Protein AF-0000000076209984 (afdb_homodimer)

Organism: Mytilus galloprovincialis (NCBI:txid29158)

Secondary structure (DSSP, 8-state):
------------------------------------------------TTTSS----S--S-S----HHHHHHHHHHHHHHHHHIIIIIS---HHHHHHHHHHHHHHHHHHHHHHHHHHHHHHHHHT---HHHHHHHHHHHHHPPPTTTT-SSHHHHHHHHHHHS---PPEEEEEEEEEEEEEETTEEEEEEEEEEEEE--HHHHHHHHTTSHHHHHHHTSPP-PPPTTEE-SGGGSHHHHT-TTTTT-TTPEEEEEEEEEE--S-TTSTTTTTT-EEEEEEEETTS-HHHHTSGGG-EEEEEEEHHHHHHH-THHHHHHHHHHHHHHHH-EEEEETTEEEEE-EEEEEEE--HHHHHHHHTB-S-GGG-SS--SSB---HHHHHH--SGGGSPBP-HHHHHHHHHHHHH--SHHHHHHHHHHHTB-S--GGGGSTT--TTTSSPPPHIIIIIIIIHHHHHHHHHHHHHHTTSS-HHHHHHHHHHS---HHHHTTPPPPPPGGGGTSS----S--HHHHHHHHHHHHIIIIIIS---TT-HHHHHHHHHHHHHHHHT-SSEEHHHHHHHHHHHHHHHHHHHHH-TTSPPPHHHHHHHHHHHHHHHHSSGGGG-SHHHHHHHHHHHHHHTT----TTHHHHHHHHHHHHHHHTTTSSS-GGGTTSEEE-SEEE---HHHHHHHHHHHT--GGG----EEES-EEETTEEE-/------------------------------------------------TTTS-----S--S-S----HHHHHHHHHHHHHHHHHIIIIIS---HHHHHHHHHHHHHHHHHHHHHHHHHHHHHHHHHT---HHHHHHHHHHHHHPPPTTTT-SSHHHHHHHHHHHS---PPEEEEEEEEEEEEEETTEEEEEEEEEEEEE--HHHHHHHHTTSHHHHHHHTSPP-PPPTTEE-SGGGSHHHHT-TTTTT-TTPEEEEEEEEEE--S-TTSTTTTTT-EEEEEEEETTS-HHHHTSGGG-EEEEEEEHHHHHHH-THHHHHHHHHHHHHHHH-EEEEETTEEEEE-EEEEEEE--HHHHHHHHTB-S-GGG-SS--SSB---HHHHHH--SGGGSPBP-HHHHHHHHHHHHH--SHHHHHHHHHHHTB-S--GGGGSTT--TTTSSPPPHIIIIIIIIHHHHHHHHHHHHHHTTSS-HHHHHHHHHH----HHHHTTPPPPPPGGGGTSS----S--HHHHHHHHHHHHIIIIIIS---TT-HHHHHHHHHHHHHHHHT-SSEEHHHHHHHHHHHHHHHHHHHHH-TTSPPPHHHHHHHHHHHHHHHHSSGGGG-SHHHHHHHHHHHHHHTT----TTHHHHHHHHHHHHHHHTTTSSS-GGGTTSEEE-SEEE---HHHHHHHHHHHT--GGG----EEES-EEETTEEE-

Solvent-accessible surface area (backbone atoms only — not comparable to full-atom values): 79547 Å² total; per-residue (Å²): 132,88,83,74,85,72,79,72,74,76,82,76,81,72,81,71,76,75,80,68,75,78,75,72,68,71,78,67,82,73,71,80,64,68,77,66,82,66,75,76,63,61,69,76,69,72,74,51,80,56,68,81,47,67,72,76,69,77,75,87,69,82,83,83,70,84,48,68,65,59,48,50,52,52,46,42,51,49,51,49,52,50,51,47,43,39,38,52,71,64,60,43,50,71,70,53,50,42,49,48,48,53,50,50,38,49,52,45,50,53,49,49,52,47,52,49,51,54,46,55,53,50,36,47,72,73,67,60,57,50,72,67,57,51,51,52,54,52,49,51,67,72,65,54,77,54,70,43,65,81,41,64,46,70,64,42,39,51,53,48,44,58,73,72,40,87,58,57,71,64,39,78,44,77,77,47,81,35,83,38,78,39,72,54,90,86,38,74,39,80,37,81,37,77,38,59,33,34,34,34,56,61,66,58,48,50,39,54,60,34,50,41,62,72,52,37,50,47,39,58,36,84,82,84,73,55,62,92,63,39,18,56,38,49,72,50,4,49,56,40,66,66,29,80,69,52,43,90,32,69,64,39,44,39,29,34,37,34,45,49,76,44,73,62,56,57,76,86,44,72,58,38,79,71,67,26,29,31,40,29,35,36,35,56,60,51,35,53,70,82,49,44,65,35,59,82,45,51,39,76,33,32,34,32,44,39,70,57,32,69,74,71,39,64,48,61,58,41,49,57,52,37,54,53,44,48,45,25,54,75,44,36,81,36,66,40,79,90,37,79,41,76,38,32,31,40,55,64,36,40,36,26,48,72,49,46,43,20,53,57,58,15,28,46,59,67,47,86,71,26,43,13,58,48,79,54,29,61,44,34,71,70,49,54,66,74,54,61,52,69,88,80,41,56,66,61,49,70,66,56,50,52,50,53,38,50,52,51,69,64,42,87,45,72,66,55,30,51,51,48,26,26,53,64,19,38,72,48,77,32,48,51,63,72,32,66,91,35,49,68,66,75,30,44,46,70,24,54,51,56,30,37,41,68,32,39,49,35,48,51,49,50,57,46,49,49,51,41,40,72,71,60,68,47,52,68,67,57,50,32,50,44,60,71,64,52,84,60,52,81,76,43,52,79,30,53,49,60,67,65,61,83,62,40,82,75,40,89,56,63,59,62,56,63,50,51,62,14,37,55,45,40,48,72,43,43,53,53,47,41,39,69,69,57,62,40,58,69,80,38,65,64,54,38,51,50,43,50,50,37,50,51,51,52,59,57,65,29,66,62,43,39,59,66,56,52,56,50,47,52,54,50,52,28,52,48,56,53,47,48,47,68,76,36,68,89,57,77,71,49,69,44,57,58,44,55,65,51,42,55,55,36,30,54,35,35,6,27,49,80,77,51,36,47,66,55,63,55,54,48,46,51,59,57,42,59,70,42,54,90,56,87,73,69,85,57,45,52,62,54,49,50,50,48,52,34,51,34,60,41,55,40,64,69,36,89,56,44,63,76,60,63,50,45,68,42,73,44,77,64,42,80,49,91,42,72,65,57,46,46,50,51,16,62,70,71,66,44,63,55,84,72,58,85,78,50,68,48,55,70,32,36,28,50,68,73,42,75,46,109,134,84,87,71,88,70,74,74,72,76,80,73,82,73,78,71,76,74,85,71,75,77,73,73,68,70,71,66,81,71,68,80,65,70,78,66,79,66,74,75,63,61,69,75,71,73,76,53,81,56,67,81,49,67,72,77,69,76,75,88,69,82,82,83,69,85,48,71,64,59,49,51,53,51,44,41,50,49,50,48,53,50,51,46,43,40,39,53,72,64,61,44,51,70,69,51,50,41,49,49,48,52,50,49,38,48,50,43,50,52,50,49,50,48,51,51,51,53,48,55,53,51,36,48,72,72,68,62,58,48,73,68,57,50,51,53,54,52,49,51,65,72,66,54,77,53,71,43,65,81,41,65,45,72,64,42,41,51,52,49,44,56,72,70,40,82,58,57,69,66,40,79,44,76,77,48,82,36,83,37,77,38,71,52,94,85,39,73,40,81,37,80,37,77,38,59,33,34,33,34,54,62,68,59,48,49,38,55,60,32,50,40,62,71,53,37,52,47,41,56,36,83,84,84,73,54,61,92,61,40,18,56,38,49,73,50,3,50,55,40,66,66,28,82,70,52,44,90,33,69,64,40,43,40,30,35,37,34,45,48,77,43,74,61,54,56,73,86,43,69,59,38,79,71,66,27,30,30,41,31,34,37,34,55,62,50,36,53,70,82,48,44,66,36,58,81,46,51,39,77,35,33,34,32,45,40,70,56,34,70,73,68,38,66,48,62,59,42,48,58,50,37,55,53,42,51,44,25,54,75,44,34,82,36,64,41,78,89,36,79,42,75,37,33,32,42,53,65,35,39,36,25,48,72,50,46,44,21,52,57,57,15,29,46,59,67,46,86,70,27,42,12,59,47,80,55,29,63,44,36,70,70,47,54,67,76,52,62,52,71,88,80,42,55,66,61,48,70,66,58,50,52,50,52,38,50,52,52,70,64,42,87,43,73,67,54,32,51,51,48,26,26,55,63,19,39,72,46,76,32,49,50,63,74,31,66,91,34,50,69,67,75,30,43,47,70,23,53,53,54,30,37,42,67,31,38,49,35,48,50,48,52,57,46,49,50,51,42,40,72,70,60,66,48,51,69,67,56,50,34,50,44,59,72,64,52,83,61,52,81,75,41,52,78,30,52,50,60,66,62,60,82,63,40,80,75,42,90,55,63,58,62,57,62,51,50,62,15,38,55,45,39,48,71,44,43,54,53,47,41,38,69,71,57,62,42,58,68,80,38,66,63,53,38,50,50,42,50,50,36,50,51,52,53,60,55,65,29,67,60,44,38,58,65,54,52,55,49,47,53,53,50,52,28,52,47,56,51,47,47,46,70,75,36,66,88,56,76,71,49,70,44,57,57,45,56,66,50,42,55,54,35,32,53,33,35,6,27,46,80,77,52,36,49,66,56,63,56,56,49,45,50,58,57,41,59,69,41,53,88,57,87,72,68,84,57,45,52,61,56,49,49,52,49,51,34,51,35,60,42,55,39,65,69,36,88,55,44,60,77,60,64,50,45,69,42,74,45,77,63,42,78,48,90,45,72,66,57,47,47,50,51,16,63,70,71,68,44,63,55,84,73,58,84,76,50,68,48,58,68,32,38,27,50,67,75,40,75,45,110

Sequence (1420 aa):
MEERDVTNQPRSSQNEFDNQSPCIVTADHLTDTEPEHTCTCPTQEMMSEDELYRHEEDSNNDPTLYSESAYREAIQRLVVTYTMNLKEIYRTRETTTQFIAEQTDLIVQQHLHFVQQKLLHTLRLRHGMTEEGQNIIKEIFNTTDLPFDGLTTSYGRNRYIRNTFNIVEPEIVHVGLEHILKRRHGQEILEVMNASFSYIPMIESIQQFLQNDDIANLVFGRPNFAPNGLLNDFVDGSVFQTHPLLLGNNEALHLSIYFDDLEICNPLGKNAGIHKIGVFYYSILNLPISYRSRLPAIRVLAIIKRKTMSKFGINNVLRRINKDLELLAEGVNMSIKGENKIIKGAAIAFVGDTLASHEFCGFKIGVGFAFQKCRECECTNTDMQTKFHQRFFQQRNLDRYDEQCRELAIATTKGLFRRLSMAYGINSRSCCRDWPYFNLLEMTPEDIMHVVFEGVALYEVKATLKVLVAEDFFSLSQLNNLISSFPYGYKDRECQPSCIPDNVFNSDDTSLRQSASSVIVFLKHLPLMLIEKLNCDRENEYVTFLSQFCEIVKLLMASVISVETVAMLKIMIESHLKKFKDLFPEKTIIPKQHYLVHLLNAIIRYGPLTQVWSMRYEGKHQFIKQRMSGNPNFKNVVKSLSERCVMYEASLNIGEQHSLFSNDLILGKFKAVVNNECKNKIAAFFGTNVDGIKSIYAVNWIIYNGQKFVMEERDVTNQPRSSQNEFDNQSPCIVTADHLTDTEPEHTCTCPTQEMMSEDELYRHEEDSNNDPTLYSESAYREAIQRLVVTYTMNLKEIYRTRETTTQFIAEQTDLIVQQHLHFVQQKLLHTLRLRHGMTEEGQNIIKEIFNTTDLPFDGLTTSYGRNRYIRNTFNIVEPEIVHVGLEHILKRRHGQEILEVMNASFSYIPMIESIQQFLQNDDIANLVFGRPNFAPNGLLNDFVDGSVFQTHPLLLGNNEALHLSIYFDDLEICNPLGKNAGIHKIGVFYYSILNLPISYRSRLPAIRVLAIIKRKTMSKFGINNVLRRINKDLELLAEGVNMSIKGENKIIKGAAIAFVGDTLASHEFCGFKIGVGFAFQKCRECECTNTDMQTKFHQRFFQQRNLDRYDEQCRELAIATTKGLFRRLSMAYGINSRSCCRDWPYFNLLEMTPEDIMHVVFEGVALYEVKATLKVLVAEDFFSLSQLNNLISSFPYGYKDRECQPSCIPDNVFNSDDTSLRQSASSVIVFLKHLPLMLIEKLNCDRENEYVTFLSQFCEIVKLLMASVISVETVAMLKIMIESHLKKFKDLFPEKTIIPKQHYLVHLLNAIIRYGPLTQVWSMRYEGKHQFIKQRMSGNPNFKNVVKSLSERCVMYEASLNIGEQHSLFSNDLILGKFKAVVNNECKNKIAAFFGTNVDGIKSIYAVNWIIYNGQKFV

Radius of gyration: 37.34 Å; Cα contacts (8 Å, |Δi|>4): 1990; chains: 2; bounding box: 105×145×77 Å

Structure (mmCIF, N/CA/C/O backbone):
data_AF-0000000076209984-model_v1
#
loop_
_entity.id
_entity.type
_entity.pdbx_description
1 polymer 'Uncharacterized protein'
#
loop_
_atom_site.group_PDB
_atom_site.id
_atom_site.type_symbol
_atom_site.label_atom_id
_atom_site.label_alt_id
_atom_site.label_comp_id
_atom_site.label_asym_id
_atom_site.label_entity_id
_atom_site.label_seq_id
_atom_site.pdbx_PDB_ins_code
_atom_site.Cartn_x
_atom_site.Cartn_y
_atom_site.Cartn_z
_atom_site.occupancy
_atom_site.B_iso_or_equiv
_atom_site.auth_seq_id
_atom_site.auth_comp_id
_atom_site.auth_asym_id
_atom_site.auth_atom_id
_atom_site.pdbx_PDB_model_num
ATOM 1 N N . MET A 1 1 ? -17.953 -79.188 30.969 1 18.78 1 MET A N 1
ATOM 2 C CA . MET A 1 1 ? -17.156 -79 32.156 1 18.78 1 MET A CA 1
ATOM 3 C C . MET A 1 1 ? -15.867 -78.25 31.859 1 18.78 1 MET A C 1
ATOM 5 O O . MET A 1 1 ? -15.43 -77.375 32.656 1 18.78 1 MET A O 1
ATOM 9 N N . GLU A 1 2 ? -15.125 -78.812 31.047 1 18.08 2 GLU A N 1
ATOM 10 C CA . GLU A 1 2 ? -13.672 -78.75 31.188 1 18.08 2 GLU A CA 1
ATOM 11 C C . GLU A 1 2 ? -13.195 -77.312 30.953 1 18.08 2 GLU A C 1
ATOM 13 O O . GLU A 1 2 ? -13.695 -76.625 30.047 1 18.08 2 GLU A O 1
ATOM 18 N N . GLU A 1 3 ? -12.328 -76.875 31.766 1 16.05 3 GLU A N 1
ATOM 19 C CA . GLU A 1 3 ? -11.68 -75.75 32.406 1 16.05 3 GLU A CA 1
ATOM 20 C C . GLU A 1 3 ? -10.883 -74.938 31.391 1 16.05 3 GLU A C 1
ATOM 22 O O . GLU A 1 3 ? -10.617 -75.375 30.297 1 16.05 3 GLU A O 1
ATOM 27 N N . ARG A 1 4 ? -10 -74.125 31.953 1 16.78 4 ARG A N 1
ATOM 28 C CA . ARG A 1 4 ? -9.508 -72.75 32.25 1 16.78 4 ARG A CA 1
ATOM 29 C C . ARG A 1 4 ? -8.297 -72.438 31.391 1 16.78 4 ARG A C 1
ATOM 31 O O . ARG A 1 4 ? -7.883 -71.312 31.312 1 16.78 4 ARG A O 1
ATOM 38 N N . ASP A 1 5 ? -7.516 -73.5 31.031 1 16.72 5 ASP A N 1
ATOM 39 C CA . ASP A 1 5 ? -6.09 -73.25 31.188 1 16.72 5 ASP A CA 1
ATOM 40 C C . ASP A 1 5 ? -5.609 -72.125 30.25 1 16.72 5 ASP A C 1
ATOM 42 O O . ASP A 1 5 ? -5.852 -72.188 29.047 1 16.72 5 ASP A O 1
ATOM 46 N N . VAL A 1 6 ? -5.305 -71 30.875 1 20.27 6 VAL A N 1
ATOM 47 C CA . VAL A 1 6 ? -4.902 -69.562 30.828 1 20.27 6 VAL A CA 1
ATOM 48 C C . VAL A 1 6 ? -3.566 -69.438 30.109 1 20.27 6 VAL A C 1
ATOM 50 O O . VAL A 1 6 ? -2.52 -69.812 30.641 1 20.27 6 VAL A O 1
ATOM 53 N N . THR A 1 7 ? -3.445 -70.125 29.031 1 18.66 7 THR A N 1
ATOM 54 C CA . THR A 1 7 ? -2.176 -70.25 28.312 1 18.66 7 THR A CA 1
ATOM 55 C C . THR A 1 7 ? -1.506 -68.875 28.234 1 18.66 7 THR A C 1
ATOM 57 O O . THR A 1 7 ? -2.115 -67.875 27.781 1 18.66 7 THR A O 1
ATOM 60 N N . ASN A 1 8 ? -0.587 -68.625 29.234 1 18.83 8 ASN A N 1
ATOM 61 C CA . ASN A 1 8 ? 0.309 -67.562 29.719 1 18.83 8 ASN A CA 1
ATOM 62 C C . ASN A 1 8 ? 1.139 -67 28.578 1 18.83 8 ASN A C 1
ATOM 64 O O . ASN A 1 8 ? 2.221 -67.5 28.266 1 18.83 8 ASN A O 1
ATOM 68 N N . GLN A 1 9 ? 0.587 -66.938 27.391 1 19.41 9 GLN A N 1
ATOM 69 C CA . GLN A 1 9 ? 1.549 -66.562 26.359 1 19.41 9 GLN A CA 1
ATOM 70 C C . GLN A 1 9 ? 2.295 -65.312 26.75 1 19.41 9 GLN A C 1
ATOM 72 O O . GLN A 1 9 ? 1.675 -64.312 27.109 1 19.41 9 GLN A O 1
ATOM 77 N N . PRO A 1 10 ? 3.523 -65.438 27.25 1 19.44 10 PRO A N 1
ATOM 78 C CA . PRO A 1 10 ? 4.395 -64.438 27.859 1 19.44 10 PRO A CA 1
ATOM 79 C C . PRO A 1 10 ? 4.414 -63.125 27.094 1 19.44 10 PRO A C 1
ATOM 81 O O . PRO A 1 10 ? 4.117 -63.125 25.891 1 19.44 10 PRO A O 1
ATOM 84 N N . ARG A 1 11 ? 4.414 -62 27.875 1 20.98 11 ARG A N 1
ATOM 85 C CA . ARG A 1 11 ? 4.48 -60.531 27.953 1 20.98 11 ARG A CA 1
ATOM 86 C C . ARG A 1 11 ? 5.691 -60 27.188 1 20.98 11 ARG A C 1
ATOM 88 O O . ARG A 1 11 ? 6.836 -60.25 27.578 1 20.98 11 ARG A O 1
ATOM 95 N N . SER A 1 12 ? 5.754 -60.312 25.875 1 17.86 12 SER A N 1
ATOM 96 C CA . SER A 1 12 ? 6.793 -59.812 24.984 1 17.86 12 SER A CA 1
ATOM 97 C C . SER A 1 12 ? 7.223 -58.406 25.406 1 17.86 12 SER A C 1
ATOM 99 O O . SER A 1 12 ? 6.395 -57.594 25.844 1 17.86 12 SER A O 1
ATOM 101 N N . SER A 1 13 ? 8.516 -58.219 25.688 1 19.45 13 SER A N 1
ATOM 102 C CA . SER A 1 13 ? 9.469 -57.281 26.266 1 19.45 13 SER A CA 1
ATOM 103 C C . SER A 1 13 ? 9.383 -55.906 25.594 1 19.45 13 SER A C 1
ATOM 105 O O . SER A 1 13 ? 9.867 -55.719 24.469 1 19.45 13 SER A O 1
ATOM 107 N N . GLN A 1 14 ? 8.164 -55.312 25.375 1 18.09 14 GLN A N 1
ATOM 108 C CA . GLN A 1 14 ? 8.039 -54.031 24.688 1 18.09 14 GLN A CA 1
ATOM 109 C C . GLN A 1 14 ? 9.008 -53 25.266 1 18.09 14 GLN A C 1
ATOM 111 O O . GLN A 1 14 ? 9.086 -52.844 26.484 1 18.09 14 GLN A O 1
ATOM 116 N N . ASN A 1 15 ? 10.141 -52.75 24.5 1 18.7 15 ASN A N 1
ATOM 117 C CA . ASN A 1 15 ? 11.266 -51.844 24.703 1 18.7 15 ASN A CA 1
ATOM 118 C C . ASN A 1 15 ? 10.812 -50.531 25.328 1 18.7 15 ASN A C 1
ATOM 120 O O . ASN A 1 15 ? 9.984 -49.812 24.766 1 18.7 15 ASN A O 1
ATOM 124 N N . GLU A 1 16 ? 10.719 -50.438 26.672 1 20.47 16 GLU A N 1
ATOM 125 C CA . GLU A 1 16 ? 10.492 -49.344 27.578 1 20.47 16 GLU A CA 1
ATOM 126 C C . GLU A 1 16 ? 11.398 -48.156 27.25 1 20.47 16 GLU A C 1
ATOM 128 O O . GLU A 1 16 ? 12.609 -48.188 27.484 1 20.47 16 GLU A O 1
ATOM 133 N N . PHE A 1 17 ? 11.289 -47.594 25.953 1 21 17 PHE A N 1
ATOM 134 C CA . PHE A 1 17 ? 12.078 -46.406 25.703 1 21 17 PHE A CA 1
ATOM 135 C C . PHE A 1 17 ? 12.039 -45.469 26.906 1 21 17 PHE A C 1
ATOM 137 O O . PHE A 1 17 ? 10.961 -45.125 27.406 1 21 17 PHE A O 1
ATOM 144 N N . ASP A 1 18 ? 12.953 -45.594 27.75 1 19.31 18 ASP A N 1
ATOM 145 C CA . ASP A 1 18 ? 13.305 -44.844 28.953 1 19.31 18 ASP A CA 1
ATOM 146 C C . ASP A 1 18 ? 13 -43.375 28.812 1 19.31 18 ASP A C 1
ATOM 148 O O . ASP A 1 18 ? 13.391 -42.75 27.812 1 19.31 18 ASP A O 1
ATOM 152 N N . ASN A 1 19 ? 12.031 -42.875 29.484 1 21.58 19 ASN A N 1
ATOM 153 C CA . ASN A 1 19 ? 11.344 -41.625 29.734 1 21.58 19 ASN A CA 1
ATOM 154 C C . ASN A 1 19 ? 12.305 -40.531 30.188 1 21.58 19 ASN A C 1
ATOM 156 O O . ASN A 1 19 ? 12.102 -39.906 31.234 1 21.58 19 ASN A O 1
ATOM 160 N N . GLN A 1 20 ? 13.68 -40.844 30.016 1 19.64 20 GLN A N 1
ATOM 161 C CA . GLN A 1 20 ? 14.602 -40.094 30.859 1 19.64 20 GLN A CA 1
ATOM 162 C C . GLN A 1 20 ? 14.219 -38.625 30.906 1 19.64 20 GLN A C 1
ATOM 164 O O . GLN A 1 20 ? 13.367 -38.156 30.141 1 19.64 20 GLN A O 1
ATOM 169 N N . SER A 1 21 ? 15.367 -37.812 31.219 1 20.94 21 SER A N 1
ATOM 170 C CA . SER A 1 21 ? 15.586 -36.562 31.953 1 20.94 21 SER A CA 1
ATOM 171 C C . SER A 1 21 ? 14.93 -35.375 31.234 1 20.94 21 SER A C 1
ATOM 173 O O . SER A 1 21 ? 14.969 -35.312 30 1 20.94 21 SER A O 1
ATOM 175 N N . PRO A 1 22 ? 14.109 -34.75 32 1 21.94 22 PRO A N 1
ATOM 176 C CA . PRO A 1 22 ? 13.266 -33.656 31.547 1 21.94 22 PRO A CA 1
ATOM 177 C C . PRO A 1 22 ? 14.055 -32.531 30.875 1 21.94 22 PRO A C 1
ATOM 179 O O . PRO A 1 22 ? 14.984 -31.969 31.469 1 21.94 22 PRO A O 1
ATOM 182 N N . CYS A 1 23 ? 14.57 -32.875 29.656 1 20.66 23 CYS A N 1
ATOM 183 C CA . CYS A 1 23 ? 15.289 -31.781 29 1 20.66 23 CYS A CA 1
ATOM 184 C C . CYS A 1 23 ? 14.594 -30.438 29.234 1 20.66 23 CYS A C 1
ATOM 186 O O . CYS A 1 23 ? 13.453 -30.25 28.812 1 20.66 23 CYS A O 1
ATOM 188 N N . ILE A 1 24 ? 14.844 -29.906 30.422 1 21.73 24 ILE A N 1
ATOM 189 C CA . ILE A 1 24 ? 14.414 -28.578 30.859 1 21.73 24 ILE A CA 1
ATOM 190 C C . ILE A 1 24 ? 14.648 -27.562 29.734 1 21.73 24 ILE A C 1
ATOM 192 O O . ILE A 1 24 ? 15.797 -27.281 29.375 1 21.73 24 ILE A O 1
ATOM 196 N N . VAL A 1 25 ? 13.992 -27.781 28.719 1 21.44 25 VAL A N 1
ATOM 197 C CA . VAL A 1 25 ? 14.062 -26.781 27.656 1 21.44 25 VAL A CA 1
ATOM 198 C C . VAL A 1 25 ? 13.797 -25.391 28.219 1 21.44 25 VAL A C 1
ATOM 200 O O . VAL A 1 25 ? 12.711 -25.125 28.734 1 21.44 25 VAL A O 1
ATOM 203 N N . THR A 1 26 ? 14.742 -24.922 28.969 1 20.34 26 THR A N 1
ATOM 204 C CA . THR A 1 26 ? 14.719 -23.547 29.438 1 20.34 26 THR A CA 1
ATOM 205 C C . THR A 1 26 ? 14.188 -22.609 28.359 1 20.34 26 THR A C 1
ATOM 207 O O . THR A 1 26 ? 14.609 -22.688 27.203 1 20.34 26 THR A O 1
ATOM 210 N N . ALA A 1 27 ? 12.961 -22.266 28.531 1 21.95 27 ALA A N 1
ATOM 211 C CA . ALA A 1 27 ? 12.141 -21.328 27.75 1 21.95 27 ALA A CA 1
ATOM 212 C C . ALA A 1 27 ? 12.898 -20.047 27.469 1 21.95 27 ALA A C 1
ATOM 214 O O . ALA A 1 27 ? 13.133 -19.234 28.375 1 21.95 27 ALA A O 1
ATOM 215 N N . ASP A 1 28 ? 14.016 -20.156 26.797 1 22.17 28 ASP A N 1
ATOM 216 C CA . ASP A 1 28 ? 14.703 -18.922 26.422 1 22.17 28 ASP A CA 1
ATOM 217 C C . ASP A 1 28 ? 13.703 -17.891 25.922 1 22.17 28 ASP A C 1
ATOM 219 O O . ASP A 1 28 ? 12.672 -18.234 25.344 1 22.17 28 ASP A O 1
ATOM 223 N N . HIS A 1 29 ? 13.695 -16.719 26.484 1 23.44 29 HIS A N 1
ATOM 224 C CA . HIS A 1 29 ? 13.008 -15.461 26.234 1 23.44 29 HIS A CA 1
ATOM 225 C C . HIS A 1 29 ? 12.953 -15.156 24.734 1 23.44 29 HIS A C 1
ATOM 227 O O . HIS A 1 29 ? 13.992 -14.961 24.109 1 23.44 29 HIS A O 1
ATOM 233 N N . LEU A 1 30 ? 12.133 -15.883 24.078 1 24.77 30 LEU A N 1
ATOM 234 C CA . LEU A 1 30 ? 11.836 -15.648 22.672 1 24.77 30 LEU A CA 1
ATOM 235 C C . LEU A 1 30 ? 11.656 -14.164 22.391 1 24.77 30 LEU A C 1
ATOM 237 O O . LEU A 1 30 ? 10.68 -13.562 22.828 1 24.77 30 LEU A O 1
ATOM 241 N N . THR A 1 31 ? 12.711 -13.422 22.562 1 26.02 31 THR A N 1
ATOM 242 C CA . THR A 1 31 ? 12.695 -12.078 22 1 26.02 31 THR A CA 1
ATOM 243 C C . THR A 1 31 ? 12.031 -12.062 20.625 1 26.02 31 THR A C 1
ATOM 245 O O . THR A 1 31 ? 12.422 -12.828 19.75 1 26.02 31 THR A O 1
ATOM 248 N N . ASP A 1 32 ? 10.75 -11.969 20.547 1 26.31 32 ASP A N 1
ATOM 249 C CA . ASP A 1 32 ? 9.766 -11.758 19.5 1 26.31 32 ASP A CA 1
ATOM 250 C C . ASP A 1 32 ? 10.359 -10.953 18.344 1 26.31 32 ASP A C 1
ATOM 252 O O . ASP A 1 32 ? 9.969 -9.812 18.109 1 26.31 32 ASP A O 1
ATOM 256 N N . THR A 1 33 ? 11.656 -11.031 18.188 1 27.58 33 THR A N 1
ATOM 257 C CA . THR A 1 33 ? 12.188 -10.375 17 1 27.58 33 THR A CA 1
ATOM 258 C C . THR A 1 33 ? 11.609 -10.992 15.734 1 27.58 33 THR A C 1
ATOM 260 O O . THR A 1 33 ? 11.742 -12.195 15.508 1 27.58 33 THR A O 1
ATOM 263 N N . GLU A 1 34 ? 10.422 -10.656 15.383 1 28.05 34 GLU A N 1
ATOM 264 C CA . GLU A 1 34 ? 9.859 -11.023 14.086 1 28.05 34 GLU A CA 1
ATOM 265 C C . GLU A 1 34 ? 10.961 -11.242 13.047 1 28.05 34 GLU A C 1
ATOM 267 O O . GLU A 1 34 ? 11.898 -10.445 12.953 1 28.05 34 GLU A O 1
ATOM 272 N N . PRO A 1 35 ? 11.094 -12.477 12.656 1 29.28 35 PRO A N 1
ATOM 273 C CA . PRO A 1 35 ? 12.148 -12.727 11.672 1 29.28 35 PRO A CA 1
ATOM 274 C C . PRO A 1 35 ? 12.109 -11.742 10.5 1 29.28 35 PRO A C 1
ATOM 276 O O . PRO A 1 35 ? 11.047 -11.539 9.898 1 29.28 35 PRO A O 1
ATOM 279 N N . GLU A 1 36 ? 12.75 -10.633 10.586 1 29.92 36 GLU A N 1
ATOM 280 C CA . GLU A 1 36 ? 13.078 -9.82 9.414 1 29.92 36 GLU A CA 1
ATOM 281 C C . GLU A 1 36 ? 13.352 -10.703 8.195 1 29.92 36 GLU A C 1
ATOM 283 O O . GLU A 1 36 ? 14.18 -11.609 8.258 1 29.92 36 GLU A O 1
ATOM 288 N N . HIS A 1 37 ? 12.414 -11.141 7.539 1 30.52 37 HIS A N 1
ATOM 289 C CA . HIS A 1 37 ? 12.758 -11.734 6.254 1 30.52 37 HIS A CA 1
ATOM 290 C C . HIS A 1 37 ? 14.023 -11.117 5.676 1 30.52 37 HIS A C 1
ATOM 292 O O . HIS A 1 37 ? 14.008 -9.969 5.223 1 30.52 37 HIS A O 1
ATOM 298 N N . THR A 1 38 ? 15.133 -11.391 6.32 1 30.73 38 THR A N 1
ATOM 299 C CA . THR A 1 38 ? 16.453 -11.016 5.832 1 30.73 38 THR A CA 1
ATOM 300 C C . THR A 1 38 ? 16.641 -11.461 4.383 1 30.73 38 THR A C 1
ATOM 302 O O . THR A 1 38 ? 16.594 -12.656 4.086 1 30.73 38 THR A O 1
ATOM 305 N N . CYS A 1 39 ? 16.109 -10.812 3.518 1 31.95 39 CYS A N 1
ATOM 306 C CA . CYS A 1 39 ? 16.672 -11.023 2.188 1 31.95 39 CYS A CA 1
ATOM 307 C C . CYS A 1 39 ? 18.188 -11.164 2.25 1 31.95 39 CYS A C 1
ATOM 309 O O . CYS A 1 39 ? 18.891 -10.234 2.654 1 31.95 39 CYS A O 1
ATOM 311 N N . THR A 1 40 ? 18.688 -12.32 2.59 1 34.59 40 THR A N 1
ATOM 312 C CA . THR A 1 40 ? 20.125 -12.547 2.498 1 34.59 40 THR A CA 1
ATOM 313 C C . THR A 1 40 ? 20.641 -12.148 1.122 1 34.59 40 THR A C 1
ATOM 315 O O . THR A 1 40 ? 20.266 -12.75 0.111 1 34.59 40 THR A O 1
ATOM 318 N N . CYS A 1 41 ? 20.938 -10.984 1.016 1 37.12 41 CYS A N 1
ATOM 319 C CA . CYS A 1 41 ? 21.656 -10.57 -0.18 1 37.12 41 CYS A CA 1
ATOM 320 C C . CYS A 1 41 ? 22.922 -11.414 -0.382 1 37.12 41 CYS A C 1
ATOM 322 O O . CYS A 1 41 ? 23.609 -11.742 0.581 1 37.12 41 CYS A O 1
ATOM 324 N N . PRO A 1 42 ? 23.094 -12.016 -1.529 1 35.81 42 PRO A N 1
ATOM 325 C CA . PRO A 1 42 ? 24.375 -12.68 -1.801 1 35.81 42 PRO A CA 1
ATOM 326 C C . PRO A 1 42 ? 25.578 -11.836 -1.402 1 35.81 42 PRO A C 1
ATOM 328 O O . PRO A 1 42 ? 25.641 -10.641 -1.715 1 35.81 42 PRO A O 1
ATOM 331 N N . THR A 1 43 ? 26.141 -12.148 -0.27 1 37.72 43 THR A N 1
ATOM 332 C CA . THR A 1 43 ? 27.391 -11.5 0.115 1 37.72 43 THR A CA 1
ATOM 333 C C . THR A 1 43 ? 28.391 -11.547 -1.028 1 37.72 43 THR A C 1
ATOM 335 O O . THR A 1 43 ? 28.641 -12.609 -1.601 1 37.72 43 THR A O 1
ATOM 338 N N . GLN A 1 44 ? 28.547 -10.586 -1.69 1 38.06 44 GLN A N 1
ATOM 339 C CA . GLN A 1 44 ? 29.672 -10.539 -2.633 1 38.06 44 GLN A CA 1
ATOM 340 C C . GLN A 1 44 ? 31 -10.711 -1.916 1 38.06 44 GLN A C 1
ATOM 342 O O . GLN A 1 44 ? 31.297 -10 -0.952 1 38.06 44 GLN A O 1
ATOM 347 N N . GLU A 1 45 ? 31.469 -11.93 -1.81 1 35.84 45 GLU A N 1
ATOM 348 C CA . GLU A 1 45 ? 32.844 -12.055 -1.327 1 35.84 45 GLU A CA 1
ATOM 349 C C . GLU A 1 45 ? 33.781 -11.148 -2.111 1 35.84 45 GLU A C 1
ATOM 351 O O . GLU A 1 45 ? 33.531 -10.836 -3.277 1 35.84 45 GLU A O 1
ATOM 356 N N . MET A 1 46 ? 34.688 -10.562 -1.399 1 37.72 46 MET A N 1
ATOM 357 C CA . MET A 1 46 ? 35.844 -9.875 -1.937 1 37.72 46 MET A CA 1
ATOM 358 C C . MET A 1 46 ? 36.469 -10.664 -3.082 1 37.72 46 MET A C 1
ATOM 360 O O . MET A 1 46 ? 36.562 -11.891 -3.014 1 37.72 46 MET A O 1
ATOM 364 N N . MET A 1 47 ? 36.5 -10.266 -4.234 1 36.31 47 MET A N 1
ATOM 365 C CA . MET A 1 47 ? 37.312 -10.938 -5.23 1 36.31 47 MET A CA 1
ATOM 366 C C . MET A 1 47 ? 38.625 -11.43 -4.613 1 36.31 47 MET A C 1
ATOM 368 O O . MET A 1 47 ? 39.312 -10.688 -3.9 1 36.31 47 MET A O 1
ATOM 372 N N . SER A 1 48 ? 38.781 -12.664 -4.41 1 33.78 48 SER A N 1
ATOM 373 C CA . SER A 1 48 ? 40.031 -13.172 -3.908 1 33.78 48 SER A CA 1
ATOM 374 C C . SER A 1 48 ? 41.219 -12.477 -4.578 1 33.78 48 SER A C 1
ATOM 376 O O . SER A 1 48 ? 41.094 -11.93 -5.672 1 33.78 48 SER A O 1
ATOM 378 N N . GLU A 1 49 ? 42.312 -12.242 -3.859 1 33 49 GLU A N 1
ATOM 379 C CA . GLU A 1 49 ? 43.594 -11.773 -4.387 1 33 49 GLU A CA 1
ATOM 380 C C . GLU A 1 49 ? 43.906 -12.383 -5.758 1 33 49 GLU A C 1
ATOM 382 O O . GLU A 1 49 ? 44.438 -11.719 -6.637 1 33 49 GLU A O 1
ATOM 387 N N . ASP A 1 50 ? 43.531 -13.672 -5.906 1 34.53 50 ASP A N 1
ATOM 388 C CA . ASP A 1 50 ? 43.938 -14.469 -7.055 1 34.53 50 ASP A CA 1
ATOM 389 C C . ASP A 1 50 ? 43.094 -14.117 -8.289 1 34.53 50 ASP A C 1
ATOM 391 O O . ASP A 1 50 ? 43.594 -14.258 -9.422 1 34.53 50 ASP A O 1
ATOM 395 N N . GLU A 1 51 ? 41.906 -13.844 -8.18 1 35.62 51 GLU A N 1
ATOM 396 C CA . GLU A 1 51 ? 41.094 -13.664 -9.383 1 35.62 51 GLU A CA 1
ATOM 397 C C . GLU A 1 51 ? 41.406 -12.328 -10.062 1 35.62 51 GLU A C 1
ATOM 399 O O . GLU A 1 51 ? 41.125 -12.141 -11.242 1 35.62 51 GLU A O 1
ATOM 404 N N . LEU A 1 52 ? 41.656 -11.359 -9.336 1 34.94 52 LEU A N 1
ATOM 405 C CA . LEU A 1 52 ? 42.219 -10.164 -9.969 1 34.94 52 LEU A CA 1
ATOM 406 C C . LEU A 1 52 ? 43.5 -10.484 -10.703 1 34.94 52 LEU A C 1
ATOM 408 O O . LEU A 1 52 ? 43.969 -9.695 -11.523 1 34.94 52 LEU A O 1
ATOM 412 N N . TYR A 1 53 ? 44.25 -11.562 -10.141 1 32.5 53 TYR A N 1
ATOM 413 C CA . TYR A 1 53 ? 45.5 -11.977 -10.781 1 32.5 53 TYR A CA 1
ATOM 414 C C . TYR A 1 53 ? 45.219 -13.023 -11.859 1 32.5 53 TYR A C 1
ATOM 416 O O . TYR A 1 53 ? 45.125 -14.219 -11.555 1 32.5 53 TYR A O 1
ATOM 424 N N . ARG A 1 54 ? 44.219 -13.172 -12.594 1 32.09 54 ARG A N 1
ATOM 425 C CA . ARG A 1 54 ? 44.344 -14.164 -13.648 1 32.09 54 ARG A CA 1
ATOM 426 C C . ARG A 1 54 ? 45.719 -14.117 -14.281 1 32.09 54 ARG A C 1
ATOM 428 O O . ARG A 1 54 ? 46.188 -13.062 -14.719 1 32.09 54 ARG A O 1
ATOM 435 N N . HIS A 1 55 ? 46.5 -15.219 -14.055 1 29.3 55 HIS A N 1
ATOM 436 C CA . HIS A 1 55 ? 47.812 -15.633 -14.57 1 29.3 55 HIS A CA 1
ATOM 437 C C . HIS A 1 55 ? 47.812 -15.594 -16.094 1 29.3 55 HIS A C 1
ATOM 439 O O . HIS A 1 55 ? 47.125 -16.375 -16.75 1 29.3 55 HIS A O 1
ATOM 445 N N . GLU A 1 56 ? 47.719 -14.539 -16.906 1 30.84 56 GLU A N 1
ATOM 446 C CA . GLU A 1 56 ? 48.406 -14.852 -18.156 1 30.84 56 GLU A CA 1
ATOM 447 C C . GLU A 1 56 ? 49.688 -15.648 -17.922 1 30.84 56 GLU A C 1
ATOM 449 O O . GLU A 1 56 ? 50.625 -15.164 -17.266 1 30.84 56 GLU A O 1
ATOM 454 N N . GLU A 1 57 ? 49.594 -16.906 -17.656 1 31.3 57 GLU A N 1
ATOM 455 C CA . GLU A 1 57 ? 50.75 -17.828 -17.641 1 31.3 57 GLU A CA 1
ATOM 456 C C . GLU A 1 57 ? 51.844 -17.391 -18.594 1 31.3 57 GLU A C 1
ATOM 458 O O . GLU A 1 57 ? 53 -17.719 -18.406 1 31.3 57 GLU A O 1
ATOM 463 N N . ASP A 1 58 ? 51.625 -17.344 -20 1 30.67 58 ASP A N 1
ATOM 464 C CA . ASP A 1 58 ? 52.844 -17.594 -20.781 1 30.67 58 ASP A CA 1
ATOM 465 C C . ASP A 1 58 ? 53.938 -16.547 -20.453 1 30.67 58 ASP A C 1
ATOM 467 O O . ASP A 1 58 ? 55.094 -16.766 -20.766 1 30.67 58 ASP A O 1
ATOM 471 N N . SER A 1 59 ? 53.844 -15.211 -20.844 1 30.14 59 SER A N 1
ATOM 472 C CA . SER A 1 59 ? 55.125 -14.547 -21.031 1 30.14 59 SER A CA 1
ATOM 473 C C . SER A 1 59 ? 55.875 -14.383 -19.719 1 30.14 59 SER A C 1
ATOM 475 O O . SER A 1 59 ? 55.25 -14.273 -18.656 1 30.14 59 SER A O 1
ATOM 477 N N . ASN A 1 60 ? 57.219 -14.742 -19.484 1 32.28 60 ASN A N 1
ATOM 478 C CA . ASN A 1 60 ? 58.281 -14.688 -18.469 1 32.28 60 ASN A CA 1
ATOM 479 C C . ASN A 1 60 ? 58.125 -13.461 -17.578 1 32.28 60 ASN A C 1
ATOM 481 O O . ASN A 1 60 ? 58.969 -13.234 -16.688 1 32.28 60 ASN A O 1
ATOM 485 N N . ASN A 1 61 ? 58 -12.211 -18.234 1 31.59 61 ASN A N 1
ATOM 486 C CA . ASN A 1 61 ? 58.375 -11 -17.516 1 31.59 61 ASN A CA 1
ATOM 487 C C . ASN A 1 61 ? 57.594 -10.828 -16.219 1 31.59 61 ASN A C 1
ATOM 489 O O . ASN A 1 61 ? 56.562 -11.477 -16.031 1 31.59 61 ASN A O 1
ATOM 493 N N . ASP A 1 62 ? 57.531 -9.508 -15.648 1 35.12 62 ASP A N 1
ATOM 494 C CA . ASP A 1 62 ? 57.344 -8.93 -14.328 1 35.12 62 ASP A CA 1
ATOM 495 C C . ASP A 1 62 ? 55.938 -9.234 -13.805 1 35.12 62 ASP A C 1
ATOM 497 O O . ASP A 1 62 ? 54.938 -9.078 -14.523 1 35.12 62 ASP A O 1
ATOM 501 N N . PRO A 1 63 ? 55.75 -10.055 -12.828 1 38.72 63 PRO A N 1
ATOM 502 C CA . PRO A 1 63 ? 54.594 -10.57 -12.133 1 38.72 63 PRO A CA 1
ATOM 503 C C . PRO A 1 63 ? 53.406 -9.602 -12.164 1 38.72 63 PRO A C 1
ATOM 505 O O . PRO A 1 63 ? 52.281 -10 -12.492 1 38.72 63 PRO A O 1
ATOM 508 N N . THR A 1 64 ? 53.312 -8.719 -11.125 1 43.03 64 THR A N 1
ATOM 509 C CA . THR A 1 64 ? 52.219 -7.988 -10.5 1 43.03 64 THR A CA 1
ATOM 510 C C . THR A 1 64 ? 51.688 -6.898 -11.43 1 43.03 64 THR A C 1
ATOM 512 O O . THR A 1 64 ? 52.094 -5.734 -11.312 1 43.03 64 THR A O 1
ATOM 515 N N . LEU A 1 65 ? 51.594 -6.973 -12.656 1 41.47 65 LEU A N 1
ATOM 516 C CA . LEU A 1 65 ? 51.25 -5.828 -13.492 1 41.47 65 LEU A CA 1
ATOM 517 C C . LEU A 1 65 ? 49.875 -5.285 -13.148 1 41.47 65 LEU A C 1
ATOM 519 O O . LEU A 1 65 ? 48.875 -6.016 -13.211 1 41.47 65 LEU A O 1
ATOM 523 N N . TYR A 1 66 ? 49.812 -4.215 -12.25 1 51.62 66 TYR A N 1
ATOM 524 C CA . TYR A 1 66 ? 48.719 -3.297 -12.031 1 51.62 66 TYR A CA 1
ATOM 525 C C . TYR A 1 66 ? 48.031 -2.926 -13.352 1 51.62 66 TYR A C 1
ATOM 527 O O . TYR A 1 66 ? 48.688 -2.404 -14.258 1 51.62 66 TYR A O 1
ATOM 535 N N . SER A 1 67 ? 46.969 -3.738 -13.797 1 67.19 67 SER A N 1
ATOM 536 C CA . SER A 1 67 ? 46.219 -3.252 -14.945 1 67.19 67 SER A CA 1
ATOM 537 C C . SER A 1 67 ? 45.062 -2.363 -14.508 1 67.19 67 SER A C 1
ATOM 539 O O . SER A 1 67 ? 44.156 -2.816 -13.805 1 67.19 67 SER A O 1
ATOM 541 N N . GLU A 1 68 ? 45.25 -1.139 -14.656 1 75.56 68 GLU A N 1
ATOM 542 C CA . GLU A 1 68 ? 44.219 -0.13 -14.352 1 75.56 68 GLU A CA 1
ATOM 543 C C . GLU A 1 68 ? 42.875 -0.493 -14.984 1 75.56 68 GLU A C 1
ATOM 545 O O . GLU A 1 68 ? 41.844 -0.269 -14.383 1 75.56 68 GLU A O 1
ATOM 550 N N . SER A 1 69 ? 43.062 -1.195 -16.125 1 78.62 69 SER A N 1
ATOM 551 C CA . SER A 1 69 ? 41.844 -1.55 -16.828 1 78.62 69 SER A CA 1
ATOM 552 C C . SER A 1 69 ? 41.094 -2.688 -16.125 1 78.62 69 SER A C 1
ATOM 554 O O . SER A 1 69 ? 39.875 -2.672 -16.031 1 78.62 69 SER A O 1
ATOM 556 N N . ALA A 1 70 ? 41.906 -3.553 -15.609 1 79.56 70 ALA A N 1
ATOM 557 C CA . ALA A 1 70 ? 41.312 -4.688 -14.914 1 79.56 70 ALA A CA 1
ATOM 558 C C . ALA A 1 70 ? 40.625 -4.246 -13.625 1 79.56 70 ALA A C 1
ATOM 560 O O . ALA A 1 70 ? 39.562 -4.75 -13.273 1 79.56 70 ALA A O 1
ATOM 561 N N . TYR A 1 71 ? 41.219 -3.346 -13.031 1 79.88 71 TYR A N 1
ATOM 562 C CA . TYR A 1 71 ? 40.625 -2.818 -11.805 1 79.88 71 TYR A CA 1
ATOM 563 C C . TYR A 1 71 ? 39.344 -2.055 -12.094 1 79.88 71 TYR A C 1
ATOM 565 O O . TYR A 1 71 ? 38.344 -2.215 -11.383 1 79.88 71 TYR A O 1
ATOM 573 N N . ARG A 1 72 ? 39.438 -1.271 -13.062 1 81.56 72 ARG A N 1
ATOM 574 C CA . ARG A 1 72 ? 38.25 -0.487 -13.422 1 81.56 72 ARG A CA 1
ATOM 575 C C . ARG A 1 72 ? 37.062 -1.391 -13.711 1 81.56 72 ARG A C 1
ATOM 577 O O . ARG A 1 72 ? 35.938 -1.101 -13.297 1 81.56 72 ARG A O 1
ATOM 584 N N . GLU A 1 73 ? 37.375 -2.418 -14.312 1 83.81 73 GLU A N 1
ATOM 585 C CA . GLU A 1 73 ? 36.281 -3.359 -14.648 1 83.81 73 GLU A CA 1
ATOM 586 C C . GLU A 1 73 ? 35.75 -4.039 -13.391 1 83.81 73 GLU A C 1
ATOM 588 O O . GLU A 1 73 ? 34.562 -4.262 -13.273 1 83.81 73 GLU A O 1
ATOM 593 N N . ALA A 1 74 ? 36.625 -4.273 -12.5 1 84 74 ALA A N 1
ATOM 594 C CA . ALA A 1 74 ? 36.25 -4.957 -11.266 1 84 74 ALA A CA 1
ATOM 595 C C . ALA A 1 74 ? 35.375 -4.051 -10.391 1 84 74 ALA A C 1
ATOM 597 O O . ALA A 1 74 ? 34.375 -4.492 -9.828 1 84 74 ALA A O 1
ATOM 598 N N . ILE A 1 75 ? 35.75 -2.873 -10.312 1 87.06 75 ILE A N 1
ATOM 599 C CA . ILE A 1 75 ? 35 -1.936 -9.469 1 87.06 75 ILE A CA 1
ATOM 600 C C . ILE A 1 75 ? 33.656 -1.609 -10.109 1 87.06 75 ILE A C 1
ATOM 602 O O . ILE A 1 75 ? 32.656 -1.464 -9.414 1 87.06 75 ILE A O 1
ATOM 606 N N . GLN A 1 76 ? 33.719 -1.468 -11.383 1 87.06 76 GLN A N 1
ATOM 607 C CA . GLN A 1 76 ? 32.469 -1.187 -12.086 1 87.06 76 GLN A CA 1
ATOM 608 C C . GLN A 1 76 ? 31.484 -2.334 -11.922 1 87.06 76 GLN A C 1
ATOM 610 O O . GLN A 1 76 ? 30.297 -2.104 -11.719 1 87.06 76 GLN A O 1
ATOM 615 N N . ARG A 1 77 ? 32 -3.492 -11.977 1 86.19 77 ARG A N 1
ATOM 616 C CA . ARG A 1 77 ? 31.141 -4.656 -11.781 1 86.19 77 ARG A CA 1
ATOM 617 C C . ARG A 1 77 ? 30.578 -4.688 -10.359 1 86.19 77 ARG A C 1
ATOM 619 O O . ARG A 1 77 ? 29.422 -5.031 -10.164 1 86.19 77 ARG A O 1
ATOM 626 N N . LEU A 1 78 ? 31.375 -4.328 -9.492 1 87.94 78 LEU A N 1
ATOM 627 C CA . LEU A 1 78 ? 30.969 -4.316 -8.094 1 87.94 78 LEU A CA 1
ATOM 628 C C . LEU A 1 78 ? 29.875 -3.281 -7.855 1 87.94 78 LEU A C 1
ATOM 630 O O . LEU A 1 78 ? 28.859 -3.574 -7.211 1 87.94 78 LEU A O 1
ATOM 634 N N . VAL A 1 79 ? 30.062 -2.127 -8.383 1 91.06 79 VAL A N 1
ATOM 635 C CA . VAL A 1 79 ? 29.141 -1.025 -8.133 1 91.06 79 VAL A CA 1
ATOM 636 C C . VAL A 1 79 ? 27.828 -1.286 -8.859 1 91.06 79 VAL A C 1
ATOM 638 O O . VAL A 1 79 ? 26.75 -0.957 -8.352 1 91.06 79 VAL A O 1
ATOM 641 N N . VAL A 1 80 ? 27.906 -1.878 -9.945 1 88.56 80 VAL A N 1
ATOM 642 C CA . VAL A 1 80 ? 26.688 -2.162 -10.703 1 88.56 80 VAL A CA 1
ATOM 643 C C . VAL A 1 80 ? 25.906 -3.289 -10.023 1 88.56 80 VAL A C 1
ATOM 645 O O . VAL A 1 80 ? 24.672 -3.244 -9.953 1 88.56 80 VAL A O 1
ATOM 648 N N . THR A 1 81 ? 26.625 -4.293 -9.562 1 86.81 81 THR A N 1
ATOM 649 C CA . THR A 1 81 ? 25.969 -5.355 -8.805 1 86.81 81 THR A CA 1
ATOM 650 C C . THR A 1 81 ? 25.312 -4.805 -7.547 1 86.81 81 THR A C 1
ATOM 652 O O . THR A 1 81 ? 24.203 -5.219 -7.184 1 86.81 81 THR A O 1
ATOM 655 N N . TYR A 1 82 ? 26.031 -3.869 -7.004 1 89 82 TYR A N 1
ATOM 656 C CA . TYR A 1 82 ? 25.516 -3.176 -5.828 1 89 82 TYR A CA 1
ATOM 657 C C . TYR A 1 82 ? 24.219 -2.453 -6.145 1 89 82 TYR A C 1
ATOM 659 O O . TYR A 1 82 ? 23.219 -2.617 -5.434 1 89 82 TYR A O 1
ATOM 667 N N . THR A 1 83 ? 24.141 -1.792 -7.215 1 89.56 83 THR A N 1
ATOM 668 C CA . THR A 1 83 ? 22.969 -1.008 -7.605 1 89.56 83 THR A CA 1
ATOM 669 C C . THR A 1 83 ? 21.828 -1.919 -8.047 1 89.56 83 THR A C 1
ATOM 671 O O . THR A 1 83 ? 20.656 -1.63 -7.789 1 89.56 83 THR A O 1
ATOM 674 N N . MET A 1 84 ? 22.141 -2.951 -8.648 1 87.62 84 MET A N 1
ATOM 675 C CA . MET A 1 84 ? 21.125 -3.902 -9.086 1 87.62 84 MET A CA 1
ATOM 676 C C . MET A 1 84 ? 20.438 -4.562 -7.891 1 87.62 84 MET A C 1
ATOM 678 O O . MET A 1 84 ? 19.219 -4.707 -7.871 1 87.62 84 MET A O 1
ATOM 682 N N . ASN A 1 85 ? 21.219 -4.922 -6.961 1 86.75 85 ASN A N 1
ATOM 683 C CA . ASN A 1 85 ? 20.672 -5.523 -5.754 1 86.75 85 ASN A CA 1
ATOM 684 C C . ASN A 1 85 ? 19.766 -4.543 -5 1 86.75 85 ASN A C 1
ATOM 686 O O . ASN A 1 85 ? 18.703 -4.918 -4.504 1 86.75 85 ASN A O 1
ATOM 690 N N . LEU A 1 86 ? 20.234 -3.338 -4.988 1 89.31 86 LEU A N 1
ATOM 691 C CA . LEU A 1 86 ? 19.453 -2.309 -4.309 1 89.31 86 LEU A CA 1
ATOM 692 C C . LEU A 1 86 ? 18.094 -2.127 -4.969 1 89.31 86 LEU A C 1
ATOM 694 O O . LEU A 1 86 ? 17.062 -2.068 -4.285 1 89.31 86 LEU A O 1
ATOM 698 N N . LYS A 1 87 ? 18.062 -2.1 -6.223 1 86.44 87 LYS A N 1
ATOM 699 C CA . LYS A 1 87 ? 16.844 -1.801 -6.961 1 86.44 87 LYS A CA 1
ATOM 700 C C . LYS A 1 87 ? 15.914 -3.016 -7.016 1 86.44 87 LYS A C 1
ATOM 702 O O . LYS A 1 87 ? 14.703 -2.891 -6.832 1 86.44 87 LYS A O 1
ATOM 707 N N . GLU A 1 88 ? 16.531 -4.125 -7.215 1 84.31 88 GLU A N 1
ATOM 708 C CA . GLU A 1 88 ? 15.695 -5.27 -7.566 1 84.31 88 GLU A CA 1
ATOM 709 C C . GLU A 1 88 ? 15.43 -6.156 -6.355 1 84.31 88 GLU A C 1
ATOM 711 O O . GLU A 1 88 ? 14.375 -6.793 -6.262 1 84.31 88 GLU A O 1
ATOM 716 N N . ILE A 1 89 ? 16.359 -6.246 -5.52 1 81.56 89 ILE A N 1
ATOM 717 C CA . ILE A 1 89 ? 16.188 -7.117 -4.363 1 81.56 89 ILE A CA 1
ATOM 718 C C . ILE A 1 89 ? 15.609 -6.316 -3.195 1 81.56 89 ILE A C 1
ATOM 720 O O . ILE A 1 89 ? 14.602 -6.707 -2.604 1 81.56 89 ILE A O 1
ATOM 724 N N . TYR A 1 90 ? 16.25 -5.203 -2.975 1 84.5 90 TYR A N 1
ATOM 725 C CA . TYR A 1 90 ? 15.805 -4.398 -1.84 1 84.5 90 TYR A CA 1
ATOM 726 C C . TYR A 1 90 ? 14.734 -3.398 -2.258 1 84.5 90 TYR A C 1
ATOM 728 O O . TYR A 1 90 ? 14.258 -2.611 -1.438 1 84.5 90 TYR A O 1
ATOM 736 N N . ARG A 1 91 ? 14.453 -3.328 -3.49 1 81.44 91 ARG A N 1
ATOM 737 C CA . ARG A 1 91 ? 13.305 -2.611 -4.031 1 81.44 91 ARG A CA 1
ATOM 738 C C . ARG A 1 91 ? 13.43 -1.11 -3.791 1 81.44 91 ARG A C 1
ATOM 740 O O . ARG A 1 91 ? 12.477 -0.462 -3.357 1 81.44 91 ARG A O 1
ATOM 747 N N . THR A 1 92 ? 14.555 -0.601 -4.004 1 86.81 92 THR A N 1
ATOM 748 C CA . THR A 1 92 ? 14.75 0.837 -3.855 1 86.81 92 THR A CA 1
ATOM 749 C C . THR A 1 92 ? 14.398 1.569 -5.145 1 86.81 92 THR A C 1
ATOM 751 O O . THR A 1 92 ? 14.523 1.008 -6.238 1 86.81 92 THR A O 1
ATOM 754 N N . ARG A 1 93 ? 13.992 2.771 -5.109 1 83.12 93 ARG A N 1
ATOM 755 C CA . ARG A 1 93 ? 13.656 3.611 -6.254 1 83.12 93 ARG A CA 1
ATOM 756 C C . ARG A 1 93 ? 14.906 4.117 -6.953 1 83.12 93 ARG A C 1
ATOM 758 O O . ARG A 1 93 ? 16 4.082 -6.383 1 83.12 93 ARG A O 1
ATOM 765 N N . GLU A 1 94 ? 14.633 4.582 -8.148 1 82.31 94 GLU A N 1
ATOM 766 C CA . GLU A 1 94 ? 15.758 5.086 -8.938 1 82.31 94 GLU A CA 1
ATOM 767 C C . GLU A 1 94 ? 16.359 6.336 -8.297 1 82.31 94 GLU A C 1
ATOM 769 O O . GLU A 1 94 ? 17.578 6.508 -8.297 1 82.31 94 GLU A O 1
ATOM 774 N N . THR A 1 95 ? 15.516 7.133 -7.773 1 82.44 95 THR A N 1
ATOM 775 C CA . THR A 1 95 ? 16 8.352 -7.141 1 82.44 95 THR A CA 1
ATOM 776 C C . THR A 1 95 ? 16.844 8.023 -5.914 1 82.44 95 THR A C 1
ATOM 778 O O . THR A 1 95 ? 17.859 8.688 -5.652 1 82.44 95 THR A O 1
ATOM 781 N N . THR A 1 96 ? 16.453 7.039 -5.152 1 87 96 THR A N 1
ATOM 782 C CA . THR A 1 96 ? 17.219 6.602 -3.99 1 87 96 THR A CA 1
ATOM 783 C C . THR A 1 96 ? 18.562 6.008 -4.414 1 87 96 THR A C 1
ATOM 785 O O . THR A 1 96 ? 19.594 6.266 -3.789 1 87 96 THR A O 1
ATOM 788 N N . THR A 1 97 ? 18.484 5.289 -5.461 1 89 97 THR A N 1
ATOM 789 C CA . THR A 1 97 ? 19.719 4.684 -5.953 1 89 97 THR A CA 1
ATOM 790 C C . THR A 1 97 ? 20.703 5.758 -6.422 1 89 97 THR A C 1
ATOM 792 O O . THR A 1 97 ? 21.906 5.625 -6.227 1 89 97 THR A O 1
ATOM 795 N N . GLN A 1 98 ? 20.188 6.738 -7.09 1 87 98 GLN A N 1
ATOM 796 C CA . GLN A 1 98 ? 21.031 7.848 -7.516 1 87 98 GLN A CA 1
ATOM 797 C C . GLN A 1 98 ? 21.641 8.57 -6.316 1 87 98 GLN A C 1
ATOM 799 O O . GLN A 1 98 ? 22.828 8.898 -6.32 1 87 98 GLN A O 1
ATOM 804 N N . PHE A 1 99 ? 20.922 8.75 -5.312 1 88.31 99 PHE A N 1
ATOM 805 C CA . PHE A 1 99 ? 21.406 9.359 -4.082 1 88.31 99 PHE A CA 1
ATOM 806 C C . PHE A 1 99 ? 22.5 8.516 -3.453 1 88.31 99 PHE A C 1
ATOM 808 O O . PHE A 1 99 ? 23.531 9.039 -3.01 1 88.31 99 PHE A O 1
ATOM 815 N N . ILE A 1 100 ? 22.25 7.215 -3.451 1 92 100 ILE A N 1
ATOM 816 C CA . ILE A 1 100 ? 23.219 6.289 -2.867 1 92 100 ILE A CA 1
ATOM 817 C C . ILE A 1 100 ? 24.516 6.332 -3.662 1 92 100 ILE A C 1
ATOM 819 O O . ILE A 1 100 ? 25.609 6.348 -3.082 1 92 100 ILE A O 1
ATOM 823 N N . ALA A 1 101 ? 24.391 6.363 -4.957 1 90.75 101 ALA A N 1
ATOM 824 C CA . ALA A 1 101 ? 25.594 6.43 -5.801 1 90.75 101 ALA A CA 1
ATOM 825 C C . ALA A 1 101 ? 26.375 7.707 -5.535 1 90.75 101 ALA A C 1
ATOM 827 O O . ALA A 1 101 ? 27.594 7.668 -5.359 1 90.75 101 ALA A O 1
ATOM 828 N N . GLU A 1 102 ? 25.703 8.773 -5.453 1 89.56 102 GLU A N 1
ATOM 829 C CA . GLU A 1 102 ? 26.344 10.062 -5.23 1 89.56 102 GLU A CA 1
ATOM 830 C C . GLU A 1 102 ? 26.984 10.133 -3.842 1 89.56 102 GLU A C 1
ATOM 832 O O . GLU A 1 102 ? 28.094 10.617 -3.689 1 89.56 102 GLU A O 1
ATOM 837 N N . GLN A 1 103 ? 26.266 9.633 -2.895 1 91 103 GLN A N 1
ATOM 838 C CA . GLN A 1 103 ? 26.766 9.688 -1.526 1 91 103 GLN A CA 1
ATOM 839 C C . GLN A 1 103 ? 27.938 8.719 -1.335 1 91 103 GLN A C 1
ATOM 841 O O . GLN A 1 103 ? 28.859 9 -0.571 1 91 103 GLN A O 1
ATOM 846 N N . THR A 1 104 ? 27.859 7.598 -1.939 1 92.38 104 THR A N 1
ATOM 847 C CA . THR A 1 104 ? 28.969 6.66 -1.866 1 92.38 104 THR A CA 1
ATOM 848 C C . THR A 1 104 ? 30.234 7.273 -2.461 1 92.38 104 THR A C 1
ATOM 850 O O . THR A 1 104 ? 31.312 7.156 -1.885 1 92.38 104 THR A O 1
ATOM 853 N N . ASP A 1 105 ? 30.125 7.934 -3.611 1 92.19 105 ASP A N 1
ATOM 854 C CA . ASP A 1 105 ? 31.266 8.609 -4.227 1 92.19 105 ASP A CA 1
ATOM 855 C C . ASP A 1 105 ? 31.812 9.703 -3.314 1 92.19 105 ASP A C 1
ATOM 857 O O . ASP A 1 105 ? 33.031 9.875 -3.209 1 92.19 105 ASP A O 1
ATOM 861 N N . LEU A 1 106 ? 30.938 10.375 -2.674 1 91.06 106 LEU A N 1
ATOM 862 C CA . LEU A 1 106 ? 31.344 11.43 -1.755 1 91.06 106 LEU A CA 1
ATOM 863 C C . LEU A 1 106 ? 32.125 10.852 -0.572 1 91.06 106 LEU A C 1
ATOM 865 O O . LEU A 1 106 ? 33.125 11.406 -0.148 1 91.06 106 LEU A O 1
ATOM 869 N N . ILE A 1 107 ? 31.641 9.781 -0.032 1 92.38 107 ILE A N 1
ATOM 870 C CA . ILE A 1 107 ? 32.281 9.133 1.099 1 92.38 107 ILE A CA 1
ATOM 871 C C . ILE A 1 107 ? 33.688 8.625 0.678 1 92.38 107 ILE A C 1
ATOM 873 O O . ILE A 1 107 ? 34.656 8.789 1.413 1 92.38 107 ILE A O 1
ATOM 877 N N . VAL A 1 108 ? 33.719 8.07 -0.493 1 92.19 108 VAL A N 1
ATOM 878 C CA . VAL A 1 108 ? 35 7.57 -1.001 1 92.19 108 VAL A CA 1
ATOM 879 C C . VAL A 1 108 ? 35.969 8.734 -1.201 1 92.19 108 VAL A C 1
ATOM 881 O O . VAL A 1 108 ? 37.156 8.641 -0.831 1 92.19 108 VAL A O 1
ATOM 884 N N . GLN A 1 109 ? 35.469 9.766 -1.748 1 90.31 109 GLN A N 1
ATOM 885 C CA . GLN A 1 109 ? 36.281 10.938 -1.989 1 90.31 109 GLN A CA 1
ATOM 886 C C . GLN A 1 109 ? 36.844 11.508 -0.682 1 90.31 109 GLN A C 1
ATOM 888 O O . GLN A 1 109 ? 38.031 11.82 -0.58 1 90.31 109 GLN A O 1
ATOM 893 N N . GLN A 1 110 ? 36.031 11.617 0.276 1 88.12 110 GLN A N 1
ATOM 894 C CA . GLN A 1 110 ? 36.438 12.148 1.572 1 88.12 110 GLN A CA 1
ATOM 895 C C . GLN A 1 110 ? 37.406 11.203 2.264 1 88.12 110 GLN A C 1
ATOM 897 O O . GLN A 1 110 ? 38.375 11.648 2.906 1 88.12 110 GLN A O 1
ATOM 902 N N . HIS A 1 111 ? 37.125 10.023 2.131 1 88.94 111 HIS A N 1
ATOM 903 C CA . HIS A 1 111 ? 38 9.031 2.75 1 88.94 111 HIS A CA 1
ATOM 904 C C . HIS A 1 111 ? 39.344 9.016 2.084 1 88.94 111 HIS A C 1
ATOM 906 O O . HIS A 1 111 ? 40.375 8.883 2.762 1 88.94 111 HIS A O 1
ATOM 912 N N . LEU A 1 112 ? 39.375 9.133 0.779 1 89.31 112 LEU A N 1
ATOM 913 C CA . LEU A 1 112 ? 40.625 9.203 0.046 1 89.31 112 LEU A CA 1
ATOM 914 C C . LEU A 1 112 ? 41.438 10.445 0.435 1 89.31 112 LEU A C 1
ATOM 916 O O . LEU A 1 112 ? 42.656 10.398 0.556 1 89.31 112 LEU A O 1
ATOM 920 N N . HIS A 1 113 ? 40.719 11.438 0.526 1 88 113 HIS A N 1
ATOM 921 C CA . HIS A 1 113 ? 41.375 12.672 0.945 1 88 113 HIS A CA 1
ATOM 922 C C . HIS A 1 113 ? 42 12.516 2.32 1 88 113 HIS A C 1
ATOM 924 O O . HIS A 1 113 ? 43.094 13.023 2.555 1 88 113 HIS A O 1
ATOM 930 N N . PHE A 1 114 ? 41.375 11.875 3.119 1 86.75 114 PHE A N 1
ATOM 931 C CA . PHE A 1 114 ? 41.906 11.625 4.457 1 86.75 114 PHE A CA 1
ATOM 932 C C . PHE A 1 114 ? 43.156 10.75 4.398 1 86.75 114 PHE A C 1
ATOM 934 O O . PHE A 1 114 ? 44.156 11.039 5.062 1 86.75 114 PHE A O 1
ATOM 941 N N . VAL A 1 115 ? 43.062 9.727 3.666 1 88.69 115 VAL A N 1
ATOM 942 C CA . VAL A 1 115 ? 44.188 8.812 3.549 1 88.69 115 VAL A CA 1
ATOM 943 C C . VAL A 1 115 ? 45.406 9.531 2.928 1 88.69 115 VAL A C 1
ATOM 945 O O . VAL A 1 115 ? 46.531 9.305 3.318 1 88.69 115 VAL A O 1
ATOM 948 N N . GLN A 1 116 ? 45.094 10.359 1.986 1 89.38 116 GLN A N 1
ATOM 949 C CA . GLN A 1 116 ? 46.125 11.148 1.354 1 89.38 116 GLN A CA 1
ATOM 950 C C . GLN A 1 116 ? 46.844 12.023 2.375 1 89.38 116 GLN A C 1
ATOM 952 O O . GLN A 1 116 ? 48.094 12.055 2.408 1 89.38 116 GLN A O 1
ATOM 957 N N . GLN A 1 117 ? 46.094 12.703 3.188 1 86.75 117 GLN A N 1
ATOM 958 C CA . GLN A 1 117 ? 46.656 13.586 4.199 1 86.75 117 GLN A CA 1
ATOM 959 C C . GLN A 1 117 ? 47.469 12.797 5.238 1 86.75 117 GLN A C 1
ATOM 961 O O . GLN A 1 117 ? 48.531 13.219 5.66 1 86.75 117 GLN A O 1
ATOM 966 N N . LYS A 1 118 ? 46.906 11.742 5.637 1 85.94 118 LYS A N 1
ATOM 967 C CA . LYS A 1 118 ? 47.594 10.883 6.602 1 85.94 118 LYS A CA 1
ATOM 968 C C . LYS A 1 118 ? 48.906 10.359 6.039 1 85.94 118 LYS A C 1
ATOM 970 O O . LYS A 1 118 ? 49.938 10.312 6.746 1 85.94 118 LYS A O 1
ATOM 975 N N . LEU A 1 119 ? 48.875 10.016 4.801 1 88.38 119 LEU A N 1
ATOM 976 C CA . LEU A 1 119 ? 50.062 9.5 4.129 1 88.38 119 LEU A CA 1
ATOM 977 C C . LEU A 1 119 ? 51.125 10.57 4.016 1 88.38 119 LEU A C 1
ATOM 979 O O . LEU A 1 119 ? 52.312 10.32 4.324 1 88.38 119 LEU A O 1
ATOM 983 N N . LEU A 1 120 ? 50.781 11.703 3.541 1 87.56 120 LEU A N 1
ATOM 984 C CA . LEU A 1 120 ? 51.719 12.797 3.365 1 87.56 120 LEU A CA 1
ATOM 985 C C . LEU A 1 120 ? 52.344 13.211 4.699 1 87.56 120 LEU A C 1
ATOM 987 O O . LEU A 1 120 ? 53.531 13.453 4.785 1 87.56 120 LEU A O 1
ATOM 991 N N . HIS A 1 121 ? 51.5 13.234 5.691 1 84.94 121 HIS A N 1
ATOM 992 C CA . HIS A 1 121 ? 51.969 13.609 7.02 1 84.94 121 HIS A CA 1
ATOM 993 C C . HIS A 1 121 ? 52.938 12.578 7.574 1 84.94 121 HIS A C 1
ATOM 995 O O . HIS A 1 121 ? 54 12.938 8.094 1 84.94 121 HIS A O 1
ATOM 1001 N N . THR A 1 122 ? 52.625 11.305 7.484 1 85.81 122 THR A N 1
ATOM 1002 C CA . THR A 1 122 ? 53.438 10.234 8.047 1 85.81 122 THR A CA 1
ATOM 1003 C C . THR A 1 122 ? 54.75 10.094 7.277 1 85.81 122 THR A C 1
ATOM 1005 O O . THR A 1 122 ? 55.812 9.859 7.871 1 85.81 122 THR A O 1
ATOM 1008 N N . LEU A 1 123 ? 54.781 10.25 5.996 1 84.75 123 LEU A N 1
ATOM 1009 C CA . LEU A 1 123 ? 55.969 10.102 5.18 1 84.75 123 LEU A CA 1
ATOM 1010 C C . LEU A 1 123 ? 56.906 11.289 5.363 1 84.75 123 LEU A C 1
ATOM 1012 O O . LEU A 1 123 ? 58.125 11.141 5.297 1 84.75 123 LEU A O 1
ATOM 1016 N N . ARG A 1 124 ? 56.344 12.398 5.5 1 82.12 124 ARG A N 1
ATOM 1017 C CA . ARG A 1 124 ? 57.156 13.57 5.777 1 82.12 124 ARG A CA 1
ATOM 1018 C C . ARG A 1 124 ? 57.875 13.43 7.109 1 82.12 124 ARG A C 1
ATOM 1020 O O . ARG A 1 124 ? 59.062 13.773 7.215 1 82.12 124 ARG A O 1
ATOM 1027 N N . LEU A 1 125 ? 57.219 12.914 8.055 1 81.44 125 LEU A N 1
ATOM 1028 C CA . LEU A 1 125 ? 57.781 12.797 9.406 1 81.44 125 LEU A CA 1
ATOM 1029 C C . LEU A 1 125 ? 58.75 11.648 9.484 1 81.44 125 LEU A C 1
ATOM 1031 O O . LEU A 1 125 ? 59.812 11.773 10.109 1 81.44 125 LEU A O 1
ATOM 1035 N N . ARG A 1 126 ? 58.406 10.547 8.859 1 77.44 126 ARG A N 1
ATOM 1036 C CA . ARG A 1 126 ? 59.188 9.336 9.109 1 77.44 126 ARG A CA 1
ATOM 1037 C C . ARG A 1 126 ? 60.219 9.109 8.008 1 77.44 126 ARG A C 1
ATOM 1039 O O . ARG A 1 126 ? 61.25 8.492 8.242 1 77.44 126 ARG A O 1
ATOM 1046 N N . HIS A 1 127 ? 60.062 9.406 6.785 1 72 127 HIS A N 1
ATOM 1047 C CA . HIS A 1 127 ? 60.906 8.977 5.688 1 72 127 HIS A CA 1
ATOM 1048 C C . HIS A 1 127 ? 61.562 10.164 4.996 1 72 127 HIS A C 1
ATOM 1050 O O . HIS A 1 127 ? 62.438 10 4.156 1 72 127 HIS A O 1
ATOM 1056 N N . GLY A 1 128 ? 61.25 11.391 5.469 1 71.88 128 GLY A N 1
ATOM 1057 C CA . GLY A 1 128 ? 61.875 12.555 4.828 1 71.88 128 GLY A CA 1
ATOM 1058 C C . GLY A 1 128 ? 61.531 12.641 3.346 1 71.88 128 GLY A C 1
ATOM 1059 O O . GLY A 1 128 ? 62.438 12.906 2.531 1 71.88 128 GLY A O 1
ATOM 1060 N N . MET A 1 129 ? 60.375 12.398 2.934 1 74.62 129 MET A N 1
ATOM 1061 C CA . MET A 1 129 ? 59.969 12.352 1.536 1 74.62 129 MET A CA 1
ATOM 1062 C C . MET A 1 129 ? 60.25 13.68 0.839 1 74.62 129 MET A C 1
ATOM 1064 O O . MET A 1 129 ? 60.031 14.742 1.423 1 74.62 129 MET A O 1
ATOM 1068 N N . THR A 1 130 ? 60.844 13.547 -0.345 1 76.75 130 THR A N 1
ATOM 1069 C CA . THR A 1 130 ? 61.156 14.703 -1.167 1 76.75 130 THR A CA 1
ATOM 1070 C C . THR A 1 130 ? 59.875 15.367 -1.69 1 76.75 130 THR A C 1
ATOM 1072 O O . THR A 1 130 ? 58.812 14.773 -1.627 1 76.75 130 THR A O 1
ATOM 1075 N N . GLU A 1 131 ? 60 16.562 -2.039 1 81.56 131 GLU A N 1
ATOM 1076 C CA . GLU A 1 131 ? 58.875 17.297 -2.627 1 81.56 131 GLU A CA 1
ATOM 1077 C C . GLU A 1 131 ? 58.344 16.609 -3.871 1 81.56 131 GLU A C 1
ATOM 1079 O O . GLU A 1 131 ? 57.156 16.641 -4.141 1 81.56 131 GLU A O 1
ATOM 1084 N N . GLU A 1 132 ? 59.25 15.938 -4.551 1 81.88 132 GLU A N 1
ATOM 1085 C CA . GLU A 1 132 ? 58.844 15.203 -5.742 1 81.88 132 GLU A CA 1
ATOM 1086 C C . GLU A 1 132 ? 57.969 14.016 -5.379 1 81.88 132 GLU A C 1
ATOM 1088 O O . GLU A 1 132 ? 56.969 13.742 -6.066 1 81.88 132 GLU A O 1
ATOM 1093 N N . GLY A 1 133 ? 58.375 13.344 -4.316 1 81.31 133 GLY A N 1
ATOM 1094 C CA . GLY A 1 133 ? 57.562 12.219 -3.857 1 81.31 133 GLY A CA 1
ATOM 1095 C C . GLY A 1 133 ? 56.188 12.625 -3.404 1 81.31 133 GLY A C 1
ATOM 1096 O O . GLY A 1 133 ? 55.219 11.914 -3.664 1 81.31 133 GLY A O 1
ATOM 1097 N N . GLN A 1 134 ? 56.062 13.781 -2.848 1 85.62 134 GLN A N 1
ATOM 1098 C CA . GLN A 1 134 ? 54.781 14.297 -2.389 1 85.62 134 GLN A CA 1
ATOM 1099 C C . GLN A 1 134 ? 53.875 14.656 -3.564 1 85.62 134 GLN A C 1
ATOM 1101 O O . GLN A 1 134 ? 52.688 14.414 -3.525 1 85.62 134 GLN A O 1
ATOM 1106 N N . ASN A 1 135 ? 54.438 15.172 -4.582 1 87.5 135 ASN A N 1
ATOM 1107 C CA . ASN A 1 135 ? 53.688 15.555 -5.758 1 87.5 135 ASN A CA 1
ATOM 1108 C C . ASN A 1 135 ? 53.156 14.336 -6.5 1 87.5 135 ASN A C 1
ATOM 1110 O O . ASN A 1 135 ? 52.062 14.375 -7.066 1 87.5 135 ASN A O 1
ATOM 1114 N N . ILE A 1 136 ? 53.875 13.258 -6.453 1 85.62 136 ILE A N 1
ATOM 1115 C CA . ILE A 1 136 ? 53.438 12.031 -7.098 1 85.62 136 ILE A CA 1
ATOM 1116 C C . ILE A 1 136 ? 52.25 11.461 -6.355 1 85.62 136 ILE A C 1
ATOM 1118 O O . ILE A 1 136 ? 51.281 11 -6.98 1 85.62 136 ILE A O 1
ATOM 1122 N N . ILE A 1 137 ? 52.25 11.508 -5.039 1 87.31 137 ILE A N 1
ATOM 1123 C CA . ILE A 1 137 ? 51.156 11 -4.223 1 87.31 137 ILE A CA 1
ATOM 1124 C C . ILE A 1 137 ? 49.906 11.828 -4.477 1 87.31 137 ILE A C 1
ATOM 1126 O O . ILE A 1 137 ? 48.812 11.273 -4.695 1 87.31 137 ILE A O 1
ATOM 1130 N N . LYS A 1 138 ? 50.062 13.102 -4.512 1 89 138 LYS A N 1
ATOM 1131 C CA . LYS A 1 138 ? 48.906 13.984 -4.75 1 89 138 LYS A CA 1
ATOM 1132 C C . LYS A 1 138 ? 48.312 13.758 -6.137 1 89 138 LYS A C 1
ATOM 1134 O O . LYS A 1 138 ? 47.094 13.781 -6.305 1 89 138 LYS A O 1
ATOM 1139 N N . GLU A 1 139 ? 49.094 13.523 -7.059 1 88.38 139 GLU A N 1
ATOM 1140 C CA . GLU A 1 139 ? 48.656 13.289 -8.422 1 88.38 139 GLU A CA 1
ATOM 1141 C C . GLU A 1 139 ? 47.844 11.992 -8.523 1 88.38 139 GLU A C 1
ATOM 1143 O O . GLU A 1 139 ? 46.812 11.945 -9.203 1 88.38 139 GLU A O 1
ATOM 1148 N N . ILE A 1 140 ? 48.281 11.016 -7.855 1 86.5 140 ILE A N 1
ATOM 1149 C CA . ILE A 1 140 ? 47.594 9.727 -7.914 1 86.5 140 ILE A CA 1
ATOM 1150 C C . ILE A 1 140 ? 46.219 9.836 -7.281 1 86.5 140 ILE A C 1
ATOM 1152 O O . ILE A 1 140 ? 45.219 9.352 -7.844 1 86.5 140 ILE A O 1
ATOM 1156 N N . PHE A 1 141 ? 46.156 10.484 -6.16 1 89.81 141 PHE A N 1
ATOM 1157 C CA . PHE A 1 141 ? 44.906 10.609 -5.457 1 89.81 141 PHE A CA 1
ATOM 1158 C C . PHE A 1 141 ? 43.938 11.516 -6.219 1 89.81 141 PHE A C 1
ATOM 1160 O O . PHE A 1 141 ? 42.719 11.289 -6.207 1 89.81 141 PHE A O 1
ATOM 1167 N N . ASN A 1 142 ? 44.438 12.461 -6.914 1 85.44 142 ASN A N 1
ATOM 1168 C CA . ASN A 1 142 ? 43.625 13.406 -7.652 1 85.44 142 ASN A CA 1
ATOM 1169 C C . ASN A 1 142 ? 43.125 12.805 -8.969 1 85.44 142 ASN A C 1
ATOM 1171 O O . ASN A 1 142 ? 42.094 13.234 -9.516 1 85.44 142 ASN A O 1
ATOM 1175 N N . THR A 1 143 ? 43.781 11.812 -9.492 1 81.81 143 THR A N 1
ATOM 1176 C CA . THR A 1 143 ? 43.438 11.266 -10.805 1 81.81 143 THR A CA 1
ATOM 1177 C C . THR A 1 143 ? 42.688 9.953 -10.672 1 81.81 143 THR A C 1
ATOM 1179 O O . THR A 1 143 ? 42.25 9.367 -11.664 1 81.81 143 THR A O 1
ATOM 1182 N N . THR A 1 144 ? 42.531 9.508 -9.461 1 84.62 144 THR A N 1
ATOM 1183 C CA . THR A 1 144 ? 41.844 8.25 -9.273 1 84.62 144 THR A CA 1
ATOM 1184 C C . THR A 1 144 ? 40.344 8.43 -9.469 1 84.62 144 THR A C 1
ATOM 1186 O O . THR A 1 144 ? 39.719 9.344 -8.891 1 84.62 144 THR A O 1
ATOM 1189 N N . ASP A 1 145 ? 39.812 7.605 -10.336 1 85.94 145 ASP A N 1
ATOM 1190 C CA . ASP A 1 145 ? 38.406 7.641 -10.617 1 85.94 145 ASP A CA 1
ATOM 1191 C C . ASP A 1 145 ? 37.594 7.191 -9.406 1 85.94 145 ASP A C 1
ATOM 1193 O O . ASP A 1 145 ? 38.062 6.367 -8.617 1 85.94 145 ASP A O 1
ATOM 1197 N N . LEU A 1 146 ? 36.5 7.773 -9.281 1 90.62 146 LEU A N 1
ATOM 1198 C CA . LEU A 1 146 ? 35.562 7.344 -8.234 1 90.62 146 LEU A CA 1
ATOM 1199 C C . LEU A 1 146 ? 34.781 6.105 -8.68 1 90.62 146 LEU A C 1
ATOM 1201 O O . LEU A 1 146 ? 34.719 5.805 -9.867 1 90.62 146 LEU A O 1
ATOM 1205 N N . PRO A 1 147 ? 34.281 5.363 -7.75 1 90.25 147 PRO A N 1
ATOM 1206 C CA . PRO A 1 147 ? 33.656 4.086 -8.07 1 90.25 147 PRO A CA 1
ATOM 1207 C C . PRO A 1 147 ? 32.5 4.23 -9.07 1 90.25 147 PRO A C 1
ATOM 1209 O O . PRO A 1 147 ? 32.344 3.393 -9.961 1 90.25 147 PRO A O 1
ATOM 1212 N N . PHE A 1 148 ? 31.703 5.312 -8.984 1 91.25 148 PHE A N 1
ATOM 1213 C CA . PHE A 1 148 ? 30.516 5.43 -9.828 1 91.25 148 PHE A CA 1
ATOM 1214 C C . PHE A 1 148 ? 30.797 6.344 -11.016 1 91.25 148 PHE A C 1
ATOM 1216 O O . PHE A 1 148 ? 29.859 6.793 -11.68 1 91.25 148 PHE A O 1
ATOM 1223 N N . ASP A 1 149 ? 32.062 6.598 -11.219 1 88 149 ASP A N 1
ATOM 1224 C CA . ASP A 1 149 ? 32.375 7.426 -12.375 1 88 149 ASP A CA 1
ATOM 1225 C C . ASP A 1 149 ? 31.922 6.766 -13.672 1 88 149 ASP A C 1
ATOM 1227 O O . ASP A 1 149 ? 32.281 5.621 -13.953 1 88 149 ASP A O 1
ATOM 1231 N N . GLY A 1 150 ? 31.172 7.41 -14.461 1 83.19 150 GLY A N 1
ATOM 1232 C CA . GLY A 1 150 ? 30.609 6.887 -15.695 1 83.19 150 GLY A CA 1
ATOM 1233 C C . GLY A 1 150 ? 29.312 6.117 -15.492 1 83.19 150 GLY A C 1
ATOM 1234 O O . GLY A 1 150 ? 28.672 5.715 -16.453 1 83.19 150 GLY A O 1
ATOM 1235 N N . LEU A 1 151 ? 29.016 5.871 -14.227 1 87.25 151 LEU A N 1
ATOM 1236 C CA . LEU A 1 151 ? 27.844 5.066 -13.898 1 87.25 151 LEU A CA 1
ATOM 1237 C C . LEU A 1 151 ? 26.891 5.828 -12.984 1 87.25 151 LEU A C 1
ATOM 1239 O O . LEU A 1 151 ? 26.109 5.223 -12.242 1 87.25 151 LEU A O 1
ATOM 1243 N N . THR A 1 152 ? 27.016 7.082 -13.031 1 78.81 152 THR A N 1
ATOM 1244 C CA . THR A 1 152 ? 26.203 7.875 -12.117 1 78.81 152 THR A CA 1
ATOM 1245 C C . THR A 1 152 ? 24.766 7.961 -12.602 1 78.81 152 THR A C 1
ATOM 1247 O O . THR A 1 152 ? 23.828 7.941 -11.805 1 78.81 152 THR A O 1
ATOM 1250 N N . THR A 1 153 ? 24.641 7.902 -13.922 1 80.19 153 THR A N 1
ATOM 1251 C CA . THR A 1 153 ? 23.297 8.031 -14.477 1 80.19 153 THR A CA 1
ATOM 1252 C C . THR A 1 153 ? 22.656 6.66 -14.648 1 80.19 153 THR A C 1
ATOM 1254 O O . THR A 1 153 ? 23.344 5.648 -14.758 1 80.19 153 THR A O 1
ATOM 1257 N N . SER A 1 154 ? 21.328 6.691 -14.609 1 81.06 154 SER A N 1
ATOM 1258 C CA . SER A 1 154 ? 20.578 5.457 -14.805 1 81.06 154 SER A CA 1
ATOM 1259 C C . SER A 1 154 ? 20.859 4.848 -16.172 1 81.06 154 SER A C 1
ATOM 1261 O O . SER A 1 154 ? 20.953 3.625 -16.312 1 81.06 154 SER A O 1
ATOM 1263 N N . TYR A 1 155 ? 21.031 5.711 -17.062 1 80.5 155 TYR A N 1
ATOM 1264 C CA . TYR A 1 155 ? 21.312 5.258 -18.422 1 80.5 155 TYR A CA 1
ATOM 1265 C C . TYR A 1 155 ? 22.641 4.535 -18.5 1 80.5 155 TYR A C 1
ATOM 1267 O O . TYR A 1 155 ? 22.75 3.465 -19.109 1 80.5 155 TYR A O 1
ATOM 1275 N N . GLY A 1 156 ? 23.672 5.145 -17.922 1 83.38 156 GLY A N 1
ATOM 1276 C CA . GLY A 1 156 ? 24.984 4.52 -17.891 1 83.38 156 GLY A CA 1
ATOM 1277 C C . GLY A 1 156 ? 24.984 3.174 -17.203 1 83.38 156 GLY A C 1
ATOM 1278 O O . GLY A 1 156 ? 25.609 2.219 -17.672 1 83.38 156 GLY A O 1
ATOM 1279 N N . ARG A 1 157 ? 24.281 3.051 -16.203 1 84.94 157 ARG A N 1
ATOM 1280 C CA . ARG A 1 157 ? 24.203 1.807 -15.445 1 84.94 157 ARG A CA 1
ATOM 1281 C C . ARG A 1 157 ? 23.469 0.732 -16.219 1 84.94 157 ARG A C 1
ATOM 1283 O O . ARG A 1 157 ? 23.906 -0.413 -16.297 1 84.94 157 ARG A O 1
ATOM 1290 N N . ASN A 1 158 ? 22.391 1.137 -16.797 1 84 158 ASN A N 1
ATOM 1291 C CA . ASN A 1 158 ? 21.578 0.185 -17.547 1 84 158 ASN A CA 1
ATOM 1292 C C . ASN A 1 158 ? 22.344 -0.345 -18.766 1 84 158 ASN A C 1
ATOM 1294 O O . ASN A 1 158 ? 22.219 -1.522 -19.109 1 84 158 ASN A O 1
ATOM 1298 N N . ARG A 1 159 ? 23.062 0.554 -19.359 1 84.25 159 ARG A N 1
ATOM 1299 C CA . ARG A 1 159 ? 23.875 0.139 -20.5 1 84.25 159 ARG A CA 1
ATOM 1300 C C . ARG A 1 159 ? 24.922 -0.883 -20.078 1 84.25 159 ARG A C 1
ATOM 1302 O O . ARG A 1 159 ? 25.125 -1.886 -20.766 1 84.25 159 ARG A O 1
ATOM 1309 N N . TYR A 1 160 ? 25.531 -0.64 -18.984 1 86.62 160 TYR A N 1
ATOM 1310 C CA . TYR A 1 160 ? 26.531 -1.571 -18.484 1 86.62 160 TYR A CA 1
ATOM 1311 C C . TYR A 1 160 ? 25.906 -2.91 -18.125 1 86.62 160 TYR A C 1
ATOM 1313 O O . TYR A 1 160 ? 26.469 -3.969 -18.406 1 86.62 160 TYR A O 1
ATOM 1321 N N . ILE A 1 161 ? 24.781 -2.893 -17.531 1 85.56 161 ILE A N 1
ATOM 1322 C CA . ILE A 1 161 ? 24.078 -4.098 -17.094 1 85.56 161 ILE A CA 1
ATOM 1323 C C . ILE A 1 161 ? 23.703 -4.941 -18.312 1 85.56 161 ILE A C 1
ATOM 1325 O O . ILE A 1 161 ? 23.906 -6.156 -18.312 1 85.56 161 ILE A O 1
ATOM 1329 N N . ARG A 1 162 ? 23.234 -4.309 -19.266 1 83.56 162 ARG A N 1
ATOM 1330 C CA . ARG A 1 162 ? 22.797 -5.008 -20.469 1 83.56 162 ARG A CA 1
ATOM 1331 C C . ARG A 1 162 ? 23.969 -5.641 -21.203 1 83.56 162 ARG A C 1
ATOM 1333 O O . ARG A 1 162 ? 23.844 -6.719 -21.781 1 83.56 162 ARG A O 1
ATOM 1340 N N . ASN A 1 163 ? 25.047 -4.98 -21.047 1 82.69 163 ASN A N 1
ATOM 1341 C CA . ASN A 1 163 ? 26.234 -5.469 -21.75 1 82.69 163 ASN A CA 1
ATOM 1342 C C . ASN A 1 163 ? 26.953 -6.559 -20.953 1 82.69 163 ASN A C 1
ATOM 1344 O O . ASN A 1 163 ? 27.656 -7.395 -21.531 1 82.69 163 ASN A O 1
ATOM 1348 N N . THR A 1 164 ? 26.766 -6.496 -19.703 1 82.12 164 THR A N 1
ATOM 1349 C CA . THR A 1 164 ? 27.578 -7.367 -18.844 1 82.12 164 THR A CA 1
ATOM 1350 C C . THR A 1 164 ? 26.766 -8.57 -18.375 1 82.12 164 THR A C 1
ATOM 1352 O O . THR A 1 164 ? 27.297 -9.664 -18.219 1 82.12 164 THR A O 1
ATOM 1355 N N . PHE A 1 165 ? 25.516 -8.258 -18.219 1 81.56 165 PHE A N 1
ATOM 1356 C CA . PHE A 1 165 ? 24.688 -9.32 -17.656 1 81.56 165 PHE A CA 1
ATOM 1357 C C . PHE A 1 165 ? 23.703 -9.852 -18.688 1 81.56 165 PHE A C 1
ATOM 1359 O O . PHE A 1 165 ? 23.312 -9.133 -19.609 1 81.56 165 PHE A O 1
ATOM 1366 N N . ASN A 1 166 ? 23.609 -11.094 -18.953 1 80.31 166 ASN A N 1
ATOM 1367 C CA . ASN A 1 166 ? 22.719 -11.734 -19.922 1 80.31 166 ASN A CA 1
ATOM 1368 C C . ASN A 1 166 ? 21.25 -11.43 -19.625 1 80.31 166 ASN A C 1
ATOM 1370 O O . ASN A 1 166 ? 20.5 -12.305 -19.172 1 80.31 166 ASN A O 1
ATOM 1374 N N . ILE A 1 167 ? 20.828 -10.133 -19.922 1 89.62 167 ILE A N 1
ATOM 1375 C CA . ILE A 1 167 ? 19.438 -9.742 -19.688 1 89.62 167 ILE A CA 1
ATOM 1376 C C . ILE A 1 167 ? 18.578 -10.133 -20.891 1 89.62 167 ILE A C 1
ATOM 1378 O O . ILE A 1 167 ? 19 -9.992 -22.031 1 89.62 167 ILE A O 1
ATOM 1382 N N . VAL A 1 168 ? 17.484 -10.742 -20.562 1 94.06 168 VAL A N 1
ATOM 1383 C CA . VAL A 1 168 ? 16.516 -11.055 -21.609 1 94.06 168 VAL A CA 1
ATOM 1384 C C . VAL A 1 168 ? 15.594 -9.859 -21.844 1 94.06 168 VAL A C 1
ATOM 1386 O O . VAL A 1 168 ? 14.742 -9.547 -21 1 94.06 168 VAL A O 1
ATOM 1389 N N . GLU A 1 169 ? 15.695 -9.211 -22.953 1 93.38 169 GLU A N 1
ATOM 1390 C CA . GLU A 1 169 ? 14.922 -8 -23.234 1 93.38 169 GLU A CA 1
ATOM 1391 C C . GLU A 1 169 ? 13.461 -8.336 -23.547 1 93.38 169 GLU A C 1
ATOM 1393 O O . GLU A 1 169 ? 13.188 -9.25 -24.328 1 93.38 169 GLU A O 1
ATOM 1398 N N . PRO A 1 170 ? 12.594 -7.656 -22.859 1 95.62 170 PRO A N 1
ATOM 1399 C CA . PRO A 1 170 ? 11.188 -7.852 -23.203 1 95.62 170 PRO A CA 1
ATOM 1400 C C . PRO A 1 170 ? 10.836 -7.355 -24.609 1 95.62 170 PRO A C 1
ATOM 1402 O O . PRO A 1 170 ? 11.406 -6.363 -25.062 1 95.62 170 PRO A O 1
ATOM 1405 N N . GLU A 1 171 ? 9.977 -8.055 -25.234 1 96.19 171 GLU A N 1
ATOM 1406 C CA . GLU A 1 171 ? 9.461 -7.684 -26.547 1 96.19 171 GLU A CA 1
ATOM 1407 C C . GLU A 1 171 ? 8.086 -7.031 -26.438 1 96.19 171 GLU A C 1
ATOM 1409 O O . GLU A 1 171 ? 7.227 -7.504 -25.703 1 96.19 171 GLU A O 1
ATOM 1414 N N . ILE A 1 172 ? 7.961 -5.902 -27.094 1 95.12 172 ILE A N 1
ATOM 1415 C CA . ILE A 1 172 ? 6.648 -5.27 -27.172 1 95.12 172 ILE A CA 1
ATOM 1416 C C . ILE A 1 172 ? 5.883 -5.805 -28.375 1 95.12 172 ILE A C 1
ATOM 1418 O O . ILE A 1 172 ? 6.32 -5.641 -29.516 1 95.12 172 ILE A O 1
ATOM 1422 N N . VAL A 1 173 ? 4.852 -6.445 -28.109 1 96.5 173 VAL A N 1
ATOM 1423 C CA . VAL A 1 173 ? 4.043 -7.043 -29.156 1 96.5 173 VAL A CA 1
ATOM 1424 C C . VAL A 1 173 ? 2.797 -6.191 -29.406 1 96.5 173 VAL A C 1
ATOM 1426 O O . VAL A 1 173 ? 2.035 -5.918 -28.469 1 96.5 173 VAL A O 1
ATOM 1429 N N . HIS A 1 174 ? 2.6 -5.863 -30.609 1 94.19 174 HIS A N 1
ATOM 1430 C CA . HIS A 1 174 ? 1.471 -5.016 -30.984 1 94.19 174 HIS A CA 1
ATOM 1431 C C . HIS A 1 174 ? 0.23 -5.852 -31.281 1 94.19 174 HIS A C 1
ATOM 1433 O O . HIS A 1 174 ? 0.317 -6.879 -31.953 1 94.19 174 HIS A O 1
ATOM 1439 N N . VAL A 1 175 ? -0.887 -5.508 -30.703 1 91.56 175 VAL A N 1
ATOM 1440 C CA . VAL A 1 175 ? -2.109 -6.289 -30.859 1 91.56 175 VAL A CA 1
ATOM 1441 C C . VAL A 1 175 ? -3.111 -5.523 -31.719 1 91.56 175 VAL A C 1
ATOM 1443 O O . VAL A 1 175 ? -4.023 -6.121 -32.281 1 91.56 175 VAL A O 1
ATOM 1446 N N . GLY A 1 176 ? -3.107 -4.199 -31.641 1 88.75 176 GLY A N 1
ATOM 1447 C CA . GLY A 1 176 ? -4.051 -3.416 -32.438 1 88.75 176 GLY A CA 1
ATOM 1448 C C . GLY A 1 176 ? -3.904 -1.921 -32.219 1 88.75 176 GLY A C 1
ATOM 1449 O O . GLY A 1 176 ? -2.891 -1.461 -31.688 1 88.75 176 GLY A O 1
ATOM 1450 N N . LEU A 1 177 ? -4.906 -1.208 -32.781 1 87.25 177 LEU A N 1
ATOM 1451 C CA . LEU A 1 177 ? -4.887 0.249 -32.719 1 87.25 177 LEU A CA 1
ATOM 1452 C C . LEU A 1 177 ? -5.965 0.755 -31.75 1 87.25 177 LEU A C 1
ATOM 1454 O O . LEU A 1 177 ? -7.047 0.174 -31.672 1 87.25 177 LEU A O 1
ATOM 1458 N N . GLU A 1 178 ? -5.492 1.629 -30.875 1 81.5 178 GLU A N 1
ATOM 1459 C CA . GLU A 1 178 ? -6.449 2.264 -29.969 1 81.5 178 GLU A CA 1
ATOM 1460 C C . GLU A 1 178 ? -6.473 3.777 -30.172 1 81.5 178 GLU A C 1
ATOM 1462 O O . GLU A 1 178 ? -5.434 4.391 -30.422 1 81.5 178 GLU A O 1
ATOM 1467 N N . HIS A 1 179 ? -7.695 4.242 -30.141 1 76.56 179 HIS A N 1
ATOM 1468 C CA . HIS A 1 179 ? -7.859 5.688 -30.234 1 76.56 179 HIS A CA 1
ATOM 1469 C C . HIS A 1 179 ? -7.805 6.344 -28.859 1 76.56 179 HIS A C 1
ATOM 1471 O O . HIS A 1 179 ? -8.555 5.965 -27.953 1 76.56 179 HIS A O 1
ATOM 1477 N N . ILE A 1 180 ? -6.742 7.098 -28.688 1 70.81 180 ILE A N 1
ATOM 1478 C CA . ILE A 1 180 ? -6.629 7.797 -27.406 1 70.81 180 ILE A CA 1
ATOM 1479 C C . ILE A 1 180 ? -6.699 9.305 -27.641 1 70.81 180 ILE A C 1
ATOM 1481 O O . ILE A 1 180 ? -6.148 9.812 -28.609 1 70.81 180 ILE A O 1
ATOM 1485 N N . LEU A 1 181 ? -7.457 9.906 -26.781 1 63.25 181 LEU A N 1
ATOM 1486 C CA . LEU A 1 181 ? -7.543 11.367 -26.828 1 63.25 181 LEU A CA 1
ATOM 1487 C C . LEU A 1 181 ? -6.387 12 -26.062 1 63.25 181 LEU A C 1
ATOM 1489 O O . LEU A 1 181 ? -6.215 11.758 -24.875 1 63.25 181 LEU A O 1
ATOM 1493 N N . LYS A 1 182 ? -5.398 12.375 -26.75 1 63.94 182 LYS A N 1
ATOM 1494 C CA . LYS A 1 182 ? -4.266 13.047 -26.125 1 63.94 182 LYS A CA 1
ATOM 1495 C C . LYS A 1 182 ? -4.367 14.562 -26.297 1 63.94 182 LYS A C 1
ATOM 1497 O O . LYS A 1 182 ? -4.848 15.039 -27.328 1 63.94 182 LYS A O 1
ATOM 1502 N N . ARG A 1 183 ? -4.012 15.18 -25.25 1 53.97 183 ARG A N 1
ATOM 1503 C CA . ARG A 1 183 ? -4.016 16.641 -25.312 1 53.97 183 ARG A CA 1
ATOM 1504 C C . ARG A 1 183 ? -2.676 17.172 -25.812 1 53.97 183 ARG A C 1
ATOM 1506 O O . ARG A 1 183 ? -1.631 16.891 -25.219 1 53.97 183 ARG A O 1
ATOM 1513 N N . ARG A 1 184 ? -2.646 17.422 -26.953 1 56.12 184 ARG A N 1
ATOM 1514 C CA . ARG A 1 184 ? -1.483 18.094 -27.531 1 56.12 184 ARG A CA 1
ATOM 1515 C C . ARG A 1 184 ? -1.769 19.578 -27.75 1 56.12 184 ARG A C 1
ATOM 1517 O O . ARG A 1 184 ? -2.752 19.938 -28.406 1 56.12 184 ARG A O 1
ATOM 1524 N N . HIS A 1 185 ? -0.895 20.438 -27.156 1 52.84 185 HIS A N 1
ATOM 1525 C CA . HIS A 1 185 ? -0.982 21.875 -27.297 1 52.84 185 HIS A CA 1
ATOM 1526 C C . HIS A 1 185 ? -2.391 22.375 -26.984 1 52.84 185 HIS A C 1
ATOM 1528 O O . HIS A 1 185 ? -2.945 23.188 -27.734 1 52.84 185 HIS A O 1
ATOM 1534 N N . GLY A 1 186 ? -3.094 21.844 -25.844 1 54.72 186 GLY A N 1
ATOM 1535 C CA . GLY A 1 186 ? -4.387 22.328 -25.391 1 54.72 186 GLY A CA 1
ATOM 1536 C C . GLY A 1 186 ? -5.551 21.75 -26.172 1 54.72 186 GLY A C 1
ATOM 1537 O O . GLY A 1 186 ? -6.711 21.953 -25.797 1 54.72 186 GLY A O 1
ATOM 1538 N N . GLN A 1 187 ? -5.242 21.156 -27.312 1 59.44 187 GLN A N 1
ATOM 1539 C CA . GLN A 1 187 ? -6.324 20.594 -28.109 1 59.44 187 GLN A CA 1
ATOM 1540 C C . GLN A 1 187 ? -6.355 19.078 -28 1 59.44 187 GLN A C 1
ATOM 1542 O O . GLN A 1 187 ? -5.309 18.438 -27.875 1 59.44 187 GLN A O 1
ATOM 1547 N N . GLU A 1 188 ? -7.457 18.531 -27.625 1 58.44 188 GLU A N 1
ATOM 1548 C CA . GLU A 1 188 ? -7.609 17.078 -27.594 1 58.44 188 GLU A CA 1
ATOM 1549 C C . GLU A 1 188 ? -7.508 16.484 -29 1 58.44 188 GLU A C 1
ATOM 1551 O O . GLU A 1 188 ? -8.289 16.844 -29.875 1 58.44 188 GLU A O 1
ATOM 1556 N N . ILE A 1 189 ? -6.473 16.031 -29.359 1 67.38 189 ILE A N 1
ATOM 1557 C CA . ILE A 1 189 ? -6.312 15.352 -30.641 1 67.38 189 ILE A CA 1
ATOM 1558 C C . ILE A 1 189 ? -6.438 13.844 -30.438 1 67.38 189 ILE A C 1
ATOM 1560 O O . ILE A 1 189 ? -5.918 13.289 -29.469 1 67.38 189 ILE A O 1
ATOM 1564 N N . LEU A 1 190 ? -7.375 13.297 -31.219 1 73.44 190 LEU A N 1
ATOM 1565 C CA . LEU A 1 190 ? -7.473 11.844 -31.266 1 73.44 190 LEU A CA 1
ATOM 1566 C C . LEU A 1 190 ? -6.227 11.234 -31.891 1 73.44 190 LEU A C 1
ATOM 1568 O O . LEU A 1 190 ? -5.906 11.516 -33.031 1 73.44 190 LEU A O 1
ATOM 1572 N N . GLU A 1 191 ? -5.41 10.719 -31 1 75.75 191 GLU A N 1
ATOM 1573 C CA . GLU A 1 191 ? -4.215 10.047 -31.5 1 75.75 191 GLU A CA 1
ATOM 1574 C C . GLU A 1 191 ? -4.387 8.531 -31.5 1 75.75 191 GLU A C 1
ATOM 1576 O O . GLU A 1 191 ? -5.043 7.98 -30.609 1 75.75 191 GLU A O 1
ATOM 1581 N N . VAL A 1 192 ? -4.031 7.98 -32.625 1 81.25 192 VAL A N 1
ATOM 1582 C CA . VAL A 1 192 ? -4.043 6.527 -32.75 1 81.25 192 VAL A CA 1
ATOM 1583 C C . VAL A 1 192 ? -2.775 5.949 -32.125 1 81.25 192 VAL A C 1
ATOM 1585 O O . VAL A 1 192 ? -1.663 6.348 -32.469 1 81.25 192 VAL A O 1
ATOM 1588 N N . MET A 1 193 ? -3.021 5.258 -31.094 1 81.19 193 MET A N 1
ATOM 1589 C CA . MET A 1 193 ? -1.879 4.617 -30.453 1 81.19 193 MET A CA 1
ATOM 1590 C C . MET A 1 193 ? -1.958 3.1 -30.594 1 81.19 193 MET A C 1
ATOM 1592 O O . MET A 1 193 ? -3.045 2.541 -30.75 1 81.19 193 MET A O 1
ATOM 1596 N N . ASN A 1 194 ? -0.781 2.529 -30.609 1 85.19 194 ASN A N 1
ATOM 1597 C CA . ASN A 1 194 ? -0.703 1.073 -30.656 1 85.19 194 ASN A CA 1
ATOM 1598 C C . ASN A 1 194 ? -0.959 0.455 -29.281 1 85.19 194 ASN A C 1
ATOM 1600 O O . ASN A 1 194 ? -0.366 0.875 -28.297 1 85.19 194 ASN A O 1
ATOM 1604 N N . ALA A 1 195 ? -2.004 -0.4 -29.297 1 90.31 195 ALA A N 1
ATOM 1605 C CA . ALA A 1 195 ? -2.172 -1.233 -28.109 1 90.31 195 ALA A CA 1
ATOM 1606 C C . ALA A 1 195 ? -1.163 -2.379 -28.094 1 90.31 195 ALA A C 1
ATOM 1608 O O . ALA A 1 195 ? -0.963 -3.049 -29.109 1 90.31 195 ALA A O 1
ATOM 1609 N N . SER A 1 196 ? -0.438 -2.455 -27.078 1 93.75 196 SER A N 1
ATOM 1610 C CA . SER A 1 196 ? 0.628 -3.451 -27.047 1 93.75 196 SER A CA 1
ATOM 1611 C C . SER A 1 196 ? 0.712 -4.121 -25.672 1 93.75 196 SER A C 1
ATOM 1613 O O . SER A 1 196 ? 0.083 -3.666 -24.719 1 93.75 196 SER A O 1
ATOM 1615 N N . PHE A 1 197 ? 1.248 -5.289 -25.656 1 96.44 197 PHE A N 1
ATOM 1616 C CA . PHE A 1 197 ? 1.626 -5.945 -24.406 1 96.44 197 PHE A CA 1
ATOM 1617 C C . PHE A 1 197 ? 3.1 -6.332 -24.422 1 96.44 197 PHE A C 1
ATOM 1619 O O . PHE A 1 197 ? 3.754 -6.258 -25.469 1 96.44 197 PHE A O 1
ATOM 1626 N N . SER A 1 198 ? 3.666 -6.582 -23.234 1 97.56 198 SER A N 1
ATOM 1627 C CA . SER A 1 198 ? 5.07 -6.965 -23.125 1 97.56 198 SER A CA 1
ATOM 1628 C C . SER A 1 198 ? 5.223 -8.477 -22.984 1 97.56 198 SER A C 1
ATOM 1630 O O . SER A 1 198 ? 4.516 -9.102 -22.188 1 97.56 198 SER A O 1
ATOM 1632 N N . TYR A 1 199 ? 6.051 -9.055 -23.812 1 98.25 199 TYR A N 1
ATOM 1633 C CA . TYR A 1 199 ? 6.348 -10.484 -23.797 1 98.25 199 TYR A CA 1
ATOM 1634 C C . TYR A 1 199 ? 7.828 -10.727 -23.531 1 98.25 199 TYR A C 1
ATOM 1636 O O . TYR A 1 199 ? 8.695 -10.102 -24.141 1 98.25 199 TYR A O 1
ATOM 1644 N N . ILE A 1 200 ? 8.117 -11.531 -22.547 1 97.88 200 ILE A N 1
ATOM 1645 C CA . ILE A 1 200 ? 9.484 -11.969 -22.297 1 97.88 200 ILE A CA 1
ATOM 1646 C C . ILE A 1 200 ? 9.742 -13.297 -23 1 97.88 200 ILE A C 1
ATOM 1648 O O . ILE A 1 200 ? 9.18 -14.328 -22.625 1 97.88 200 ILE A O 1
ATOM 1652 N N . PRO A 1 201 ? 10.617 -13.234 -24.016 1 97.38 201 PRO A N 1
ATOM 1653 C CA . PRO A 1 201 ? 10.844 -14.469 -24.781 1 97.38 201 PRO A CA 1
ATOM 1654 C C . PRO A 1 201 ? 11.148 -15.672 -23.875 1 97.38 201 PRO A C 1
ATOM 1656 O O . PRO A 1 201 ? 12.148 -15.664 -23.156 1 97.38 201 PRO A O 1
ATOM 1659 N N . MET A 1 202 ? 10.312 -16.656 -23.969 1 97.44 202 MET A N 1
ATOM 1660 C CA . MET A 1 202 ? 10.344 -17.812 -23.062 1 97.44 202 MET A CA 1
ATOM 1661 C C . MET A 1 202 ? 11.641 -18.594 -23.219 1 97.44 202 MET A C 1
ATOM 1663 O O . MET A 1 202 ? 12.266 -18.969 -22.234 1 97.44 202 MET A O 1
ATOM 1667 N N . ILE A 1 203 ? 12.109 -18.828 -24.391 1 96.5 203 ILE A N 1
ATOM 1668 C CA . ILE A 1 203 ? 13.273 -19.656 -24.703 1 96.5 203 ILE A CA 1
ATOM 1669 C C . ILE A 1 203 ? 14.531 -19 -24.141 1 96.5 203 ILE A C 1
ATOM 1671 O O . ILE A 1 203 ? 15.344 -19.656 -23.469 1 96.5 203 ILE A O 1
ATOM 1675 N N . GLU A 1 204 ? 14.656 -17.672 -24.375 1 94.56 204 GLU A N 1
ATOM 1676 C CA . GLU A 1 204 ? 15.805 -16.938 -23.844 1 94.56 204 GLU A CA 1
ATOM 1677 C C . GLU A 1 204 ? 15.789 -16.906 -22.312 1 94.56 204 GLU A C 1
ATOM 1679 O O . GLU A 1 204 ? 16.844 -17 -21.672 1 94.56 204 GLU A O 1
ATOM 1684 N N . SER A 1 205 ? 14.602 -16.766 -21.812 1 95.62 205 SER A N 1
ATOM 1685 C CA . SER A 1 205 ? 14.438 -16.75 -20.359 1 95.62 205 SER A CA 1
ATOM 1686 C C . SER A 1 205 ? 14.844 -18.078 -19.734 1 95.62 205 SER A C 1
ATOM 1688 O O . SER A 1 205 ? 15.516 -18.109 -18.703 1 95.62 205 SER A O 1
ATOM 1690 N N . ILE A 1 206 ? 14.469 -19.188 -20.344 1 96.06 206 ILE A N 1
ATOM 1691 C CA . ILE A 1 206 ? 14.82 -20.516 -19.875 1 96.06 206 ILE A CA 1
ATOM 1692 C C . ILE A 1 206 ? 16.328 -20.703 -19.969 1 96.06 206 ILE A C 1
ATOM 1694 O O . ILE A 1 206 ? 16.953 -21.219 -19.031 1 96.06 206 ILE A O 1
ATOM 1698 N N . GLN A 1 207 ? 16.891 -20.312 -21.062 1 93.5 207 GLN A N 1
ATOM 1699 C CA . GLN A 1 207 ? 18.328 -20.422 -21.234 1 93.5 207 GLN A CA 1
ATOM 1700 C C . GLN A 1 207 ? 19.078 -19.656 -20.141 1 93.5 207 GLN A C 1
ATOM 1702 O O . GLN A 1 207 ? 20.062 -20.156 -19.594 1 93.5 207 GLN A O 1
ATOM 1707 N N . GLN A 1 208 ? 18.625 -18.484 -19.875 1 91.69 208 GLN A N 1
ATOM 1708 C CA . GLN A 1 208 ? 19.234 -17.672 -18.812 1 91.69 208 GLN A CA 1
ATOM 1709 C C . GLN A 1 208 ? 19.156 -18.391 -17.469 1 91.69 208 GLN A C 1
ATOM 1711 O O . GLN A 1 208 ? 20.109 -18.375 -16.688 1 91.69 208 GLN A O 1
ATOM 1716 N N . PHE A 1 209 ? 18.016 -19 -17.188 1 92.44 209 PHE A N 1
ATOM 1717 C CA . PHE A 1 209 ? 17.781 -19.703 -15.93 1 92.44 209 PHE A CA 1
ATOM 1718 C C . PHE A 1 209 ? 18.703 -20.906 -15.805 1 92.44 209 PHE A C 1
ATOM 1720 O O . PHE A 1 209 ? 19.203 -21.203 -14.719 1 92.44 209 PHE A O 1
ATOM 1727 N N . LEU A 1 210 ? 19.016 -21.531 -16.906 1 91.69 210 LEU A N 1
ATOM 1728 C CA . LEU A 1 210 ? 19.766 -22.781 -16.922 1 91.69 210 LEU A CA 1
ATOM 1729 C C . LEU A 1 210 ? 21.266 -22.5 -17.047 1 91.69 210 LEU A C 1
ATOM 1731 O O . LEU A 1 210 ? 22.078 -23.422 -17.125 1 91.69 210 LEU A O 1
ATOM 1735 N N . GLN A 1 211 ? 21.625 -21.25 -17 1 86.94 211 GLN A N 1
ATOM 1736 C CA . GLN A 1 211 ? 23.031 -20.906 -17.031 1 86.94 211 GLN A CA 1
ATOM 1737 C C . GLN A 1 211 ? 23.734 -21.297 -15.734 1 86.9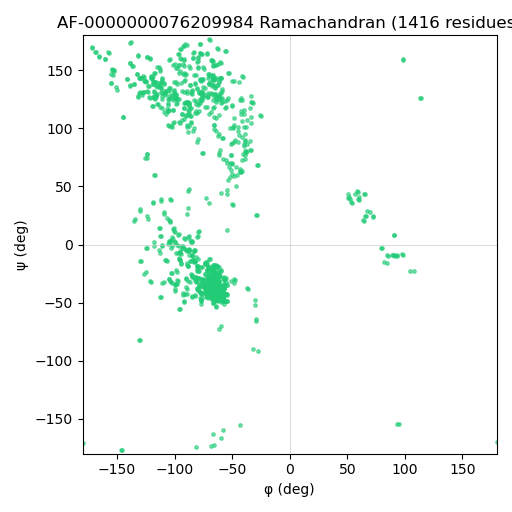4 211 GLN A C 1
ATOM 1739 O O . GLN A 1 211 ? 24.938 -21.531 -15.719 1 86.94 211 GLN A O 1
ATOM 1744 N N . ASN A 1 212 ? 22.969 -21.359 -14.719 1 87.62 212 ASN A N 1
ATOM 1745 C CA . ASN A 1 212 ? 23.5 -21.828 -13.445 1 87.62 212 ASN A CA 1
ATOM 1746 C C . ASN A 1 212 ? 23.641 -23.359 -13.43 1 87.62 212 ASN A C 1
ATOM 1748 O O . ASN A 1 212 ? 22.656 -24.078 -13.594 1 87.62 212 ASN A O 1
ATOM 1752 N N . ASP A 1 213 ? 24.766 -23.766 -13.07 1 88 213 ASP A N 1
ATOM 1753 C CA . ASP A 1 213 ? 25.078 -25.188 -13.156 1 88 213 ASP A CA 1
ATOM 1754 C C . ASP A 1 213 ? 24.234 -26 -12.172 1 88 213 ASP A C 1
ATOM 1756 O O . ASP A 1 213 ? 23.797 -27.109 -12.484 1 88 213 ASP A O 1
ATOM 1760 N N . ASP A 1 214 ? 24.078 -25.484 -11.023 1 89.5 214 ASP A N 1
ATOM 1761 C CA . ASP A 1 214 ? 23.312 -26.203 -10.008 1 89.5 214 ASP A CA 1
ATOM 1762 C C . ASP A 1 214 ? 21.859 -26.375 -10.422 1 89.5 214 ASP A C 1
ATOM 1764 O O . ASP A 1 214 ? 21.25 -27.422 -10.188 1 89.5 214 ASP A O 1
ATOM 1768 N N . ILE A 1 215 ? 21.344 -25.422 -11.062 1 92.88 215 ILE A N 1
ATOM 1769 C CA . ILE A 1 215 ? 19.953 -25.469 -11.516 1 92.88 215 ILE A CA 1
ATOM 1770 C C . ILE A 1 215 ? 19.828 -26.438 -12.68 1 92.88 215 ILE A C 1
ATOM 1772 O O . ILE A 1 215 ? 18.906 -27.25 -12.727 1 92.88 215 ILE A O 1
ATOM 1776 N N . ALA A 1 216 ? 20.766 -26.375 -13.578 1 92.69 216 ALA A N 1
ATOM 1777 C CA . ALA A 1 216 ? 20.766 -27.266 -14.727 1 92.69 216 ALA A CA 1
ATOM 1778 C C . ALA A 1 216 ? 20.828 -28.734 -14.289 1 92.69 216 ALA A C 1
ATOM 1780 O O . ALA A 1 216 ? 20.125 -29.594 -14.836 1 92.69 216 ALA A O 1
ATOM 1781 N N . ASN A 1 217 ? 21.578 -28.953 -13.273 1 91.75 217 ASN A N 1
ATOM 1782 C CA . ASN A 1 217 ? 21.719 -30.312 -12.766 1 91.75 217 ASN A CA 1
ATOM 1783 C C . ASN A 1 217 ? 20.406 -30.812 -12.156 1 91.75 217 ASN A C 1
ATOM 1785 O O . ASN A 1 217 ? 20.062 -31.984 -12.289 1 91.75 217 ASN A O 1
ATOM 1789 N N . LEU A 1 218 ? 19.75 -29.984 -11.547 1 92.19 218 LEU A N 1
ATOM 1790 C CA . LEU A 1 218 ? 18.469 -30.344 -10.938 1 92.19 218 LEU A CA 1
ATOM 1791 C C . LEU A 1 218 ? 17.406 -30.594 -12.008 1 92.19 218 LEU A C 1
ATOM 1793 O O . LEU A 1 218 ? 16.641 -31.547 -11.906 1 92.19 218 LEU A O 1
ATOM 1797 N N . VAL A 1 219 ? 17.375 -29.781 -13.008 1 93.88 219 VAL A N 1
ATOM 1798 C CA . VAL A 1 219 ? 16.359 -29.828 -14.047 1 93.88 219 VAL A CA 1
ATOM 1799 C C . VAL A 1 219 ? 16.562 -31.078 -14.906 1 93.88 219 VAL A C 1
ATOM 1801 O O . VAL A 1 219 ? 15.586 -31.75 -15.258 1 93.88 219 VAL A O 1
ATOM 1804 N N . PHE A 1 220 ? 17.75 -31.406 -15.164 1 91.06 220 PHE A N 1
ATOM 1805 C CA . PHE A 1 220 ? 18.016 -32.5 -16.078 1 91.06 220 PHE A CA 1
ATOM 1806 C C . PHE A 1 220 ? 18.328 -33.781 -15.305 1 91.06 220 PHE A C 1
ATOM 1808 O O . PHE A 1 220 ? 18.719 -34.812 -15.898 1 91.06 220 PHE A O 1
ATOM 1815 N N . GLY A 1 221 ? 18.078 -33.688 -14.039 1 85.5 221 GLY A N 1
ATOM 1816 C CA . GLY A 1 221 ? 18.234 -34.875 -13.242 1 85.5 221 GLY A CA 1
ATOM 1817 C C . GLY A 1 221 ? 17.141 -35.906 -13.508 1 85.5 221 GLY A C 1
ATOM 1818 O O . GLY A 1 221 ? 16.109 -35.594 -14.094 1 85.5 221 GLY A O 1
ATOM 1819 N N . ARG A 1 222 ? 17.344 -37.125 -13.094 1 81.69 222 ARG A N 1
ATOM 1820 C CA . ARG A 1 222 ? 16.375 -38.188 -13.305 1 81.69 222 ARG A CA 1
ATOM 1821 C C . ARG A 1 222 ? 15.133 -38 -12.438 1 81.69 222 ARG A C 1
ATOM 1823 O O . ARG A 1 222 ? 15.25 -37.688 -11.242 1 81.69 222 ARG A O 1
ATOM 1830 N N . PRO A 1 223 ? 13.992 -38.031 -13.148 1 81.5 223 PRO A N 1
ATOM 1831 C CA . PRO A 1 223 ? 12.766 -37.906 -12.367 1 81.5 223 PRO A CA 1
ATOM 1832 C C . PRO A 1 223 ? 12.594 -39.031 -11.352 1 81.5 223 PRO A C 1
ATOM 1834 O O . PRO A 1 223 ? 13.023 -40.156 -11.594 1 81.5 223 PRO A O 1
ATOM 1837 N N . ASN A 1 224 ? 12.055 -38.688 -10.211 1 80.5 224 ASN A N 1
ATOM 1838 C CA . ASN A 1 224 ? 11.773 -39.656 -9.156 1 80.5 224 ASN A CA 1
ATOM 1839 C C . ASN A 1 224 ? 10.328 -40.125 -9.211 1 80.5 224 ASN A C 1
ATOM 1841 O O . ASN A 1 224 ? 9.414 -39.406 -8.812 1 80.5 224 ASN A O 1
ATOM 1845 N N . PHE A 1 225 ? 10.148 -41.375 -9.688 1 85.19 225 PHE A N 1
ATOM 1846 C CA . PHE A 1 225 ? 8.805 -41.938 -9.797 1 85.19 225 PHE A CA 1
ATOM 1847 C C . PHE A 1 225 ? 8.391 -42.594 -8.492 1 85.19 225 PHE A C 1
ATOM 1849 O O . PHE A 1 225 ? 9.211 -43.25 -7.832 1 85.19 225 PHE A O 1
ATOM 1856 N N . ALA A 1 226 ? 7.184 -42.344 -8.133 1 87 226 ALA A N 1
ATOM 1857 C CA . ALA A 1 226 ? 6.645 -43 -6.941 1 87 226 ALA A CA 1
ATOM 1858 C C . ALA A 1 226 ? 6.328 -44.469 -7.219 1 87 226 ALA A C 1
ATOM 1860 O O . ALA A 1 226 ? 6.117 -44.875 -8.375 1 87 226 ALA A O 1
ATOM 1861 N N . PRO A 1 227 ? 6.441 -45.281 -6.078 1 84.88 227 PRO A N 1
ATOM 1862 C CA . PRO A 1 227 ? 6.051 -46.656 -6.273 1 84.88 227 PRO A CA 1
ATOM 1863 C C . PRO A 1 227 ? 4.637 -46.812 -6.828 1 84.88 227 PRO A C 1
ATOM 1865 O O . PRO A 1 227 ? 3.84 -45.875 -6.754 1 84.88 227 PRO A O 1
ATOM 1868 N N . ASN A 1 228 ? 4.34 -47.969 -7.262 1 80.62 228 ASN A N 1
ATOM 1869 C CA . ASN A 1 228 ? 3.086 -48.219 -7.961 1 80.62 228 ASN A CA 1
ATOM 1870 C C . ASN A 1 228 ? 1.881 -47.938 -7.066 1 80.62 228 ASN A C 1
ATOM 1872 O O . ASN A 1 228 ? 1.826 -48.406 -5.926 1 80.62 228 ASN A O 1
ATOM 1876 N N . GLY A 1 229 ? 0.952 -47.031 -7.609 1 87.31 229 GLY A N 1
ATOM 1877 C CA . GLY A 1 229 ? -0.311 -46.75 -6.949 1 87.31 229 GLY A CA 1
ATOM 1878 C C . GLY A 1 229 ? -0.276 -45.469 -6.125 1 87.31 229 GLY A C 1
ATOM 1879 O O . GLY A 1 229 ? -1.311 -45.031 -5.641 1 87.31 229 GLY A O 1
ATOM 1880 N N . LEU A 1 230 ? 0.904 -44.969 -6.012 1 94.06 230 LEU A N 1
ATOM 1881 C CA . LEU A 1 230 ? 1.029 -43.75 -5.238 1 94.06 230 LEU A CA 1
ATOM 1882 C C . LEU A 1 230 ? 1.336 -42.562 -6.148 1 94.06 230 LEU A C 1
ATOM 1884 O O . LEU A 1 230 ? 2.041 -42.719 -7.148 1 94.06 230 LEU A O 1
ATOM 1888 N N . LEU A 1 231 ? 0.744 -41.5 -5.91 1 95 231 LEU A N 1
ATOM 1889 C CA . LEU A 1 231 ? 0.973 -40.25 -6.617 1 95 231 LEU A CA 1
ATOM 1890 C C . LEU A 1 231 ? 1.642 -39.219 -5.707 1 95 231 LEU A C 1
ATOM 1892 O O . LEU A 1 231 ? 1.06 -38.812 -4.703 1 95 231 LEU A O 1
ATOM 1896 N N . ASN A 1 232 ? 2.834 -38.812 -6.086 1 93.44 232 ASN A N 1
ATOM 1897 C CA . ASN A 1 232 ? 3.609 -37.906 -5.258 1 93.44 232 ASN A CA 1
ATOM 1898 C C . ASN A 1 232 ? 3.939 -36.625 -6.008 1 93.44 232 ASN A C 1
ATOM 1900 O O . ASN A 1 232 ? 4.199 -35.594 -5.387 1 93.44 232 ASN A O 1
ATOM 1904 N N . ASP A 1 233 ? 4.094 -36.719 -7.27 1 92.69 233 ASP A N 1
ATOM 1905 C CA . ASP A 1 233 ? 4.48 -35.594 -8.094 1 92.69 233 ASP A CA 1
ATOM 1906 C C . ASP A 1 233 ? 3.826 -35.656 -9.469 1 92.69 233 ASP A C 1
ATOM 1908 O O . ASP A 1 233 ? 3.078 -36.594 -9.766 1 92.69 233 ASP A O 1
ATOM 1912 N N . PHE A 1 234 ? 4.164 -34.719 -10.312 1 90.38 234 PHE A N 1
ATOM 1913 C CA . PHE A 1 234 ? 3.549 -34.594 -11.633 1 90.38 234 PHE A CA 1
ATOM 1914 C C . PHE A 1 234 ? 3.904 -35.812 -12.492 1 90.38 234 PHE A C 1
ATOM 1916 O O . PHE A 1 234 ? 3.109 -36.219 -13.336 1 90.38 234 PHE A O 1
ATOM 1923 N N . VAL A 1 235 ? 5.062 -36.312 -12.266 1 91.12 235 VAL A N 1
ATOM 1924 C CA . VAL A 1 235 ? 5.559 -37.406 -13.117 1 91.12 235 VAL A CA 1
ATOM 1925 C C . VAL A 1 235 ? 4.73 -38.656 -12.883 1 91.12 235 VAL A C 1
ATOM 1927 O O . VAL A 1 235 ? 4.703 -39.562 -13.727 1 91.12 235 VAL A O 1
ATOM 1930 N N . ASP A 1 236 ? 4.078 -38.688 -11.781 1 93.44 236 ASP A N 1
ATOM 1931 C CA . ASP A 1 236 ? 3.268 -39.844 -11.43 1 93.44 236 ASP A CA 1
ATOM 1932 C C . ASP A 1 236 ? 1.871 -39.75 -12.039 1 93.44 236 ASP A C 1
ATOM 1934 O O . ASP A 1 236 ? 1.109 -40.719 -12.023 1 93.44 236 ASP A O 1
ATOM 1938 N N . GLY A 1 237 ? 1.549 -38.625 -12.57 1 93.38 237 GLY A N 1
ATOM 1939 C CA . GLY A 1 237 ? 0.217 -38.406 -13.117 1 93.38 237 GLY A CA 1
ATOM 1940 C C . GLY A 1 237 ? 0.056 -38.906 -14.531 1 93.38 237 GLY A C 1
ATOM 1941 O O . GLY A 1 237 ? 1.046 -39.156 -15.227 1 93.38 237 GLY A O 1
ATOM 1942 N N . SER A 1 238 ? -1.133 -39 -14.922 1 94.19 238 SER A N 1
ATOM 1943 C CA . SER A 1 238 ? -1.436 -39.562 -16.234 1 94.19 238 SER A CA 1
ATOM 1944 C C . SER A 1 238 ? -1.016 -38.625 -17.359 1 94.19 238 SER A C 1
ATOM 1946 O O . SER A 1 238 ? -0.665 -39.094 -18.453 1 94.19 238 SER A O 1
ATOM 1948 N N . VAL A 1 239 ? -1.006 -37.375 -17.125 1 95.12 239 VAL A N 1
ATOM 1949 C CA . VAL A 1 239 ? -0.643 -36.406 -18.156 1 95.12 239 VAL A CA 1
ATOM 1950 C C . VAL A 1 239 ? 0.811 -36.625 -18.578 1 95.12 239 VAL A C 1
ATOM 1952 O O . VAL A 1 239 ? 1.131 -36.625 -19.766 1 95.12 239 VAL A O 1
ATOM 1955 N N . PHE A 1 240 ? 1.617 -36.812 -17.562 1 93.19 240 PHE A N 1
ATOM 1956 C CA . PHE A 1 240 ? 3.025 -37.062 -17.859 1 93.19 240 PHE A CA 1
ATOM 1957 C C . PHE A 1 240 ? 3.23 -38.438 -18.453 1 93.19 240 PHE A C 1
ATOM 1959 O O . PHE A 1 240 ? 3.943 -38.594 -19.453 1 93.19 240 PHE A O 1
ATOM 1966 N N . GLN A 1 241 ? 2.574 -39.406 -17.984 1 91.06 241 GLN A N 1
ATOM 1967 C CA . GLN A 1 241 ? 2.795 -40.812 -18.344 1 91.06 241 GLN A CA 1
ATOM 1968 C C . GLN A 1 241 ? 2.301 -41.094 -19.75 1 91.06 241 GLN A C 1
ATOM 1970 O O . GLN A 1 241 ? 2.746 -42.062 -20.375 1 91.06 241 GLN A O 1
ATOM 1975 N N . THR A 1 242 ? 1.44 -40.281 -20.188 1 92.38 242 THR A N 1
ATOM 1976 C CA . THR A 1 242 ? 0.888 -40.562 -21.516 1 92.38 242 THR A CA 1
ATOM 1977 C C . THR A 1 242 ? 1.357 -39.5 -22.516 1 92.38 242 THR A C 1
ATOM 1979 O O . THR A 1 242 ? 0.958 -39.531 -23.672 1 92.38 242 THR A O 1
ATOM 1982 N N . HIS A 1 243 ? 2.184 -38.688 -22.141 1 93.31 243 HIS A N 1
ATOM 1983 C CA . HIS A 1 243 ? 2.574 -37.562 -23.016 1 93.31 243 HIS A CA 1
ATOM 1984 C C . HIS A 1 243 ? 3.529 -38.031 -24.109 1 93.31 243 HIS A C 1
ATOM 1986 O O . HIS A 1 243 ? 4.555 -38.656 -23.812 1 93.31 243 HIS A O 1
ATOM 1992 N N . PRO A 1 244 ? 3.301 -37.719 -25.234 1 90.69 244 PRO A N 1
ATOM 1993 C CA . PRO A 1 244 ? 4.102 -38.25 -26.328 1 90.69 244 PRO A CA 1
ATOM 1994 C C . PRO A 1 244 ? 5.535 -37.719 -26.328 1 90.69 244 PRO A C 1
ATOM 1996 O O . PRO A 1 244 ? 6.461 -38.469 -26.688 1 90.69 244 PRO A O 1
ATOM 1999 N N . LEU A 1 245 ? 5.727 -36.562 -25.922 1 90.94 245 LEU A N 1
ATOM 2000 C CA . LEU A 1 245 ? 7.047 -35.938 -25.969 1 90.94 245 LEU A CA 1
ATOM 2001 C C . LEU A 1 245 ? 7.832 -36.219 -24.703 1 90.94 245 LEU A C 1
ATOM 2003 O O . LEU A 1 245 ? 9.047 -36.406 -24.734 1 90.94 245 LEU A O 1
ATOM 2007 N N . LEU A 1 246 ? 7.188 -36.219 -23.625 1 87.06 246 LEU A N 1
ATOM 2008 C CA . LEU A 1 246 ? 7.871 -36.219 -22.328 1 87.06 246 LEU A CA 1
ATOM 2009 C C . LEU A 1 246 ? 8.203 -37.625 -21.891 1 87.06 246 LEU A C 1
ATOM 2011 O O . LEU A 1 246 ? 9.25 -37.875 -21.281 1 87.06 246 LEU A O 1
ATOM 2015 N N . LEU A 1 247 ? 7.246 -38.438 -22.359 1 79.25 247 LEU A N 1
ATOM 2016 C CA . LEU A 1 247 ? 7.5 -39.812 -21.969 1 79.25 247 LEU A CA 1
ATOM 2017 C C . LEU A 1 247 ? 8.727 -40.375 -22.688 1 79.25 247 LEU A C 1
ATOM 2019 O O . LEU A 1 247 ? 8.797 -40.312 -23.922 1 79.25 247 LEU A O 1
ATOM 2023 N N . GLY A 1 248 ? 9.758 -40.688 -22.109 1 76.5 248 GLY A N 1
ATOM 2024 C CA . GLY A 1 248 ? 10.945 -41.281 -22.703 1 76.5 248 GLY A CA 1
ATOM 2025 C C . GLY A 1 248 ? 12.094 -40.312 -22.859 1 76.5 248 GLY A C 1
ATOM 2026 O O . GLY A 1 248 ? 13.219 -40.688 -23.172 1 76.5 248 GLY A O 1
ATOM 2027 N N . ASN A 1 249 ? 11.75 -39 -22.891 1 85.94 249 ASN A N 1
ATOM 2028 C CA . ASN A 1 249 ? 12.781 -38 -22.969 1 85.94 249 ASN A CA 1
ATOM 2029 C C . ASN A 1 249 ? 13.023 -37.344 -21.609 1 85.94 249 ASN A C 1
ATOM 2031 O O . ASN A 1 249 ? 12.367 -36.344 -21.266 1 85.94 249 ASN A O 1
ATOM 2035 N N . ASN A 1 250 ? 14 -37.75 -21.016 1 81 250 ASN A N 1
ATOM 2036 C CA . ASN A 1 250 ? 14.273 -37.312 -19.656 1 81 250 ASN A CA 1
ATOM 2037 C C . ASN A 1 250 ? 14.781 -35.875 -19.641 1 81 250 ASN A C 1
ATOM 2039 O O . ASN A 1 250 ? 14.742 -35.219 -18.594 1 81 250 ASN A O 1
ATOM 2043 N N . GLU A 1 251 ? 15.188 -35.375 -20.75 1 87.19 251 GLU A N 1
ATOM 2044 C CA . GLU A 1 251 ? 15.766 -34.031 -20.766 1 87.19 251 GLU A CA 1
ATOM 2045 C C . GLU A 1 251 ? 14.75 -33 -21.281 1 87.19 251 GLU A C 1
ATOM 2047 O O . GLU A 1 251 ? 15.062 -31.828 -21.391 1 87.19 251 GLU A O 1
ATOM 2052 N N . ALA A 1 252 ? 13.547 -33.5 -21.516 1 94.06 252 ALA A N 1
ATOM 2053 C CA . ALA A 1 252 ? 12.516 -32.594 -22 1 94.06 252 ALA A CA 1
ATOM 2054 C C . ALA A 1 252 ? 11.969 -31.734 -20.875 1 94.06 252 ALA A C 1
ATOM 2056 O O . ALA A 1 252 ? 11.781 -32.219 -19.75 1 94.06 252 ALA A O 1
ATOM 2057 N N . LEU A 1 253 ? 11.711 -30.469 -21.172 1 95.56 253 LEU A N 1
ATOM 2058 C CA . LEU A 1 253 ? 11.211 -29.531 -20.188 1 95.56 253 LEU A CA 1
ATOM 2059 C C . LEU A 1 253 ? 9.695 -29.609 -20.062 1 95.56 253 LEU A C 1
ATOM 2061 O O . LEU A 1 253 ? 8.992 -29.656 -21.078 1 95.56 253 LEU A O 1
ATOM 2065 N N . HIS A 1 254 ? 9.219 -29.734 -18.859 1 94.94 254 HIS A N 1
ATOM 2066 C CA . HIS A 1 254 ? 7.805 -29.641 -18.531 1 94.94 254 HIS A CA 1
ATOM 2067 C C . HIS A 1 254 ? 7.449 -28.25 -18.016 1 94.94 254 HIS A C 1
ATOM 2069 O O . HIS A 1 254 ? 7.957 -27.828 -16.969 1 94.94 254 HIS A O 1
ATOM 2075 N N . LEU A 1 255 ? 6.512 -27.594 -18.688 1 97.12 255 LEU A N 1
ATOM 2076 C CA . LEU A 1 255 ? 6.211 -26.219 -18.312 1 97.12 255 LEU A CA 1
ATOM 2077 C C . LEU A 1 255 ? 4.773 -26.094 -17.812 1 97.12 255 LEU A C 1
ATOM 2079 O O . LEU A 1 255 ? 3.869 -26.734 -18.344 1 97.12 255 LEU A O 1
ATOM 2083 N N . SER A 1 256 ? 4.605 -25.328 -16.812 1 97.56 256 SER A N 1
ATOM 2084 C CA . SER A 1 256 ? 3.295 -24.891 -16.344 1 97.56 256 SER A CA 1
ATOM 2085 C C . SER A 1 256 ? 3.105 -23.391 -16.578 1 97.56 256 SER A C 1
ATOM 2087 O O . SER A 1 256 ? 4.031 -22.609 -16.375 1 97.56 256 SER A O 1
ATOM 2089 N N . ILE A 1 257 ? 1.974 -23 -17.078 1 98.06 257 ILE A N 1
ATOM 2090 C CA . ILE A 1 257 ? 1.665 -21.609 -17.344 1 98.06 257 ILE A CA 1
ATOM 2091 C C . ILE A 1 257 ? 0.568 -21.125 -16.391 1 98.06 257 ILE A C 1
ATOM 2093 O O . ILE A 1 257 ? -0.337 -21.891 -16.047 1 98.06 257 ILE A O 1
ATOM 2097 N N . TYR A 1 258 ? 0.699 -19.938 -15.914 1 97.69 258 TYR A N 1
ATOM 2098 C CA . TYR A 1 258 ? -0.262 -19.328 -15 1 97.69 258 TYR A CA 1
ATOM 2099 C C . TYR A 1 258 ? -0.667 -17.938 -15.484 1 97.69 258 TYR A C 1
ATOM 2101 O O . TYR A 1 258 ? 0.148 -17.219 -16.062 1 97.69 258 TYR A O 1
ATOM 2109 N N . PHE A 1 259 ? -1.949 -17.625 -15.273 1 97.06 259 PHE A N 1
ATOM 2110 C CA . PHE A 1 259 ? -2.459 -16.312 -15.625 1 97.06 259 PHE A CA 1
ATOM 2111 C C . PHE A 1 259 ? -3.404 -15.781 -14.547 1 97.06 259 PHE A C 1
ATOM 2113 O O . PHE A 1 259 ? -4.207 -16.547 -14 1 97.06 259 PHE A O 1
ATOM 2120 N N . ASP A 1 260 ? -3.203 -14.477 -14.242 1 94.88 260 ASP A N 1
ATOM 2121 C CA . ASP A 1 260 ? -4.141 -13.805 -13.344 1 94.88 260 ASP A CA 1
ATOM 2122 C C . ASP A 1 260 ? -4.055 -12.289 -13.5 1 94.88 260 ASP A C 1
ATOM 2124 O O . ASP A 1 260 ? -3.072 -11.766 -14.031 1 94.88 260 ASP A O 1
ATOM 2128 N N . ASP A 1 261 ? -5.145 -11.648 -13.062 1 93 261 ASP A N 1
ATOM 2129 C CA . ASP A 1 261 ? -5.191 -10.188 -13.062 1 93 261 ASP A CA 1
ATOM 2130 C C . ASP A 1 261 ? -4.672 -9.625 -11.742 1 93 261 ASP A C 1
ATOM 2132 O O . ASP A 1 261 ? -4.82 -10.258 -10.695 1 93 261 ASP A O 1
ATOM 2136 N N . LEU A 1 262 ? -4.062 -8.523 -11.82 1 89.75 262 LEU A N 1
ATOM 2137 C CA . LEU A 1 262 ? -3.512 -7.867 -10.641 1 89.75 262 LEU A CA 1
ATOM 2138 C C . LEU A 1 262 ? -3.93 -6.398 -10.594 1 89.75 262 LEU A C 1
ATOM 2140 O O . LEU A 1 262 ? -3.836 -5.691 -11.594 1 89.75 262 LEU A O 1
ATOM 2144 N N . GLU A 1 263 ? -4.426 -5.988 -9.453 1 86.69 263 GLU A N 1
ATOM 2145 C CA . GLU A 1 263 ? -4.734 -4.582 -9.219 1 86.69 263 GLU A CA 1
ATOM 2146 C C . GLU A 1 263 ? -3.543 -3.852 -8.602 1 86.69 263 GLU A C 1
ATOM 2148 O O . GLU A 1 263 ? -3.082 -4.215 -7.52 1 86.69 263 GLU A O 1
ATOM 2153 N N . ILE A 1 264 ? -3.084 -2.857 -9.234 1 79.81 264 ILE A N 1
ATOM 2154 C CA . ILE A 1 264 ? -1.875 -2.184 -8.766 1 79.81 264 ILE A CA 1
ATOM 2155 C C . ILE A 1 264 ? -2.252 -0.953 -7.949 1 79.81 264 ILE A C 1
ATOM 2157 O O . ILE A 1 264 ? -1.456 -0.469 -7.141 1 79.81 264 ILE A O 1
ATOM 2161 N N . CYS A 1 265 ? -3.447 -0.362 -8.125 1 73.38 265 CYS A N 1
ATOM 2162 C CA . CYS A 1 265 ? -3.883 0.796 -7.352 1 73.38 265 CYS A CA 1
ATOM 2163 C C . CYS A 1 265 ? -4.711 0.368 -6.145 1 73.38 265 CYS A C 1
ATOM 2165 O O . CYS A 1 265 ? -5.039 -0.811 -6 1 73.38 265 CYS A O 1
ATOM 2167 N N . ASN A 1 266 ? -4.938 1.399 -5.219 1 66.75 266 ASN A N 1
ATOM 2168 C CA . ASN A 1 266 ? -5.805 1.152 -4.07 1 66.75 266 ASN A CA 1
ATOM 2169 C C . ASN A 1 266 ? -7.207 0.738 -4.508 1 66.75 266 ASN A C 1
ATOM 2171 O O . ASN A 1 266 ? -7.883 1.478 -5.227 1 66.75 266 ASN A O 1
ATOM 2175 N N . PRO A 1 267 ? -7.5 -0.355 -4.035 1 65.69 267 PRO A N 1
ATOM 2176 C CA . PRO A 1 267 ? -8.781 -0.891 -4.504 1 65.69 267 PRO A CA 1
ATOM 2177 C C . PRO A 1 267 ? -9.969 -0.051 -4.051 1 65.69 267 PRO A C 1
ATOM 2179 O O . PRO A 1 267 ? -11.055 -0.149 -4.629 1 65.69 267 PRO A O 1
ATOM 2182 N N . LEU A 1 268 ? -9.75 0.779 -3.043 1 64.62 268 LEU A N 1
ATOM 2183 C CA . LEU A 1 268 ? -10.844 1.601 -2.537 1 64.62 268 LEU A CA 1
ATOM 2184 C C . LEU A 1 268 ? -10.758 3.02 -3.088 1 64.62 268 LEU A C 1
ATOM 2186 O O . LEU A 1 268 ? -11.648 3.838 -2.85 1 64.62 268 LEU A O 1
ATOM 2190 N N . GLY A 1 269 ? -9.766 3.189 -3.912 1 64.81 269 GLY A N 1
ATOM 2191 C CA . GLY A 1 269 ? -9.531 4.543 -4.391 1 64.81 269 GLY A CA 1
ATOM 2192 C C . GLY A 1 269 ? -10.305 4.867 -5.656 1 64.81 269 GLY A C 1
ATOM 2193 O O . GLY A 1 269 ? -10.984 4.004 -6.211 1 64.81 269 GLY A O 1
ATOM 2194 N N . LYS A 1 270 ? -10.25 6.152 -6.02 1 69.5 270 LYS A N 1
ATOM 2195 C CA . LYS A 1 270 ? -10.992 6.66 -7.172 1 69.5 270 LYS A CA 1
ATOM 2196 C C . LYS A 1 270 ? -10.531 5.984 -8.461 1 69.5 270 LYS A C 1
ATOM 2198 O O . LYS A 1 270 ? -11.297 5.895 -9.422 1 69.5 270 LYS A O 1
ATOM 2203 N N . ASN A 1 271 ? -9.266 5.43 -8.445 1 70.75 271 ASN A N 1
ATOM 2204 C CA . ASN A 1 271 ? -8.711 4.844 -9.656 1 70.75 271 ASN A CA 1
ATOM 2205 C C . ASN A 1 271 ? -8.742 3.318 -9.609 1 70.75 271 ASN A C 1
ATOM 2207 O O . ASN A 1 271 ? -8.008 2.654 -10.344 1 70.75 271 ASN A O 1
ATOM 2211 N N . ALA A 1 272 ? -9.594 2.814 -8.719 1 72.31 272 ALA A N 1
ATOM 2212 C CA . ALA A 1 272 ? -9.695 1.362 -8.602 1 72.31 272 ALA A CA 1
ATOM 2213 C C . ALA A 1 272 ? -10.164 0.737 -9.914 1 72.31 272 ALA A C 1
ATOM 2215 O O . ALA A 1 272 ? -11.141 1.188 -10.508 1 72.31 272 ALA A O 1
ATOM 2216 N N . GLY A 1 273 ? -9.445 -0.257 -10.438 1 75 273 GLY A N 1
ATOM 2217 C CA . GLY A 1 273 ? -9.852 -1.035 -11.594 1 75 273 GLY A CA 1
ATOM 2218 C C . GLY A 1 273 ? -9.336 -0.463 -12.906 1 75 273 GLY A C 1
ATOM 2219 O O . GLY A 1 273 ? -9.383 -1.131 -13.938 1 75 273 GLY A O 1
ATOM 2220 N N . ILE A 1 274 ? -8.773 0.765 -12.859 1 75.12 274 ILE A N 1
ATOM 2221 C CA . ILE A 1 274 ? -8.406 1.46 -14.086 1 75.12 274 ILE A CA 1
ATOM 2222 C C . ILE A 1 274 ? -7.07 0.926 -14.602 1 75.12 274 ILE A C 1
ATOM 2224 O O . ILE A 1 274 ? -6.895 0.733 -15.805 1 75.12 274 ILE A O 1
ATOM 2228 N N . HIS A 1 275 ? -6.199 0.629 -13.758 1 82.06 275 HIS A N 1
ATOM 2229 C CA . HIS A 1 275 ? -4.863 0.212 -14.156 1 82.06 275 HIS A CA 1
ATOM 2230 C C . HIS A 1 275 ? -4.617 -1.256 -13.828 1 82.06 275 HIS A C 1
ATOM 2232 O O . HIS A 1 275 ? -3.5 -1.642 -13.484 1 82.06 275 HIS A O 1
ATOM 2238 N N . LYS A 1 276 ? -5.645 -2.051 -13.992 1 89.5 276 LYS A N 1
ATOM 2239 C CA . LYS A 1 276 ? -5.492 -3.486 -13.789 1 89.5 276 LYS A CA 1
ATOM 2240 C C . LYS A 1 276 ? -4.625 -4.113 -14.875 1 89.5 276 LYS A C 1
ATOM 2242 O O . LYS A 1 276 ? -4.73 -3.75 -16.047 1 89.5 276 LYS A O 1
ATOM 2247 N N . ILE A 1 277 ? -3.766 -5.039 -14.469 1 93.06 277 ILE A N 1
ATOM 2248 C CA . ILE A 1 277 ? -2.875 -5.684 -15.43 1 93.06 277 ILE A CA 1
ATOM 2249 C C . ILE A 1 277 ? -3.02 -7.199 -15.328 1 93.06 277 ILE A C 1
ATOM 2251 O O . ILE A 1 277 ? -3.312 -7.734 -14.258 1 93.06 277 ILE A O 1
ATOM 2255 N N . GLY A 1 278 ? -2.982 -7.824 -16.484 1 95.5 278 GLY A N 1
ATOM 2256 C CA . GLY A 1 278 ? -2.867 -9.273 -16.547 1 95.5 278 GLY A CA 1
ATOM 2257 C C . GLY A 1 278 ? -1.433 -9.75 -16.672 1 95.5 278 GLY A C 1
ATOM 2258 O O . GLY A 1 278 ? -0.65 -9.203 -17.438 1 95.5 278 GLY A O 1
ATOM 2259 N N . VAL A 1 279 ? -1.055 -10.742 -15.828 1 96.88 279 VAL A N 1
ATOM 2260 C CA . VAL A 1 279 ? 0.318 -11.234 -15.828 1 96.88 279 VAL A CA 1
ATOM 2261 C C . VAL A 1 279 ? 0.323 -12.742 -16.094 1 96.88 279 VAL A C 1
ATOM 2263 O O . VAL A 1 279 ? -0.449 -13.484 -15.484 1 96.88 279 VAL A O 1
ATOM 2266 N N . PHE A 1 280 ? 1.156 -13.125 -17 1 98.12 280 PHE A N 1
ATOM 2267 C CA . PHE A 1 280 ? 1.406 -14.531 -17.297 1 98.12 280 PHE A CA 1
ATOM 2268 C C . PHE A 1 280 ? 2.74 -14.977 -16.703 1 98.12 280 PHE A C 1
ATOM 2270 O O . PHE A 1 280 ? 3.732 -14.25 -16.781 1 98.12 280 PHE A O 1
ATOM 2277 N N . TYR A 1 281 ? 2.729 -16.125 -16.078 1 97.81 281 TYR A N 1
ATOM 2278 C CA . TYR A 1 281 ? 3.934 -16.734 -15.523 1 97.81 281 TYR A CA 1
ATOM 2279 C C . TYR A 1 281 ? 4.164 -18.109 -16.125 1 97.81 281 TYR A C 1
ATOM 2281 O O . TYR A 1 281 ? 3.258 -18.703 -16.719 1 97.81 281 TYR A O 1
ATOM 2289 N N . TYR A 1 282 ? 5.375 -18.578 -16.031 1 97.81 282 TYR A N 1
ATOM 2290 C CA . TYR A 1 282 ? 5.645 -19.984 -16.281 1 97.81 282 TYR A CA 1
ATOM 2291 C C . TYR A 1 282 ? 6.605 -20.547 -15.25 1 97.81 282 TYR A C 1
ATOM 2293 O O . TYR A 1 282 ? 7.336 -19.797 -14.594 1 97.81 282 TYR A O 1
ATOM 2301 N N . SER A 1 283 ? 6.535 -21.828 -15.016 1 97 283 SER A N 1
ATOM 2302 C CA . SER A 1 283 ? 7.426 -22.578 -14.141 1 97 283 SER A CA 1
ATOM 2303 C C . SER A 1 283 ? 7.918 -23.859 -14.812 1 97 283 SER A C 1
ATOM 2305 O O . SER A 1 283 ? 7.215 -24.438 -15.641 1 97 283 SER A O 1
ATOM 2307 N N . ILE A 1 284 ? 9.109 -24.172 -14.453 1 96.81 284 ILE A N 1
ATOM 2308 C CA . ILE A 1 284 ? 9.688 -25.422 -14.93 1 96.81 284 ILE A CA 1
ATOM 2309 C C . ILE A 1 284 ? 9.406 -26.547 -13.93 1 96.81 284 ILE A C 1
ATOM 2311 O O . ILE A 1 284 ? 9.953 -26.547 -12.82 1 96.81 284 ILE A O 1
ATOM 2315 N N . LEU A 1 285 ? 8.672 -27.547 -14.352 1 95.25 285 LEU A N 1
ATOM 2316 C CA . LEU A 1 285 ? 8.18 -28.578 -13.445 1 95.25 285 LEU A CA 1
ATOM 2317 C C . LEU A 1 285 ? 9.219 -29.656 -13.242 1 95.25 285 LEU A C 1
ATOM 2319 O O . LEU A 1 285 ? 9.086 -30.5 -12.344 1 95.25 285 LEU A O 1
ATOM 2323 N N . ASN A 1 286 ? 10.312 -29.625 -14.023 1 94.06 286 ASN A N 1
ATOM 2324 C CA . ASN A 1 286 ? 11.422 -30.562 -13.844 1 94.06 286 ASN A CA 1
ATOM 2325 C C . ASN A 1 286 ? 12.109 -30.359 -12.492 1 94.06 286 ASN A C 1
ATOM 2327 O O . ASN A 1 286 ? 12.75 -31.281 -11.977 1 94.06 286 ASN A O 1
ATOM 2331 N N . LEU A 1 287 ? 11.969 -29.203 -11.977 1 93.94 287 LEU A N 1
ATOM 2332 C CA . LEU A 1 287 ? 12.57 -28.891 -10.68 1 93.94 287 LEU A CA 1
ATOM 2333 C C . LEU A 1 287 ? 11.906 -29.688 -9.57 1 93.94 287 LEU A C 1
ATOM 2335 O O . LEU A 1 287 ? 10.688 -29.891 -9.594 1 93.94 287 LEU A O 1
ATOM 2339 N N . PRO A 1 288 ? 12.711 -30.062 -8.633 1 90.69 288 PRO A N 1
ATOM 2340 C CA . PRO A 1 288 ? 12.102 -30.719 -7.473 1 90.69 288 PRO A CA 1
ATOM 2341 C C . PRO A 1 288 ? 11.102 -29.828 -6.746 1 90.69 288 PRO A C 1
ATOM 2343 O O . PRO A 1 288 ? 11.203 -28.594 -6.816 1 90.69 288 PRO A O 1
ATOM 2346 N N . ILE A 1 289 ? 10.234 -30.422 -6.059 1 87.12 289 ILE A N 1
ATOM 2347 C CA . ILE A 1 289 ? 9.109 -29.734 -5.426 1 87.12 289 ILE A CA 1
ATOM 2348 C C . ILE A 1 289 ? 9.641 -28.672 -4.461 1 87.12 289 ILE A C 1
ATOM 2350 O O . ILE A 1 289 ? 9.062 -27.594 -4.348 1 87.12 289 ILE A O 1
ATOM 2354 N N . SER A 1 290 ? 10.75 -28.953 -3.779 1 86.25 290 SER A N 1
ATOM 2355 C CA . SER A 1 290 ? 11.305 -28.047 -2.777 1 86.25 290 SER A CA 1
ATOM 2356 C C . SER A 1 290 ? 11.781 -26.734 -3.41 1 86.25 290 SER A C 1
ATOM 2358 O O . SER A 1 290 ? 11.797 -25.703 -2.758 1 86.25 290 SER A O 1
ATOM 2360 N N . TYR A 1 291 ? 12.133 -26.781 -4.676 1 91.25 291 TYR A N 1
ATOM 2361 C CA . TYR A 1 291 ? 12.672 -25.609 -5.336 1 91.25 291 TYR A CA 1
ATOM 2362 C C . TYR A 1 291 ? 11.641 -24.969 -6.254 1 91.25 291 TYR A C 1
ATOM 2364 O O . TYR A 1 291 ? 11.586 -23.75 -6.391 1 91.25 291 TYR A O 1
ATOM 2372 N N . ARG A 1 292 ? 10.797 -25.812 -6.781 1 91.44 292 ARG A N 1
ATOM 2373 C CA . ARG A 1 292 ? 9.805 -25.328 -7.742 1 91.44 292 ARG A CA 1
ATOM 2374 C C . ARG A 1 292 ? 8.82 -24.375 -7.078 1 91.44 292 ARG A C 1
ATOM 2376 O O . ARG A 1 292 ? 8.281 -23.484 -7.727 1 91.44 292 ARG A O 1
ATOM 2383 N N . SER A 1 293 ? 8.602 -24.578 -5.844 1 89.12 293 SER A N 1
ATOM 2384 C CA . SER A 1 293 ? 7.609 -23.781 -5.117 1 89.12 293 SER A CA 1
ATOM 2385 C C . SER A 1 293 ? 8.188 -22.453 -4.66 1 89.12 293 SER A C 1
ATOM 2387 O O . SER A 1 293 ? 7.453 -21.578 -4.184 1 89.12 293 SER A O 1
ATOM 2389 N N . ARG A 1 294 ? 9.438 -22.266 -4.852 1 91.19 294 ARG A N 1
ATOM 2390 C CA . ARG A 1 294 ? 10.062 -21.016 -4.457 1 91.19 294 ARG A CA 1
ATOM 2391 C C . ARG A 1 294 ? 9.797 -19.906 -5.48 1 91.19 294 ARG A C 1
ATOM 2393 O O . ARG A 1 294 ? 9.719 -20.188 -6.68 1 91.19 294 ARG A O 1
ATOM 2400 N N . LEU A 1 295 ? 9.781 -18.766 -5.082 1 90.75 295 LEU A N 1
ATOM 2401 C CA . LEU A 1 295 ? 9.359 -17.641 -5.91 1 90.75 295 LEU A CA 1
ATOM 2402 C C . LEU A 1 295 ? 10.352 -17.391 -7.047 1 90.75 295 LEU A C 1
ATOM 2404 O O . LEU A 1 295 ? 9.945 -17.078 -8.164 1 90.75 295 LEU A O 1
ATOM 2408 N N . PRO A 1 296 ? 11.672 -17.547 -6.77 1 92 296 PRO A N 1
ATOM 2409 C CA . PRO A 1 296 ? 12.617 -17.297 -7.863 1 92 296 PRO A CA 1
ATOM 2410 C C . PRO A 1 296 ? 12.438 -18.281 -9.023 1 92 296 PRO A C 1
ATOM 2412 O O . PRO A 1 296 ? 12.93 -18.047 -10.125 1 92 296 PRO A O 1
ATOM 2415 N N . ALA A 1 297 ? 11.781 -19.391 -8.758 1 94.69 297 ALA A N 1
ATOM 2416 C CA . ALA A 1 297 ? 11.57 -20.406 -9.797 1 94.69 297 ALA A CA 1
ATOM 2417 C C . ALA A 1 297 ? 10.422 -20 -10.711 1 94.69 297 ALA A C 1
ATOM 2419 O O . ALA A 1 297 ? 10.289 -20.531 -11.82 1 94.69 297 ALA A O 1
ATOM 2420 N N . ILE A 1 298 ? 9.57 -19.125 -10.281 1 96.19 298 ILE A N 1
ATOM 2421 C CA . ILE A 1 298 ? 8.43 -18.641 -11.062 1 96.19 298 ILE A CA 1
ATOM 2422 C C . ILE A 1 298 ? 8.844 -17.438 -11.891 1 96.19 298 ILE A C 1
ATOM 2424 O O . ILE A 1 298 ? 9.266 -16.406 -11.344 1 96.19 298 ILE A O 1
ATOM 2428 N N . ARG A 1 299 ? 8.695 -17.516 -13.133 1 96 299 ARG A N 1
ATOM 2429 C CA . ARG A 1 299 ? 9.195 -16.469 -14.016 1 96 299 ARG A CA 1
ATOM 2430 C C . ARG A 1 299 ? 8.055 -15.789 -14.766 1 96 299 ARG A C 1
ATOM 2432 O O . ARG A 1 299 ? 7.07 -16.438 -15.133 1 96 299 ARG A O 1
ATOM 2439 N N . VAL A 1 300 ? 8.234 -14.547 -15.031 1 96.56 300 VAL A N 1
ATOM 2440 C CA . VAL A 1 300 ? 7.215 -13.773 -15.734 1 96.56 300 VAL A CA 1
ATOM 2441 C C . VAL A 1 300 ? 7.328 -14.008 -17.234 1 96.56 300 VAL A C 1
ATOM 2443 O O . VAL A 1 300 ? 8.438 -14.07 -17.781 1 96.56 300 VAL A O 1
ATOM 2446 N N . LEU A 1 301 ? 6.207 -14.148 -17.875 1 98.06 301 LEU A N 1
ATOM 2447 C CA . LEU A 1 301 ? 6.172 -14.469 -19.297 1 98.06 301 LEU A CA 1
ATOM 2448 C C . LEU A 1 301 ? 5.617 -13.297 -20.094 1 98.06 301 LEU A C 1
ATOM 2450 O O . LEU A 1 301 ? 6.137 -12.969 -21.172 1 98.06 301 LEU A O 1
ATOM 2454 N N . ALA A 1 302 ? 4.535 -12.734 -19.594 1 98.19 302 ALA A N 1
ATOM 2455 C CA . ALA A 1 302 ? 3.902 -11.633 -20.312 1 98.19 302 ALA A CA 1
ATOM 2456 C C . ALA A 1 302 ? 3.145 -10.711 -19.359 1 98.19 302 ALA A C 1
ATOM 2458 O O . ALA A 1 302 ? 2.668 -11.156 -18.312 1 98.19 302 ALA A O 1
ATOM 2459 N N . ILE A 1 303 ? 3.082 -9.477 -19.719 1 96.81 303 ILE A N 1
ATOM 2460 C CA . ILE A 1 303 ? 2.318 -8.477 -18.969 1 96.81 303 ILE A CA 1
ATOM 2461 C C . ILE A 1 303 ? 1.453 -7.676 -19.953 1 96.81 303 ILE A C 1
ATOM 2463 O O . ILE A 1 303 ? 1.946 -7.172 -20.953 1 96.81 303 ILE A O 1
ATOM 2467 N N . ILE A 1 304 ? 0.148 -7.598 -19.656 1 96.31 304 ILE A N 1
ATOM 2468 C CA . ILE A 1 304 ? -0.786 -6.895 -20.531 1 96.31 304 ILE A CA 1
ATOM 2469 C C . ILE A 1 304 ? -1.809 -6.137 -19.688 1 96.31 304 ILE A C 1
ATOM 2471 O O . ILE A 1 304 ? -2.209 -6.602 -18.609 1 96.31 304 ILE A O 1
ATOM 2475 N N . LYS A 1 305 ? -2.168 -4.988 -20.125 1 92.81 305 LYS A N 1
ATOM 2476 C CA . LYS A 1 305 ? -3.264 -4.293 -19.469 1 92.81 305 LYS A CA 1
ATOM 2477 C C . LYS A 1 305 ? -4.586 -5.031 -19.656 1 92.81 305 LYS A C 1
ATOM 2479 O O . LYS A 1 305 ? -4.875 -5.52 -20.75 1 92.81 305 LYS A O 1
ATOM 2484 N N . ARG A 1 306 ? -5.316 -5.102 -18.609 1 93.06 306 ARG A N 1
ATOM 2485 C CA . ARG A 1 306 ? -6.598 -5.797 -18.703 1 93.06 306 ARG A CA 1
ATOM 2486 C C . ARG A 1 306 ? -7.504 -5.148 -19.75 1 93.06 306 ARG A C 1
ATOM 2488 O O . ARG A 1 306 ? -8.195 -5.844 -20.484 1 93.06 306 ARG A O 1
ATOM 2495 N N . LYS A 1 307 ? -7.539 -3.818 -19.766 1 88.12 307 LYS A N 1
ATOM 2496 C CA . LYS A 1 307 ? -8.344 -3.092 -20.75 1 88.12 307 LYS A CA 1
ATOM 2497 C C . LYS A 1 307 ? -7.984 -3.506 -22.172 1 88.12 307 LYS A C 1
ATOM 2499 O O . LYS A 1 307 ? -8.867 -3.719 -23 1 88.12 307 LYS A O 1
ATOM 2504 N N . THR A 1 308 ? -6.754 -3.637 -22.422 1 91.56 308 THR A N 1
ATOM 2505 C CA . THR A 1 308 ? -6.27 -4.043 -23.734 1 91.56 308 THR A CA 1
ATOM 2506 C C . THR A 1 308 ? -6.664 -5.484 -24.031 1 91.56 308 THR A C 1
ATOM 2508 O O . THR A 1 308 ? -7.078 -5.801 -25.141 1 91.56 308 THR A O 1
ATOM 2511 N N . MET A 1 309 ? -6.582 -6.293 -23.109 1 93.62 309 MET A N 1
ATOM 2512 C CA . MET A 1 309 ? -6.906 -7.703 -23.297 1 93.62 309 MET A CA 1
ATOM 2513 C C . MET A 1 309 ? -8.398 -7.891 -23.547 1 93.62 309 MET A C 1
ATOM 2515 O O . MET A 1 309 ? -8.805 -8.742 -24.328 1 93.62 309 MET A O 1
ATOM 2519 N N . SER A 1 310 ? -9.133 -7.113 -22.812 1 90.5 310 SER A N 1
ATOM 2520 C CA . SER A 1 310 ? -10.578 -7.203 -22.984 1 90.5 310 SER A CA 1
ATOM 2521 C C . SER A 1 310 ? -11.008 -6.738 -24.375 1 90.5 310 SER A C 1
ATOM 2523 O O . SER A 1 310 ? -11.945 -7.285 -24.953 1 90.5 310 SER A O 1
ATOM 2525 N N . LYS A 1 311 ? -10.359 -5.793 -24.875 1 89.94 311 LYS A N 1
ATOM 2526 C CA . LYS A 1 311 ? -10.703 -5.219 -26.172 1 89.94 311 LYS A CA 1
ATOM 2527 C C . LYS A 1 311 ? -10.227 -6.117 -27.312 1 89.94 311 LYS A C 1
ATOM 2529 O O . LYS A 1 311 ? -10.945 -6.32 -28.297 1 89.94 311 LYS A O 1
ATOM 2534 N N . PHE A 1 312 ? -9.039 -6.648 -27.203 1 92.75 312 PHE A N 1
ATOM 2535 C CA . PHE A 1 312 ? -8.43 -7.348 -28.328 1 92.75 312 PHE A CA 1
ATOM 2536 C C . PHE A 1 312 ? -8.414 -8.852 -28.094 1 92.75 312 PHE A C 1
ATOM 2538 O O . PHE A 1 312 ? -8.125 -9.633 -29 1 92.75 312 PHE A O 1
ATOM 2545 N N . GLY A 1 313 ? -8.672 -9.273 -26.844 1 92.25 313 GLY A N 1
ATOM 2546 C CA . GLY A 1 313 ? -8.789 -10.688 -26.562 1 92.25 313 GLY A CA 1
ATOM 2547 C C . GLY A 1 313 ? -7.512 -11.289 -26 1 92.25 313 GLY A C 1
ATOM 2548 O O . GLY A 1 313 ? -6.41 -10.844 -26.328 1 92.25 313 GLY A O 1
ATOM 2549 N N . ILE A 1 314 ? -7.594 -12.383 -25.344 1 95.31 314 ILE A N 1
ATOM 2550 C CA . ILE A 1 314 ? -6.492 -13.086 -24.703 1 95.31 314 ILE A CA 1
ATOM 2551 C C . ILE A 1 314 ? -5.715 -13.883 -25.75 1 95.31 314 ILE A C 1
ATOM 2553 O O . ILE A 1 314 ? -4.543 -14.219 -25.547 1 95.31 314 ILE A O 1
ATOM 2557 N N . ASN A 1 315 ? -6.32 -14.227 -26.875 1 96 315 ASN A N 1
ATOM 2558 C CA . ASN A 1 315 ? -5.73 -15.07 -27.922 1 96 315 ASN A CA 1
ATOM 2559 C C . ASN A 1 315 ? -4.48 -14.43 -28.516 1 96 315 ASN A C 1
ATOM 2561 O O . ASN A 1 315 ? -3.588 -15.133 -28.984 1 96 315 ASN A O 1
ATOM 2565 N N . ASN A 1 316 ? -4.387 -13.117 -28.469 1 95.69 316 ASN A N 1
ATOM 2566 C CA . ASN A 1 316 ? -3.182 -12.453 -28.953 1 95.69 316 ASN A CA 1
ATOM 2567 C C . ASN A 1 316 ? -1.955 -12.836 -28.125 1 95.69 316 ASN A C 1
ATOM 2569 O O . ASN A 1 316 ? -0.875 -13.062 -28.688 1 95.69 316 ASN A O 1
ATOM 2573 N N . VAL A 1 317 ? -2.127 -12.914 -26.891 1 97 317 VAL A N 1
ATOM 2574 C CA . VAL A 1 317 ? -1.033 -13.297 -26 1 97 317 VAL A CA 1
ATOM 2575 C C . VAL A 1 317 ? -0.712 -14.781 -26.188 1 97 317 VAL A C 1
ATOM 2577 O O . VAL A 1 317 ? 0.457 -15.156 -26.297 1 97 317 VAL A O 1
ATOM 2580 N N . LEU A 1 318 ? -1.758 -15.578 -26.297 1 98 318 LEU A N 1
ATOM 2581 C CA . LEU A 1 318 ? -1.589 -17.031 -26.438 1 98 318 LEU A CA 1
ATOM 2582 C C . LEU A 1 318 ? -0.911 -17.375 -27.75 1 98 318 LEU A C 1
ATOM 2584 O O . LEU A 1 318 ? -0.134 -18.328 -27.812 1 98 318 LEU A O 1
ATOM 2588 N N . ARG A 1 319 ? -1.201 -16.625 -28.766 1 97.19 319 ARG A N 1
ATOM 2589 C CA . ARG A 1 319 ? -0.57 -16.859 -30.062 1 97.19 319 ARG A CA 1
ATOM 2590 C C . ARG A 1 319 ? 0.935 -16.625 -29.984 1 97.19 319 ARG A C 1
ATOM 2592 O O . ARG A 1 319 ? 1.714 -17.359 -30.578 1 97.19 319 ARG A O 1
ATOM 2599 N N . ARG A 1 320 ? 1.255 -15.594 -29.266 1 97.56 320 ARG A N 1
ATOM 2600 C CA . ARG A 1 320 ? 2.684 -15.328 -29.141 1 97.56 320 ARG A CA 1
ATOM 2601 C C . ARG A 1 320 ? 3.371 -16.406 -28.328 1 97.56 320 ARG A C 1
ATOM 2603 O O . ARG A 1 320 ? 4.504 -16.797 -28.609 1 97.56 320 ARG A O 1
ATOM 2610 N N . ILE A 1 321 ? 2.791 -16.906 -27.281 1 98.12 321 ILE A N 1
ATOM 2611 C CA . ILE A 1 321 ? 3.324 -18 -26.469 1 98.12 321 ILE A CA 1
ATOM 2612 C C . ILE A 1 321 ? 3.457 -19.266 -27.328 1 98.12 321 ILE A C 1
ATOM 2614 O O . ILE A 1 321 ? 4.453 -19.984 -27.234 1 98.12 321 ILE A O 1
ATOM 2618 N N . ASN A 1 322 ? 2.48 -19.469 -28.156 1 98.12 322 ASN A N 1
ATOM 2619 C CA . ASN A 1 322 ? 2.463 -20.641 -29.031 1 98.12 322 ASN A CA 1
ATOM 2620 C C . ASN A 1 322 ? 3.703 -20.703 -29.922 1 98.12 322 ASN A C 1
ATOM 2622 O O . ASN A 1 322 ? 4.246 -21.781 -30.172 1 98.12 322 ASN A O 1
ATOM 2626 N N . LYS A 1 323 ? 4.125 -19.578 -30.391 1 97.69 323 LYS A N 1
ATOM 2627 C CA . LYS A 1 323 ? 5.309 -19.531 -31.234 1 97.69 323 LYS A CA 1
ATOM 2628 C C . LYS A 1 323 ? 6.527 -20.109 -30.516 1 97.69 323 LYS A C 1
ATOM 2630 O O . LYS A 1 323 ? 7.27 -20.906 -31.094 1 97.69 323 LYS A O 1
ATOM 2635 N N . ASP A 1 324 ? 6.719 -19.75 -29.312 1 98 324 ASP A N 1
ATOM 2636 C CA . ASP A 1 324 ? 7.84 -20.281 -28.531 1 98 324 ASP A CA 1
ATOM 2637 C C . ASP A 1 324 ? 7.652 -21.75 -28.219 1 98 324 ASP A C 1
ATOM 2639 O O . ASP A 1 324 ? 8.617 -22.531 -28.219 1 98 324 ASP A O 1
ATOM 2643 N N . LEU A 1 325 ? 6.434 -22.156 -27.953 1 98.19 325 LEU A N 1
ATOM 2644 C CA . LEU A 1 325 ? 6.164 -23.547 -27.609 1 98.19 325 LEU A CA 1
ATOM 2645 C C . LEU A 1 325 ? 6.395 -24.453 -28.812 1 98.19 325 LEU A C 1
ATOM 2647 O O . LEU A 1 325 ? 6.863 -25.578 -28.672 1 98.19 325 LEU A O 1
ATOM 2651 N N . GLU A 1 326 ? 6.043 -23.984 -30 1 98 326 GLU A N 1
ATOM 2652 C CA . GLU A 1 326 ? 6.293 -24.734 -31.219 1 98 326 GLU A CA 1
ATOM 2653 C C . GLU A 1 326 ? 7.789 -24.953 -31.438 1 98 326 GLU A C 1
ATOM 2655 O O . GLU A 1 326 ? 8.219 -26.078 -31.75 1 98 326 GLU A O 1
ATOM 2660 N N . LEU A 1 327 ? 8.516 -23.922 -31.219 1 97.69 327 LEU A N 1
ATOM 2661 C CA . LEU A 1 327 ? 9.969 -24.016 -31.344 1 97.69 327 LEU A CA 1
ATOM 2662 C C . LEU A 1 327 ? 10.531 -24.984 -30.312 1 97.69 327 LEU A C 1
ATOM 2664 O O . LEU A 1 327 ? 11.398 -25.812 -30.641 1 97.69 327 LEU A O 1
ATOM 2668 N N . LEU A 1 328 ? 10.07 -24.875 -29.172 1 97.06 328 LEU A N 1
ATOM 2669 C CA . LEU A 1 328 ? 10.547 -25.719 -28.094 1 97.06 328 LEU A CA 1
ATOM 2670 C C . LEU A 1 328 ? 10.195 -27.188 -28.344 1 97.06 328 LEU A C 1
ATOM 2672 O O . LEU A 1 328 ? 10.977 -28.078 -28.031 1 97.06 328 LEU A O 1
ATOM 2676 N N . ALA A 1 329 ? 8.992 -27.453 -28.875 1 96.44 329 ALA A N 1
ATOM 2677 C CA . ALA A 1 329 ? 8.547 -28.812 -29.172 1 96.44 329 ALA A CA 1
ATOM 2678 C C . ALA A 1 329 ? 9.445 -29.453 -30.219 1 96.44 329 ALA A C 1
ATOM 2680 O O . ALA A 1 329 ? 9.68 -30.656 -30.188 1 96.44 329 ALA A O 1
ATOM 2681 N N . GLU A 1 330 ? 9.883 -28.703 -31.156 1 95.38 330 GLU A N 1
ATOM 2682 C CA . GLU A 1 330 ? 10.766 -29.188 -32.219 1 95.38 330 GLU A CA 1
ATOM 2683 C C . GLU A 1 330 ? 12.195 -29.375 -31.703 1 95.38 330 GLU A C 1
ATOM 2685 O O . GLU A 1 330 ? 12.922 -30.234 -32.156 1 95.38 330 GLU A O 1
ATOM 2690 N N . GLY A 1 331 ? 12.562 -28.641 -30.781 1 95.31 331 GLY A N 1
ATOM 2691 C CA . GLY A 1 331 ? 13.906 -28.656 -30.234 1 95.31 331 GLY A CA 1
ATOM 2692 C C . GLY A 1 331 ? 14.688 -27.391 -30.5 1 95.31 331 GLY A C 1
ATOM 2693 O O . GLY A 1 331 ? 14.812 -26.969 -31.656 1 95.31 331 GLY A O 1
ATOM 2694 N N . VAL A 1 332 ? 15.195 -26.812 -29.438 1 95.88 332 VAL A N 1
ATOM 2695 C CA . VAL A 1 332 ? 15.945 -25.578 -29.562 1 95.88 332 VAL A CA 1
ATOM 2696 C C . VAL A 1 332 ? 17.359 -25.766 -29.047 1 95.88 332 VAL A C 1
ATOM 2698 O O . VAL A 1 332 ? 17.578 -26.469 -28.047 1 95.88 332 VAL A O 1
ATOM 2701 N N . ASN A 1 333 ? 18.25 -25.141 -29.719 1 94 333 ASN A N 1
ATOM 2702 C CA . ASN A 1 333 ? 19.641 -25.156 -29.281 1 94 333 ASN A CA 1
ATOM 2703 C C . ASN A 1 333 ? 19.891 -24.156 -28.156 1 94 333 ASN A C 1
ATOM 2705 O O . ASN A 1 333 ? 19.625 -22.953 -28.328 1 94 333 ASN A O 1
ATOM 2709 N N . MET A 1 334 ? 20.312 -24.656 -27.047 1 91.81 334 MET A N 1
ATOM 2710 C CA . MET A 1 334 ? 20.625 -23.781 -25.906 1 91.81 334 MET A CA 1
ATOM 2711 C C . MET A 1 334 ? 22.047 -24.016 -25.422 1 91.81 334 MET A C 1
ATOM 2713 O O . MET A 1 334 ? 22.547 -25.156 -25.453 1 91.81 334 MET A O 1
ATOM 2717 N N . SER A 1 335 ? 22.656 -22.891 -25.094 1 88.06 335 SER A N 1
ATOM 2718 C CA . SER A 1 335 ? 23.984 -23 -24.484 1 88.06 335 SER A CA 1
ATOM 2719 C C . SER A 1 335 ? 23.875 -23.203 -22.969 1 88.06 335 SER A C 1
ATOM 2721 O O . SER A 1 335 ? 23.484 -22.281 -22.25 1 88.06 335 SER A O 1
ATOM 2723 N N . ILE A 1 336 ? 24.125 -24.406 -22.594 1 84.62 336 ILE A N 1
ATOM 2724 C CA . ILE A 1 336 ? 24.078 -24.75 -21.172 1 84.62 336 ILE A CA 1
ATOM 2725 C C . ILE A 1 336 ? 25.453 -25.219 -20.703 1 84.62 336 ILE A C 1
ATOM 2727 O O . ILE A 1 336 ? 26.031 -26.156 -21.266 1 84.62 336 ILE A O 1
ATOM 2731 N N . LYS A 1 337 ? 26.016 -24.656 -19.672 1 76.25 337 LYS A N 1
ATOM 2732 C CA . LYS A 1 337 ? 27.328 -25 -19.141 1 76.25 337 LYS A CA 1
ATOM 2733 C C . LYS A 1 337 ? 28.406 -24.938 -20.219 1 76.25 337 LYS A C 1
ATOM 2735 O O . LYS A 1 337 ? 29.234 -25.844 -20.344 1 76.25 337 LYS A O 1
ATOM 2740 N N . GLY A 1 338 ? 28.25 -24.031 -21.062 1 77 338 GLY A N 1
ATOM 2741 C CA . GLY A 1 338 ? 29.234 -23.875 -22.125 1 77 338 GLY A CA 1
ATOM 2742 C C . GLY A 1 338 ? 29.031 -24.859 -23.266 1 77 338 GLY A C 1
ATOM 2743 O O . GLY A 1 338 ? 29.734 -24.781 -24.281 1 77 338 GLY A O 1
ATOM 2744 N N . GLU A 1 339 ? 28.031 -25.766 -23.109 1 85.56 339 GLU A N 1
ATOM 2745 C CA . GLU A 1 339 ? 27.766 -26.75 -24.156 1 85.56 339 GLU A CA 1
ATOM 2746 C C . GLU A 1 339 ? 26.438 -26.484 -24.844 1 85.56 339 GLU A C 1
ATOM 2748 O O . GLU A 1 339 ? 25.469 -26.094 -24.203 1 85.56 339 GLU A O 1
ATOM 2753 N N . ASN A 1 340 ? 26.469 -26.719 -26.109 1 90.12 340 ASN A N 1
ATOM 2754 C CA . ASN A 1 340 ? 25.234 -26.578 -26.859 1 90.12 340 ASN A CA 1
ATOM 2755 C C . ASN A 1 340 ? 24.422 -27.875 -26.859 1 90.12 340 ASN A C 1
ATOM 2757 O O . ASN A 1 340 ? 24.938 -28.938 -27.203 1 90.12 340 ASN A O 1
ATOM 2761 N N . LYS A 1 341 ? 23.266 -27.75 -26.375 1 90.25 341 LYS A N 1
ATOM 2762 C CA . LYS A 1 341 ? 22.359 -28.891 -26.297 1 90.25 341 LYS A CA 1
ATOM 2763 C C . LYS A 1 341 ? 21 -28.562 -26.906 1 90.25 341 LYS A C 1
ATOM 2765 O O . LYS A 1 341 ? 20.531 -27.422 -26.812 1 90.25 341 LYS A O 1
ATOM 2770 N N . ILE A 1 342 ? 20.469 -29.578 -27.547 1 94 342 ILE A N 1
ATOM 2771 C CA . ILE A 1 342 ? 19.109 -29.422 -28.078 1 94 342 ILE A CA 1
ATOM 2772 C C . ILE A 1 342 ? 18.109 -29.812 -27 1 94 342 ILE A C 1
ATOM 2774 O O . ILE A 1 342 ? 18.094 -30.953 -26.516 1 94 342 ILE A O 1
ATOM 2778 N N . ILE A 1 343 ? 17.328 -28.906 -26.656 1 94.62 343 ILE A N 1
ATOM 2779 C CA . ILE A 1 343 ? 16.375 -29.125 -25.594 1 94.62 343 ILE A CA 1
ATOM 2780 C C . ILE A 1 343 ? 14.953 -29.031 -26.141 1 94.62 343 ILE A C 1
ATOM 2782 O O . ILE A 1 343 ? 14.617 -28.078 -26.859 1 94.62 343 ILE A O 1
ATOM 2786 N N . LYS A 1 344 ? 14.141 -30.031 -25.844 1 95.94 344 LYS A N 1
ATOM 2787 C CA . LYS A 1 344 ? 12.719 -30.031 -26.172 1 95.94 344 LYS A CA 1
ATOM 2788 C C . LYS A 1 344 ? 11.859 -29.75 -24.938 1 95.94 344 LYS A C 1
ATOM 2790 O O . LYS A 1 344 ? 12.352 -29.828 -23.812 1 95.94 344 LYS A O 1
ATOM 2795 N N . GLY A 1 345 ? 10.672 -29.328 -25.156 1 96 345 GLY A N 1
ATOM 2796 C CA . GLY A 1 345 ? 9.773 -29.062 -24.031 1 96 345 GLY A CA 1
ATOM 2797 C C . GLY A 1 345 ? 8.336 -28.828 -24.469 1 96 345 GLY A C 1
ATOM 2798 O O . GLY A 1 345 ? 8.055 -28.719 -25.672 1 96 345 GLY A O 1
ATOM 2799 N N . ALA A 1 346 ? 7.418 -28.875 -23.531 1 96.75 346 ALA A N 1
ATOM 2800 C CA . ALA A 1 346 ? 5.996 -28.672 -23.781 1 96.75 346 ALA A CA 1
ATOM 2801 C C . ALA A 1 346 ? 5.281 -28.156 -22.531 1 96.75 346 ALA A C 1
ATOM 2803 O O . ALA A 1 346 ? 5.73 -28.391 -21.406 1 96.75 346 ALA A O 1
ATOM 2804 N N . ALA A 1 347 ? 4.25 -27.406 -22.781 1 97.5 347 ALA A N 1
ATOM 2805 C CA . ALA A 1 347 ? 3.361 -27.016 -21.688 1 97.5 347 ALA A CA 1
ATOM 2806 C C . ALA A 1 347 ? 2.406 -28.141 -21.328 1 97.5 347 ALA A C 1
ATOM 2808 O O . ALA A 1 347 ? 1.759 -28.719 -22.203 1 97.5 347 ALA A O 1
ATOM 2809 N N . ILE A 1 348 ? 2.305 -28.438 -20.047 1 96.38 348 ILE A N 1
ATOM 2810 C CA . ILE A 1 348 ? 1.485 -29.594 -19.703 1 96.38 348 ILE A CA 1
ATOM 2811 C C . ILE A 1 348 ? 0.408 -29.172 -18.703 1 96.38 348 ILE A C 1
ATOM 2813 O O . ILE A 1 348 ? -0.413 -29.984 -18.281 1 96.38 348 ILE A O 1
ATOM 2817 N N . ALA A 1 349 ? 0.442 -27.891 -18.297 1 97.44 349 ALA A N 1
ATOM 2818 C CA . ALA A 1 349 ? -0.578 -27.453 -17.359 1 97.44 349 ALA A CA 1
ATOM 2819 C C . ALA A 1 349 ? -0.794 -25.938 -17.453 1 97.44 349 ALA A C 1
ATOM 2821 O O . ALA A 1 349 ? 0.157 -25.188 -17.656 1 97.44 349 ALA A O 1
ATOM 2822 N N . PHE A 1 350 ? -2.014 -25.594 -17.391 1 97.94 350 PHE A N 1
ATOM 2823 C CA . PHE A 1 350 ? -2.391 -24.203 -17.156 1 97.94 350 PHE A CA 1
ATOM 2824 C C . PHE A 1 350 ? -3.105 -24.062 -15.812 1 97.94 350 PHE A C 1
ATOM 2826 O O . PHE A 1 350 ? -4.164 -24.656 -15.602 1 97.94 350 PHE A O 1
ATOM 2833 N N . VAL A 1 351 ? -2.518 -23.266 -15 1 97.12 351 VAL A N 1
ATOM 2834 C CA . VAL A 1 351 ? -3.068 -23.062 -13.664 1 97.12 351 VAL A CA 1
ATOM 2835 C C . VAL A 1 351 ? -3.688 -21.672 -13.562 1 97.12 351 VAL A C 1
ATOM 2837 O O . VAL A 1 351 ? -3.131 -20.703 -14.086 1 97.12 351 VAL A O 1
ATOM 2840 N N . GLY A 1 352 ? -4.82 -21.562 -13.078 1 94.88 352 GLY A N 1
ATOM 2841 C CA . GLY A 1 352 ? -5.496 -20.297 -12.859 1 94.88 352 GLY A CA 1
ATOM 2842 C C . GLY A 1 352 ? -6.789 -20.422 -12.086 1 94.88 352 GLY A C 1
ATOM 2843 O O . GLY A 1 352 ? -7.254 -21.547 -11.828 1 94.88 352 GLY A O 1
ATOM 2844 N N . ASP A 1 353 ? -7.285 -19.344 -11.695 1 92.62 353 ASP A N 1
ATOM 2845 C CA . ASP A 1 353 ? -8.602 -19.391 -11.055 1 92.62 353 ASP A CA 1
ATOM 2846 C C . ASP A 1 353 ? -9.688 -19.75 -12.062 1 92.62 353 ASP A C 1
ATOM 2848 O O . ASP A 1 353 ? -9.398 -19.969 -13.242 1 92.62 353 ASP A O 1
ATOM 2852 N N . THR A 1 354 ? -10.82 -19.891 -11.625 1 91.69 354 THR A N 1
ATOM 2853 C CA . THR A 1 354 ? -11.898 -20.359 -12.484 1 91.69 354 THR A CA 1
ATOM 2854 C C . THR A 1 354 ? -12.133 -19.391 -13.641 1 91.69 354 THR A C 1
ATOM 2856 O O . THR A 1 354 ? -12.219 -19.812 -14.797 1 91.69 354 THR A O 1
ATOM 2859 N N . LEU A 1 355 ? -12.156 -18.156 -13.367 1 91.62 355 LEU A N 1
ATOM 2860 C CA . LEU A 1 355 ? -12.414 -17.156 -14.406 1 91.62 355 LEU A CA 1
ATOM 2861 C C . LEU A 1 355 ? -11.266 -17.109 -15.414 1 91.62 355 LEU A C 1
ATOM 2863 O O . LEU A 1 355 ? -11.5 -17.062 -16.625 1 91.62 355 LEU A O 1
ATOM 2867 N N . ALA A 1 356 ? -10.102 -17.125 -14.883 1 94.25 356 ALA A N 1
ATOM 2868 C CA . ALA A 1 356 ? -8.922 -17.078 -15.742 1 94.25 356 ALA A CA 1
ATOM 2869 C C . ALA A 1 356 ? -8.836 -18.328 -16.625 1 94.25 356 ALA A C 1
ATOM 2871 O O . ALA A 1 356 ? -8.508 -18.234 -17.812 1 94.25 356 ALA A O 1
ATOM 2872 N N . SER A 1 357 ? -9.117 -19.453 -16.062 1 95.25 357 SER A N 1
ATOM 2873 C CA . SER A 1 357 ? -9.078 -20.703 -16.812 1 95.25 357 SER A CA 1
ATOM 2874 C C . SER A 1 357 ? -10.141 -20.734 -17.906 1 95.25 357 SER A C 1
ATOM 2876 O O . SER A 1 357 ? -9.898 -21.234 -19 1 95.25 357 SER A O 1
ATOM 2878 N N . HIS A 1 358 ? -11.289 -20.203 -17.562 1 94.81 358 HIS A N 1
ATOM 2879 C CA . HIS A 1 358 ? -12.344 -20.109 -18.562 1 94.81 358 HIS A CA 1
ATOM 2880 C C . HIS A 1 358 ? -11.945 -19.203 -19.719 1 94.81 358 HIS A C 1
ATOM 2882 O O . HIS A 1 358 ? -12.133 -19.547 -20.875 1 94.81 358 HIS A O 1
ATOM 2888 N N . GLU A 1 359 ? -11.406 -18.109 -19.328 1 94.94 359 GLU A N 1
ATOM 2889 C CA . GLU A 1 359 ? -10.961 -17.172 -20.359 1 94.94 359 GLU A CA 1
ATOM 2890 C C . GLU A 1 359 ? -9.852 -17.781 -21.219 1 94.94 359 GLU A C 1
ATOM 2892 O O . GLU A 1 359 ? -9.852 -17.625 -22.438 1 94.94 359 GLU A O 1
ATOM 2897 N N . PHE A 1 360 ? -8.977 -18.484 -20.578 1 96.38 360 PHE A N 1
ATOM 2898 C CA . PHE A 1 360 ? -7.855 -19.141 -21.234 1 96.38 360 PHE A CA 1
ATOM 2899 C C . PHE A 1 360 ? -8.344 -20.172 -22.25 1 96.38 360 PHE A C 1
ATOM 2901 O O . PHE A 1 360 ? -7.809 -20.266 -23.359 1 96.38 360 PHE A O 1
ATOM 2908 N N . CYS A 1 361 ? -9.391 -20.859 -21.891 1 96.44 361 CYS A N 1
ATOM 2909 C CA . CYS A 1 361 ? -9.891 -21.953 -22.719 1 96.44 361 CYS A CA 1
ATOM 2910 C C . CYS A 1 361 ? -10.984 -21.469 -23.656 1 96.44 361 CYS A C 1
ATOM 2912 O O . CYS A 1 361 ? -11.484 -22.25 -24.484 1 96.44 361 CYS A O 1
ATOM 2914 N N . GLY A 1 362 ? -11.414 -20.25 -23.484 1 94.94 362 GLY A N 1
ATOM 2915 C CA . GLY A 1 362 ? -12.445 -19.688 -24.359 1 94.94 362 GLY A CA 1
ATOM 2916 C C . GLY A 1 362 ? -13.852 -19.922 -23.844 1 94.94 362 GLY A C 1
ATOM 2917 O O . GLY A 1 362 ? -14.828 -19.719 -24.578 1 94.94 362 GLY A O 1
ATOM 2918 N N . PHE A 1 363 ? -13.984 -20.406 -22.672 1 94.56 363 PHE A N 1
ATOM 2919 C CA . PHE A 1 363 ? -15.289 -20.609 -22.062 1 94.56 363 PHE A CA 1
ATOM 2920 C C . PHE A 1 363 ? -15.859 -19.297 -21.547 1 94.56 363 PHE A C 1
ATOM 2922 O O . PHE A 1 363 ? -15.164 -18.281 -21.516 1 94.56 363 PHE A O 1
ATOM 2929 N N . LYS A 1 364 ? -17.031 -19.328 -21.141 1 91 364 LYS A N 1
ATOM 2930 C CA . LYS A 1 364 ? -17.688 -18.125 -20.641 1 91 364 LYS A CA 1
ATOM 2931 C C . LYS A 1 364 ? -17.188 -17.766 -19.25 1 91 364 LYS A C 1
ATOM 2933 O O . LYS A 1 364 ? -17.047 -18.625 -18.375 1 91 364 LYS A O 1
ATOM 2938 N N . ILE A 1 365 ? -16.906 -16.516 -19.016 1 83.25 365 ILE A N 1
ATOM 2939 C CA . ILE A 1 365 ? -16.344 -16.016 -17.766 1 83.25 365 ILE A CA 1
ATOM 2940 C C . ILE A 1 365 ? -17.469 -15.828 -16.75 1 83.25 365 ILE A C 1
ATOM 2942 O O . ILE A 1 365 ? -17.297 -16.141 -15.57 1 83.25 365 ILE A O 1
ATOM 2946 N N . GLY A 1 366 ? -18.641 -15.266 -17.094 1 73 366 GLY A N 1
ATOM 2947 C CA . GLY A 1 366 ? -19.781 -15.172 -16.203 1 73 366 GLY A CA 1
ATOM 2948 C C . GLY A 1 366 ? -20.594 -16.453 -16.125 1 73 366 GLY A C 1
ATOM 2949 O O . GLY A 1 366 ? -21.516 -16.641 -16.906 1 73 366 GLY A O 1
ATOM 2950 N N . VAL A 1 367 ? -20.219 -17.312 -15.227 1 65 367 VAL A N 1
ATOM 2951 C CA . VAL A 1 367 ? -20.734 -18.672 -15.164 1 65 367 VAL A CA 1
ATOM 2952 C C . VAL A 1 367 ? -22.219 -18.672 -14.828 1 65 367 VAL A C 1
ATOM 2954 O O . VAL A 1 367 ? -22.938 -19.609 -15.164 1 65 367 VAL A O 1
ATOM 2957 N N . GLY A 1 368 ? -22.609 -17.656 -14.289 1 65.56 368 GLY A N 1
ATOM 2958 C CA . GLY A 1 368 ? -24 -17.641 -13.828 1 65.56 368 GLY A CA 1
ATOM 2959 C C . GLY A 1 368 ? -25 -17.688 -14.953 1 65.56 368 GLY A C 1
ATOM 2960 O O . GLY A 1 368 ? -26.094 -18.234 -14.789 1 65.56 368 GLY A O 1
ATOM 2961 N N . PHE A 1 369 ? -24.609 -17.391 -16.109 1 70.31 369 PHE A N 1
ATOM 2962 C CA . PHE A 1 369 ? -25.594 -17.234 -17.172 1 70.31 369 PHE A CA 1
ATOM 2963 C C . PHE A 1 369 ? -25.469 -18.375 -18.188 1 70.31 369 PHE A C 1
ATOM 2965 O O . PHE A 1 369 ? -26.297 -18.484 -19.109 1 70.31 369 PHE A O 1
ATOM 2972 N N . ALA A 1 370 ? -24.531 -19.25 -17.984 1 82.12 370 ALA A N 1
ATOM 2973 C CA . ALA A 1 370 ? -24.328 -20.328 -18.953 1 82.12 370 ALA A CA 1
ATOM 2974 C C . ALA A 1 370 ? -25.141 -21.562 -18.578 1 82.12 370 ALA A C 1
ATOM 2976 O O . ALA A 1 370 ? -25.312 -21.875 -17.406 1 82.12 370 ALA A O 1
ATOM 2977 N N . PHE A 1 371 ? -25.656 -22.156 -19.609 1 86.5 371 PHE A N 1
ATOM 2978 C CA . PHE A 1 371 ? -26.391 -23.391 -19.406 1 86.5 371 PHE A CA 1
ATOM 2979 C C . PHE A 1 371 ? -25.453 -24.531 -19.031 1 86.5 371 PHE A C 1
ATOM 2981 O O . PHE A 1 371 ? -25.781 -25.328 -18.156 1 86.5 371 PHE A O 1
ATOM 2988 N N . GLN A 1 372 ? -24.359 -24.641 -19.719 1 87.25 372 GLN A N 1
ATOM 2989 C CA . GLN A 1 372 ? -23.266 -25.531 -19.359 1 87.25 372 GLN A CA 1
ATOM 2990 C C . GLN A 1 372 ? -22.094 -24.75 -18.766 1 87.25 372 GLN A C 1
ATOM 2992 O O . GLN A 1 372 ? -21.266 -24.219 -19.516 1 87.25 372 GLN A O 1
ATOM 2997 N N . LYS A 1 373 ? -21.938 -24.766 -17.516 1 87.19 373 LYS A N 1
ATOM 2998 C CA . LYS A 1 373 ? -21.047 -23.844 -16.812 1 87.19 373 LYS A CA 1
ATOM 2999 C C . LYS A 1 373 ? -19.672 -24.469 -16.594 1 87.19 373 LYS A C 1
ATOM 3001 O O . LYS A 1 373 ? -18.688 -23.766 -16.375 1 87.19 373 LYS A O 1
ATOM 3006 N N . CYS A 1 374 ? -19.594 -25.75 -16.734 1 92.19 374 CYS A N 1
ATOM 3007 C CA . CYS A 1 374 ? -18.375 -26.453 -16.375 1 92.19 374 CYS A CA 1
ATOM 3008 C C . CYS A 1 374 ? -17.469 -26.641 -17.594 1 92.19 374 CYS A C 1
ATOM 3010 O O . CYS A 1 374 ? -17.969 -26.922 -18.688 1 92.19 374 CYS A O 1
ATOM 3012 N N . ARG A 1 375 ? -16.25 -26.469 -17.453 1 91.94 375 ARG A N 1
ATOM 3013 C CA . ARG A 1 375 ? -15.312 -26.641 -18.562 1 91.94 375 ARG A CA 1
ATOM 3014 C C . ARG A 1 375 ? -14.938 -28.109 -18.75 1 91.94 375 ARG A C 1
ATOM 3016 O O . ARG A 1 375 ? -14.422 -28.484 -19.797 1 91.94 375 ARG A O 1
ATOM 3023 N N . GLU A 1 376 ? -15.219 -28.938 -17.766 1 93.12 376 GLU A N 1
ATOM 3024 C CA . GLU A 1 376 ? -14.828 -30.344 -17.844 1 93.12 376 GLU A CA 1
ATOM 3025 C C . GLU A 1 376 ? -15.992 -31.219 -18.312 1 93.12 376 GLU A C 1
ATOM 3027 O O . GLU A 1 376 ? -15.781 -32.281 -18.906 1 93.12 376 GLU A O 1
ATOM 3032 N N . CYS A 1 377 ? -17.188 -30.797 -17.984 1 94.12 377 CYS A N 1
ATOM 3033 C CA . CYS A 1 377 ? -18.344 -31.594 -18.359 1 94.12 377 CYS A CA 1
ATOM 3034 C C . CYS A 1 377 ? -19.484 -30.703 -18.859 1 94.12 377 CYS A C 1
ATOM 3036 O O . CYS A 1 377 ? -19.375 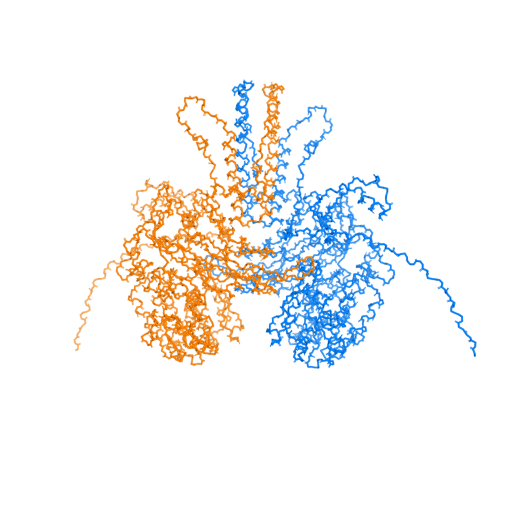-29.469 -18.812 1 94.12 377 CYS A O 1
ATOM 3038 N N . GLU A 1 378 ? -20.562 -31.312 -19.359 1 92.94 378 GLU A N 1
ATOM 3039 C CA . GLU A 1 378 ? -21.688 -30.562 -19.891 1 92.94 378 GLU A CA 1
ATOM 3040 C C . GLU A 1 378 ? -22.859 -30.562 -18.922 1 92.94 378 GLU A C 1
ATOM 3042 O O . GLU A 1 378 ? -24.016 -30.703 -19.328 1 92.94 378 GLU A O 1
ATOM 3047 N N . CYS A 1 379 ? -22.5 -30.453 -17.719 1 92.44 379 CYS A N 1
ATOM 3048 C CA . CYS A 1 379 ? -23.516 -30.453 -16.656 1 92.44 379 CYS A CA 1
ATOM 3049 C C . CYS A 1 379 ? -24.406 -29.219 -16.781 1 92.44 379 CYS A C 1
ATOM 3051 O O . CYS A 1 379 ? -23.922 -28.109 -16.984 1 92.44 379 CYS A O 1
ATOM 3053 N N . THR A 1 380 ? -25.734 -29.406 -16.656 1 90.69 380 THR A N 1
ATOM 3054 C CA . THR A 1 380 ? -26.703 -28.312 -16.656 1 90.69 380 THR A CA 1
ATOM 3055 C C . THR A 1 380 ? -26.969 -27.828 -15.234 1 90.69 380 THR A C 1
ATOM 3057 O O . THR A 1 380 ? -26.594 -28.484 -14.266 1 90.69 380 THR A O 1
ATOM 3060 N N . ASN A 1 381 ? -27.656 -26.75 -15.164 1 88.31 381 ASN A N 1
ATOM 3061 C CA . ASN A 1 381 ? -27.969 -26.172 -13.859 1 88.31 381 ASN A CA 1
ATOM 3062 C C . ASN A 1 381 ? -28.859 -27.109 -13.039 1 88.31 381 ASN A C 1
ATOM 3064 O O . ASN A 1 381 ? -28.688 -27.25 -11.828 1 88.31 381 ASN A O 1
ATOM 3068 N N . THR A 1 382 ? -29.75 -27.734 -13.703 1 89.62 382 THR A N 1
ATOM 3069 C CA . THR A 1 382 ? -30.688 -28.641 -13.031 1 89.62 382 THR A CA 1
ATOM 3070 C C . THR A 1 382 ? -29.969 -29.906 -12.555 1 89.62 382 THR A C 1
ATOM 3072 O O . THR A 1 382 ? -30.172 -30.359 -11.422 1 89.62 382 THR A O 1
ATOM 3075 N N . ASP A 1 383 ? -29.141 -30.391 -13.391 1 93 383 ASP A N 1
ATOM 3076 C CA . ASP A 1 383 ? -28.391 -31.609 -13.047 1 93 383 ASP A CA 1
ATOM 3077 C C . ASP A 1 383 ? -27.422 -31.344 -11.898 1 93 383 ASP A C 1
ATOM 3079 O O . ASP A 1 383 ? -27.188 -32.219 -11.062 1 93 383 ASP A O 1
ATOM 3083 N N . MET A 1 384 ? -26.906 -30.188 -11.859 1 92.75 384 MET A N 1
ATOM 3084 C CA . MET A 1 384 ? -25.938 -29.812 -10.844 1 92.75 384 MET A CA 1
ATOM 3085 C C . MET A 1 384 ? -26.562 -29.859 -9.453 1 92.75 384 MET A C 1
ATOM 3087 O O . MET A 1 384 ? -25.859 -30.125 -8.461 1 92.75 384 MET A O 1
ATOM 3091 N N . GLN A 1 385 ? -27.859 -29.672 -9.398 1 93.81 385 GLN A N 1
ATOM 3092 C CA . GLN A 1 385 ? -28.562 -29.609 -8.117 1 93.81 385 GLN A CA 1
ATOM 3093 C C . GLN A 1 385 ? -28.938 -31 -7.629 1 93.81 385 GLN A C 1
ATOM 3095 O O . GLN A 1 385 ? -29.203 -31.203 -6.441 1 93.81 385 GLN A O 1
ATOM 3100 N N . THR A 1 386 ? -28.844 -32.031 -8.562 1 93.94 386 THR A N 1
ATOM 3101 C CA . THR A 1 386 ? -29.438 -33.312 -8.188 1 93.94 386 THR A CA 1
ATOM 3102 C C . THR A 1 386 ? -28.406 -34.438 -8.336 1 93.94 386 THR A C 1
ATOM 3104 O O . THR A 1 386 ? -28.516 -35.469 -7.688 1 93.94 386 THR A O 1
ATOM 3107 N N . LYS A 1 387 ? -27.438 -34.219 -9.195 1 94.88 387 LYS A N 1
ATOM 3108 C CA . LYS A 1 387 ? -26.453 -35.281 -9.469 1 94.88 387 LYS A CA 1
ATOM 3109 C C . LYS A 1 387 ? -25.078 -34.875 -8.953 1 94.88 387 LYS A C 1
ATOM 3111 O O . LYS A 1 387 ? -24.609 -33.75 -9.203 1 94.88 387 LYS A O 1
ATOM 3116 N N . PHE A 1 388 ? -24.406 -35.875 -8.297 1 95.56 388 PHE A N 1
ATOM 3117 C CA . PHE A 1 388 ? -23.188 -35.469 -7.609 1 95.56 388 PHE A CA 1
ATOM 3118 C C . PHE A 1 388 ? -22.062 -36.469 -7.875 1 95.56 388 PHE A C 1
ATOM 3120 O O . PHE A 1 388 ? -21.125 -36.594 -7.09 1 95.56 388 PHE A O 1
ATOM 3127 N N . HIS A 1 389 ? -22.266 -37.188 -8.945 1 92.88 389 HIS A N 1
ATOM 3128 C CA . HIS A 1 389 ? -21.234 -38.125 -9.375 1 92.88 389 HIS A CA 1
ATOM 3129 C C . HIS A 1 389 ? -20.844 -37.906 -10.828 1 92.88 389 HIS A C 1
ATOM 3131 O O . HIS A 1 389 ? -21.703 -37.594 -11.664 1 92.88 389 HIS A O 1
ATOM 3137 N N . GLN A 1 390 ? -19.609 -38.094 -11.078 1 89.81 390 GLN A N 1
ATOM 3138 C CA . GLN A 1 390 ? -19.062 -37.781 -12.391 1 89.81 390 GLN A CA 1
ATOM 3139 C C . GLN A 1 390 ? -19.734 -38.625 -13.477 1 89.81 390 GLN A C 1
ATOM 3141 O O . GLN A 1 390 ? -19.875 -38.188 -14.617 1 89.81 390 GLN A O 1
ATOM 3146 N N . ARG A 1 391 ? -20.125 -39.812 -13.109 1 89.5 391 ARG A N 1
ATOM 3147 C CA . ARG A 1 391 ? -20.703 -40.781 -14.07 1 89.5 391 ARG A CA 1
ATOM 3148 C C . ARG A 1 391 ? -21.984 -40.219 -14.672 1 89.5 391 ARG A C 1
ATOM 3150 O O . ARG A 1 391 ? -22.406 -40.656 -15.75 1 89.5 391 ARG A O 1
ATOM 3157 N N . PHE A 1 392 ? -22.531 -39.281 -14.023 1 91.62 392 PHE A N 1
ATOM 3158 C CA . PHE A 1 392 ? -23.828 -38.781 -14.461 1 91.62 392 PHE A CA 1
ATOM 3159 C C . PHE A 1 392 ? -23.641 -37.656 -15.469 1 91.62 392 PHE A C 1
ATOM 3161 O O . PHE A 1 392 ? -24.609 -37.188 -16.062 1 91.62 392 PHE A O 1
ATOM 3168 N N . PHE A 1 393 ? -22.422 -37.281 -15.672 1 92.88 393 PHE A N 1
ATOM 3169 C CA . PHE A 1 393 ? -22.188 -36.125 -16.547 1 92.88 393 PHE A CA 1
ATOM 3170 C C . PHE A 1 393 ? -21.375 -36.562 -17.766 1 92.88 393 PHE A C 1
ATOM 3172 O O . PHE A 1 393 ? -20.438 -37.344 -17.672 1 92.88 393 PHE A O 1
ATOM 3179 N N . GLN A 1 394 ? -21.797 -36 -18.844 1 92.94 394 GLN A N 1
ATOM 3180 C CA . GLN A 1 394 ? -21.016 -36.219 -20.062 1 92.94 394 GLN A CA 1
ATOM 3181 C C . GLN A 1 394 ? -19.766 -35.344 -20.062 1 92.94 394 GLN A C 1
ATOM 3183 O O . GLN A 1 394 ? -19.844 -34.125 -19.953 1 92.94 394 GLN A O 1
ATOM 3188 N N . GLN A 1 395 ? -18.688 -36.031 -20.234 1 93.75 395 GLN A N 1
ATOM 3189 C CA . GLN A 1 395 ? -17.422 -35.281 -20.266 1 93.75 395 GLN A CA 1
ATOM 3190 C C . GLN A 1 395 ? -17.234 -34.562 -21.594 1 93.75 395 GLN A C 1
ATOM 3192 O O . GLN A 1 395 ? -17.609 -35.094 -22.641 1 93.75 395 GLN A O 1
ATOM 3197 N N . ARG A 1 396 ? -16.719 -33.438 -21.469 1 94.44 396 ARG A N 1
ATOM 3198 C CA . ARG A 1 396 ? -16.406 -32.719 -22.703 1 94.44 396 ARG A CA 1
ATOM 3199 C C . ARG A 1 396 ? -15.242 -33.375 -23.438 1 94.44 396 ARG A C 1
ATOM 3201 O O . ARG A 1 396 ? -14.352 -33.969 -22.812 1 94.44 396 ARG A O 1
ATOM 3208 N N . ASN A 1 397 ? -15.273 -33.312 -24.719 1 93.88 397 ASN A N 1
ATOM 3209 C CA . ASN A 1 397 ? -14.172 -33.812 -25.547 1 93.88 397 ASN A CA 1
ATOM 3210 C C . ASN A 1 397 ? -13.766 -32.781 -26.609 1 93.88 397 ASN A C 1
ATOM 3212 O O . ASN A 1 397 ? -14.531 -31.875 -26.906 1 93.88 397 ASN A O 1
ATOM 3216 N N . LEU A 1 398 ? -12.617 -33 -27.125 1 95.75 398 LEU A N 1
ATOM 3217 C CA . LEU A 1 398 ? -12.016 -32.031 -28.016 1 95.75 398 LEU A CA 1
ATOM 3218 C C . LEU A 1 398 ? -12.812 -31.906 -29.312 1 95.75 398 LEU A C 1
ATOM 3220 O O . LEU A 1 398 ? -12.961 -30.812 -29.859 1 95.75 398 LEU A O 1
ATOM 3224 N N . ASP A 1 399 ? -13.305 -33 -29.75 1 94.75 399 ASP A N 1
ATOM 3225 C CA . ASP A 1 399 ? -14.078 -32.969 -30.984 1 94.75 399 ASP A CA 1
ATOM 3226 C C . ASP A 1 399 ? -15.359 -32.156 -30.828 1 94.75 399 ASP A C 1
ATOM 3228 O O . ASP A 1 399 ? -15.695 -31.359 -31.688 1 94.75 399 ASP A O 1
ATOM 3232 N N . ARG A 1 400 ? -15.969 -32.406 -29.797 1 94.5 400 ARG A N 1
ATOM 3233 C CA . ARG A 1 400 ? -17.188 -31.688 -29.516 1 94.5 400 ARG A CA 1
ATOM 3234 C C . ARG A 1 400 ? -16.906 -30.203 -29.297 1 94.5 400 ARG A C 1
ATOM 3236 O O . ARG A 1 400 ? -17.672 -29.344 -29.75 1 94.5 400 ARG A O 1
ATOM 3243 N N . TYR A 1 401 ? -15.898 -29.984 -28.625 1 96.25 401 TYR A N 1
ATOM 3244 C CA . TYR A 1 401 ? -15.461 -28.609 -28.422 1 96.25 401 TYR A CA 1
ATOM 3245 C C . TYR A 1 401 ? -15.25 -27.906 -29.75 1 96.25 401 TYR A C 1
ATOM 3247 O O . TYR A 1 401 ? -15.742 -26.797 -29.953 1 96.25 401 TYR A O 1
ATOM 3255 N N . ASP A 1 402 ? -14.555 -28.516 -30.641 1 96.75 402 ASP A N 1
ATOM 3256 C CA . ASP A 1 402 ? -14.266 -27.938 -31.953 1 96.75 402 ASP A CA 1
ATOM 3257 C C . ASP A 1 402 ? -15.547 -27.734 -32.75 1 96.75 402 ASP A C 1
ATOM 3259 O O . ASP A 1 402 ? -15.703 -26.734 -33.438 1 96.75 402 ASP A O 1
ATOM 3263 N N . GLU A 1 403 ? -16.406 -28.672 -32.625 1 96 403 GLU A N 1
ATOM 3264 C CA . GLU A 1 403 ? -17.688 -28.578 -33.312 1 96 403 GLU A CA 1
ATOM 3265 C C . GLU A 1 403 ? -18.5 -27.391 -32.812 1 96 403 GLU A C 1
ATOM 3267 O O . GLU A 1 403 ? -19.062 -26.641 -33.594 1 96 403 GLU A O 1
ATOM 3272 N N . GLN A 1 404 ? -18.547 -27.312 -31.562 1 95.25 404 GLN A N 1
ATOM 3273 C CA . GLN A 1 404 ? -19.281 -26.219 -30.953 1 95.25 404 GLN A CA 1
ATOM 3274 C C . GLN A 1 404 ? -18.672 -24.859 -31.312 1 95.25 404 GLN A C 1
ATOM 3276 O O . GLN A 1 404 ? -19.406 -23.906 -31.578 1 95.25 404 GLN A O 1
ATOM 3281 N N . CYS A 1 405 ? -17.406 -24.812 -31.328 1 96.12 405 CYS A N 1
ATOM 3282 C CA . CYS A 1 405 ? -16.734 -23.578 -31.703 1 96.12 405 CYS A CA 1
ATOM 3283 C C . CYS A 1 405 ? -17.016 -23.219 -33.156 1 96.12 405 CYS A C 1
ATOM 3285 O O . CYS A 1 405 ? -17.172 -22.047 -33.5 1 96.12 405 CYS A O 1
ATOM 3287 N N . ARG A 1 406 ? -17.078 -24.203 -34 1 95.25 406 ARG A N 1
ATOM 3288 C CA . ARG A 1 406 ? -17.391 -23.984 -35.406 1 95.25 406 ARG A CA 1
ATOM 3289 C C . ARG A 1 406 ? -18.797 -23.438 -35.562 1 95.25 406 ARG A C 1
ATOM 3291 O O . ARG A 1 406 ? -19.047 -22.547 -36.375 1 95.25 406 ARG A O 1
ATOM 3298 N N . GLU A 1 407 ? -19.656 -24 -34.812 1 95.25 407 GLU A N 1
ATOM 3299 C CA . GLU A 1 407 ? -21.047 -23.531 -34.844 1 95.25 407 GLU A CA 1
ATOM 3300 C C . GLU A 1 407 ? -21.156 -22.078 -34.406 1 95.25 407 GLU A C 1
ATOM 3302 O O . GLU A 1 407 ? -21.922 -21.297 -34.969 1 95.25 407 GLU A O 1
ATOM 3307 N N . LEU A 1 408 ? -20.438 -21.766 -33.438 1 94.94 408 LEU A N 1
ATOM 3308 C CA . LEU A 1 408 ? -20.422 -20.391 -32.938 1 94.94 408 LEU A CA 1
ATOM 3309 C C . LEU A 1 408 ? -19.859 -19.438 -34 1 94.94 408 LEU A C 1
ATOM 3311 O O . LEU A 1 408 ? -20.344 -18.328 -34.156 1 94.94 408 LEU A O 1
ATOM 3315 N N . ALA A 1 409 ? -18.891 -19.891 -34.688 1 92.38 409 ALA A N 1
ATOM 3316 C CA . ALA A 1 409 ? -18.219 -19.062 -35.688 1 92.38 409 ALA A CA 1
ATOM 3317 C C . ALA A 1 409 ? -19.125 -18.797 -36.875 1 92.38 409 ALA A C 1
ATOM 3319 O O . ALA A 1 409 ? -19.031 -17.75 -37.5 1 92.38 409 ALA A O 1
ATOM 3320 N N . ILE A 1 410 ? -20.031 -19.672 -37.125 1 91.38 410 ILE A N 1
ATOM 3321 C CA . ILE A 1 410 ? -20.875 -19.562 -38.312 1 91.38 410 ILE A CA 1
ATOM 3322 C C . ILE A 1 410 ? -22.188 -18.859 -37.938 1 91.38 410 ILE A C 1
ATOM 3324 O O . ILE A 1 410 ? -22.984 -18.547 -38.844 1 91.38 410 ILE A O 1
ATOM 3328 N N . ALA A 1 411 ? -22.281 -18.656 -36.719 1 91.25 411 ALA A N 1
ATOM 3329 C CA . ALA A 1 411 ? -23.516 -17.984 -36.312 1 91.25 411 ALA A CA 1
ATOM 3330 C C . ALA A 1 411 ? -23.641 -16.625 -37 1 91.25 411 ALA A C 1
ATOM 3332 O O . ALA A 1 411 ? -22.719 -15.797 -36.938 1 91.25 411 ALA A O 1
ATOM 3333 N N . THR A 1 412 ? -24.719 -16.297 -37.688 1 87.19 412 THR A N 1
ATOM 3334 C CA . THR A 1 412 ? -24.906 -15.148 -38.562 1 87.19 412 THR A CA 1
ATOM 3335 C C . THR A 1 412 ? -25.453 -13.953 -37.812 1 87.19 412 THR A C 1
ATOM 3337 O O . THR A 1 412 ? -25.312 -12.805 -38.25 1 87.19 412 THR A O 1
ATOM 3340 N N . THR A 1 413 ? -26.219 -14.242 -36.75 1 90.94 413 THR A N 1
ATOM 3341 C CA . THR A 1 413 ? -26.828 -13.156 -36 1 90.94 413 THR A CA 1
ATOM 3342 C C . THR A 1 413 ? -26.281 -13.094 -34.594 1 90.94 413 THR A C 1
ATOM 3344 O O . THR A 1 413 ? -25.828 -14.109 -34.062 1 90.94 413 THR A O 1
ATOM 3347 N N . LYS A 1 414 ? -26.281 -11.938 -34 1 88.88 414 LYS A N 1
ATOM 3348 C CA . LYS A 1 414 ? -25.844 -11.734 -32.625 1 88.88 414 LYS A CA 1
ATOM 3349 C C . LYS A 1 414 ? -26.734 -12.508 -31.656 1 88.88 414 LYS A C 1
ATOM 3351 O O . LYS A 1 414 ? -26.25 -13.008 -30.641 1 88.88 414 LYS A O 1
ATOM 3356 N N . GLY A 1 415 ? -27.969 -12.516 -31.938 1 89.94 415 GLY A N 1
ATOM 3357 C CA . GLY A 1 415 ? -28.906 -13.258 -31.094 1 89.94 415 GLY A CA 1
ATOM 3358 C C . GLY A 1 415 ? -28.625 -14.75 -31.078 1 89.94 415 GLY A C 1
ATOM 3359 O O . GLY A 1 415 ? -28.625 -15.375 -30.016 1 89.94 415 GLY A O 1
ATOM 3360 N N . LEU A 1 416 ? -28.406 -15.242 -32.25 1 91.31 416 LEU A N 1
ATOM 3361 C CA . LEU A 1 416 ? -28.094 -16.672 -32.375 1 91.31 416 LEU A CA 1
ATOM 3362 C C . LEU A 1 416 ? -26.766 -16.969 -31.688 1 91.31 416 LEU A C 1
ATOM 3364 O O . LEU A 1 416 ? -26.641 -18 -31.016 1 91.31 416 LEU A O 1
ATOM 3368 N N . PHE A 1 417 ? -25.828 -16.188 -31.922 1 92.69 417 PHE A N 1
ATOM 3369 C CA . PHE A 1 417 ? -24.531 -16.344 -31.281 1 92.69 417 PHE A CA 1
ATOM 3370 C C . PHE A 1 417 ? -24.688 -16.375 -29.766 1 92.69 417 PHE A C 1
ATOM 3372 O O . PHE A 1 417 ? -24.125 -17.25 -29.094 1 92.69 417 PHE A O 1
ATOM 3379 N N . ARG A 1 418 ? -25.422 -15.43 -29.234 1 90.81 418 ARG A N 1
ATOM 3380 C CA . ARG A 1 418 ? -25.641 -15.344 -27.797 1 90.81 418 ARG A CA 1
ATOM 3381 C C . ARG A 1 418 ? -26.328 -16.594 -27.266 1 90.81 418 ARG A C 1
ATOM 3383 O O . ARG A 1 418 ? -25.984 -17.094 -26.188 1 90.81 418 ARG A O 1
ATOM 3390 N N . ARG A 1 419 ? -27.234 -17.062 -27.969 1 90.94 419 ARG A N 1
ATOM 3391 C CA . ARG A 1 419 ? -27.969 -18.25 -27.547 1 90.94 419 ARG A CA 1
ATOM 3392 C C . ARG A 1 419 ? -27.062 -19.469 -27.531 1 90.94 419 ARG A C 1
ATOM 3394 O O . ARG A 1 419 ? -27.109 -20.266 -26.578 1 90.94 419 ARG A O 1
ATOM 3401 N N . LEU A 1 420 ? -26.281 -19.641 -28.547 1 92.69 420 LEU A N 1
ATOM 3402 C CA . LEU A 1 420 ? -25.359 -20.766 -28.609 1 92.69 420 LEU A CA 1
ATOM 3403 C C . LEU A 1 420 ? -24.281 -20.656 -27.547 1 92.69 420 LEU A C 1
ATOM 3405 O O . LEU A 1 420 ? -23.906 -21.656 -26.938 1 92.69 420 LEU A O 1
ATOM 3409 N N . SER A 1 421 ? -23.75 -19.5 -27.438 1 92.25 421 SER A N 1
ATOM 3410 C CA . SER A 1 421 ? -22.734 -19.25 -26.422 1 92.25 421 SER A CA 1
ATOM 3411 C C . SER A 1 421 ? -23.266 -19.609 -25.031 1 92.25 421 SER A C 1
ATOM 3413 O O . SER A 1 421 ? -22.547 -20.203 -24.234 1 92.25 421 SER A O 1
ATOM 3415 N N . MET A 1 422 ? -24.453 -19.266 -24.734 1 91.38 422 MET A N 1
ATOM 3416 C CA . MET A 1 422 ? -25.062 -19.578 -23.438 1 91.38 422 MET A CA 1
ATOM 3417 C C . MET A 1 422 ? -25.344 -21.062 -23.312 1 91.38 422 MET A C 1
ATOM 3419 O O . MET A 1 422 ? -25.172 -21.641 -22.234 1 91.38 422 MET A O 1
ATOM 3423 N N . ALA A 1 423 ? -25.719 -21.609 -24.391 1 91.62 423 ALA A N 1
ATOM 3424 C CA . ALA A 1 423 ? -26.062 -23.031 -24.375 1 91.62 423 ALA A CA 1
ATOM 3425 C C . ALA A 1 423 ? -24.828 -23.906 -24.156 1 91.62 423 ALA A C 1
ATOM 3427 O O . ALA A 1 423 ? -24.859 -24.844 -23.359 1 91.62 423 ALA A O 1
ATOM 3428 N N . TYR A 1 424 ? -23.75 -23.547 -24.906 1 92.12 424 TYR A N 1
ATOM 3429 C CA . TYR A 1 424 ? -22.547 -24.375 -24.844 1 92.12 424 TYR A CA 1
ATOM 3430 C C . TYR A 1 424 ? -21.625 -23.922 -23.719 1 92.12 424 TYR A C 1
ATOM 3432 O O . TYR A 1 424 ? -20.75 -24.672 -23.297 1 92.12 424 TYR A O 1
ATOM 3440 N N . GLY A 1 425 ? -21.797 -22.719 -23.234 1 92.69 425 GLY A N 1
ATOM 3441 C CA . GLY A 1 425 ? -20.875 -22.141 -22.25 1 92.69 425 GLY A CA 1
ATOM 3442 C C . GLY A 1 425 ? -19.531 -21.766 -22.844 1 92.69 425 GLY A C 1
ATOM 3443 O O . GLY A 1 425 ? -18.5 -21.828 -22.156 1 92.69 425 GLY A O 1
ATOM 3444 N N . ILE A 1 426 ? -19.5 -21.531 -24.188 1 94.38 426 ILE A N 1
ATOM 3445 C CA . ILE A 1 426 ? -18.281 -21.188 -24.891 1 94.38 426 ILE A CA 1
ATOM 3446 C C . ILE A 1 426 ? -18.438 -19.844 -25.594 1 94.38 426 ILE A C 1
ATOM 3448 O O . ILE A 1 426 ? -19.5 -19.531 -26.141 1 94.38 426 ILE A O 1
ATOM 3452 N N . ASN A 1 427 ? -17.422 -19 -25.5 1 92.12 427 ASN A N 1
ATOM 3453 C CA . ASN A 1 427 ? -17.453 -17.703 -26.156 1 92.12 427 ASN A CA 1
ATOM 3454 C C . ASN A 1 427 ? -16.688 -17.703 -27.469 1 92.12 427 ASN A C 1
ATOM 3456 O O . ASN A 1 427 ? -17.078 -17.031 -28.422 1 92.12 427 ASN A O 1
ATOM 3460 N N . SER A 1 428 ? -15.57 -18.391 -27.516 1 92.12 428 SER A N 1
ATOM 3461 C CA . SER A 1 428 ? -14.742 -18.453 -28.719 1 92.12 428 SER A CA 1
ATOM 3462 C C . SER A 1 428 ? -13.711 -19.578 -28.625 1 92.12 428 SER A C 1
ATOM 3464 O O . SER A 1 428 ? -13.438 -20.094 -27.531 1 92.12 428 SER A O 1
ATOM 3466 N N . ARG A 1 429 ? -13.227 -19.922 -29.75 1 95.62 429 ARG A N 1
ATOM 3467 C CA . ARG A 1 429 ? -12.172 -20.922 -29.766 1 95.62 429 ARG A CA 1
ATOM 3468 C C . ARG A 1 429 ? -10.875 -20.375 -29.219 1 95.62 429 ARG A C 1
ATOM 3470 O O . ARG A 1 429 ? -10.414 -19.297 -29.625 1 95.62 429 ARG A O 1
ATOM 3477 N N . SER A 1 430 ? -10.289 -21.062 -28.297 1 96.94 430 SER A N 1
ATOM 3478 C CA . SER A 1 430 ? -9.039 -20.625 -27.688 1 96.94 430 SER A CA 1
ATOM 3479 C C . SER A 1 430 ? -7.84 -20.984 -28.547 1 96.94 430 SER A C 1
ATOM 3481 O O . SER A 1 430 ? -7.82 -22.062 -29.172 1 96.94 430 SER A O 1
ATOM 3483 N N . CYS A 1 431 ? -6.824 -20.156 -28.562 1 96.56 431 CYS A N 1
ATOM 3484 C CA . CYS A 1 431 ? -5.598 -20.406 -29.312 1 96.56 431 CYS A CA 1
ATOM 3485 C C . CYS A 1 431 ? -4.773 -21.516 -28.672 1 96.56 431 CYS A C 1
ATOM 3487 O O . CYS A 1 431 ? -3.902 -22.109 -29.312 1 96.56 431 CYS A O 1
ATOM 3489 N N . CYS A 1 432 ? -5.09 -21.844 -27.453 1 96.38 432 CYS A N 1
ATOM 3490 C CA . CYS A 1 432 ? -4.328 -22.875 -26.781 1 96.38 432 CYS A CA 1
ATOM 3491 C C . CYS A 1 432 ? -4.625 -24.25 -27.375 1 96.38 432 CYS A C 1
ATOM 3493 O O . CYS A 1 432 ? -3.861 -25.203 -27.188 1 96.38 432 CYS A O 1
ATOM 3495 N N . ARG A 1 433 ? -5.723 -24.281 -28.047 1 96.69 433 ARG A N 1
ATOM 3496 C CA . ARG A 1 433 ? -6.078 -25.5 -28.75 1 96.69 433 ARG A CA 1
ATOM 3497 C C . ARG A 1 433 ? -5.012 -25.875 -29.781 1 96.69 433 ARG A C 1
ATOM 3499 O O . ARG A 1 433 ? -4.836 -27.047 -30.109 1 96.69 433 ARG A O 1
ATOM 3506 N N . ASP A 1 434 ? -4.246 -24.922 -30.219 1 96.06 434 ASP A N 1
ATOM 3507 C CA . ASP A 1 434 ? -3.246 -25.125 -31.266 1 96.06 434 ASP A CA 1
ATOM 3508 C C . ASP A 1 434 ? -1.865 -25.375 -30.656 1 96.06 434 ASP A C 1
ATOM 3510 O O . ASP A 1 434 ? -0.881 -25.531 -31.375 1 96.06 434 ASP A O 1
ATOM 3514 N N . TRP A 1 435 ? -1.755 -25.359 -29.344 1 97.69 435 TRP A N 1
ATOM 3515 C CA . TRP A 1 435 ? -0.47 -25.625 -28.703 1 97.69 435 TRP A CA 1
ATOM 3516 C C . TRP A 1 435 ? -0.037 -27.078 -28.938 1 97.69 435 TRP A C 1
ATOM 3518 O O . TRP A 1 435 ? -0.862 -27.984 -28.906 1 97.69 435 TRP A O 1
ATOM 3528 N N . PRO A 1 436 ? 1.235 -27.25 -29.125 1 96.88 436 PRO A N 1
ATOM 3529 C CA . PRO A 1 436 ? 1.689 -28.625 -29.344 1 96.88 436 PRO A CA 1
ATOM 3530 C C . PRO A 1 436 ? 1.451 -29.531 -28.141 1 96.88 436 PRO A C 1
ATOM 3532 O O . PRO A 1 436 ? 1.837 -29.172 -27.016 1 96.88 436 PRO A O 1
ATOM 3535 N N . TYR A 1 437 ? 0.762 -30.656 -28.359 1 94.81 437 TYR A N 1
ATOM 3536 C CA . TYR A 1 437 ? 0.552 -31.719 -27.391 1 94.81 437 TYR A CA 1
ATOM 3537 C C . TYR A 1 437 ? -0.282 -31.234 -26.203 1 94.81 437 TYR A C 1
ATOM 3539 O O . TYR A 1 437 ? -0.177 -31.766 -25.094 1 94.81 437 TYR A O 1
ATOM 3547 N N . PHE A 1 438 ? -1.015 -30.141 -26.391 1 96.88 438 PHE A N 1
ATOM 3548 C CA . PHE A 1 438 ? -1.771 -29.578 -25.281 1 96.88 438 PHE A CA 1
ATOM 3549 C C . PHE A 1 438 ? -3.258 -29.875 -25.438 1 96.88 438 PHE A C 1
ATOM 3551 O O . PHE A 1 438 ? -3.869 -29.547 -26.453 1 96.88 438 PHE A O 1
ATOM 3558 N N . ASN A 1 439 ? -3.799 -30.531 -24.453 1 95.75 439 ASN A N 1
ATOM 3559 C CA . ASN A 1 439 ? -5.234 -30.766 -24.344 1 95.75 439 ASN A CA 1
ATOM 3560 C C . ASN A 1 439 ? -5.891 -29.812 -23.359 1 95.75 439 ASN A C 1
ATOM 3562 O O . ASN A 1 439 ? -5.844 -30.031 -22.141 1 95.75 439 ASN A O 1
ATOM 3566 N N . LEU A 1 440 ? -6.59 -28.828 -23.859 1 94.88 440 LEU A N 1
ATOM 3567 C CA . LEU A 1 440 ? -7.074 -27.734 -23.016 1 94.88 440 LEU A CA 1
ATOM 3568 C C . LEU A 1 440 ? -8.125 -28.234 -22.031 1 94.88 440 LEU A C 1
ATOM 3570 O O . LEU A 1 440 ? -8.367 -27.594 -21 1 94.88 440 LEU A O 1
ATOM 3574 N N . LEU A 1 441 ? -8.773 -29.344 -22.281 1 94.56 441 LEU A N 1
ATOM 3575 C CA . LEU A 1 441 ? -9.812 -29.859 -21.391 1 94.56 441 LEU A CA 1
ATOM 3576 C C . LEU A 1 441 ? -9.211 -30.672 -20.266 1 94.56 441 LEU A C 1
ATOM 3578 O O . LEU A 1 441 ? -9.75 -30.703 -19.156 1 94.56 441 LEU A O 1
ATOM 3582 N N . GLU A 1 442 ? -8.078 -31.234 -20.531 1 94 442 GLU A N 1
ATOM 3583 C CA . GLU A 1 442 ? -7.465 -32.125 -19.547 1 94 442 GLU A CA 1
ATOM 3584 C C . GLU A 1 442 ? -6.316 -31.453 -18.812 1 94 442 GLU A C 1
ATOM 3586 O O . GLU A 1 442 ? -5.973 -31.828 -17.688 1 94 442 GLU A O 1
ATOM 3591 N N . MET A 1 443 ? -5.766 -30.5 -19.438 1 96.81 443 MET A N 1
ATOM 3592 C CA . MET A 1 443 ? -4.531 -29.938 -18.891 1 96.81 443 MET A CA 1
ATOM 3593 C C . MET A 1 443 ? -4.785 -28.562 -18.266 1 96.81 443 MET A C 1
ATOM 3595 O O . MET A 1 443 ? -3.893 -27.719 -18.25 1 96.81 443 MET A O 1
ATOM 3599 N N . THR A 1 444 ? -6 -28.281 -17.891 1 96.88 444 THR A N 1
ATOM 3600 C CA . THR A 1 444 ? -6.398 -27.094 -17.125 1 96.88 444 THR A CA 1
ATOM 3601 C C . THR A 1 444 ? -7.133 -27.5 -15.852 1 96.88 444 THR A C 1
ATOM 3603 O O . THR A 1 444 ? -8.352 -27.359 -15.758 1 96.88 444 THR A O 1
ATOM 3606 N N . PRO A 1 445 ? -6.352 -27.906 -14.914 1 96.31 445 PRO A N 1
ATOM 3607 C CA . PRO A 1 445 ? -6.941 -28.438 -13.68 1 96.31 445 PRO A CA 1
ATOM 3608 C C . PRO A 1 445 ? -7.695 -27.375 -12.883 1 96.31 445 PRO A C 1
ATOM 3610 O O . PRO A 1 445 ? -7.395 -26.188 -13 1 96.31 445 PRO A O 1
ATOM 3613 N N . GLU A 1 446 ? -8.664 -27.859 -12.102 1 95.38 446 GLU A N 1
ATOM 3614 C CA . GLU A 1 446 ? -9.328 -26.984 -11.141 1 95.38 446 GLU A CA 1
ATOM 3615 C C . GLU A 1 446 ? -8.383 -26.609 -10 1 95.38 446 GLU A C 1
ATOM 3617 O O . GLU A 1 446 ? -7.609 -27.453 -9.531 1 95.38 446 GLU A O 1
ATOM 3622 N N . ASP A 1 447 ? -8.414 -25.422 -9.633 1 96.19 447 ASP A N 1
ATOM 3623 C CA . ASP A 1 447 ? -7.547 -24.906 -8.57 1 96.19 447 ASP A CA 1
ATOM 3624 C C . ASP A 1 447 ? -8.188 -25.109 -7.203 1 96.19 447 ASP A C 1
ATOM 3626 O O . ASP A 1 447 ? -9.219 -24.5 -6.898 1 96.19 447 ASP A O 1
ATOM 3630 N N . ILE A 1 448 ? -7.574 -25.844 -6.406 1 97.12 448 ILE A N 1
ATOM 3631 C CA . ILE A 1 448 ? -8.141 -26.188 -5.105 1 97.12 448 ILE A CA 1
ATOM 3632 C C . ILE A 1 448 ? -8.242 -24.922 -4.242 1 97.12 448 ILE A C 1
ATOM 3634 O O . ILE A 1 448 ? -9.164 -24.781 -3.434 1 97.12 448 ILE A O 1
ATOM 3638 N N . MET A 1 449 ? -7.336 -24.031 -4.379 1 96.19 449 MET A N 1
ATOM 3639 C CA . MET A 1 449 ? -7.355 -22.812 -3.576 1 96.19 449 MET A CA 1
ATOM 3640 C C . MET A 1 449 ? -8.656 -22.047 -3.789 1 96.19 449 MET A C 1
ATOM 3642 O O . MET A 1 449 ? -9.328 -21.688 -2.824 1 96.19 449 MET A O 1
ATOM 3646 N N . HIS A 1 450 ? -9.031 -21.844 -5.02 1 95.06 450 HIS A N 1
ATOM 3647 C CA . HIS A 1 450 ? -10.203 -21.047 -5.344 1 95.06 450 HIS A CA 1
ATOM 3648 C C . HIS A 1 450 ? -11.492 -21.844 -5.199 1 95.06 450 HIS A C 1
ATOM 3650 O O . HIS A 1 450 ? -12.531 -21.312 -4.82 1 95.06 450 HIS A O 1
ATOM 3656 N N . VAL A 1 451 ? -11.414 -23.094 -5.449 1 96.19 451 VAL A N 1
ATOM 3657 C CA . VAL A 1 451 ? -12.609 -23.938 -5.43 1 96.19 451 VAL A CA 1
ATOM 3658 C C . VAL A 1 451 ? -13.008 -24.25 -3.988 1 96.19 451 VAL A C 1
ATOM 3660 O O . VAL A 1 451 ? -14.156 -24.031 -3.594 1 96.19 451 VAL A O 1
ATOM 3663 N N . VAL A 1 452 ? -12.023 -24.641 -3.244 1 97.19 452 VAL A N 1
ATOM 3664 C CA . VAL A 1 452 ? -12.344 -25.109 -1.901 1 97.19 452 VAL A CA 1
ATOM 3665 C C . VAL A 1 452 ? -12.164 -23.969 -0.897 1 97.19 452 VAL A C 1
ATOM 3667 O O . VAL A 1 452 ? -13.133 -23.547 -0.262 1 97.19 452 VAL A O 1
ATOM 3670 N N . PHE A 1 453 ? -11.086 -23.391 -0.827 1 96.31 453 PHE A N 1
ATOM 3671 C CA . PHE A 1 453 ? -10.734 -22.531 0.298 1 96.31 453 PHE A CA 1
ATOM 3672 C C . PHE A 1 453 ? -11.352 -21.156 0.13 1 96.31 453 PHE A C 1
ATOM 3674 O O . PHE A 1 453 ? -11.648 -20.484 1.117 1 96.31 453 PHE A O 1
ATOM 3681 N N . GLU A 1 454 ? -11.578 -20.703 -1.043 1 93.25 454 GLU A N 1
ATOM 3682 C CA . GLU A 1 454 ? -12.227 -19.422 -1.257 1 93.25 454 GLU A CA 1
ATOM 3683 C C . GLU A 1 454 ? -13.672 -19.594 -1.707 1 93.25 454 GLU A C 1
ATOM 3685 O O . GLU A 1 454 ? -14.367 -18.609 -1.977 1 93.25 454 GLU A O 1
ATOM 3690 N N . GLY A 1 455 ? -14.094 -20.828 -1.763 1 94.12 455 GLY A N 1
ATOM 3691 C CA . GLY A 1 455 ? -15.438 -21.078 -2.268 1 94.12 455 GLY A CA 1
ATOM 3692 C C . GLY A 1 455 ? -16.25 -21.984 -1.368 1 94.12 455 GLY A C 1
ATOM 3693 O O . GLY A 1 455 ? -16.969 -21.5 -0.481 1 94.12 455 GLY A O 1
ATOM 3694 N N . VAL A 1 456 ? -16.047 -23.25 -1.506 1 96.56 456 VAL A N 1
ATOM 3695 C CA . VAL A 1 456 ? -16.891 -24.266 -0.872 1 96.56 456 VAL A CA 1
ATOM 3696 C C . VAL A 1 456 ? -16.75 -24.172 0.646 1 96.56 456 VAL A C 1
ATOM 3698 O O . VAL A 1 456 ? -17.75 -24.203 1.367 1 96.56 456 VAL A O 1
ATOM 3701 N N . ALA A 1 457 ? -15.531 -24.078 1.095 1 97.06 457 ALA A N 1
ATOM 3702 C CA . ALA A 1 457 ? -15.281 -24.062 2.535 1 97.06 457 ALA A CA 1
ATOM 3703 C C . ALA A 1 457 ? -15.984 -22.875 3.195 1 97.06 457 ALA A C 1
ATOM 3705 O O . ALA A 1 457 ? -16.672 -23.047 4.207 1 97.06 457 ALA A O 1
ATOM 3706 N N . LEU A 1 458 ? -15.891 -21.766 2.662 1 94.56 458 LEU A N 1
ATOM 3707 C CA . LEU A 1 458 ? -16.5 -20.578 3.23 1 94.56 458 LEU A CA 1
ATOM 3708 C C . LEU A 1 458 ? -18.016 -20.672 3.191 1 94.56 458 LEU A C 1
ATOM 3710 O O . LEU A 1 458 ? -18.703 -20.312 4.16 1 94.56 458 LEU A O 1
ATOM 3714 N N . TYR A 1 459 ? -18.531 -21.188 2.088 1 94.56 459 TYR A N 1
ATOM 3715 C CA . TYR A 1 459 ? -19.969 -21.312 1.872 1 94.56 459 TYR A CA 1
ATOM 3716 C C . TYR A 1 459 ? -20.594 -22.281 2.875 1 94.56 459 TYR A C 1
ATOM 3718 O O . TYR A 1 459 ? -21.578 -21.953 3.535 1 94.56 459 TYR A O 1
ATOM 3726 N N . GLU A 1 460 ? -19.969 -23.391 3.041 1 96.31 460 GLU A N 1
ATOM 3727 C CA . GLU A 1 460 ? -20.531 -24.453 3.873 1 96.31 460 GLU A CA 1
ATOM 3728 C C . GLU A 1 460 ? -20.297 -24.188 5.355 1 96.31 460 GLU A C 1
ATOM 3730 O O . GLU A 1 460 ? -21.156 -24.438 6.188 1 96.31 460 GLU A O 1
ATOM 3735 N N . VAL A 1 461 ? -19.156 -23.688 5.684 1 95.62 461 VAL A N 1
ATOM 3736 C CA . VAL A 1 461 ? -18.844 -23.391 7.078 1 95.62 461 VAL A CA 1
ATOM 3737 C C . VAL A 1 461 ? -19.781 -22.281 7.586 1 95.62 461 VAL A C 1
ATOM 3739 O O . VAL A 1 461 ? -20.312 -22.375 8.695 1 95.62 461 VAL A O 1
ATOM 3742 N N . LYS A 1 462 ? -19.922 -21.25 6.805 1 94.12 462 LYS A N 1
ATOM 3743 C CA . LYS A 1 462 ? -20.812 -20.156 7.184 1 94.12 462 LYS A CA 1
ATOM 3744 C C . LYS A 1 462 ? -22.234 -20.672 7.422 1 94.12 462 LYS A C 1
ATOM 3746 O O . LYS A 1 462 ? -22.859 -20.312 8.422 1 94.12 462 LYS A O 1
ATOM 3751 N N . ALA A 1 463 ? -22.734 -21.484 6.469 1 93.88 463 ALA A N 1
ATOM 3752 C CA . ALA A 1 463 ? -24.094 -22.031 6.578 1 93.88 463 ALA A CA 1
ATOM 3753 C C . ALA A 1 463 ? -24.25 -22.875 7.836 1 93.88 463 ALA A C 1
ATOM 3755 O O . ALA A 1 463 ? -25.25 -22.766 8.547 1 93.88 463 ALA A O 1
ATOM 3756 N N . THR A 1 464 ? -23.25 -23.672 8.102 1 95.62 464 THR A N 1
ATOM 3757 C CA . THR A 1 464 ? -23.312 -24.578 9.242 1 95.62 464 THR A CA 1
ATOM 3758 C C . THR A 1 464 ? -23.188 -23.812 10.555 1 95.62 464 THR A C 1
ATOM 3760 O O . THR A 1 464 ? -23.938 -24.062 11.492 1 95.62 464 THR A O 1
ATOM 3763 N N . LEU A 1 465 ? -22.281 -22.875 10.609 1 94.19 465 LEU A N 1
ATOM 3764 C CA . LEU A 1 465 ? -22.078 -22.094 11.828 1 94.19 465 LEU A CA 1
ATOM 3765 C C . LEU A 1 465 ? -23.312 -21.25 12.133 1 94.19 465 LEU A C 1
ATOM 3767 O O . LEU A 1 465 ? -23.656 -21.047 13.305 1 94.19 465 LEU A O 1
ATOM 3771 N N . LYS A 1 466 ? -23.906 -20.75 11.102 1 92.94 466 LYS A N 1
ATOM 3772 C CA . LYS A 1 466 ? -25.125 -19.953 11.289 1 92.94 466 LYS A CA 1
ATOM 3773 C C . LYS A 1 466 ? -26.203 -20.75 12.016 1 92.94 466 LYS A C 1
ATOM 3775 O O . LYS A 1 466 ? -26.844 -20.25 12.938 1 92.94 466 LYS A O 1
ATOM 3780 N N . VAL A 1 467 ? -26.375 -22.031 11.664 1 94.25 467 VAL A N 1
ATOM 3781 C CA . VAL A 1 467 ? -27.375 -22.891 12.273 1 94.25 467 VAL A CA 1
ATOM 3782 C C . VAL A 1 467 ? -26.984 -23.219 13.711 1 94.25 467 VAL A C 1
ATOM 3784 O O . VAL A 1 467 ? -27.828 -23.172 14.617 1 94.25 467 VAL A O 1
ATOM 3787 N N . LEU A 1 468 ? -25.75 -23.5 13.938 1 94.5 468 LEU A N 1
ATOM 3788 C CA . LEU A 1 468 ? -25.281 -23.875 15.258 1 94.5 468 LEU A CA 1
ATOM 3789 C C . LEU A 1 468 ? -25.391 -22.719 16.234 1 94.5 468 LEU A C 1
ATOM 3791 O O . LEU A 1 468 ? -25.719 -22.922 17.406 1 94.5 468 LEU A O 1
ATOM 3795 N N . VAL A 1 469 ? -25.109 -21.531 15.789 1 93.06 469 VAL A N 1
ATOM 3796 C CA . VAL A 1 469 ? -25.219 -20.344 16.625 1 93.06 469 VAL A CA 1
ATOM 3797 C C . VAL A 1 469 ? -26.688 -20.031 16.875 1 93.06 469 VAL A C 1
ATOM 3799 O O . VAL A 1 469 ? -27.078 -19.656 18 1 93.06 469 VAL A O 1
ATOM 3802 N N . ALA A 1 470 ? -27.516 -20.141 15.828 1 92 470 ALA A N 1
ATOM 3803 C CA . ALA A 1 470 ? -28.953 -19.875 15.953 1 92 470 ALA A CA 1
ATOM 3804 C C . ALA A 1 470 ? -29.609 -20.828 16.938 1 92 470 ALA A C 1
ATOM 3806 O O . ALA A 1 470 ? -30.531 -20.453 17.672 1 92 470 ALA A O 1
ATOM 3807 N N . GLU A 1 471 ? -29.156 -22.062 16.984 1 92.12 471 GLU A N 1
ATOM 3808 C CA . GLU A 1 471 ? -29.719 -23.078 17.859 1 92.12 471 GLU A CA 1
ATOM 3809 C C . GLU A 1 471 ? -29.078 -23.016 19.25 1 92.12 471 GLU A C 1
ATOM 3811 O O . GLU A 1 471 ? -29.297 -23.891 20.078 1 92.12 471 GLU A O 1
ATOM 3816 N N . ASP A 1 472 ? -28.156 -22.047 19.469 1 90.75 472 ASP A N 1
ATOM 3817 C CA . ASP A 1 472 ? -27.578 -21.688 20.75 1 90.75 472 ASP A CA 1
ATOM 3818 C C . ASP A 1 472 ? -26.656 -22.781 21.266 1 90.75 472 ASP A C 1
ATOM 3820 O O . ASP A 1 472 ? -26.641 -23.078 22.469 1 90.75 472 ASP A O 1
ATOM 3824 N N . PHE A 1 473 ? -26.094 -23.516 20.391 1 91.81 473 PHE A N 1
ATOM 3825 C CA . PHE A 1 473 ? -25.062 -24.453 20.812 1 91.81 473 PHE A CA 1
ATOM 3826 C C . PHE A 1 473 ? -23.875 -23.719 21.422 1 91.81 473 PHE A C 1
ATOM 3828 O O . PHE A 1 473 ? -23.25 -24.203 22.375 1 91.81 473 PHE A O 1
ATOM 3835 N N . PHE A 1 474 ? -23.516 -22.578 20.859 1 92.5 474 PHE A N 1
ATOM 3836 C CA . PHE A 1 474 ? -22.516 -21.641 21.328 1 92.5 474 PHE A CA 1
ATOM 3837 C C . PHE A 1 474 ? -22.766 -20.25 20.75 1 92.5 474 PHE A C 1
ATOM 3839 O O . PHE A 1 474 ? -23.562 -20.094 19.828 1 92.5 474 PHE A O 1
ATOM 3846 N N . SER A 1 475 ? -22.125 -19.312 21.328 1 92.62 475 SER A N 1
ATOM 3847 C CA . SER A 1 475 ? -22.219 -17.953 20.828 1 92.62 475 SER A CA 1
ATOM 3848 C C . SER A 1 475 ? -21.047 -17.625 19.906 1 92.62 475 SER A C 1
ATOM 3850 O O . SER A 1 475 ? -19.984 -18.266 20 1 92.62 475 SER A O 1
ATOM 3852 N N . LEU A 1 476 ? -21.234 -16.734 19.062 1 91.31 476 LEU A N 1
ATOM 3853 C CA . LEU A 1 476 ? -20.156 -16.297 18.172 1 91.31 476 LEU A CA 1
ATOM 3854 C C . LEU A 1 476 ? -18.984 -15.75 18.969 1 91.31 476 LEU A C 1
ATOM 3856 O O . LEU A 1 476 ? -17.828 -15.93 18.562 1 91.31 476 LEU A O 1
ATOM 3860 N N . SER A 1 477 ? -19.266 -15.109 20 1 90.12 477 SER A N 1
ATOM 3861 C CA . SER A 1 477 ? -18.219 -14.578 20.859 1 90.12 477 SER A CA 1
ATOM 3862 C C . SER A 1 477 ? -17.359 -15.703 21.438 1 90.12 477 SER A C 1
ATOM 3864 O O . SER A 1 477 ? -16.141 -15.562 21.562 1 90.12 477 SER A O 1
ATOM 3866 N N . GLN A 1 478 ? -18 -16.75 21.781 1 91.88 478 GLN A N 1
ATOM 3867 C CA . GLN A 1 478 ? -17.281 -17.891 22.312 1 91.88 478 GLN A CA 1
ATOM 3868 C C . GLN A 1 478 ? -16.359 -18.5 21.25 1 91.88 478 GLN A C 1
ATOM 3870 O O . GLN A 1 478 ? -15.219 -18.844 21.547 1 91.88 478 GLN A O 1
ATOM 3875 N N . LEU A 1 479 ? -16.938 -18.609 20.125 1 93.38 479 LEU A N 1
ATOM 3876 C CA . LEU A 1 479 ? -16.156 -19.156 19.031 1 93.38 479 LEU A CA 1
ATOM 3877 C C . LEU A 1 479 ? -14.969 -18.25 18.719 1 93.38 479 LEU A C 1
ATOM 3879 O O . LEU A 1 479 ? -13.852 -18.734 18.516 1 93.38 479 LEU A O 1
ATOM 3883 N N . ASN A 1 480 ? -15.234 -17 18.594 1 90.75 480 ASN A N 1
ATOM 3884 C CA . ASN A 1 480 ? -14.18 -16.031 18.281 1 90.75 480 ASN A CA 1
ATOM 3885 C C . ASN A 1 480 ? -13.102 -16.031 19.359 1 90.75 480 ASN A C 1
ATOM 3887 O O . ASN A 1 480 ? -11.914 -15.867 19.062 1 90.75 480 ASN A O 1
ATOM 3891 N N . ASN A 1 481 ? -13.492 -16.172 20.578 1 87.5 481 ASN A N 1
ATOM 3892 C CA . ASN A 1 481 ? -12.516 -16.297 21.656 1 87.5 481 ASN A CA 1
ATOM 3893 C C . ASN A 1 481 ? -11.641 -17.531 21.484 1 87.5 481 ASN A C 1
ATOM 3895 O O . ASN A 1 481 ? -10.438 -17.484 21.75 1 87.5 481 ASN A O 1
ATOM 3899 N N . LEU A 1 482 ? -12.258 -18.531 21.062 1 91.19 482 LEU A N 1
ATOM 3900 C CA . LEU A 1 482 ? -11.516 -19.766 20.828 1 91.19 482 LEU A CA 1
ATOM 3901 C C . LEU A 1 482 ? -10.57 -19.625 19.641 1 91.19 482 LEU A C 1
ATOM 3903 O O . LEU A 1 482 ? -9.43 -20.109 19.688 1 91.19 482 LEU A O 1
ATOM 3907 N N . ILE A 1 483 ? -11.031 -18.984 18.578 1 91.19 483 ILE A N 1
ATOM 3908 C CA . ILE A 1 483 ? -10.219 -18.781 17.391 1 91.19 483 ILE A CA 1
ATOM 3909 C C . ILE A 1 483 ? -8.977 -17.969 17.75 1 91.19 483 ILE A C 1
ATOM 3911 O O . ILE A 1 483 ? -7.875 -18.266 17.297 1 91.19 483 ILE A O 1
ATOM 3915 N N . SER A 1 484 ? -9.156 -17.062 18.547 1 85.44 484 SER A N 1
ATOM 3916 C CA . SER A 1 484 ? -8.07 -16.156 18.922 1 85.44 484 SER A CA 1
ATOM 3917 C C . SER A 1 484 ? -7.109 -16.812 19.906 1 85.44 484 SER A C 1
ATOM 3919 O O . SER A 1 484 ? -5.906 -16.547 19.875 1 85.44 484 SER A O 1
ATOM 3921 N N . SER A 1 485 ? -7.605 -17.703 20.812 1 84.5 485 SER A N 1
ATOM 3922 C CA . SER A 1 485 ? -6.797 -18.219 21.906 1 84.5 485 SER A CA 1
ATOM 3923 C C . SER A 1 485 ? -6.383 -19.656 21.641 1 84.5 485 SER A C 1
ATOM 3925 O O . SER A 1 485 ? -5.664 -20.266 22.453 1 84.5 485 SER A O 1
ATOM 3927 N N . PHE A 1 486 ? -6.738 -20.25 20.562 1 88.88 486 PHE A N 1
ATOM 3928 C CA . PHE A 1 486 ? -6.434 -21.641 20.281 1 88.88 486 PHE A CA 1
ATOM 3929 C C . PHE A 1 486 ? -4.93 -21.875 20.219 1 88.88 486 PHE A C 1
ATOM 3931 O O . PHE A 1 486 ? -4.188 -21.031 19.703 1 88.88 486 PHE A O 1
ATOM 3938 N N . PRO A 1 487 ? -4.418 -22.875 20.75 1 86.38 487 PRO A N 1
ATOM 3939 C CA . PRO A 1 487 ? -2.98 -23.156 20.719 1 86.38 487 PRO A CA 1
ATOM 3940 C C . PRO A 1 487 ? -2.514 -23.672 19.359 1 86.38 487 PRO A C 1
ATOM 3942 O O . PRO A 1 487 ? -2.186 -24.844 19.219 1 86.38 487 PRO A O 1
ATOM 3945 N N . TYR A 1 488 ? -2.361 -22.797 18.484 1 87.75 488 TYR A N 1
ATOM 3946 C CA . TYR A 1 488 ? -1.922 -23.156 17.141 1 87.75 488 TYR A CA 1
ATOM 3947 C C . TYR A 1 488 ? -0.461 -23.594 17.141 1 87.75 488 TYR A C 1
ATOM 3949 O O . TYR A 1 488 ? 0.351 -23.062 17.891 1 87.75 488 TYR A O 1
ATOM 3957 N N . GLY A 1 489 ? -0.14 -24.547 16.297 1 81.44 489 GLY A N 1
ATOM 3958 C CA . GLY A 1 489 ? 1.26 -24.875 16.078 1 81.44 489 GLY A CA 1
ATOM 3959 C C . GLY A 1 489 ? 2.051 -23.734 15.469 1 81.44 489 GLY A C 1
ATOM 3960 O O . GLY A 1 489 ? 1.474 -22.75 15 1 81.44 489 GLY A O 1
ATOM 3961 N N . TYR A 1 490 ? 3.322 -23.859 15.438 1 77.75 490 TYR A N 1
ATOM 3962 C CA . TYR A 1 490 ? 4.215 -22.797 14.969 1 77.75 490 TYR A CA 1
ATOM 3963 C C . TYR A 1 490 ? 3.893 -22.406 13.531 1 77.75 490 TYR A C 1
ATOM 3965 O O . TYR A 1 490 ? 3.801 -21.219 13.203 1 77.75 490 TYR A O 1
ATOM 3973 N N . LYS A 1 491 ? 3.674 -23.328 12.695 1 79.75 491 LYS A N 1
ATOM 3974 C CA . LYS A 1 491 ? 3.406 -23.062 11.289 1 79.75 491 LYS A CA 1
ATOM 3975 C C . LYS A 1 491 ? 2.008 -22.484 11.094 1 79.75 491 LYS A C 1
ATOM 3977 O O . LYS A 1 491 ? 1.81 -21.594 10.266 1 79.75 491 LYS A O 1
ATOM 3982 N N . ASP A 1 492 ? 1.122 -22.938 11.883 1 86.12 492 ASP A N 1
ATOM 3983 C CA . ASP A 1 492 ? -0.275 -22.531 11.742 1 86.12 492 ASP A CA 1
ATOM 3984 C C . ASP A 1 492 ? -0.498 -21.125 12.281 1 86.12 492 ASP A C 1
ATOM 3986 O O . ASP A 1 492 ? -1.449 -20.438 11.883 1 86.12 492 ASP A O 1
ATOM 3990 N N . ARG A 1 493 ? 0.373 -20.703 13.07 1 83.06 493 ARG A N 1
ATOM 3991 C CA . ARG A 1 493 ? 0.219 -19.391 13.695 1 83.06 493 ARG A CA 1
ATOM 3992 C C . ARG A 1 493 ? 0.373 -18.266 12.672 1 83.06 493 ARG A C 1
ATOM 3994 O O . ARG A 1 493 ? -0.251 -17.219 12.797 1 83.06 493 ARG A O 1
ATOM 4001 N N . GLU A 1 494 ? 1.146 -18.578 11.742 1 80 494 GLU A N 1
ATOM 4002 C CA . GLU A 1 494 ? 1.385 -17.562 10.719 1 80 494 GLU A CA 1
ATOM 4003 C C . GLU A 1 494 ? 0.119 -17.281 9.914 1 80 494 GLU A C 1
ATOM 4005 O O . GLU A 1 494 ? -0.071 -16.172 9.414 1 80 494 GLU A O 1
ATOM 4010 N N . CYS A 1 495 ? -0.671 -18.281 9.812 1 87.75 495 CYS A N 1
ATOM 4011 C CA . CYS A 1 495 ? -1.897 -18.156 9.039 1 87.75 495 CYS A CA 1
ATOM 4012 C C . CYS A 1 495 ? -3.125 -18.375 9.914 1 87.75 495 CYS A C 1
ATOM 4014 O O . CYS A 1 495 ? -4.109 -18.969 9.469 1 87.75 495 CYS A O 1
ATOM 4016 N N . GLN A 1 496 ? -2.988 -17.906 11.109 1 88.69 496 GLN A N 1
ATOM 4017 C CA . GLN A 1 496 ? -4.102 -18.094 12.039 1 88.69 496 GLN A CA 1
ATOM 4018 C C . GLN A 1 496 ? -5.359 -17.391 11.523 1 88.69 496 GLN A C 1
ATOM 4020 O O . GLN A 1 496 ? -5.289 -16.312 10.953 1 88.69 496 GLN A O 1
ATOM 4025 N N . PRO A 1 497 ? -6.488 -18.047 11.688 1 90.75 497 PRO A N 1
ATOM 4026 C CA . PRO A 1 497 ? -7.746 -17.438 11.25 1 90.75 497 PRO A CA 1
ATOM 4027 C C . PRO A 1 497 ? -8.086 -16.172 12.031 1 90.75 497 PRO A C 1
ATOM 4029 O O . PRO A 1 497 ? -7.645 -16 13.172 1 90.75 497 PRO A O 1
ATOM 4032 N N . SER A 1 498 ? -8.844 -15.305 11.422 1 87.31 498 SER A N 1
ATOM 4033 C CA . SER A 1 498 ? -9.32 -14.086 12.062 1 87.31 498 SER A CA 1
ATOM 4034 C C . SER A 1 498 ? -10.711 -14.281 12.664 1 87.31 498 SER A C 1
ATOM 4036 O O . SER A 1 498 ? -11.422 -15.211 12.297 1 87.31 498 SER A O 1
ATOM 4038 N N . CYS A 1 499 ? -10.992 -13.43 13.555 1 87.75 499 CYS A N 1
ATOM 4039 C CA . CYS A 1 499 ? -12.32 -13.477 14.156 1 87.75 499 CYS A CA 1
ATOM 4040 C C . CYS A 1 499 ? -13.398 -13.172 13.117 1 87.75 499 CYS A C 1
ATOM 4042 O O . CYS A 1 499 ? -13.195 -12.336 12.234 1 87.75 499 CYS A O 1
ATOM 4044 N N . ILE A 1 500 ? -14.453 -13.852 13.266 1 88.12 500 ILE A N 1
ATOM 4045 C CA . ILE A 1 500 ? -15.586 -13.664 12.359 1 88.12 500 ILE A CA 1
ATOM 4046 C C . ILE A 1 500 ? -16.422 -12.469 12.812 1 88.12 500 ILE A C 1
ATOM 4048 O O . ILE A 1 500 ? -16.875 -12.414 13.953 1 88.12 500 ILE A O 1
ATOM 4052 N N . PRO A 1 501 ? -16.578 -11.57 11.914 1 82.81 501 PRO A N 1
ATOM 4053 C CA . PRO A 1 501 ? -17.359 -10.391 12.305 1 82.81 501 PRO A CA 1
ATOM 4054 C C . PRO A 1 501 ? -18.828 -10.711 12.562 1 82.81 501 PRO A C 1
ATOM 4056 O O . PRO A 1 501 ? -19.375 -11.648 11.969 1 82.81 501 PRO A O 1
ATOM 4059 N N . ASP A 1 502 ? -19.516 -9.867 13.312 1 76.56 502 ASP A N 1
ATOM 4060 C CA . ASP A 1 502 ? -20.891 -10.094 13.766 1 76.56 502 ASP A CA 1
ATOM 4061 C C . ASP A 1 502 ? -21.875 -9.969 12.602 1 76.56 502 ASP A C 1
ATOM 4063 O O . ASP A 1 502 ? -22.875 -10.68 12.555 1 76.56 502 ASP A O 1
ATOM 4067 N N . ASN A 1 503 ? -21.422 -9.156 11.703 1 77.19 503 ASN A N 1
ATOM 4068 C CA . ASN A 1 503 ? -22.359 -8.844 10.625 1 77.19 503 ASN A CA 1
ATOM 4069 C C . ASN A 1 503 ? -22.312 -9.891 9.516 1 77.19 503 ASN A C 1
ATOM 4071 O O . ASN A 1 503 ? -23.109 -9.828 8.57 1 77.19 503 ASN A O 1
ATOM 4075 N N . VAL A 1 504 ? -21.547 -10.883 9.688 1 77.69 504 VAL A N 1
ATOM 4076 C CA . VAL A 1 504 ? -21.328 -11.828 8.602 1 77.69 504 VAL A CA 1
ATOM 4077 C C . VAL A 1 504 ? -22.547 -12.719 8.43 1 77.69 504 VAL A C 1
ATOM 4079 O O . VAL A 1 504 ? -22.891 -13.102 7.305 1 77.69 504 VAL A O 1
ATOM 4082 N N . PHE A 1 505 ? -23.266 -12.984 9.492 1 80.44 505 PHE A N 1
ATOM 4083 C CA . PHE A 1 505 ? -24.375 -13.922 9.422 1 80.44 505 PHE A CA 1
ATOM 4084 C C . PHE A 1 505 ? -25.641 -13.234 8.922 1 80.44 505 PHE A C 1
ATOM 4086 O O . PHE A 1 505 ? -26.594 -13.898 8.508 1 80.44 505 PHE A O 1
ATOM 4093 N N . ASN A 1 506 ? -25.5 -11.859 8.945 1 76.31 506 ASN A N 1
ATOM 4094 C CA . ASN A 1 506 ? -26.672 -11.102 8.492 1 76.31 506 ASN A CA 1
ATOM 4095 C C . ASN A 1 506 ? -26.562 -10.734 7.016 1 76.31 506 ASN A C 1
ATOM 4097 O O . ASN A 1 506 ? -27.547 -10.297 6.41 1 76.31 506 ASN A O 1
ATOM 4101 N N . SER A 1 507 ? -25.438 -10.883 6.531 1 69.94 507 SER A N 1
ATOM 4102 C CA . SER A 1 507 ? -25.25 -10.5 5.137 1 69.94 507 SER A CA 1
ATOM 4103 C C . SER A 1 507 ? -25.312 -11.711 4.215 1 69.94 507 SER A C 1
ATOM 4105 O O . SER A 1 507 ? -25.031 -12.836 4.641 1 69.94 507 SER A O 1
ATOM 4107 N N . ASP A 1 508 ? -25.734 -11.398 3.033 1 67.5 508 ASP A N 1
ATOM 4108 C CA . ASP A 1 508 ? -25.781 -12.445 2.014 1 67.5 508 ASP A CA 1
ATOM 4109 C C . ASP A 1 508 ? -24.406 -12.688 1.408 1 67.5 508 ASP A C 1
ATOM 4111 O O . ASP A 1 508 ? -24.234 -13.578 0.571 1 67.5 508 ASP A O 1
ATOM 4115 N N . ASP A 1 509 ? -23.578 -12.055 2.01 1 65.19 509 ASP A N 1
ATOM 4116 C CA . ASP A 1 509 ? -22.219 -12.234 1.483 1 65.19 509 ASP A CA 1
ATOM 4117 C C . ASP A 1 509 ? -21.609 -13.531 2.006 1 65.19 509 ASP A C 1
ATOM 4119 O O . ASP A 1 509 ? -21.844 -13.93 3.146 1 65.19 509 ASP A O 1
ATOM 4123 N N . THR A 1 510 ? -20.984 -14.305 1.11 1 66.38 510 THR A N 1
ATOM 4124 C CA . THR A 1 510 ? -20.406 -15.602 1.434 1 66.38 510 THR A CA 1
ATOM 4125 C C . THR A 1 510 ? -19.047 -15.43 2.115 1 66.38 510 THR A C 1
ATOM 4127 O O . THR A 1 510 ? -18.438 -16.422 2.545 1 66.38 510 THR A O 1
ATOM 4130 N N . SER A 1 511 ? -18.781 -14.234 2.471 1 74.38 511 SER A N 1
ATOM 4131 C CA . SER A 1 511 ? -17.406 -14.055 2.928 1 74.38 511 SER A CA 1
ATOM 4132 C C . SER A 1 511 ? -17.328 -14.102 4.449 1 74.38 511 SER A C 1
ATOM 4134 O O . SER A 1 511 ? -18.219 -13.609 5.145 1 74.38 511 SER A O 1
ATOM 4136 N N . LEU A 1 512 ? -16.438 -15.039 5.008 1 81.75 512 LEU A N 1
ATOM 4137 C CA . LEU A 1 512 ? -16.109 -15.055 6.426 1 81.75 512 LEU A CA 1
ATOM 4138 C C . LEU A 1 512 ? -14.93 -14.133 6.715 1 81.75 512 LEU A C 1
ATOM 4140 O O . LEU A 1 512 ? -14.422 -14.094 7.84 1 81.75 512 LEU A O 1
ATOM 4144 N N . ARG A 1 513 ? -14.508 -13.406 5.742 1 79.06 513 ARG A N 1
ATOM 4145 C CA . ARG A 1 513 ? -13.391 -12.477 5.836 1 79.06 513 ARG A CA 1
ATOM 4146 C C . ARG A 1 513 ? -12.109 -13.195 6.234 1 79.06 513 ARG A C 1
ATOM 4148 O O . ARG A 1 513 ? -11.422 -12.773 7.168 1 79.06 513 ARG A O 1
ATOM 4155 N N . GLN A 1 514 ? -11.852 -14.328 5.602 1 86.81 514 GLN A N 1
ATOM 4156 C CA . GLN A 1 514 ? -10.656 -15.141 5.797 1 86.81 514 GLN A CA 1
ATOM 4157 C C . GLN A 1 514 ? -9.859 -15.273 4.5 1 86.81 514 GLN A C 1
ATOM 4159 O O . GLN A 1 514 ? -10.445 -15.312 3.412 1 86.81 514 GLN A O 1
ATOM 4164 N N . SER A 1 515 ? -8.578 -15.273 4.656 1 87.12 515 SER A N 1
ATOM 4165 C CA . SER A 1 515 ? -7.75 -15.617 3.508 1 87.12 515 SER A CA 1
ATOM 4166 C C . SER A 1 515 ? -7.727 -17.125 3.273 1 87.12 515 SER A C 1
ATOM 4168 O O . SER A 1 515 ? -8.102 -17.906 4.152 1 87.12 515 SER A O 1
ATOM 4170 N N . ALA A 1 516 ? -7.281 -17.547 2.129 1 91.69 516 ALA A N 1
ATOM 4171 C CA . ALA A 1 516 ? -7.199 -18.969 1.803 1 91.69 516 ALA A CA 1
ATOM 4172 C C . ALA A 1 516 ? -6.297 -19.703 2.787 1 91.69 516 ALA A C 1
ATOM 4174 O O . ALA A 1 516 ? -6.637 -20.797 3.254 1 91.69 516 ALA A O 1
ATOM 4175 N N . SER A 1 517 ? -5.207 -19.094 3.143 1 91.81 517 SER A N 1
ATOM 4176 C CA . SER A 1 517 ? -4.27 -19.719 4.07 1 91.81 517 SER A CA 1
ATOM 4177 C C . SER A 1 517 ? -4.883 -19.859 5.465 1 91.81 517 SER A C 1
ATOM 4179 O O . SER A 1 517 ? -4.656 -20.844 6.152 1 91.81 517 SER A O 1
ATOM 4181 N N . SER A 1 518 ? -5.645 -18.906 5.863 1 92.94 518 SER A N 1
ATOM 4182 C CA . SER A 1 518 ? -6.305 -18.938 7.164 1 92.94 518 SER A CA 1
ATOM 4183 C C . SER A 1 518 ? -7.391 -20.016 7.199 1 92.94 518 SER A C 1
ATOM 4185 O O . SER A 1 518 ? -7.602 -20.656 8.227 1 92.94 518 SER A O 1
ATOM 4187 N N . VAL A 1 519 ? -8.016 -20.188 6.074 1 95.19 519 VAL A N 1
ATOM 4188 C CA . VAL A 1 519 ? -9.086 -21.172 5.992 1 95.19 519 VAL A CA 1
ATOM 4189 C C . VAL A 1 519 ? -8.5 -22.578 6.113 1 95.19 519 VAL A C 1
ATOM 4191 O O . VAL A 1 519 ? -9.109 -23.469 6.727 1 95.19 519 VAL A O 1
ATOM 4194 N N . ILE A 1 520 ? -7.367 -22.781 5.535 1 96 520 ILE A N 1
ATOM 4195 C CA . ILE A 1 520 ? -6.703 -24.078 5.629 1 96 520 ILE A CA 1
ATOM 4196 C C . ILE A 1 520 ? -6.461 -24.438 7.094 1 96 520 ILE A C 1
ATOM 4198 O O . ILE A 1 520 ? -6.777 -25.531 7.535 1 96 520 ILE A O 1
ATOM 4202 N N . VAL A 1 521 ? -5.988 -23.453 7.801 1 95.38 521 VAL A N 1
ATOM 4203 C CA . VAL A 1 521 ? -5.703 -23.672 9.219 1 95.38 521 VAL A CA 1
ATOM 4204 C C . VAL A 1 521 ? -7.012 -23.797 9.992 1 95.38 521 VAL A C 1
ATOM 4206 O O . VAL A 1 521 ? -7.121 -24.641 10.898 1 95.38 521 VAL A O 1
ATOM 4209 N N . PHE A 1 522 ? -7.996 -23.094 9.625 1 95.75 522 PHE A N 1
ATOM 4210 C CA . PHE A 1 522 ? -9.289 -23.125 10.305 1 95.75 522 PHE A CA 1
ATOM 4211 C C . PHE A 1 522 ? -9.938 -24.484 10.164 1 95.75 522 PHE A C 1
ATOM 4213 O O . PHE A 1 522 ? -10.398 -25.062 11.156 1 95.75 522 PHE A O 1
ATOM 4220 N N . LEU A 1 523 ? -9.867 -25.016 8.992 1 96.94 523 LEU A N 1
ATOM 4221 C CA . LEU A 1 523 ? -10.5 -26.312 8.727 1 96.94 523 LEU A CA 1
ATOM 4222 C C . LEU A 1 523 ? -9.75 -27.438 9.43 1 96.94 523 LEU A C 1
ATOM 4224 O O . LEU A 1 523 ? -10.352 -28.438 9.82 1 96.94 523 LEU A O 1
ATOM 4228 N N . LYS A 1 524 ? -8.508 -27.25 9.562 1 95.31 524 LYS A N 1
ATOM 4229 C CA . LYS A 1 524 ? -7.684 -28.25 10.234 1 95.31 524 LYS A CA 1
ATOM 4230 C C . LYS A 1 524 ? -8.078 -28.391 11.703 1 95.31 524 LYS A C 1
ATOM 4232 O O . LYS A 1 524 ? -8.055 -29.484 12.258 1 95.31 524 LYS A O 1
ATOM 4237 N N . HIS A 1 525 ? -8.516 -27.312 12.32 1 95.56 525 HIS A N 1
ATOM 4238 C CA . HIS A 1 525 ? -8.719 -27.312 13.758 1 95.56 525 HIS A CA 1
ATOM 4239 C C . HIS A 1 525 ? -10.195 -27.188 14.109 1 95.56 525 HIS A C 1
ATOM 4241 O O . HIS A 1 525 ? -10.586 -27.359 15.266 1 95.56 525 HIS A O 1
ATOM 4247 N N . LEU A 1 526 ? -11.016 -26.969 13.164 1 95.5 526 LEU A N 1
ATOM 4248 C CA . LEU A 1 526 ? -12.43 -26.672 13.383 1 95.5 526 LEU A CA 1
ATOM 4249 C C . LEU A 1 526 ? -13.125 -27.797 14.125 1 95.5 526 LEU A C 1
ATOM 4251 O O . LEU A 1 526 ? -13.859 -27.562 15.086 1 95.5 526 LEU A O 1
ATOM 4255 N N . PRO A 1 527 ? -12.906 -29.109 13.773 1 95.06 527 PRO A N 1
ATOM 4256 C CA . PRO A 1 527 ? -13.562 -30.188 14.516 1 95.06 527 PRO A CA 1
ATOM 4257 C C . PRO A 1 527 ? -13.148 -30.234 15.984 1 95.06 527 PRO A C 1
ATOM 4259 O O . PRO A 1 527 ? -13.984 -30.484 16.859 1 95.06 527 PRO A O 1
ATOM 4262 N N . LEU A 1 528 ? -11.906 -29.922 16.219 1 94.62 528 LEU A N 1
ATOM 4263 C CA . LEU A 1 528 ? -11.422 -29.906 17.594 1 94.62 528 LEU A CA 1
ATOM 4264 C C . LEU A 1 528 ? -12.047 -28.75 18.375 1 94.62 528 LEU A C 1
ATOM 4266 O O . LEU A 1 528 ? -12.367 -28.891 19.547 1 94.62 528 LEU A O 1
ATOM 4270 N N . MET A 1 529 ? -12.234 -27.641 17.734 1 94.62 529 MET A N 1
ATOM 4271 C CA . MET A 1 529 ? -12.844 -26.484 18.375 1 94.62 529 MET A CA 1
ATOM 4272 C C . MET A 1 529 ? -14.297 -26.75 18.734 1 94.62 529 MET A C 1
ATOM 4274 O O . MET A 1 529 ? -14.734 -26.469 19.844 1 94.62 529 MET A O 1
ATOM 4278 N N . LEU A 1 530 ? -14.961 -27.391 17.844 1 95.25 530 LEU A N 1
ATOM 4279 C CA . LEU A 1 530 ? -16.391 -27.594 18.031 1 95.25 530 LEU A CA 1
ATOM 4280 C C . LEU A 1 530 ? -16.656 -28.719 19.016 1 95.25 530 LEU A C 1
ATOM 4282 O O . LEU A 1 530 ? -17.453 -28.562 19.938 1 95.25 530 LEU A O 1
ATOM 4286 N N . ILE A 1 531 ? -15.977 -29.828 18.875 1 94.12 531 ILE A N 1
ATOM 4287 C CA . ILE A 1 531 ? -16.297 -31.031 19.625 1 94.12 531 ILE A CA 1
ATOM 4288 C C . ILE A 1 531 ? -15.625 -31 20.984 1 94.12 531 ILE A C 1
ATOM 4290 O O . ILE A 1 531 ? -16.281 -31.156 22.016 1 94.12 531 ILE A O 1
ATOM 4294 N N . GLU A 1 532 ? -14.445 -30.641 21.031 1 91.62 532 GLU A N 1
ATOM 4295 C CA . GLU A 1 532 ? -13.68 -30.734 22.266 1 91.62 532 GLU A CA 1
ATOM 4296 C C . GLU A 1 532 ? -13.812 -29.469 23.094 1 91.62 532 GLU A C 1
ATOM 4298 O O . GLU A 1 532 ? -13.961 -29.516 24.312 1 91.62 532 GLU A O 1
ATOM 4303 N N . LYS A 1 533 ? -13.742 -28.375 22.469 1 91.62 533 LYS A N 1
ATOM 4304 C CA . LYS A 1 533 ? -13.633 -27.125 23.234 1 91.62 533 LYS A CA 1
ATOM 4305 C C . LYS A 1 533 ? -15.016 -26.531 23.484 1 91.62 533 LYS A C 1
ATOM 4307 O O . LYS A 1 533 ? -15.289 -26.016 24.578 1 91.62 533 LYS A O 1
ATOM 4312 N N . LEU A 1 534 ? -15.859 -26.547 22.453 1 94.12 534 LEU A N 1
ATOM 4313 C CA . LEU A 1 534 ? -17.188 -25.953 22.609 1 94.12 534 LEU A CA 1
ATOM 4314 C C . LEU A 1 534 ? -18.203 -27 23.031 1 94.12 534 LEU A C 1
ATOM 4316 O O . LEU A 1 534 ? -19.375 -26.672 23.25 1 94.12 534 LEU A O 1
ATOM 4320 N N . ASN A 1 535 ? -17.797 -28.25 23.141 1 91.88 535 ASN A N 1
ATOM 4321 C CA . ASN A 1 535 ? -18.594 -29.375 23.656 1 91.88 535 ASN A CA 1
ATOM 4322 C C . ASN A 1 535 ? -19.844 -29.594 22.812 1 91.88 535 ASN A C 1
ATOM 4324 O O . ASN A 1 535 ? -20.922 -29.844 23.344 1 91.88 535 ASN A O 1
ATOM 4328 N N . CYS A 1 536 ? -19.609 -29.406 21.562 1 92.56 536 CYS A N 1
ATOM 4329 C CA . CYS A 1 536 ? -20.719 -29.75 20.672 1 92.56 536 CYS A CA 1
ATOM 4330 C C . CYS A 1 536 ? -20.844 -31.25 20.516 1 92.56 536 CYS A C 1
ATOM 4332 O O . CYS A 1 536 ? -19.844 -31.969 20.484 1 92.56 536 CYS A O 1
ATOM 4334 N N . ASP A 1 537 ? -22 -31.734 20.453 1 90.94 537 ASP A N 1
ATOM 4335 C CA . ASP A 1 537 ? -22.25 -33.188 20.297 1 90.94 537 ASP A CA 1
ATOM 4336 C C . ASP A 1 537 ? -21.719 -33.688 18.953 1 90.94 537 ASP A C 1
ATOM 4338 O O . ASP A 1 537 ? -22.078 -33.156 17.891 1 90.94 537 ASP A O 1
ATOM 4342 N N . ARG A 1 538 ? -20.969 -34.688 19.016 1 89.88 538 ARG A N 1
ATOM 4343 C CA . ARG A 1 538 ? -20.375 -35.281 17.828 1 89.88 538 ARG A CA 1
ATOM 4344 C C . ARG A 1 538 ? -21.438 -35.875 16.906 1 89.88 538 ARG A C 1
ATOM 4346 O O . ARG A 1 538 ? -21.234 -35.969 15.695 1 89.88 538 ARG A O 1
ATOM 4353 N N . GLU A 1 539 ? -22.516 -36.219 17.547 1 90.69 539 GLU A N 1
ATOM 4354 C CA . GLU A 1 539 ? -23.578 -36.875 16.781 1 90.69 539 GLU A CA 1
ATOM 4355 C C . GLU A 1 539 ? -24.531 -35.844 16.156 1 90.69 539 GLU A C 1
ATOM 4357 O O . GLU A 1 539 ? -25.406 -36.219 15.367 1 90.69 539 GLU A O 1
ATOM 4362 N N . ASN A 1 540 ? -24.281 -34.562 16.516 1 94.5 540 ASN A N 1
ATOM 4363 C CA . ASN A 1 540 ? -25.062 -33.531 15.836 1 94.5 540 ASN A CA 1
ATOM 4364 C C . ASN A 1 540 ? -24.828 -33.562 14.328 1 94.5 540 ASN A C 1
ATOM 4366 O O . ASN A 1 540 ? -23.688 -33.625 13.875 1 94.5 540 ASN A O 1
ATOM 4370 N N . GLU A 1 541 ? -25.828 -33.562 13.547 1 95.44 541 GLU A N 1
ATOM 4371 C CA . GLU A 1 541 ? -25.75 -33.719 12.102 1 95.44 541 GLU A CA 1
ATOM 4372 C C . GLU A 1 541 ? -24.906 -32.656 11.453 1 95.44 541 GLU A C 1
ATOM 4374 O O . GLU A 1 541 ? -24.172 -32.906 10.492 1 95.44 541 GLU A O 1
ATOM 4379 N N . TYR A 1 542 ? -25.016 -31.469 11.938 1 96.69 542 TYR A N 1
ATOM 4380 C CA . TYR A 1 542 ? -24.266 -30.359 11.367 1 96.69 542 TYR A CA 1
ATOM 4381 C C . TYR A 1 542 ? -22.781 -30.469 11.719 1 96.69 542 TYR A C 1
ATOM 4383 O O . TYR A 1 542 ? -21.922 -30.172 10.891 1 96.69 542 TYR A O 1
ATOM 4391 N N . VAL A 1 543 ? -22.469 -30.844 12.914 1 96.88 543 VAL A N 1
ATOM 4392 C CA . VAL A 1 543 ? -21.094 -31.031 13.352 1 96.88 543 VAL A CA 1
ATOM 4393 C C . VAL A 1 543 ? -20.453 -32.219 12.594 1 96.88 543 VAL A C 1
ATOM 4395 O O . VAL A 1 543 ? -19.312 -32.125 12.164 1 96.88 543 VAL A O 1
ATOM 4398 N N . THR A 1 544 ? -21.234 -33.25 12.398 1 96.62 544 THR A N 1
ATOM 4399 C CA . THR A 1 544 ? -20.766 -34.406 11.633 1 96.62 544 THR A CA 1
ATOM 4400 C C . THR A 1 544 ? -20.5 -34 10.18 1 96.62 544 THR A C 1
ATOM 4402 O O . THR A 1 544 ? -19.516 -34.438 9.586 1 96.62 544 THR A O 1
ATOM 4405 N N . PHE A 1 545 ? -21.391 -33.281 9.672 1 97.69 545 PHE A N 1
ATOM 4406 C CA . PHE A 1 545 ? -21.25 -32.812 8.305 1 97.69 545 PHE A CA 1
ATOM 4407 C C . PHE A 1 545 ? -19.953 -32.031 8.125 1 97.69 545 PHE A C 1
ATOM 4409 O O . PHE A 1 545 ? -19.188 -32.281 7.188 1 97.69 545 PHE A O 1
ATOM 4416 N N . LEU A 1 546 ? -19.719 -31.156 8.992 1 96.81 546 LEU A N 1
ATOM 4417 C CA . LEU A 1 546 ? -18.516 -30.312 8.914 1 96.81 546 LEU A CA 1
ATOM 4418 C C . LEU A 1 546 ? -17.266 -31.141 9.164 1 96.81 546 LEU A C 1
ATOM 4420 O O . LEU A 1 546 ? -16.234 -30.922 8.531 1 96.81 546 LEU A O 1
ATOM 4424 N N . SER A 1 547 ? -17.281 -31.984 10.078 1 96.75 547 SER A N 1
ATOM 4425 C CA . SER A 1 547 ? -16.141 -32.844 10.367 1 96.75 547 SER A CA 1
ATOM 4426 C C . SER A 1 547 ? -15.797 -33.719 9.164 1 96.75 547 SER A C 1
ATOM 4428 O O . SER A 1 547 ? -14.617 -33.938 8.867 1 96.75 547 SER A O 1
ATOM 4430 N N . GLN A 1 548 ? -16.797 -34.219 8.547 1 96.94 548 GLN A N 1
ATOM 4431 C CA . GLN A 1 548 ? -16.578 -35 7.336 1 96.94 548 GLN A CA 1
ATOM 4432 C C . GLN A 1 548 ? -15.945 -34.156 6.234 1 96.94 548 GLN A C 1
ATOM 4434 O O . GLN A 1 548 ? -15.07 -34.656 5.504 1 96.94 548 GLN A O 1
ATOM 4439 N N . PHE A 1 549 ? -16.453 -33.031 6.086 1 98.12 549 PHE A N 1
ATOM 4440 C CA . PHE A 1 549 ? -15.891 -32.125 5.102 1 98.12 549 PHE A CA 1
ATOM 4441 C C . PHE A 1 549 ? -14.414 -31.859 5.387 1 98.12 549 PHE A C 1
ATOM 4443 O O . PHE A 1 549 ? -13.586 -31.875 4.473 1 98.12 549 PHE A O 1
ATOM 4450 N N . CYS A 1 550 ? -14.062 -31.625 6.633 1 97.88 550 CYS A N 1
ATOM 4451 C CA . CYS A 1 550 ? -12.672 -31.406 7.031 1 97.88 550 CYS A CA 1
ATOM 4452 C C . CYS A 1 550 ? -11.812 -32.625 6.684 1 97.88 550 CYS A C 1
ATOM 4454 O O . CYS A 1 550 ? -10.656 -32.469 6.281 1 97.88 550 CYS A O 1
ATOM 4456 N N . GLU A 1 551 ? -12.359 -33.75 6.809 1 97.06 551 GLU A N 1
ATOM 4457 C CA . GLU A 1 551 ? -11.641 -34.969 6.449 1 97.06 551 GLU A CA 1
ATOM 4458 C C . GLU A 1 551 ? -11.398 -35.031 4.945 1 97.06 551 GLU A C 1
ATOM 4460 O O . GLU A 1 551 ? -10.312 -35.406 4.508 1 97.06 551 GLU A O 1
ATOM 4465 N N . ILE A 1 552 ? -12.375 -34.688 4.238 1 97.94 552 ILE A N 1
ATOM 4466 C CA . ILE A 1 552 ? -12.242 -34.656 2.785 1 97.94 552 ILE A CA 1
ATOM 4467 C C . ILE A 1 552 ? -11.125 -33.719 2.385 1 97.94 552 ILE A C 1
ATOM 4469 O O . ILE A 1 552 ? -10.266 -34.062 1.562 1 97.94 552 ILE A O 1
ATOM 4473 N N . VAL A 1 553 ? -11.141 -32.531 2.984 1 98 553 VAL A N 1
ATOM 4474 C CA . VAL A 1 553 ? -10.141 -31.516 2.662 1 98 553 VAL A CA 1
ATOM 4475 C C . VAL A 1 553 ? -8.75 -32 3.041 1 98 553 VAL A C 1
ATOM 4477 O O . VAL A 1 553 ? -7.781 -31.781 2.312 1 98 553 VAL A O 1
ATOM 4480 N N . LYS A 1 554 ? -8.641 -32.688 4.121 1 96.62 554 LYS A N 1
ATOM 4481 C CA . LYS A 1 554 ? -7.367 -33.25 4.555 1 96.62 554 LYS A CA 1
ATOM 4482 C C . LYS A 1 554 ? -6.816 -34.25 3.525 1 96.62 554 LYS A C 1
ATOM 4484 O O . LYS A 1 554 ? -5.621 -34.219 3.227 1 96.62 554 LYS A O 1
ATOM 4489 N N . LEU A 1 555 ? -7.648 -35 3.004 1 96.94 555 LEU A N 1
ATOM 4490 C CA . LEU A 1 555 ? -7.238 -35.969 2.004 1 96.94 555 LEU A CA 1
ATOM 4491 C C . LEU A 1 555 ? -6.887 -35.281 0.686 1 96.94 555 LEU A C 1
ATOM 4493 O O . LEU A 1 555 ? -5.934 -35.688 0.013 1 96.94 555 LEU A O 1
ATOM 4497 N N . LEU A 1 556 ? -7.625 -34.281 0.362 1 97.38 556 LEU A N 1
ATOM 4498 C CA . LEU A 1 556 ? -7.352 -33.531 -0.864 1 97.38 556 LEU A CA 1
ATOM 4499 C C . LEU A 1 556 ? -6 -32.844 -0.786 1 97.38 556 LEU A C 1
ATOM 4501 O O . LEU A 1 556 ? -5.34 -32.625 -1.809 1 97.38 556 LEU A O 1
ATOM 4505 N N . MET A 1 557 ? -5.582 -32.531 0.431 1 96.12 557 MET A N 1
ATOM 4506 C CA . MET A 1 557 ? -4.355 -31.766 0.629 1 96.12 557 MET A CA 1
ATOM 4507 C C . MET A 1 557 ? -3.178 -32.688 0.913 1 96.12 557 MET A C 1
ATOM 4509 O O . MET A 1 557 ? -2.072 -32.219 1.199 1 96.12 557 MET A O 1
ATOM 4513 N N . ALA A 1 558 ? -3.389 -33.938 0.759 1 95.06 558 ALA A N 1
ATOM 4514 C CA . ALA A 1 558 ? -2.334 -34.906 1.062 1 95.06 558 ALA A CA 1
ATOM 4515 C C . ALA A 1 558 ? -1.164 -34.75 0.093 1 95.06 558 ALA A C 1
ATOM 4517 O O . ALA A 1 558 ? -1.364 -34.531 -1.102 1 95.06 558 ALA A O 1
ATOM 4518 N N . SER A 1 559 ? 0.035 -34.906 0.627 1 92.06 559 SER A N 1
ATOM 4519 C CA . SER A 1 559 ? 1.236 -34.781 -0.192 1 92.06 559 SER A CA 1
ATOM 4520 C C . SER A 1 559 ? 1.475 -36.062 -1.019 1 92.06 559 SER A C 1
ATOM 4522 O O . SER A 1 559 ? 2.188 -36.031 -2.023 1 92.06 559 SER A O 1
ATOM 4524 N N . VAL A 1 560 ? 1.042 -37.125 -0.494 1 94.75 560 VAL A N 1
ATOM 4525 C CA . VAL A 1 560 ? 1.061 -38.406 -1.196 1 94.75 560 VAL A CA 1
ATOM 4526 C C . VAL A 1 560 ? -0.328 -39.062 -1.151 1 94.75 560 VAL A C 1
ATOM 4528 O O . VAL A 1 560 ? -0.946 -39.125 -0.087 1 94.75 560 VAL A O 1
ATOM 4531 N N . ILE A 1 561 ? -0.771 -39.438 -2.293 1 95.88 561 ILE A N 1
ATOM 4532 C CA . ILE A 1 561 ? -2.123 -39.969 -2.348 1 95.88 561 ILE A CA 1
ATOM 4533 C C . ILE A 1 561 ? -2.137 -41.219 -3.207 1 95.88 561 ILE A C 1
ATOM 4535 O O . ILE A 1 561 ? -1.48 -41.281 -4.25 1 95.88 561 ILE A O 1
ATOM 4539 N N . SER A 1 562 ? -2.854 -42.188 -2.74 1 95.75 562 SER A N 1
ATOM 4540 C CA . SER A 1 562 ? -2.979 -43.406 -3.506 1 95.75 562 SER A CA 1
ATOM 4541 C C . SER A 1 562 ? -4.195 -43.375 -4.422 1 95.75 562 SER A C 1
ATOM 4543 O O . SER A 1 562 ? -5.145 -42.625 -4.176 1 95.75 562 SER A O 1
ATOM 4545 N N . VAL A 1 563 ? -4.195 -44.188 -5.422 1 94.56 563 VAL A N 1
ATOM 4546 C CA . VAL A 1 563 ? -5.316 -44.281 -6.352 1 94.56 563 VAL A CA 1
ATOM 4547 C C . VAL A 1 563 ? -6.551 -44.812 -5.621 1 94.56 563 VAL A C 1
ATOM 4549 O O . VAL A 1 563 ? -7.676 -44.406 -5.926 1 94.56 563 VAL A O 1
ATOM 4552 N N . GLU A 1 564 ? -6.305 -45.594 -4.688 1 94.75 564 GLU A N 1
ATOM 4553 C CA . GLU A 1 564 ? -7.395 -46.125 -3.879 1 94.75 564 GLU A CA 1
ATOM 4554 C C . GLU A 1 564 ? -8.062 -45.031 -3.055 1 94.75 564 GLU A C 1
ATOM 4556 O O . GLU A 1 564 ? -9.289 -45 -2.93 1 94.75 564 GLU A O 1
ATOM 4561 N N . THR A 1 565 ? -7.227 -44.25 -2.551 1 96.25 565 THR A N 1
ATOM 4562 C CA . THR A 1 565 ? -7.758 -43.125 -1.768 1 96.25 565 THR A CA 1
ATOM 4563 C C . THR A 1 565 ? -8.609 -42.219 -2.641 1 96.25 565 THR A C 1
ATOM 4565 O O . THR A 1 565 ? -9.609 -41.656 -2.182 1 96.25 565 THR A O 1
ATOM 4568 N N . VAL A 1 566 ? -8.234 -42.062 -3.896 1 96.62 566 VAL A N 1
ATOM 4569 C CA . VAL A 1 566 ? -8.984 -41.219 -4.82 1 96.62 566 VAL A CA 1
ATOM 4570 C C . VAL A 1 566 ? -10.359 -41.812 -5.078 1 96.62 566 VAL A C 1
ATOM 4572 O O . VAL A 1 566 ? -11.359 -41.094 -5.137 1 96.62 566 VAL A O 1
ATOM 4575 N N . ALA A 1 567 ? -10.414 -43.062 -5.129 1 95.31 567 ALA A N 1
ATOM 4576 C CA . ALA A 1 567 ? -11.688 -43.75 -5.32 1 95.31 567 ALA A CA 1
ATOM 4577 C C . ALA A 1 567 ? -12.594 -43.562 -4.109 1 95.31 567 ALA A C 1
ATOM 4579 O O . ALA A 1 567 ? -13.805 -43.375 -4.258 1 95.31 567 ALA A O 1
ATOM 4580 N N . MET A 1 568 ? -12 -43.656 -3.041 1 96.69 568 MET A N 1
ATOM 4581 C CA . MET A 1 568 ? -12.75 -43.438 -1.806 1 96.69 568 MET A CA 1
ATOM 4582 C C . MET A 1 568 ? -13.281 -42 -1.73 1 96.69 568 MET A C 1
ATOM 4584 O O . MET A 1 568 ? -14.422 -41.781 -1.312 1 96.69 568 MET A O 1
ATOM 4588 N N . LEU A 1 569 ? -12.484 -41.125 -2.121 1 97.19 569 LEU A N 1
ATOM 4589 C CA . LEU A 1 569 ? -12.867 -39.719 -2.098 1 97.19 569 LEU A CA 1
ATOM 4590 C C . LEU A 1 569 ? -14.062 -39.438 -3.004 1 97.19 569 LEU A C 1
ATOM 4592 O O . LEU A 1 569 ? -14.898 -38.594 -2.711 1 97.19 569 LEU A O 1
ATOM 4596 N N . LYS A 1 570 ? -14.148 -40.188 -4.055 1 96.44 570 LYS A N 1
ATOM 4597 C CA . LYS A 1 570 ? -15.281 -40.062 -4.961 1 96.44 570 LYS A CA 1
ATOM 4598 C C . LYS A 1 570 ? -16.594 -40.312 -4.242 1 96.44 570 LYS A C 1
ATOM 4600 O O . LYS A 1 570 ? -17.562 -39.562 -4.383 1 96.44 570 LYS A O 1
ATOM 4605 N N . ILE A 1 571 ? -16.562 -41.281 -3.463 1 96.19 571 ILE A N 1
ATOM 4606 C CA . ILE A 1 571 ? -17.75 -41.688 -2.711 1 96.19 571 ILE A CA 1
ATOM 4607 C C . ILE A 1 571 ? -18.016 -40.688 -1.592 1 96.19 571 ILE A C 1
ATOM 4609 O O . ILE A 1 571 ? -19.156 -40.281 -1.359 1 96.19 571 ILE A O 1
ATOM 4613 N N . MET A 1 572 ? -17.031 -40.281 -1.001 1 97.5 572 MET A N 1
ATOM 4614 C CA . MET A 1 572 ? -17.172 -39.375 0.116 1 97.5 572 MET A CA 1
ATOM 4615 C C . MET A 1 572 ? -17.734 -38.031 -0.351 1 97.5 572 MET A C 1
ATOM 4617 O O . MET A 1 572 ? -18.609 -37.469 0.311 1 97.5 572 MET A O 1
ATOM 4621 N N . ILE A 1 573 ? -17.266 -37.5 -1.492 1 97.88 573 ILE A N 1
ATOM 4622 C CA . ILE A 1 573 ? -17.688 -36.219 -2.01 1 97.88 573 ILE A CA 1
ATOM 4623 C C . ILE A 1 573 ? -19.156 -36.312 -2.447 1 97.88 573 ILE A C 1
ATOM 4625 O O . ILE A 1 573 ? -19.938 -35.375 -2.18 1 97.88 573 ILE A O 1
ATOM 4629 N N . GLU A 1 574 ? -19.484 -37.375 -3.08 1 97.25 574 GLU A N 1
ATOM 4630 C CA . GLU A 1 574 ? -20.875 -37.594 -3.473 1 97.25 574 GLU A CA 1
ATOM 4631 C C . GLU A 1 574 ? -21.797 -37.562 -2.256 1 97.25 574 GLU A C 1
ATOM 4633 O O . GLU A 1 574 ? -22.812 -36.875 -2.248 1 97.25 574 GLU A O 1
ATOM 4638 N N . SER A 1 575 ? -21.406 -38.344 -1.289 1 97.25 575 SER A N 1
ATOM 4639 C CA . SER A 1 575 ? -22.188 -38.438 -0.06 1 97.25 575 SER A CA 1
ATOM 4640 C C . SER A 1 575 ? -22.266 -37.062 0.632 1 97.25 575 SER A C 1
ATOM 4642 O O . SER A 1 575 ? -23.297 -36.719 1.213 1 97.25 575 SER A O 1
ATOM 4644 N N . HIS A 1 576 ? -21.234 -36.406 0.606 1 97.94 576 HIS A N 1
ATOM 4645 C CA . HIS A 1 576 ? -21.156 -35.094 1.249 1 97.94 576 HIS A CA 1
ATOM 4646 C C . HIS A 1 576 ? -22.109 -34.094 0.592 1 97.94 576 HIS A C 1
ATOM 4648 O O . HIS A 1 576 ? -22.828 -33.375 1.282 1 97.94 576 HIS A O 1
ATOM 4654 N N . LEU A 1 577 ? -22.094 -34.031 -0.735 1 97.75 577 LEU A N 1
ATOM 4655 C CA . LEU A 1 577 ? -22.953 -33.094 -1.46 1 97.75 577 LEU A CA 1
ATOM 4656 C C . LEU A 1 577 ? -24.422 -33.469 -1.277 1 97.75 577 LEU A C 1
ATOM 4658 O O . LEU A 1 577 ? -25.266 -32.562 -1.181 1 97.75 577 LEU A O 1
ATOM 4662 N N . LYS A 1 578 ? -24.703 -34.719 -1.163 1 97.06 578 LYS A N 1
ATOM 4663 C CA . LYS A 1 578 ? -26.062 -35.156 -0.875 1 97.06 578 LYS A CA 1
ATOM 4664 C C . LYS A 1 578 ? -26.5 -34.688 0.512 1 97.06 578 LYS A C 1
ATOM 4666 O O . LYS A 1 578 ? -27.625 -34.188 0.681 1 97.06 578 LYS A O 1
ATOM 4671 N N . LYS A 1 579 ? -25.656 -34.875 1.391 1 97.56 579 LYS A N 1
ATOM 4672 C CA . LYS A 1 579 ? -25.953 -34.469 2.762 1 97.56 579 LYS A CA 1
ATOM 4673 C C . LYS A 1 579 ? -26.156 -32.969 2.861 1 97.56 579 LYS A C 1
ATOM 4675 O O . LYS A 1 579 ? -26.969 -32.5 3.652 1 97.56 579 LYS A O 1
ATOM 4680 N N . PHE A 1 580 ? -25.391 -32.219 2.152 1 98.06 580 PHE A N 1
ATOM 4681 C CA . PHE A 1 580 ? -25.547 -30.766 2.143 1 98.06 580 PHE A CA 1
ATOM 4682 C C . PHE A 1 580 ? -26.969 -30.391 1.707 1 98.06 580 PHE A C 1
ATOM 4684 O O . PHE A 1 580 ? -27.594 -29.531 2.328 1 98.06 580 PHE A O 1
ATOM 4691 N N . LYS A 1 581 ? -27.406 -30.984 0.639 1 96.31 581 LYS A N 1
ATOM 4692 C CA . LYS A 1 581 ? -28.734 -30.688 0.123 1 96.31 581 LYS A CA 1
ATOM 4693 C C . LYS A 1 581 ? -29.812 -31.078 1.128 1 96.31 581 LYS A C 1
ATOM 4695 O O . LYS A 1 581 ? -30.859 -30.422 1.217 1 96.31 581 LYS A O 1
ATOM 4700 N N . ASP A 1 582 ? -29.562 -32.125 1.86 1 96.38 582 ASP A N 1
ATOM 4701 C CA . ASP A 1 582 ? -30.516 -32.562 2.873 1 96.38 582 ASP A CA 1
ATOM 4702 C C . ASP A 1 582 ? -30.578 -31.594 4.047 1 96.38 582 ASP A C 1
ATOM 4704 O O . ASP A 1 582 ? -31.656 -31.281 4.543 1 96.38 582 ASP A O 1
ATOM 4708 N N . LEU A 1 583 ? -29.438 -31.125 4.457 1 96.94 583 LEU A N 1
ATOM 4709 C CA . LEU A 1 583 ? -29.328 -30.281 5.641 1 96.94 583 LEU A CA 1
ATOM 4710 C C . LEU A 1 583 ? -29.75 -28.844 5.328 1 96.94 583 LEU A C 1
ATOM 4712 O O . LEU A 1 583 ? -30.281 -28.141 6.191 1 96.94 583 LEU A O 1
ATOM 4716 N N . PHE A 1 584 ? -29.438 -28.469 4.102 1 96.44 584 PHE A N 1
ATOM 4717 C CA . PHE A 1 584 ? -29.75 -27.094 3.701 1 96.44 584 PHE A CA 1
ATOM 4718 C C . PHE A 1 584 ? -30.594 -27.078 2.432 1 96.44 584 PHE A C 1
ATOM 4720 O O . PHE A 1 584 ? -30.141 -26.594 1.39 1 96.44 584 PHE A O 1
ATOM 4727 N N . PRO A 1 585 ? -31.781 -27.391 2.502 1 94.19 585 PRO A N 1
ATOM 4728 C CA . PRO A 1 585 ? -32.625 -27.531 1.321 1 94.19 585 PRO A CA 1
ATOM 4729 C C . PRO A 1 585 ? -32.875 -26.203 0.596 1 94.19 585 PRO A C 1
ATOM 4731 O O . PRO A 1 585 ? -33.094 -26.188 -0.615 1 94.19 585 PRO A O 1
ATOM 4734 N N . GLU A 1 586 ? -32.75 -25.078 1.272 1 92.12 586 GLU A N 1
ATOM 4735 C CA . GLU A 1 586 ? -33 -23.766 0.674 1 92.12 586 GLU A CA 1
ATOM 4736 C C . GLU A 1 586 ? -31.766 -23.266 -0.08 1 92.12 586 GLU A C 1
ATOM 4738 O O . GLU A 1 586 ? -31.875 -22.344 -0.896 1 92.12 586 GLU A O 1
ATOM 4743 N N . LYS A 1 587 ? -30.703 -23.906 0.189 1 92.75 587 LYS A N 1
ATOM 4744 C CA . LYS A 1 587 ? -29.469 -23.438 -0.443 1 92.75 587 LYS A CA 1
ATOM 4745 C C . LYS A 1 587 ? -29.234 -24.172 -1.762 1 92.75 587 LYS A C 1
ATOM 4747 O O . LYS A 1 587 ? -29.594 -25.344 -1.911 1 92.75 587 LYS A O 1
ATOM 4752 N N . THR A 1 588 ? -28.641 -23.469 -2.662 1 92.38 588 THR A N 1
ATOM 4753 C CA . THR A 1 588 ? -28.328 -24.031 -3.969 1 92.38 588 THR A CA 1
ATOM 4754 C C . THR A 1 588 ? -26.891 -24.531 -4.008 1 92.38 588 THR A C 1
ATOM 4756 O O . THR A 1 588 ? -26.016 -24.016 -3.293 1 92.38 588 THR A O 1
ATOM 4759 N N . ILE A 1 589 ? -26.734 -25.594 -4.809 1 94.56 589 ILE A N 1
ATOM 4760 C CA . ILE A 1 589 ? -25.391 -26.062 -5.094 1 94.56 589 ILE A CA 1
ATOM 4761 C C . ILE A 1 589 ? -24.688 -25.078 -6.031 1 94.56 589 ILE A C 1
ATOM 4763 O O . ILE A 1 589 ? -25.156 -24.844 -7.148 1 94.56 589 ILE A O 1
ATOM 4767 N N . ILE A 1 590 ? -23.625 -24.516 -5.535 1 92.19 590 ILE A N 1
ATOM 4768 C CA . ILE A 1 590 ? -22.891 -23.547 -6.34 1 92.19 590 ILE A CA 1
ATOM 4769 C C . ILE A 1 590 ? -21.922 -24.281 -7.273 1 92.19 590 ILE A C 1
ATOM 4771 O O . ILE A 1 590 ? -21.547 -25.422 -7.012 1 92.19 590 ILE A O 1
ATOM 4775 N N . PRO A 1 591 ? -21.453 -23.688 -8.328 1 92.31 591 PRO A N 1
ATOM 4776 C CA . PRO A 1 591 ? -20.547 -24.328 -9.289 1 92.31 591 PRO A CA 1
ATOM 4777 C C . PRO A 1 591 ? -19.266 -24.859 -8.641 1 92.31 591 PRO A C 1
ATOM 4779 O O . PRO A 1 591 ? -18.797 -25.938 -9 1 92.31 591 PRO A O 1
ATOM 4782 N N . LYS A 1 592 ? -18.766 -24.188 -7.695 1 93.88 592 LYS A N 1
ATOM 4783 C CA . LYS A 1 592 ? -17.531 -24.609 -7.043 1 93.88 592 LYS A CA 1
ATOM 4784 C C . LYS A 1 592 ? -17.719 -25.938 -6.309 1 93.88 592 LYS A C 1
ATOM 4786 O O . LYS A 1 592 ? -16.781 -26.719 -6.191 1 93.88 592 LYS A O 1
ATOM 4791 N N . GLN A 1 593 ? -18.922 -26.156 -5.801 1 95.81 593 GLN A N 1
ATOM 4792 C CA . GLN A 1 593 ? -19.219 -27.453 -5.195 1 95.81 593 GLN A CA 1
ATOM 4793 C C . GLN A 1 593 ? -19.234 -28.562 -6.242 1 95.81 593 GLN A C 1
ATOM 4795 O O . GLN A 1 593 ? -18.766 -29.672 -5.98 1 95.81 593 GLN A O 1
ATOM 4800 N N . HIS A 1 594 ? -19.734 -28.219 -7.375 1 95 594 HIS A N 1
ATOM 4801 C CA . HIS A 1 594 ? -19.688 -29.172 -8.484 1 95 594 HIS A CA 1
ATOM 4802 C C . HIS A 1 594 ? -18.25 -29.5 -8.875 1 95 594 HIS A C 1
ATOM 4804 O O . HIS A 1 594 ? -17.922 -30.656 -9.164 1 95 594 HIS A O 1
ATOM 4810 N N . TYR A 1 595 ? -17.406 -28.562 -8.852 1 95.56 595 TYR A N 1
ATOM 4811 C CA . TYR A 1 595 ? -16.016 -28.734 -9.25 1 95.56 595 TYR A CA 1
ATOM 4812 C C . TYR A 1 595 ? -15.281 -29.672 -8.297 1 95.56 595 TYR A C 1
ATOM 4814 O O . TYR A 1 595 ? -14.219 -30.188 -8.633 1 95.56 595 TYR A O 1
ATOM 4822 N N . LEU A 1 596 ? -15.781 -29.859 -7.113 1 95.88 596 LEU A N 1
ATOM 4823 C CA . LEU A 1 596 ? -15.188 -30.828 -6.188 1 95.88 596 LEU A CA 1
ATOM 4824 C C . LEU A 1 596 ? -15.078 -32.219 -6.828 1 95.88 596 LEU A C 1
ATOM 4826 O O . LEU A 1 596 ? -14.109 -32.938 -6.594 1 95.88 596 LEU A O 1
ATOM 4830 N N . VAL A 1 597 ? -16.062 -32.438 -7.602 1 93.81 597 VAL A N 1
ATOM 4831 C CA . VAL A 1 597 ? -16.125 -33.75 -8.258 1 93.81 597 VAL A CA 1
ATOM 4832 C C . VAL A 1 597 ? -14.977 -33.875 -9.25 1 93.81 597 VAL A C 1
ATOM 4834 O O . VAL A 1 597 ? -14.43 -34.969 -9.43 1 93.81 597 VAL A O 1
ATOM 4837 N N . HIS A 1 598 ? -14.602 -32.781 -9.789 1 94.19 598 HIS A N 1
ATOM 4838 C CA . HIS A 1 598 ? -13.586 -32.781 -10.844 1 94.19 598 HIS A CA 1
ATOM 4839 C C . HIS A 1 598 ? -12.188 -32.656 -10.258 1 94.19 598 HIS A C 1
ATOM 4841 O O . HIS A 1 598 ? -11.195 -32.906 -10.945 1 94.19 598 HIS A O 1
ATOM 4847 N N . LEU A 1 599 ? -12.062 -32.25 -9.023 1 96.31 599 LEU A N 1
ATOM 4848 C CA . LEU A 1 599 ? -10.758 -32.156 -8.383 1 96.31 599 LEU A CA 1
ATOM 4849 C C . LEU A 1 599 ? -10.047 -33.5 -8.398 1 96.31 599 LEU A C 1
ATOM 4851 O O . LEU A 1 599 ? -8.812 -33.562 -8.43 1 96.31 599 LEU A O 1
ATOM 4855 N N . LEU A 1 600 ? -10.766 -34.562 -8.398 1 95.69 600 LEU A N 1
ATOM 4856 C CA . LEU A 1 600 ? -10.211 -35.906 -8.367 1 95.69 600 LEU A CA 1
ATOM 4857 C C . LEU A 1 600 ? -9.523 -36.219 -9.688 1 95.69 600 LEU A C 1
ATOM 4859 O O . LEU A 1 600 ? -8.508 -36.938 -9.703 1 95.69 600 LEU A O 1
ATOM 4863 N N . ASN A 1 601 ? -10.086 -35.688 -10.75 1 95.12 601 ASN A N 1
ATOM 4864 C CA . ASN A 1 601 ? -9.406 -35.844 -12.031 1 95.12 601 ASN A CA 1
ATOM 4865 C C . ASN A 1 601 ? -8.039 -35.156 -12.023 1 95.12 601 ASN A C 1
ATOM 4867 O O . ASN A 1 601 ? -7.082 -35.688 -12.594 1 95.12 601 ASN A O 1
ATOM 4871 N N . ALA A 1 602 ? -8 -34.062 -11.391 1 96.19 602 ALA A N 1
ATOM 4872 C CA . ALA A 1 602 ? -6.73 -33.344 -11.297 1 96.19 602 ALA A CA 1
ATOM 4873 C C . ALA A 1 602 ? -5.691 -34.156 -10.531 1 96.19 602 ALA A C 1
ATOM 4875 O O . ALA A 1 602 ? -4.508 -34.156 -10.891 1 96.19 602 ALA A O 1
ATOM 4876 N N . ILE A 1 603 ? -6.082 -34.875 -9.523 1 97.06 603 ILE A N 1
ATOM 4877 C CA . ILE A 1 603 ? -5.168 -35.688 -8.742 1 97.06 603 ILE A CA 1
ATOM 4878 C C . ILE A 1 603 ? -4.621 -36.812 -9.609 1 97.06 603 ILE A C 1
ATOM 4880 O O . ILE A 1 603 ? -3.414 -37.062 -9.617 1 97.06 603 ILE A O 1
ATOM 4884 N N . ILE A 1 604 ? -5.465 -37.406 -10.344 1 95.81 604 ILE A N 1
ATOM 4885 C CA . ILE A 1 604 ? -5.062 -38.531 -11.188 1 95.81 604 ILE A CA 1
ATOM 4886 C C . ILE A 1 604 ? -4.129 -38.031 -12.289 1 95.81 604 ILE A C 1
ATOM 4888 O O . ILE A 1 604 ? -3.146 -38.688 -12.625 1 95.81 604 ILE A O 1
ATOM 4892 N N . ARG A 1 605 ? -4.379 -36.906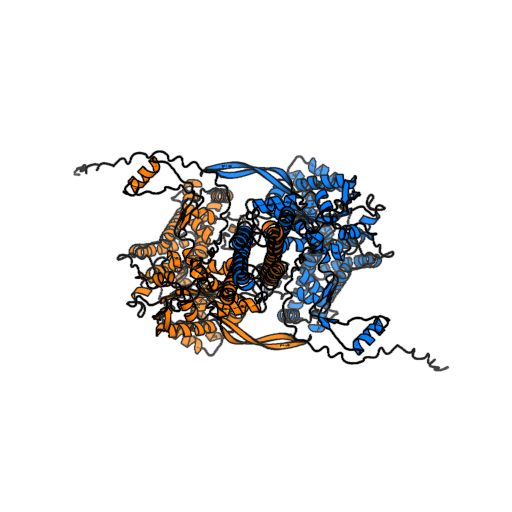 -12.734 1 96.31 605 ARG A N 1
ATOM 4893 C CA . ARG A 1 605 ? -3.654 -36.375 -13.883 1 96.31 605 ARG A CA 1
ATOM 4894 C C . ARG A 1 605 ? -2.314 -35.781 -13.445 1 96.31 605 ARG A C 1
ATOM 4896 O O . ARG A 1 605 ? -1.339 -35.844 -14.195 1 96.31 605 ARG A O 1
ATOM 4903 N N . TYR A 1 606 ? -2.199 -35.25 -12.234 1 96.38 606 TYR A N 1
ATOM 4904 C CA . TYR A 1 606 ? -1.012 -34.469 -11.906 1 96.38 606 TYR A CA 1
ATOM 4905 C C . TYR A 1 606 ? -0.402 -34.938 -10.586 1 96.38 606 TYR A C 1
ATOM 4907 O O . TYR A 1 606 ? 0.73 -34.562 -10.258 1 96.38 606 TYR A O 1
ATOM 4915 N N . GLY A 1 607 ? -1.087 -35.688 -9.828 1 94.69 607 GLY A N 1
ATOM 4916 C CA . GLY A 1 607 ? -0.678 -35.969 -8.461 1 94.69 607 GLY A CA 1
ATOM 4917 C C . GLY A 1 607 ? -1.314 -35.062 -7.441 1 94.69 607 GLY A C 1
ATOM 4918 O O . GLY A 1 607 ? -2.404 -34.531 -7.668 1 94.69 607 GLY A O 1
ATOM 4919 N N . PRO A 1 608 ? -0.696 -34.875 -6.34 1 95.25 608 PRO A N 1
ATOM 4920 C CA . PRO A 1 608 ? -1.291 -34.031 -5.309 1 95.25 608 PRO A CA 1
ATOM 4921 C C . PRO A 1 608 ? -1.701 -32.656 -5.836 1 95.25 608 PRO A C 1
ATOM 4923 O O . PRO A 1 608 ? -0.997 -32.062 -6.66 1 95.25 608 PRO A O 1
ATOM 4926 N N . LEU A 1 609 ? -2.746 -32.094 -5.293 1 96.44 609 LEU A N 1
ATOM 4927 C CA . LEU A 1 609 ? -3.352 -30.875 -5.816 1 96.44 609 LEU A CA 1
ATOM 4928 C C . LEU A 1 609 ? -2.459 -29.672 -5.547 1 96.44 609 LEU A C 1
ATOM 4930 O O . LEU A 1 609 ? -2.561 -28.656 -6.238 1 96.44 609 LEU A O 1
ATOM 4934 N N . THR A 1 610 ? -1.579 -29.734 -4.598 1 93.19 610 THR A N 1
ATOM 4935 C CA . THR A 1 610 ? -0.704 -28.625 -4.238 1 93.19 610 THR A CA 1
ATOM 4936 C C . THR A 1 610 ? 0.328 -28.375 -5.336 1 93.19 610 THR A C 1
ATOM 4938 O O . THR A 1 610 ? 0.967 -27.328 -5.367 1 93.19 610 THR A O 1
ATOM 4941 N N . GLN A 1 611 ? 0.386 -29.328 -6.203 1 91.88 611 GLN A N 1
ATOM 4942 C CA . GLN A 1 611 ? 1.346 -29.188 -7.293 1 91.88 611 GLN A CA 1
ATOM 4943 C C . GLN A 1 611 ? 0.804 -28.281 -8.391 1 91.88 611 GLN A C 1
ATOM 4945 O O . GLN A 1 611 ? 1.568 -27.75 -9.203 1 91.88 611 GLN A O 1
ATOM 4950 N N . VAL A 1 612 ? -0.486 -28.109 -8.375 1 94.12 612 VAL A N 1
ATOM 4951 C CA . VAL A 1 612 ? -1.09 -27.328 -9.453 1 94.12 612 VAL A CA 1
ATOM 4952 C C . VAL A 1 612 ? -2.01 -26.266 -8.875 1 94.12 612 VAL A C 1
ATOM 4954 O O . VAL A 1 612 ? -3.043 -25.938 -9.461 1 94.12 612 VAL A O 1
ATOM 4957 N N . TRP A 1 613 ? -1.719 -25.797 -7.73 1 95.25 613 TRP A N 1
ATOM 4958 C CA . TRP A 1 613 ? -2.58 -24.75 -7.172 1 95.25 613 TRP A CA 1
ATOM 4959 C C . TRP A 1 613 ? -2.006 -23.359 -7.434 1 95.25 613 TRP A C 1
ATOM 4961 O O . TRP A 1 613 ? -0.837 -23.234 -7.805 1 95.25 613 TRP A O 1
ATOM 4971 N N . SER A 1 614 ? -2.736 -22.375 -7.293 1 95.62 614 SER A N 1
ATOM 4972 C CA . SER A 1 614 ? -2.396 -21 -7.668 1 95.62 614 SER A CA 1
ATOM 4973 C C . SER A 1 614 ? -1.673 -20.281 -6.531 1 95.62 614 SER A C 1
ATOM 4975 O O . SER A 1 614 ? -1.174 -19.172 -6.715 1 95.62 614 SER A O 1
ATOM 4977 N N . MET A 1 615 ? -1.482 -20.828 -5.371 1 93.62 615 MET A N 1
ATOM 4978 C CA . MET A 1 615 ? -1.017 -20.156 -4.156 1 93.62 615 MET A CA 1
ATOM 4979 C C . MET A 1 615 ? 0.352 -19.516 -4.379 1 93.62 615 MET A C 1
ATOM 4981 O O . MET A 1 615 ? 0.564 -18.359 -4.031 1 93.62 615 MET A O 1
ATOM 4985 N N . ARG A 1 616 ? 1.239 -20.188 -4.918 1 92.1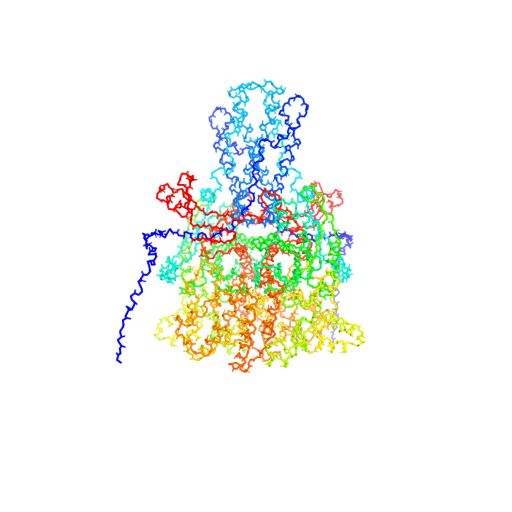2 616 ARG A N 1
ATOM 4986 C CA . ARG A 1 616 ? 2.604 -19.688 -5.07 1 92.12 616 ARG A CA 1
ATOM 4987 C C . ARG A 1 616 ? 2.684 -18.641 -6.168 1 92.12 616 ARG A C 1
ATOM 4989 O O . ARG A 1 616 ? 3.477 -17.703 -6.078 1 92.12 616 ARG A O 1
ATOM 4996 N N . TYR A 1 617 ? 1.903 -18.859 -7.219 1 94.81 617 TYR A N 1
ATOM 4997 C CA . TYR A 1 617 ? 1.86 -17.859 -8.273 1 94.81 617 TYR A CA 1
ATOM 4998 C C . TYR A 1 617 ? 1.316 -16.531 -7.75 1 94.81 617 TYR A C 1
ATOM 5000 O O . TYR A 1 617 ? 1.813 -15.461 -8.109 1 94.81 617 TYR A O 1
ATOM 5008 N N . GLU A 1 618 ? 0.336 -16.625 -6.832 1 92.06 618 GLU A N 1
ATOM 5009 C CA . GLU A 1 618 ? -0.196 -15.414 -6.207 1 92.06 618 GLU A CA 1
ATOM 5010 C C . GLU A 1 618 ? 0.839 -14.766 -5.297 1 92.06 618 GLU A C 1
ATOM 5012 O O . GLU A 1 618 ? 0.851 -13.539 -5.137 1 92.06 618 GLU A O 1
ATOM 5017 N N . GLY A 1 619 ? 1.649 -15.633 -4.684 1 90.5 619 GLY A N 1
ATOM 5018 C CA . GLY A 1 619 ? 2.773 -15.102 -3.932 1 90.5 619 GLY A CA 1
ATOM 5019 C C . GLY A 1 619 ? 3.703 -14.25 -4.773 1 90.5 619 GLY A C 1
ATOM 5020 O O . GLY A 1 619 ? 4.199 -13.219 -4.312 1 90.5 619 GLY A O 1
ATOM 5021 N N . LYS A 1 620 ? 3.934 -14.641 -5.996 1 92.81 620 LYS A N 1
ATOM 5022 C CA . LYS A 1 620 ? 4.797 -13.898 -6.914 1 92.81 620 LYS A CA 1
ATOM 5023 C C . LYS A 1 620 ? 4.168 -12.562 -7.305 1 92.81 620 LYS A C 1
ATOM 5025 O O . LYS A 1 620 ? 4.879 -11.609 -7.621 1 92.81 620 LYS A O 1
ATOM 5030 N N . HIS A 1 621 ? 2.895 -12.422 -7.277 1 90.19 621 HIS A N 1
ATOM 5031 C CA . HIS A 1 621 ? 2.205 -11.164 -7.547 1 90.19 621 HIS A CA 1
ATOM 5032 C C . HIS A 1 621 ? 2.637 -10.078 -6.566 1 90.19 621 HIS A C 1
ATOM 5034 O O . HIS A 1 621 ? 2.672 -8.898 -6.918 1 90.19 621 HIS A O 1
ATOM 5040 N N . GLN A 1 622 ? 2.83 -10.516 -5.371 1 83.25 622 GLN A N 1
ATOM 5041 C CA . GLN A 1 622 ? 3.217 -9.555 -4.344 1 83.25 622 GLN A CA 1
ATOM 5042 C C . GLN A 1 622 ? 4.492 -8.812 -4.738 1 83.25 622 GLN A C 1
ATOM 5044 O O . GLN A 1 622 ? 4.641 -7.625 -4.441 1 83.25 622 GLN A O 1
ATOM 5049 N N . PHE A 1 623 ? 5.324 -9.484 -5.398 1 79.88 623 PHE A N 1
ATOM 5050 C CA . PHE A 1 623 ? 6.547 -8.875 -5.91 1 79.88 623 PHE A CA 1
ATOM 5051 C C . PHE A 1 623 ? 6.223 -7.715 -6.848 1 79.88 623 PHE A C 1
ATOM 5053 O O . PHE A 1 623 ? 6.789 -6.629 -6.719 1 79.88 623 PHE A O 1
ATOM 5060 N N . ILE A 1 624 ? 5.332 -7.98 -7.695 1 85.44 624 ILE A N 1
ATOM 5061 C CA . ILE A 1 624 ? 4.957 -6.973 -8.688 1 85.44 624 ILE A CA 1
ATOM 5062 C C . ILE A 1 624 ? 4.211 -5.828 -8 1 85.44 624 ILE A C 1
ATOM 5064 O O . ILE A 1 624 ? 4.457 -4.656 -8.297 1 85.44 624 ILE A O 1
ATOM 5068 N N . LYS A 1 625 ? 3.404 -6.168 -7.09 1 82.88 625 LYS A N 1
ATOM 5069 C CA . LYS A 1 625 ? 2.629 -5.16 -6.375 1 82.88 625 LYS A CA 1
ATOM 5070 C C . LYS A 1 625 ? 3.539 -4.234 -5.57 1 82.88 625 LYS A C 1
ATOM 5072 O O . LYS A 1 625 ? 3.336 -3.02 -5.551 1 82.88 625 LYS A O 1
ATOM 5077 N N . GLN A 1 626 ? 4.457 -4.742 -4.953 1 78.88 626 GLN A N 1
ATOM 5078 C CA . GLN A 1 626 ? 5.383 -3.973 -4.129 1 78.88 626 GLN A CA 1
ATOM 5079 C C . GLN A 1 626 ? 6.219 -3.021 -4.98 1 78.88 626 GLN A C 1
ATOM 5081 O O . GLN A 1 626 ? 6.578 -1.93 -4.531 1 78.88 626 GLN A O 1
ATOM 5086 N N . ARG A 1 627 ? 6.461 -3.439 -6.125 1 79 627 ARG A N 1
ATOM 5087 C CA . ARG A 1 627 ? 7.262 -2.615 -7.023 1 79 627 ARG A CA 1
ATOM 5088 C C . ARG A 1 627 ? 6.465 -1.42 -7.535 1 79 627 ARG A C 1
ATOM 5090 O O . ARG A 1 627 ? 7.035 -0.373 -7.848 1 79 627 ARG A O 1
ATOM 5097 N N . MET A 1 628 ? 5.258 -1.604 -7.527 1 79.38 628 MET A N 1
ATOM 5098 C CA . MET A 1 628 ? 4.414 -0.541 -8.062 1 79.38 628 MET A CA 1
ATOM 5099 C C . MET A 1 628 ? 3.887 0.351 -6.945 1 79.38 628 MET A C 1
ATOM 5101 O O . MET A 1 628 ? 3.393 1.45 -7.203 1 79.38 628 MET A O 1
ATOM 5105 N N . SER A 1 629 ? 4.094 -0.204 -5.781 1 69.44 629 SER A N 1
ATOM 5106 C CA . SER A 1 629 ? 3.578 0.562 -4.648 1 69.44 629 SER A CA 1
ATOM 5107 C C . SER A 1 629 ? 4.281 1.91 -4.531 1 69.44 629 SER A C 1
ATOM 5109 O O . SER A 1 629 ? 5.512 1.979 -4.566 1 69.44 629 SER A O 1
ATOM 5111 N N . GLY A 1 630 ? 3.504 3 -4.535 1 62.06 630 GLY A N 1
ATOM 5112 C CA . GLY A 1 630 ? 4.055 4.336 -4.352 1 62.06 630 GLY A CA 1
ATOM 5113 C C . GLY A 1 630 ? 4.383 5.031 -5.656 1 62.06 630 GLY A C 1
ATOM 5114 O O . GLY A 1 630 ? 4.758 6.203 -5.664 1 62.06 630 GLY A O 1
ATOM 5115 N N . ASN A 1 631 ? 4.289 4.199 -6.738 1 64.75 631 ASN A N 1
ATOM 5116 C CA . ASN A 1 631 ? 4.547 4.828 -8.031 1 64.75 631 ASN A CA 1
ATOM 5117 C C . ASN A 1 631 ? 3.314 5.57 -8.547 1 64.75 631 ASN A C 1
ATOM 5119 O O . ASN A 1 631 ? 2.287 4.953 -8.828 1 64.75 631 ASN A O 1
ATOM 5123 N N . PRO A 1 632 ? 3.48 6.82 -8.625 1 63.66 632 PRO A N 1
ATOM 5124 C CA . PRO A 1 632 ? 2.307 7.598 -9.031 1 63.66 632 PRO A CA 1
ATOM 5125 C C . PRO A 1 632 ? 2.115 7.625 -10.547 1 63.66 632 PRO A C 1
ATOM 5127 O O . PRO A 1 632 ? 1.092 8.109 -11.039 1 63.66 632 PRO A O 1
ATOM 5130 N N . ASN A 1 633 ? 3.053 7.035 -11.375 1 70.06 633 ASN A N 1
ATOM 5131 C CA . ASN A 1 633 ? 2.98 7.109 -12.836 1 70.06 633 ASN A CA 1
ATOM 5132 C C . ASN A 1 633 ? 2.531 5.785 -13.438 1 70.06 633 ASN A C 1
ATOM 5134 O O . ASN A 1 633 ? 3.252 4.789 -13.375 1 70.06 633 ASN A O 1
ATOM 5138 N N . PHE A 1 634 ? 1.381 5.828 -14.039 1 74.56 634 PHE A N 1
ATOM 5139 C CA . PHE A 1 634 ? 0.829 4.598 -14.594 1 74.56 634 PHE A CA 1
ATOM 5140 C C . PHE A 1 634 ? 0.778 4.664 -16.125 1 74.56 634 PHE A C 1
ATOM 5142 O O . PHE A 1 634 ? 0.098 3.855 -16.75 1 74.56 634 PHE A O 1
ATOM 5149 N N . LYS A 1 635 ? 1.48 5.637 -16.703 1 72.94 635 LYS A N 1
ATOM 5150 C CA . LYS A 1 635 ? 1.44 5.812 -18.156 1 72.94 635 LYS A CA 1
ATOM 5151 C C . LYS A 1 635 ? 2.037 4.605 -18.875 1 72.94 635 LYS A C 1
ATOM 5153 O O . LYS A 1 635 ? 1.423 4.051 -19.781 1 72.94 635 LYS A O 1
ATOM 5158 N N . ASN A 1 636 ? 3.23 4.199 -18.547 1 82.81 636 ASN A N 1
ATOM 5159 C CA . ASN A 1 636 ? 3.891 3.055 -19.172 1 82.81 636 ASN A CA 1
ATOM 5160 C C . ASN A 1 636 ? 4.172 1.952 -18.156 1 82.81 636 ASN A C 1
ATOM 5162 O O . ASN A 1 636 ? 5.297 1.458 -18.062 1 82.81 636 ASN A O 1
ATOM 5166 N N . VAL A 1 637 ? 3.068 1.528 -17.625 1 87.25 637 VAL A N 1
ATOM 5167 C CA . VAL A 1 637 ? 3.203 0.59 -16.516 1 87.25 637 VAL A CA 1
ATOM 5168 C C . VAL A 1 637 ? 3.684 -0.761 -17.047 1 87.25 637 VAL A C 1
ATOM 5170 O O . VAL A 1 637 ? 4.523 -1.413 -16.422 1 87.25 637 VAL A O 1
ATOM 5173 N N . VAL A 1 638 ? 3.232 -1.182 -18.188 1 92.25 638 VAL A N 1
ATOM 5174 C CA . VAL A 1 638 ? 3.57 -2.486 -18.75 1 92.25 638 VAL A CA 1
ATOM 5175 C C . VAL A 1 638 ? 5.062 -2.541 -19.062 1 92.25 638 VAL A C 1
ATOM 5177 O O . VAL A 1 638 ? 5.742 -3.508 -18.719 1 92.25 638 VAL A O 1
ATOM 5180 N N . LYS A 1 639 ? 5.566 -1.496 -19.656 1 90.44 639 LYS A N 1
ATOM 5181 C CA . LYS A 1 639 ? 6.98 -1.438 -20.016 1 90.44 639 LYS A CA 1
ATOM 5182 C C . LYS A 1 639 ? 7.859 -1.388 -18.766 1 90.44 639 LYS A C 1
ATOM 5184 O O . LYS A 1 639 ? 8.836 -2.131 -18.656 1 90.44 639 LYS A O 1
ATOM 5189 N N . SER A 1 640 ? 7.508 -0.559 -17.875 1 88.25 640 SER A N 1
ATOM 5190 C CA . SER A 1 640 ? 8.289 -0.392 -16.656 1 88.25 640 SER A CA 1
ATOM 5191 C C . SER A 1 640 ? 8.336 -1.684 -15.844 1 88.25 640 SER A C 1
ATOM 5193 O O . SER A 1 640 ? 9.391 -2.07 -15.336 1 88.25 640 SER A O 1
ATOM 5195 N N . LEU A 1 641 ? 7.23 -2.342 -15.812 1 90.94 641 LEU A N 1
ATOM 5196 C CA . LEU A 1 641 ? 7.145 -3.57 -15.023 1 90.94 641 LEU A CA 1
ATOM 5197 C C . LEU A 1 641 ? 7.93 -4.695 -15.695 1 90.94 641 LEU A C 1
ATOM 5199 O O . LEU A 1 641 ? 8.602 -5.477 -15.016 1 90.94 641 LEU A O 1
ATOM 5203 N N . SER A 1 642 ? 7.758 -4.781 -16.938 1 94.19 642 SER A N 1
ATOM 5204 C CA . SER A 1 642 ? 8.477 -5.828 -17.641 1 94.19 642 SER A CA 1
ATOM 5205 C C . SER A 1 642 ? 9.984 -5.652 -17.516 1 94.19 642 SER A C 1
ATOM 5207 O O . SER A 1 642 ? 10.719 -6.629 -17.328 1 94.19 642 SER A O 1
ATOM 5209 N N . GLU A 1 643 ? 10.43 -4.422 -17.578 1 89.88 643 GLU A N 1
ATOM 5210 C CA . GLU A 1 643 ? 11.852 -4.137 -17.422 1 89.88 643 GLU A CA 1
ATOM 5211 C C . GLU A 1 643 ? 12.344 -4.5 -16.031 1 89.88 643 GLU A C 1
ATOM 5213 O O . GLU A 1 643 ? 13.43 -5.059 -15.867 1 89.88 643 GLU A O 1
ATOM 5218 N N . ARG A 1 644 ? 11.555 -4.211 -15.141 1 88.94 644 ARG A N 1
ATOM 5219 C CA . ARG A 1 644 ? 11.922 -4.523 -13.766 1 88.94 644 ARG A CA 1
ATOM 5220 C C . ARG A 1 644 ? 11.969 -6.031 -13.539 1 88.94 644 ARG A C 1
ATOM 5222 O O . ARG A 1 644 ? 12.828 -6.531 -12.812 1 88.94 644 ARG A O 1
ATOM 5229 N N . CYS A 1 645 ? 11.07 -6.719 -14.086 1 92.25 645 CYS A N 1
ATOM 5230 C CA . CYS A 1 645 ? 11.023 -8.164 -13.93 1 92.25 645 CYS A CA 1
ATOM 5231 C C . CYS A 1 645 ? 12.25 -8.828 -14.539 1 92.25 645 CYS A C 1
ATOM 5233 O O . CYS A 1 645 ? 12.844 -9.719 -13.938 1 92.25 645 CYS A O 1
ATOM 5235 N N . VAL A 1 646 ? 12.609 -8.367 -15.703 1 92.62 646 VAL A N 1
ATOM 5236 C CA . VAL A 1 646 ? 13.75 -8.969 -16.375 1 92.62 646 VAL A CA 1
ATOM 5237 C C . VAL A 1 646 ? 15.031 -8.617 -15.625 1 92.62 646 VAL A C 1
ATOM 5239 O O . VAL A 1 646 ? 15.953 -9.438 -15.539 1 92.62 646 VAL A O 1
ATOM 5242 N N . MET A 1 647 ? 15.102 -7.398 -15.086 1 89.62 647 MET A N 1
AT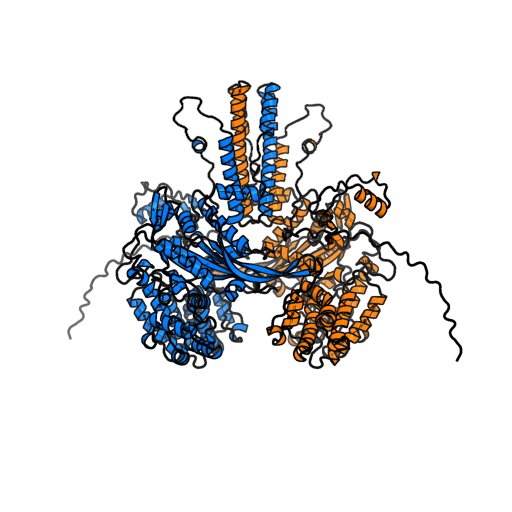OM 5243 C CA . MET A 1 647 ? 16.25 -7 -14.289 1 89.62 647 MET A CA 1
ATOM 5244 C C . MET A 1 647 ? 16.344 -7.828 -13.008 1 89.62 647 MET A C 1
ATOM 5246 O O . MET A 1 647 ? 17.438 -8.219 -12.586 1 89.62 647 MET A O 1
ATOM 5250 N N . TYR A 1 648 ? 15.25 -8.117 -12.406 1 90.44 648 TYR A N 1
ATOM 5251 C CA . TYR A 1 648 ? 15.203 -8.953 -11.203 1 90.44 648 TYR A CA 1
ATOM 5252 C C . TYR A 1 648 ? 15.695 -10.359 -11.5 1 90.44 648 TYR A C 1
ATOM 5254 O O . TYR A 1 648 ? 16.516 -10.906 -10.758 1 90.44 648 TYR A O 1
ATOM 5262 N N . GLU A 1 649 ? 15.211 -10.906 -12.547 1 90.62 649 GLU A N 1
ATOM 5263 C CA . GLU A 1 649 ? 15.609 -12.266 -12.914 1 90.62 649 GLU A CA 1
ATOM 5264 C C . GLU A 1 649 ? 17.109 -12.344 -13.211 1 90.62 649 GLU A C 1
ATOM 5266 O O . GLU A 1 649 ? 17.75 -13.336 -12.875 1 90.62 649 GLU A O 1
ATOM 5271 N N . ALA A 1 650 ? 17.594 -11.281 -13.82 1 88.38 650 ALA A N 1
ATOM 5272 C CA . ALA A 1 650 ? 19.031 -11.234 -14.086 1 88.38 650 ALA A CA 1
ATOM 5273 C C . ALA A 1 650 ? 19.828 -11.117 -12.781 1 88.38 650 ALA A C 1
ATOM 5275 O O . ALA A 1 650 ? 20.891 -11.711 -12.648 1 88.38 650 ALA A O 1
ATOM 5276 N N . SER A 1 651 ? 19.297 -10.375 -11.844 1 86.75 651 SER A N 1
ATOM 5277 C CA . SER A 1 651 ? 19.969 -10.156 -10.57 1 86.75 651 SER A CA 1
ATOM 5278 C C . SER A 1 651 ? 20.062 -11.453 -9.773 1 86.75 651 SER A C 1
ATOM 5280 O O . SER A 1 651 ? 20.984 -11.625 -8.977 1 86.75 651 SER A O 1
ATOM 5282 N N . LEU A 1 652 ? 19.219 -12.367 -9.992 1 86.94 652 LEU A N 1
ATOM 5283 C CA . LEU A 1 652 ? 19.234 -13.641 -9.281 1 86.94 652 LEU A CA 1
ATOM 5284 C C . LEU A 1 652 ? 20.453 -14.469 -9.664 1 86.94 652 LEU A C 1
ATOM 5286 O O . LEU A 1 652 ? 20.891 -15.32 -8.891 1 86.94 652 LEU A O 1
ATOM 5290 N N . ASN A 1 653 ? 21.062 -14.188 -10.805 1 80.38 653 ASN A N 1
ATOM 5291 C CA . ASN A 1 653 ? 22.172 -14.977 -11.328 1 80.38 653 ASN A CA 1
ATOM 5292 C C . ASN A 1 653 ? 23.516 -14.328 -11.008 1 80.38 653 ASN A C 1
ATOM 5294 O O . ASN A 1 653 ? 24.578 -14.898 -11.305 1 80.38 653 ASN A O 1
ATOM 5298 N N . ILE A 1 654 ? 23.562 -13.164 -10.477 1 75.12 654 ILE A N 1
ATOM 5299 C CA . ILE A 1 654 ? 24.797 -12.398 -10.297 1 75.12 654 ILE A CA 1
ATOM 5300 C C . ILE A 1 654 ? 25.516 -12.852 -9.023 1 75.12 654 ILE A C 1
ATOM 5302 O O . ILE A 1 654 ? 26.734 -12.914 -8.984 1 75.12 654 ILE A O 1
ATOM 5306 N N . GLY A 1 655 ? 24.875 -13.32 -8.086 1 65.19 655 GLY A N 1
ATOM 5307 C CA . GLY A 1 655 ? 25.547 -13.719 -6.852 1 65.19 655 GLY A CA 1
ATOM 5308 C C . GLY A 1 655 ? 26.219 -15.07 -6.949 1 65.19 655 GLY A C 1
ATOM 5309 O O . GLY A 1 655 ? 26.078 -15.773 -7.949 1 65.19 655 GLY A O 1
ATOM 5310 N N . GLU A 1 656 ? 27.125 -15.273 -6.023 1 64.94 656 GLU A N 1
ATOM 5311 C CA . GLU A 1 656 ? 27.812 -16.547 -5.965 1 64.94 656 GLU A CA 1
ATOM 5312 C C . GLU A 1 656 ? 26.828 -17.719 -5.891 1 64.94 656 GLU A C 1
ATOM 5314 O O . GLU A 1 656 ? 27 -18.719 -6.578 1 64.94 656 GLU A O 1
ATOM 5319 N N . GLN A 1 657 ? 25.906 -17.469 -5.094 1 77.12 657 GLN A N 1
ATOM 5320 C CA . GLN A 1 657 ? 24.859 -18.484 -4.98 1 77.12 657 GLN A CA 1
ATOM 5321 C C . GLN A 1 657 ? 23.516 -17.938 -5.461 1 77.12 657 GLN A C 1
ATOM 5323 O O . GLN A 1 657 ? 23.125 -16.828 -5.098 1 77.12 657 GLN A O 1
ATOM 5328 N N . HIS A 1 658 ? 22.969 -18.75 -6.375 1 85.06 658 HIS A N 1
ATOM 5329 C CA . HIS A 1 658 ? 21.656 -18.359 -6.871 1 85.06 658 HIS A CA 1
ATOM 5330 C C . HIS A 1 658 ? 20.641 -18.281 -5.738 1 85.06 658 HIS A C 1
ATOM 5332 O O . HIS A 1 658 ? 20.641 -19.125 -4.836 1 85.06 658 HIS A O 1
ATOM 5338 N N . SER A 1 659 ? 19.75 -17.359 -5.793 1 84.5 659 SER A N 1
ATOM 5339 C CA . SER A 1 659 ? 18.766 -17.094 -4.75 1 84.5 659 SER A CA 1
ATOM 5340 C C . SER A 1 659 ? 17.828 -18.281 -4.559 1 84.5 659 SER A C 1
ATOM 5342 O O . SER A 1 659 ? 17.188 -18.422 -3.51 1 84.5 659 SER A O 1
ATOM 5344 N N . LEU A 1 660 ? 17.75 -19.125 -5.504 1 89.06 660 LEU A N 1
ATOM 5345 C CA . LEU A 1 660 ? 16.922 -20.328 -5.41 1 89.06 660 LEU A CA 1
ATOM 5346 C C . LEU A 1 660 ? 17.391 -21.219 -4.273 1 89.06 660 LEU A C 1
ATOM 5348 O O . LEU A 1 660 ? 16.594 -21.938 -3.668 1 89.06 660 LEU A O 1
ATOM 5352 N N . PHE A 1 661 ? 18.688 -21.125 -3.971 1 86.19 661 PHE A N 1
ATOM 5353 C CA . PHE A 1 661 ? 19.281 -22.031 -2.996 1 86.19 661 PHE A CA 1
ATOM 5354 C C . PHE A 1 661 ? 19.484 -21.328 -1.655 1 86.19 661 PHE A C 1
ATOM 5356 O O . PHE A 1 661 ? 20.094 -21.891 -0.744 1 86.19 661 PHE A O 1
ATOM 5363 N N . SER A 1 662 ? 19.078 -20.094 -1.473 1 76.12 662 SER A N 1
ATOM 5364 C CA . SER A 1 662 ? 19.344 -19.281 -0.295 1 76.12 662 SER A CA 1
ATOM 5365 C C . SER A 1 662 ? 18.703 -19.875 0.952 1 76.12 662 SER A C 1
ATOM 5367 O O . SER A 1 662 ? 19.234 -19.734 2.057 1 76.12 662 SER A O 1
ATOM 5369 N N . ASN A 1 663 ? 17.594 -20.625 0.903 1 70.75 663 ASN A N 1
ATOM 5370 C CA . ASN A 1 663 ? 16.875 -21.094 2.086 1 70.75 663 ASN A CA 1
ATOM 5371 C C . ASN A 1 663 ? 17.031 -22.594 2.277 1 70.75 663 ASN A C 1
ATOM 5373 O O . ASN A 1 663 ? 16.156 -23.25 2.848 1 70.75 663 ASN A O 1
ATOM 5377 N N . ASP A 1 664 ? 18.094 -23.125 1.784 1 80.44 664 ASP A N 1
ATOM 5378 C CA . ASP A 1 664 ? 18.266 -24.562 1.954 1 80.44 664 ASP A CA 1
ATOM 5379 C C . ASP A 1 664 ? 18.578 -24.906 3.408 1 80.44 664 ASP A C 1
ATOM 5381 O O . ASP A 1 664 ? 18.031 -25.859 3.957 1 80.44 664 ASP A O 1
ATOM 5385 N N . LEU A 1 665 ? 19.469 -24.156 3.957 1 80.69 665 LEU A N 1
ATOM 5386 C CA . LEU A 1 665 ? 19.828 -24.328 5.359 1 80.69 665 LEU A CA 1
ATOM 5387 C C . LEU A 1 665 ? 20.141 -22.984 6.012 1 80.69 665 LEU A C 1
ATOM 5389 O O . LEU A 1 665 ? 21.062 -22.281 5.59 1 80.69 665 LEU A O 1
ATOM 5393 N N . ILE A 1 666 ? 19.234 -22.625 6.875 1 79.94 666 ILE A N 1
ATOM 5394 C CA . ILE A 1 666 ? 19.484 -21.406 7.637 1 79.94 666 ILE A CA 1
ATOM 5395 C C . ILE A 1 666 ? 19.469 -21.719 9.133 1 79.94 666 ILE A C 1
ATOM 5397 O O . ILE A 1 666 ? 18.562 -22.391 9.625 1 79.94 666 ILE A O 1
ATOM 5401 N N . LEU A 1 667 ? 20.5 -21.344 9.805 1 82.06 667 LEU A N 1
ATOM 5402 C CA . LEU A 1 667 ? 20.609 -21.578 11.242 1 82.06 667 LEU A CA 1
ATOM 5403 C C . LEU A 1 667 ? 20.406 -20.297 12.031 1 82.06 667 LEU A C 1
ATOM 5405 O O . LEU A 1 667 ? 20.859 -19.219 11.609 1 82.06 667 LEU A O 1
ATOM 5409 N N . GLY A 1 668 ? 19.609 -20.438 13.008 1 76.5 668 GLY A N 1
ATOM 5410 C CA . GLY A 1 668 ? 19.531 -19.312 13.938 1 76.5 668 GLY A CA 1
ATOM 5411 C C . GLY A 1 668 ? 20.812 -19.125 14.727 1 76.5 668 GLY A C 1
ATOM 5412 O O . GLY A 1 668 ? 21.844 -19.734 14.43 1 76.5 668 GLY A O 1
ATOM 5413 N N . LYS A 1 669 ? 20.812 -18.219 15.703 1 77.38 669 LYS A N 1
ATOM 5414 C CA . LYS A 1 669 ? 21.969 -18.031 16.578 1 77.38 669 LYS A CA 1
ATOM 5415 C C . LYS A 1 669 ? 22.359 -19.344 17.25 1 77.38 669 LYS A C 1
ATOM 5417 O O . LYS A 1 669 ? 21.516 -20.094 17.734 1 77.38 669 LYS A O 1
ATOM 5422 N N . PHE A 1 670 ? 23.609 -19.781 16.953 1 78.5 670 PHE A N 1
ATOM 5423 C CA . PHE A 1 670 ? 24 -21.078 17.5 1 78.5 670 PHE A CA 1
ATOM 5424 C C . PHE A 1 670 ? 25.109 -20.922 18.516 1 78.5 670 PHE A C 1
ATOM 5426 O O . PHE A 1 670 ? 25.859 -19.938 18.484 1 78.5 670 PHE A O 1
ATOM 5433 N N . LYS A 1 671 ? 25 -21.672 19.578 1 79.56 671 LYS A N 1
ATOM 5434 C CA . LYS A 1 671 ? 26.016 -21.719 20.625 1 79.56 671 LYS A CA 1
ATOM 5435 C C . LYS A 1 671 ? 26.703 -23.078 20.641 1 79.56 671 LYS A C 1
ATOM 5437 O O . LYS A 1 671 ? 26.062 -24.125 20.484 1 79.56 671 LYS A O 1
ATOM 5442 N N . ALA A 1 672 ? 28.062 -22.938 20.672 1 79.38 672 ALA A N 1
ATOM 5443 C CA . ALA A 1 672 ? 28.828 -24.172 20.75 1 79.38 672 ALA A CA 1
ATOM 5444 C C . ALA A 1 672 ? 28.594 -24.875 22.078 1 79.38 672 ALA A C 1
ATOM 5446 O O . ALA A 1 672 ? 28.547 -24.234 23.141 1 79.38 672 ALA A O 1
ATOM 5447 N N . VAL A 1 673 ? 28.062 -26.016 22.016 1 77.81 673 VAL A N 1
ATOM 5448 C CA . VAL A 1 673 ? 27.859 -26.812 23.219 1 77.81 673 VAL A CA 1
ATOM 5449 C C . VAL A 1 673 ? 29.047 -27.719 23.453 1 77.81 673 VAL A C 1
ATOM 5451 O O . VAL A 1 673 ? 29.391 -28.531 22.594 1 77.81 673 VAL A O 1
ATOM 5454 N N . VAL A 1 674 ? 29.828 -27.375 24.469 1 69.5 674 VAL A N 1
ATOM 5455 C CA . VAL A 1 674 ? 30.969 -28.219 24.812 1 69.5 674 VAL A CA 1
ATOM 5456 C C . VAL A 1 674 ? 30.531 -29.297 25.797 1 69.5 674 VAL A C 1
ATOM 5458 O O . VAL A 1 674 ? 30.516 -29.078 27.016 1 69.5 674 VAL A O 1
ATOM 5461 N N . ASN A 1 675 ? 29.469 -29.938 25.562 1 65.44 675 ASN A N 1
ATOM 5462 C CA . ASN A 1 675 ? 29.062 -30.969 26.516 1 65.44 675 ASN A CA 1
ATOM 5463 C C . ASN A 1 675 ? 29.266 -32.375 25.938 1 65.44 675 ASN A C 1
ATOM 5465 O O . ASN A 1 675 ? 28.656 -32.719 24.938 1 65.44 675 ASN A O 1
ATOM 5469 N N . ASN A 1 676 ? 30.172 -33.062 26.516 1 68.81 676 ASN A N 1
ATOM 5470 C CA . ASN A 1 676 ? 30.516 -34.438 26.109 1 68.81 676 ASN A CA 1
ATOM 5471 C C . ASN A 1 676 ? 29.281 -35.344 26.125 1 68.81 676 ASN A C 1
ATOM 5473 O O . ASN A 1 676 ? 29.188 -36.25 25.312 1 68.81 676 ASN A O 1
ATOM 5477 N N . GLU A 1 677 ? 28.359 -35.031 26.969 1 73.81 677 GLU A N 1
ATOM 5478 C CA . GLU A 1 677 ? 27.156 -35.844 27.016 1 73.81 677 GLU A CA 1
ATOM 5479 C C . GLU A 1 677 ? 26.312 -35.688 25.766 1 73.81 677 GLU A C 1
ATOM 5481 O O . GLU A 1 677 ? 25.781 -36.656 25.234 1 73.81 677 GLU A O 1
ATOM 5486 N N . CYS A 1 678 ? 26.281 -34.531 25.234 1 76.06 678 CYS A N 1
ATOM 5487 C CA . CYS A 1 678 ? 25.516 -34.25 24.031 1 76.06 678 CYS A CA 1
ATOM 5488 C C . CYS A 1 678 ? 26.172 -34.938 22.812 1 76.06 678 CYS A C 1
ATOM 5490 O O . CYS A 1 678 ? 25.469 -35.469 21.953 1 76.06 678 CYS A O 1
ATOM 5492 N N . LYS A 1 679 ? 27.406 -34.875 22.875 1 78.62 679 LYS A N 1
ATOM 5493 C CA . LYS A 1 679 ? 28.156 -35.562 21.797 1 78.62 679 LYS A CA 1
ATOM 5494 C C . LYS A 1 679 ? 27.875 -37.062 21.797 1 78.62 679 LYS A C 1
ATOM 5496 O O . LYS A 1 679 ? 27.672 -37.656 20.734 1 78.62 679 LYS A O 1
ATOM 5501 N N . ASN A 1 680 ? 27.828 -37.656 22.984 1 80.06 680 ASN A N 1
ATOM 5502 C CA . ASN A 1 680 ? 27.562 -39.094 23.109 1 80.06 680 ASN A CA 1
ATOM 5503 C C . ASN A 1 680 ? 26.156 -39.438 22.672 1 80.06 680 ASN A C 1
ATOM 5505 O O . ASN A 1 680 ? 25.938 -40.469 22 1 80.06 680 ASN A O 1
ATOM 5509 N N . LYS A 1 681 ? 25.234 -38.625 22.969 1 81.38 681 LYS A N 1
ATOM 5510 C CA . LYS A 1 681 ? 23.844 -38.875 22.609 1 81.38 681 LYS A CA 1
ATOM 5511 C C . LYS A 1 681 ? 23.625 -38.781 21.109 1 81.38 681 LYS A C 1
ATOM 5513 O O . LYS A 1 681 ? 22.922 -39.594 20.516 1 81.38 681 LYS A O 1
ATOM 5518 N N . ILE A 1 682 ? 24.234 -37.844 20.531 1 81.31 682 ILE A N 1
ATOM 5519 C CA . ILE A 1 682 ? 24.094 -37.656 19.094 1 81.31 682 ILE A CA 1
ATOM 5520 C C . ILE A 1 682 ? 24.797 -38.781 18.359 1 81.31 682 ILE A C 1
ATOM 5522 O O . ILE A 1 682 ? 24.266 -39.312 17.375 1 81.31 682 ILE A O 1
ATOM 5526 N N . ALA A 1 683 ? 25.938 -39.125 18.953 1 81.31 683 ALA A N 1
ATOM 5527 C CA . ALA A 1 683 ? 26.656 -40.281 18.375 1 81.31 683 ALA A CA 1
ATOM 5528 C C . ALA A 1 683 ? 25.844 -41.562 18.469 1 81.31 683 ALA A C 1
ATOM 5530 O O . ALA A 1 683 ? 25.781 -42.344 17.516 1 81.31 683 ALA A O 1
ATOM 5531 N N . ALA A 1 684 ? 25.219 -41.719 19.547 1 82.06 684 ALA A N 1
ATOM 5532 C CA . ALA A 1 684 ? 24.391 -42.906 19.75 1 82.06 684 ALA A CA 1
ATOM 5533 C C . ALA A 1 684 ? 23.172 -42.875 18.828 1 82.06 684 ALA A C 1
ATOM 5535 O O . ALA A 1 684 ? 22.781 -43.906 18.297 1 82.06 684 ALA A O 1
ATOM 5536 N N . PHE A 1 685 ? 22.688 -41.688 18.641 1 80.25 685 PHE A N 1
ATOM 5537 C CA . PHE A 1 685 ? 21.484 -41.531 17.844 1 80.25 685 PHE A CA 1
ATOM 5538 C C . PHE A 1 685 ? 21.766 -41.812 16.375 1 80.25 685 PHE A C 1
ATOM 5540 O O . PHE A 1 685 ? 21.016 -42.562 15.719 1 80.25 685 PHE A O 1
ATOM 5547 N N . PHE A 1 686 ? 22.844 -41.312 15.938 1 78.31 686 PHE A N 1
ATOM 5548 C CA . PHE A 1 686 ? 23.156 -41.469 14.523 1 78.31 686 PHE A CA 1
ATOM 5549 C C . PHE A 1 686 ? 24.031 -42.719 14.297 1 78.31 686 PHE A C 1
ATOM 5551 O O . PHE A 1 686 ? 24.281 -43.094 13.156 1 78.31 686 PHE A O 1
ATOM 5558 N N . GLY A 1 687 ? 24.359 -43.344 15.391 1 77.19 687 GLY A N 1
ATOM 5559 C CA . GLY A 1 687 ? 25.219 -44.5 15.305 1 77.19 687 GLY A CA 1
ATOM 5560 C C . GLY A 1 687 ? 26.609 -44.188 14.82 1 77.19 687 GLY A C 1
ATOM 5561 O O . GLY A 1 687 ? 27.203 -44.938 14.047 1 77.19 687 GLY A O 1
ATOM 5562 N N . THR A 1 688 ? 27.047 -42.969 15.008 1 77.25 688 THR A N 1
ATOM 5563 C CA . THR A 1 688 ? 28.375 -42.562 14.578 1 77.25 688 THR A CA 1
ATOM 5564 C C . THR A 1 688 ? 29.344 -42.562 15.75 1 77.25 688 THR A C 1
ATOM 5566 O O . THR A 1 688 ? 28.938 -42.625 16.906 1 77.25 688 THR A O 1
ATOM 5569 N N . ASN A 1 689 ? 30.703 -42.719 15.461 1 78.62 689 ASN A N 1
ATOM 5570 C CA . ASN A 1 689 ? 31.734 -42.625 16.484 1 78.62 689 ASN A CA 1
ATOM 5571 C C . ASN A 1 689 ? 31.844 -41.25 17.078 1 78.62 689 ASN A C 1
ATOM 5573 O O . ASN A 1 689 ? 31.75 -40.25 16.344 1 78.62 689 ASN A O 1
ATOM 5577 N N . VAL A 1 690 ? 31.797 -41.094 18.375 1 80.31 690 VAL A N 1
ATOM 5578 C CA . VAL A 1 690 ? 31.859 -39.844 19.125 1 80.31 690 VAL A CA 1
ATOM 5579 C C . VAL A 1 690 ? 33.031 -39 18.625 1 80.31 690 VAL A C 1
ATOM 5581 O O . VAL A 1 690 ? 32.938 -37.781 18.562 1 80.31 690 VAL A O 1
ATOM 5584 N N . ASP A 1 691 ? 34.062 -39.688 18.219 1 76.5 691 ASP A N 1
ATOM 5585 C CA . ASP A 1 691 ? 35.281 -38.969 17.766 1 76.5 691 ASP A CA 1
ATOM 5586 C C . ASP A 1 691 ? 35.031 -38.312 16.422 1 76.5 691 ASP A C 1
ATOM 5588 O O . ASP A 1 691 ? 35.781 -37.406 16.031 1 76.5 691 ASP A O 1
ATOM 5592 N N . GLY A 1 692 ? 34.062 -38.719 15.758 1 74.31 692 GLY A N 1
ATOM 5593 C CA . GLY A 1 692 ? 33.75 -38.156 14.453 1 74.31 692 GLY A CA 1
ATOM 5594 C C . GLY A 1 692 ? 33 -36.812 14.531 1 74.31 692 GLY A C 1
ATOM 5595 O O . GLY A 1 692 ? 32.906 -36.094 13.539 1 74.31 692 GLY A O 1
ATOM 5596 N N . ILE A 1 693 ? 32.562 -36.562 15.75 1 78.75 693 ILE A N 1
ATOM 5597 C CA . ILE A 1 693 ? 31.828 -35.312 15.906 1 78.75 693 ILE A CA 1
ATOM 5598 C C . ILE A 1 693 ? 32.781 -34.188 16.266 1 78.75 693 ILE A C 1
ATOM 5600 O O . ILE A 1 693 ? 33.344 -34.188 17.344 1 78.75 693 ILE A O 1
ATOM 5604 N N . LYS A 1 694 ? 32.938 -33.281 15.328 1 75.69 694 LYS A N 1
ATOM 5605 C CA . LYS A 1 694 ? 33.906 -32.188 15.484 1 75.69 694 LYS A CA 1
ATOM 5606 C C . LYS A 1 694 ? 33.344 -31.125 16.422 1 75.69 694 LYS A C 1
ATOM 5608 O O . LYS A 1 694 ? 34.062 -30.688 17.344 1 75.69 694 LYS A O 1
ATOM 5613 N N . SER A 1 695 ? 32.156 -30.703 16.141 1 79.12 695 SER A N 1
ATOM 5614 C CA . SER A 1 695 ? 31.547 -29.641 16.953 1 79.12 695 SER A CA 1
ATOM 5615 C C . SER A 1 695 ? 30.031 -29.781 17 1 79.12 695 SER A C 1
ATOM 5617 O O . SER A 1 695 ? 29.422 -30.328 16.078 1 79.12 695 SER A O 1
ATOM 5619 N N . ILE A 1 696 ? 29.562 -29.672 18.188 1 80.69 696 ILE A N 1
ATOM 5620 C CA . ILE A 1 696 ? 28.109 -29.656 18.375 1 80.69 696 ILE A CA 1
ATOM 5621 C C . ILE A 1 696 ? 27.625 -28.25 18.672 1 80.69 696 ILE A C 1
ATOM 5623 O O . ILE A 1 696 ? 28.25 -27.516 19.453 1 80.69 696 ILE A O 1
ATOM 5627 N N . TYR A 1 697 ? 26.625 -27.875 17.859 1 81.38 697 TYR A N 1
ATOM 5628 C CA . TYR A 1 697 ? 26.047 -26.547 18.062 1 81.38 697 TYR A CA 1
ATOM 5629 C C . TYR A 1 697 ? 24.578 -26.641 18.438 1 81.38 697 TYR A C 1
ATOM 5631 O O . TYR A 1 697 ? 23.844 -27.5 17.922 1 81.38 697 TYR A O 1
ATOM 5639 N N . ALA A 1 698 ? 24.156 -25.938 19.5 1 82.5 698 ALA A N 1
ATOM 5640 C CA . ALA A 1 698 ? 22.75 -25.766 19.828 1 82.5 698 ALA A CA 1
ATOM 5641 C C . ALA A 1 698 ? 22.172 -24.531 19.141 1 82.5 698 ALA A C 1
ATOM 5643 O O . ALA A 1 698 ? 22.797 -23.469 19.125 1 82.5 698 ALA A O 1
ATOM 5644 N N . VAL A 1 699 ? 21.094 -24.906 18.359 1 83.56 699 VAL A N 1
ATOM 5645 C CA . VAL A 1 699 ? 20.453 -23.797 17.672 1 83.56 699 VAL A CA 1
ATOM 5646 C C . VAL A 1 699 ? 19 -23.688 18.125 1 83.56 699 VAL A C 1
ATOM 5648 O O . VAL A 1 699 ? 18.359 -24.688 18.453 1 83.56 699 VAL A O 1
ATOM 5651 N N . ASN A 1 700 ? 18.438 -22.469 18.234 1 81.12 700 ASN A N 1
ATOM 5652 C CA . ASN A 1 700 ? 17.047 -22.25 18.641 1 81.12 700 ASN A CA 1
ATOM 5653 C C . ASN A 1 700 ? 16.078 -22.641 17.531 1 81.12 700 ASN A C 1
ATOM 5655 O O . ASN A 1 700 ? 14.945 -23.062 17.797 1 81.12 700 ASN A O 1
ATOM 5659 N N . TRP A 1 701 ? 16.469 -22.453 16.297 1 83 701 TRP A N 1
ATOM 5660 C CA . TRP A 1 701 ? 15.633 -22.844 15.18 1 83 701 TRP A CA 1
ATOM 5661 C C . TRP A 1 701 ? 16.469 -23.109 13.938 1 83 701 TRP A C 1
ATOM 5663 O O . TRP A 1 701 ? 17.609 -22.641 13.828 1 83 701 TRP A O 1
ATOM 5673 N N . ILE A 1 702 ? 15.984 -24.016 13.227 1 85.19 702 ILE A N 1
ATOM 5674 C CA . ILE A 1 702 ? 16.625 -24.375 11.961 1 85.19 702 ILE A CA 1
ATOM 5675 C C . ILE A 1 702 ? 15.602 -24.344 10.836 1 85.19 702 ILE A C 1
ATOM 5677 O O . ILE A 1 702 ? 14.461 -24.766 11.016 1 85.19 702 ILE A O 1
ATOM 5681 N N . ILE A 1 703 ? 16.016 -23.656 9.773 1 82.5 703 ILE A N 1
ATOM 5682 C CA . ILE A 1 703 ? 15.203 -23.766 8.562 1 82.5 703 ILE A CA 1
ATOM 5683 C C . ILE A 1 703 ? 15.852 -24.734 7.586 1 82.5 703 ILE A C 1
ATOM 5685 O O . ILE A 1 703 ? 17.016 -24.547 7.191 1 82.5 703 ILE A O 1
ATOM 5689 N N . TYR A 1 704 ? 15.109 -25.766 7.398 1 83.56 704 TYR A N 1
ATOM 5690 C CA . TYR A 1 704 ? 15.578 -26.766 6.457 1 83.56 704 TYR A CA 1
ATOM 5691 C C . TYR A 1 704 ? 14.602 -26.938 5.297 1 83.56 704 TYR A C 1
ATOM 5693 O O . TYR A 1 704 ? 13.445 -27.297 5.5 1 83.56 704 TYR A O 1
ATOM 5701 N N . ASN A 1 705 ? 15.078 -26.672 4.082 1 78.12 705 ASN A N 1
ATOM 5702 C CA . ASN A 1 705 ? 14.273 -26.719 2.869 1 78.12 705 ASN A CA 1
ATOM 5703 C C . ASN A 1 705 ? 12.984 -25.906 3.012 1 78.12 705 ASN A C 1
ATOM 5705 O O . ASN A 1 705 ? 11.898 -26.406 2.73 1 78.12 705 ASN A O 1
ATOM 5709 N N . GLY A 1 706 ? 13.141 -24.781 3.652 1 73.25 706 GLY A N 1
ATOM 5710 C CA . GLY A 1 706 ? 12.047 -23.844 3.764 1 73.25 706 GLY A CA 1
ATOM 5711 C C . GLY A 1 706 ? 11.164 -24.078 4.977 1 73.25 706 GLY A C 1
ATOM 5712 O O . GLY A 1 706 ? 10.266 -23.281 5.266 1 73.25 706 GLY A O 1
ATOM 5713 N N . GLN A 1 707 ? 11.43 -25.203 5.625 1 78.12 707 GLN A N 1
ATOM 5714 C CA . GLN A 1 707 ? 10.648 -25.516 6.812 1 78.12 707 GLN A CA 1
ATOM 5715 C C . GLN A 1 707 ? 11.406 -25.172 8.086 1 78.12 707 GLN A C 1
ATOM 5717 O O . GLN A 1 707 ? 12.555 -25.562 8.258 1 78.12 707 GLN A O 1
ATOM 5722 N N . LYS A 1 708 ? 10.75 -24.406 8.875 1 80.81 708 LYS A N 1
ATOM 5723 C CA . LYS A 1 708 ? 11.375 -23.969 10.125 1 80.81 708 LYS A CA 1
ATOM 5724 C C . LYS A 1 708 ? 11.109 -24.969 11.25 1 80.81 708 LYS A C 1
ATOM 5726 O O . LYS A 1 708 ? 9.961 -25.375 11.469 1 80.81 708 LYS A O 1
ATOM 5731 N N . PHE A 1 709 ? 12.125 -25.438 11.797 1 80.94 709 PHE A N 1
ATOM 5732 C CA . PHE A 1 709 ? 12.062 -26.312 12.961 1 80.94 709 PHE A CA 1
ATOM 5733 C C . PHE A 1 709 ? 12.508 -25.562 14.219 1 80.94 709 PHE A C 1
ATOM 5735 O O . PHE A 1 709 ? 13.539 -24.875 14.211 1 80.94 709 PHE A O 1
ATOM 5742 N N . VAL A 1 710 ? 11.594 -25.438 15.109 1 79.12 710 VAL A N 1
ATOM 5743 C CA . VAL A 1 710 ? 11.906 -24.734 16.344 1 79.12 710 VAL A CA 1
ATOM 5744 C C . VAL A 1 710 ? 12.008 -25.719 17.5 1 79.12 710 VAL A C 1
ATOM 5746 O O . VAL A 1 710 ? 11.219 -26.672 17.578 1 79.12 710 VAL A O 1
ATOM 5749 N N . MET B 1 1 ? -42.625 64.125 -19.594 1 19 1 MET B N 1
ATOM 5750 C CA . MET B 1 1 ? -42.25 63.781 -20.969 1 19 1 MET B CA 1
ATOM 5751 C C . MET B 1 1 ? -40.75 63.938 -21.172 1 19 1 MET B C 1
ATOM 5753 O O . MET B 1 1 ? -40.188 63.438 -22.156 1 19 1 MET B O 1
ATOM 5757 N N . GLU B 1 2 ? -40.25 64.938 -20.531 1 17.61 2 GLU B N 1
ATOM 5758 C CA . GLU B 1 2 ? -39.062 65.625 -21 1 17.61 2 GLU B CA 1
ATOM 5759 C C . GLU B 1 2 ? -37.875 64.688 -21.031 1 17.61 2 GLU B C 1
ATOM 5761 O O . GLU B 1 2 ? -37.781 63.781 -20.219 1 17.61 2 GLU B O 1
ATOM 5766 N N . GLU B 1 3 ? -36.938 65 -21.844 1 16.22 3 GLU B N 1
ATOM 5767 C CA . GLU B 1 3 ? -35.906 64.562 -22.797 1 16.22 3 GLU B CA 1
ATOM 5768 C C . GLU B 1 3 ? -34.656 64.125 -22.078 1 16.22 3 GLU B C 1
ATOM 5770 O O . GLU B 1 3 ? -34.469 64.438 -20.891 1 16.22 3 GLU B O 1
ATOM 5775 N N . ARG B 1 4 ? -33.594 63.812 -22.953 1 17.67 4 ARG B N 1
ATOM 5776 C CA . ARG B 1 4 ? -32.594 63 -23.641 1 17.67 4 ARG B CA 1
ATOM 5777 C C . ARG B 1 4 ? -31.188 63.281 -23.125 1 17.67 4 ARG B C 1
ATOM 5779 O O . ARG B 1 4 ? -30.219 62.75 -23.641 1 17.67 4 ARG B O 1
ATOM 5786 N N . ASP B 1 5 ? -31.047 64.375 -22.391 1 16.47 5 ASP B N 1
ATOM 5787 C CA . ASP B 1 5 ? -29.75 65.062 -22.547 1 16.47 5 ASP B CA 1
ATOM 5788 C C . ASP B 1 5 ? -28.625 64.125 -22.109 1 16.47 5 ASP B C 1
ATOM 5790 O O . ASP B 1 5 ? -28.5 63.781 -20.938 1 16.47 5 ASP B O 1
ATOM 5794 N N . VAL B 1 6 ? -28.297 63.125 -23.062 1 20.19 6 VAL B N 1
ATOM 5795 C CA . VAL B 1 6 ? -27.422 62 -23.281 1 20.19 6 VAL B CA 1
ATOM 5796 C C . VAL B 1 6 ? -25.969 62.406 -23.078 1 20.19 6 VAL B C 1
ATOM 5798 O O . VAL B 1 6 ? -25.391 63.094 -23.922 1 20.19 6 VAL B O 1
ATOM 5801 N N . THR B 1 7 ? -25.766 63.156 -22.047 1 18.7 7 THR B N 1
ATOM 5802 C CA . THR B 1 7 ? -24.484 63.812 -21.781 1 18.7 7 THR B CA 1
ATOM 5803 C C . THR B 1 7 ? -23.328 62.844 -22.094 1 18.7 7 THR B C 1
ATOM 5805 O O . THR B 1 7 ? -23.359 61.688 -21.688 1 18.7 7 THR B O 1
ATOM 5808 N N . ASN B 1 8 ? -22.656 63.125 -23.219 1 19.16 8 ASN B N 1
ATOM 5809 C CA . ASN B 1 8 ? -21.578 62.656 -24.062 1 19.16 8 ASN B CA 1
ATOM 5810 C C . ASN B 1 8 ? -20.312 62.375 -23.266 1 19.16 8 ASN B C 1
ATOM 5812 O O . ASN B 1 8 ? -19.484 63.281 -23.062 1 19.16 8 ASN B O 1
ATOM 5816 N N . GLN B 1 9 ? -20.516 61.875 -22.016 1 19.41 9 GLN B N 1
ATOM 5817 C CA . GLN B 1 9 ? -19.281 61.844 -21.234 1 19.41 9 GLN B CA 1
ATOM 5818 C C . GLN B 1 9 ? -18.141 61.219 -22.047 1 19.41 9 GLN B C 1
ATOM 5820 O O . GLN B 1 9 ? -18.344 60.188 -22.688 1 19.41 9 GLN B O 1
ATOM 5825 N N . PRO B 1 10 ? -17.219 62.031 -22.438 1 19.19 10 PRO B N 1
ATOM 5826 C CA . PRO B 1 10 ? -16.109 61.812 -23.359 1 19.19 10 PRO B CA 1
ATOM 5827 C C . PRO B 1 10 ? -15.422 60.469 -23.109 1 19.19 10 PRO B C 1
ATOM 5829 O O . PRO B 1 10 ? -15.398 59.969 -21.969 1 19.19 10 PRO B O 1
ATOM 5832 N N . ARG B 1 11 ? -15.352 59.656 -24.188 1 20.42 11 ARG B N 1
ATOM 5833 C CA . ARG B 1 11 ? -14.797 58.344 -24.562 1 20.42 11 ARG B CA 1
ATOM 5834 C C . ARG B 1 11 ? -13.312 58.281 -24.234 1 20.42 11 ARG B C 1
ATOM 5836 O O . ARG B 1 11 ? -12.492 58.969 -24.859 1 20.42 11 ARG B O 1
ATOM 5843 N N . SER B 1 12 ? -12.992 58.562 -22.922 1 17.64 12 SER B N 1
ATOM 5844 C CA . SER B 1 12 ? -11.586 58.469 -22.531 1 17.64 12 SER B CA 1
ATOM 5845 C C . SER B 1 12 ? -10.867 57.375 -23.297 1 17.64 12 SER B C 1
ATOM 5847 O O . SER B 1 12 ? -11.484 56.344 -23.672 1 17.64 12 SER B O 1
ATOM 5849 N N . SER B 1 13 ? -9.711 57.75 -23.922 1 18.98 13 SER B N 1
ATOM 5850 C CA . SER B 1 13 ? -8.672 57.25 -24.828 1 18.98 13 SER B CA 1
ATOM 5851 C C . SER B 1 13 ? -8.211 55.844 -24.438 1 18.98 13 SER B C 1
ATOM 5853 O O . SER B 1 13 ? -7.758 55.625 -23.312 1 18.98 13 SER B O 1
ATOM 5855 N N . GLN B 1 14 ? -8.898 54.844 -24.953 1 18.8 14 GLN B N 1
ATOM 5856 C CA . GLN B 1 14 ? -8.711 53.375 -24.906 1 18.8 14 GLN B CA 1
ATOM 5857 C C . GLN B 1 14 ? -7.293 53 -25.312 1 18.8 14 GLN B C 1
ATOM 5859 O O . GLN B 1 14 ? -6.898 53.188 -26.469 1 18.8 14 GLN B O 1
ATOM 5864 N N . ASN B 1 15 ? -6.246 53.469 -24.453 1 18.12 15 ASN B N 1
ATOM 5865 C CA . ASN B 1 15 ? -4.879 53.062 -24.766 1 18.12 15 ASN B CA 1
ATOM 5866 C C . ASN B 1 15 ? -4.832 51.656 -25.344 1 18.12 15 ASN B C 1
ATOM 5868 O O . ASN B 1 15 ? -5.281 50.719 -24.703 1 18.12 15 ASN B O 1
ATOM 5872 N N . GLU B 1 16 ? -4.945 51.531 -26.641 1 20.08 16 GLU B N 1
ATOM 5873 C CA . GLU B 1 16 ? -4.789 50.406 -27.578 1 20.08 16 GLU B CA 1
ATOM 5874 C C . GLU B 1 16 ? -3.51 49.625 -27.297 1 20.08 16 GLU B C 1
ATOM 5876 O O . GLU B 1 16 ? -2.41 50.094 -27.594 1 20.08 16 GLU B O 1
ATOM 5881 N N . PHE B 1 17 ? -3.268 49.219 -26.047 1 20.25 17 PHE B N 1
ATOM 5882 C CA . PHE B 1 17 ? -2.053 48.406 -25.891 1 20.25 17 PHE B CA 1
ATOM 5883 C C . PHE B 1 17 ? -1.897 47.438 -27.047 1 20.25 17 PHE B C 1
ATOM 5885 O O . PHE B 1 17 ? -2.855 46.75 -27.422 1 20.25 17 PHE B O 1
ATOM 5892 N N . ASP B 1 18 ? -1.06 47.719 -28.016 1 19.34 18 ASP B N 1
ATOM 5893 C CA . ASP B 1 18 ? -0.495 47.062 -29.188 1 19.34 18 ASP B CA 1
ATOM 5894 C C . ASP B 1 18 ? -0.354 45.562 -28.953 1 19.34 18 ASP B C 1
ATOM 5896 O O . ASP B 1 18 ? 0.02 45.125 -27.875 1 19.34 18 ASP B O 1
ATOM 5900 N N . ASN B 1 19 ? -0.99 44.812 -29.797 1 20.27 19 ASN B N 1
ATOM 5901 C CA . ASN B 1 19 ? -1.199 43.406 -30.078 1 20.27 19 ASN B CA 1
ATOM 5902 C C . ASN B 1 19 ? 0.123 42.625 -30.141 1 20.27 19 ASN B C 1
ATOM 5904 O O . ASN B 1 19 ? 0.876 42.781 -31.109 1 20.27 19 ASN B O 1
ATOM 5908 N N . GLN B 1 20 ? 0.919 42.594 -29.031 1 19.08 20 GLN B N 1
ATOM 5909 C CA . GLN B 1 20 ? 2.174 41.906 -28.75 1 19.08 20 GLN B CA 1
ATOM 5910 C C . GLN B 1 20 ? 2.229 40.562 -29.469 1 19.08 20 GLN B C 1
ATOM 5912 O O . GLN B 1 20 ? 1.197 39.938 -29.672 1 19.08 20 GLN B O 1
ATOM 5917 N N . SER B 1 21 ? 3.328 40.438 -30.312 1 20.55 21 SER B N 1
ATOM 5918 C CA . SER B 1 21 ? 3.861 39.375 -31.141 1 20.55 21 SER B CA 1
ATOM 5919 C C . SER B 1 21 ? 3.617 38 -30.484 1 20.55 21 SER B C 1
ATOM 5921 O O . SER B 1 21 ? 3.748 37.875 -29.266 1 20.55 21 SER B O 1
ATOM 5923 N N . PRO B 1 22 ? 2.873 37.281 -31.203 1 21.8 22 PRO B N 1
ATOM 5924 C CA . PRO B 1 22 ? 2.424 35.938 -30.812 1 21.8 22 PRO B CA 1
ATOM 5925 C C . PRO B 1 22 ? 3.562 35.062 -30.281 1 21.8 22 PRO B C 1
ATOM 5927 O O . PRO B 1 22 ? 4.531 34.812 -31.016 1 21.8 22 PRO B O 1
ATOM 5930 N N . CYS B 1 23 ? 4.094 35.469 -29.125 1 19.77 23 CYS B N 1
ATOM 5931 C CA . CYS B 1 23 ? 5.121 34.594 -28.594 1 19.77 23 CYS B CA 1
ATOM 5932 C C . CYS B 1 23 ? 4.762 33.125 -28.828 1 19.77 23 CYS B C 1
ATOM 5934 O O . CYS B 1 23 ? 3.732 32.656 -28.344 1 19.77 23 CYS B O 1
ATOM 5936 N N . ILE B 1 24 ? 5.047 32.719 -30.047 1 21.25 24 ILE B N 1
ATOM 5937 C CA . ILE B 1 24 ? 4.961 31.344 -30.5 1 21.25 24 ILE B CA 1
ATOM 5938 C C . ILE B 1 24 ? 5.516 30.422 -29.438 1 21.25 24 ILE B C 1
ATOM 5940 O O . ILE B 1 24 ? 6.715 30.438 -29.141 1 21.25 24 ILE B O 1
ATOM 5944 N N . VAL B 1 25 ? 4.887 30.438 -28.344 1 21.39 25 VAL B N 1
ATOM 5945 C CA . VAL B 1 25 ? 5.262 29.453 -27.344 1 21.39 25 VAL B CA 1
ATOM 5946 C C . VAL B 1 25 ? 5.289 28.062 -27.969 1 21.39 25 VAL B C 1
ATOM 5948 O O . VAL B 1 25 ? 4.262 27.562 -28.422 1 21.39 25 VAL B O 1
ATOM 5951 N N . THR B 1 26 ? 6.258 27.891 -28.812 1 20.14 26 THR B N 1
ATOM 5952 C CA . THR B 1 26 ? 6.523 26.562 -29.312 1 20.14 26 THR B CA 1
ATOM 5953 C C . THR B 1 26 ? 6.348 25.516 -28.219 1 20.14 26 THR B C 1
ATOM 5955 O O . THR B 1 26 ? 6.883 25.672 -27.125 1 20.14 26 THR B O 1
ATOM 5958 N N . ALA B 1 27 ? 5.184 24.969 -28.219 1 21.67 27 ALA B N 1
ATOM 5959 C CA . ALA B 1 27 ? 4.695 23.875 -27.406 1 21.67 27 ALA B CA 1
ATOM 5960 C C . ALA B 1 27 ? 5.734 22.75 -27.312 1 21.67 27 ALA B C 1
ATOM 5962 O O . ALA B 1 27 ? 6.008 22.078 -28.312 1 21.67 27 ALA B O 1
ATOM 5963 N N . ASP B 1 28 ? 6.863 23.078 -26.734 1 21.89 28 ASP B N 1
ATOM 5964 C CA . ASP B 1 28 ? 7.844 22.016 -26.5 1 21.89 28 ASP B CA 1
ATOM 5965 C C . ASP B 1 28 ? 7.164 20.734 -26.016 1 21.89 28 ASP B C 1
ATOM 5967 O O . ASP B 1 28 ? 6.129 20.781 -25.359 1 21.89 28 ASP B O 1
ATOM 5971 N N . HIS B 1 29 ? 7.387 19.672 -26.703 1 23.06 29 HIS B N 1
ATOM 5972 C CA . HIS B 1 29 ? 7.055 18.266 -26.5 1 23.06 29 HIS B CA 1
ATOM 5973 C C . HIS B 1 29 ? 7.203 17.859 -25.047 1 23.06 29 HIS B C 1
ATOM 5975 O O . HIS B 1 29 ? 8.312 17.891 -24.5 1 23.06 29 HIS B O 1
ATOM 5981 N N . LEU B 1 30 ? 6.281 18.297 -24.25 1 24.55 30 LEU B N 1
ATOM 5982 C CA . LEU B 1 30 ? 6.164 17.906 -22.844 1 24.55 30 LEU B CA 1
ATOM 5983 C C . LEU B 1 30 ? 6.41 16.422 -22.672 1 24.55 30 LEU B C 1
ATOM 5985 O O . LEU B 1 30 ? 5.59 15.594 -23.094 1 24.55 30 LEU B O 1
ATOM 5989 N N . THR B 1 31 ? 7.566 15.992 -22.969 1 25.69 31 THR B N 1
ATOM 5990 C CA . THR B 1 31 ? 7.938 14.664 -22.5 1 25.69 31 THR B CA 1
ATOM 5991 C C . THR B 1 31 ? 7.438 14.422 -21.078 1 25.69 31 THR B C 1
ATOM 5993 O O . THR B 1 31 ? 7.703 15.219 -20.188 1 25.69 31 THR B O 1
ATOM 5996 N N . ASP B 1 32 ? 6.258 13.969 -20.906 1 26.03 32 ASP B N 1
ATOM 5997 C CA . ASP B 1 32 ? 5.461 13.477 -19.781 1 26.03 32 ASP B CA 1
ATOM 5998 C C . ASP B 1 32 ? 6.348 12.844 -18.719 1 26.03 32 ASP B C 1
ATOM 6000 O O . ASP B 1 32 ? 6.332 11.625 -18.531 1 26.03 32 ASP B O 1
ATOM 6004 N N . THR B 1 33 ? 7.578 13.25 -18.672 1 27.17 33 THR B N 1
ATOM 6005 C CA . THR B 1 33 ? 8.344 12.734 -17.547 1 27.17 33 THR B CA 1
ATOM 6006 C C . THR B 1 33 ? 7.719 13.172 -16.219 1 27.17 33 THR B C 1
ATOM 6008 O O . THR B 1 33 ? 7.535 14.367 -15.984 1 27.17 33 THR B O 1
ATOM 6011 N N . GLU B 1 34 ? 6.73 12.516 -15.781 1 27.83 34 GLU B N 1
ATOM 6012 C CA . GLU B 1 34 ? 6.184 12.703 -14.445 1 27.83 34 GLU B CA 1
ATOM 6013 C C . GLU B 1 34 ? 7.238 13.266 -13.492 1 27.83 34 GLU B C 1
ATOM 6015 O O . GLU B 1 34 ? 8.375 12.797 -13.469 1 27.83 34 GLU B O 1
ATOM 6020 N N . PRO B 1 35 ? 7.027 14.492 -13.109 1 28.91 35 PRO B N 1
ATOM 6021 C CA . PRO B 1 35 ? 8.016 15.047 -12.172 1 28.91 35 PRO B CA 1
ATOM 6022 C C . PRO B 1 35 ? 8.32 14.109 -11.016 1 28.91 35 PRO B C 1
ATOM 6024 O O . PRO B 1 35 ? 7.406 13.586 -10.375 1 28.91 35 PRO B O 1
ATOM 6027 N N . GLU B 1 36 ? 9.273 13.25 -11.141 1 29.69 36 GLU B N 1
ATOM 6028 C CA . GLU B 1 36 ? 9.867 12.562 -9.992 1 29.69 36 GLU B CA 1
ATOM 6029 C C . GLU B 1 36 ? 9.906 13.477 -8.766 1 29.69 36 GLU B C 1
ATOM 6031 O O . GLU B 1 36 ? 10.406 14.594 -8.836 1 29.69 36 GLU B O 1
ATOM 6036 N N . HIS B 1 37 ? 8.898 13.625 -8.07 1 30.69 37 HIS B N 1
ATOM 6037 C CA . HIS B 1 37 ? 9.086 14.273 -6.773 1 30.69 37 HIS B CA 1
ATOM 6038 C C . HIS B 1 37 ? 10.5 14.047 -6.242 1 30.69 37 HIS B C 1
ATOM 6040 O O . HIS B 1 37 ? 10.836 12.938 -5.816 1 30.69 37 HIS B O 1
ATOM 6046 N N . THR B 1 38 ? 11.445 14.648 -6.91 1 30.59 38 THR B N 1
ATOM 6047 C CA . THR B 1 38 ? 12.836 14.672 -6.473 1 30.59 38 THR B CA 1
ATOM 6048 C C . THR B 1 38 ? 12.938 15.133 -5.02 1 30.59 38 THR B C 1
ATOM 6050 O O . THR B 1 38 ? 12.562 16.266 -4.695 1 30.59 38 THR B O 1
ATOM 6053 N N . CYS B 1 39 ? 12.648 14.344 -4.141 1 32.03 39 CYS B N 1
ATOM 6054 C CA . CYS B 1 39 ? 13.172 14.68 -2.824 1 32.03 39 CYS B CA 1
ATOM 6055 C C . CYS B 1 39 ? 14.57 15.273 -2.93 1 32.03 39 CYS B C 1
ATOM 6057 O O . CYS B 1 39 ? 15.5 14.602 -3.395 1 32.03 39 CYS B O 1
ATOM 6059 N N . THR B 1 40 ? 14.688 16.531 -3.271 1 34.5 40 THR B N 1
ATOM 6060 C CA . THR B 1 40 ? 16 17.172 -3.199 1 34.5 40 THR B CA 1
ATOM 6061 C C . THR B 1 40 ? 16.641 16.922 -1.84 1 34.5 40 THR B C 1
ATOM 6063 O O . THR B 1 40 ? 16.141 17.375 -0.812 1 34.5 40 THR B O 1
ATOM 6066 N N . CYS B 1 41 ? 17.281 15.898 -1.742 1 36.09 41 CYS B N 1
ATOM 6067 C CA . CYS B 1 41 ? 18.125 15.68 -0.567 1 36.09 41 CYS B CA 1
ATOM 6068 C C . CYS B 1 41 ? 19.094 16.844 -0.368 1 36.09 41 CYS B C 1
ATOM 6070 O O . CYS B 1 41 ? 19.656 17.344 -1.334 1 36.09 41 CYS B O 1
ATOM 6072 N N . PRO B 1 42 ? 19.094 17.469 0.77 1 35.03 42 PRO B N 1
ATOM 6073 C CA . PRO B 1 42 ? 20.141 18.453 1.034 1 35.03 42 PRO B CA 1
ATOM 6074 C C . PRO B 1 42 ? 21.531 17.953 0.629 1 35.03 42 PRO B C 1
ATOM 6076 O O . PRO B 1 42 ? 21.922 16.844 0.972 1 35.03 42 PRO B O 1
ATOM 6079 N N . THR B 1 43 ? 21.953 18.359 -0.54 1 36.56 43 THR B N 1
ATOM 6080 C CA . THR B 1 43 ? 23.328 18.062 -0.927 1 36.56 43 THR B CA 1
ATOM 6081 C C . THR B 1 43 ? 24.297 18.453 0.183 1 36.56 43 THR B C 1
ATOM 6083 O O . THR B 1 43 ? 24.25 19.578 0.691 1 36.56 43 THR B O 1
ATOM 6086 N N . GLN B 1 44 ? 24.719 17.609 0.903 1 37.12 44 GLN B N 1
ATOM 6087 C CA . GLN B 1 44 ? 25.797 17.922 1.822 1 37.12 44 GLN B CA 1
ATOM 6088 C C . GLN B 1 44 ? 27.031 18.438 1.069 1 37.12 44 GLN B C 1
ATOM 6090 O O . GLN B 1 44 ? 27.5 17.797 0.127 1 37.12 44 GLN B O 1
ATOM 6095 N N . GLU B 1 45 ? 27.109 19.75 0.915 1 34.81 45 GLU B N 1
ATOM 6096 C CA . GLU B 1 45 ? 28.391 20.234 0.408 1 34.81 45 GLU B CA 1
ATOM 6097 C C . GLU B 1 45 ? 29.562 19.625 1.17 1 34.81 45 GLU B C 1
ATOM 6099 O O . GLU B 1 45 ? 29.422 19.25 2.336 1 34.81 45 GLU B O 1
ATOM 6104 N N . MET B 1 46 ? 30.562 19.312 0.442 1 36.72 46 MET B N 1
ATOM 6105 C CA . MET B 1 46 ? 31.891 18.969 0.949 1 36.72 46 MET B CA 1
ATOM 6106 C C . MET B 1 46 ? 32.312 19.906 2.088 1 36.72 46 MET B C 1
ATOM 6108 O O . MET B 1 46 ? 32.062 21.109 2.027 1 36.72 46 MET B O 1
ATOM 6112 N N . MET B 1 47 ? 32.438 19.516 3.225 1 35.72 47 MET B N 1
ATOM 6113 C CA . MET B 1 47 ? 33.094 20.391 4.215 1 35.72 47 MET B CA 1
ATOM 6114 C C . MET B 1 47 ? 34.188 21.219 3.578 1 35.72 47 MET B C 1
ATOM 6116 O O . MET B 1 47 ? 35.031 20.688 2.855 1 35.72 47 MET B O 1
ATOM 6120 N N . SER B 1 48 ? 34 22.438 3.354 1 32.88 48 SER B N 1
ATOM 6121 C CA . SER B 1 48 ? 35.062 23.266 2.828 1 32.88 48 SER B CA 1
ATOM 6122 C C . SER B 1 48 ? 36.406 22.938 3.477 1 32.88 48 SER B C 1
ATOM 6124 O O . SER B 1 48 ? 36.438 22.375 4.578 1 32.88 48 SER B O 1
ATOM 6126 N N . GLU B 1 49 ? 37.531 23 2.75 1 32.81 49 GLU B N 1
ATOM 6127 C CA . GLU B 1 49 ? 38.906 22.906 3.256 1 32.81 49 GLU B CA 1
ATOM 6128 C C . GLU B 1 49 ? 39.031 23.578 4.613 1 32.81 49 GLU B C 1
ATOM 6130 O O . GLU B 1 49 ? 39.75 23.109 5.484 1 32.81 49 GLU B O 1
ATOM 6135 N N . ASP B 1 50 ? 38.312 24.734 4.773 1 33.5 50 ASP B N 1
ATOM 6136 C CA . ASP B 1 50 ? 38.531 25.641 5.906 1 33.5 50 ASP B CA 1
ATOM 6137 C C . ASP B 1 50 ? 37.844 25.094 7.16 1 33.5 50 ASP B C 1
ATOM 6139 O O . ASP B 1 50 ? 38.25 25.406 8.281 1 33.5 50 ASP B O 1
ATOM 6143 N N . GLU B 1 51 ? 36.75 24.484 7.086 1 35.72 51 GLU B N 1
ATOM 6144 C CA . GLU B 1 51 ? 36.031 24.109 8.312 1 35.72 51 GLU B CA 1
ATOM 6145 C C . GLU B 1 51 ? 36.75 22.938 9.008 1 35.72 51 GLU B C 1
ATOM 6147 O O . GLU B 1 51 ? 36.5 22.688 10.195 1 35.72 51 GLU B O 1
ATOM 6152 N N . LEU B 1 52 ? 37.25 22.078 8.273 1 34.94 52 LEU B N 1
ATOM 6153 C CA . LEU B 1 52 ? 38.156 21.125 8.922 1 34.94 52 LEU B CA 1
ATOM 6154 C C . LEU B 1 52 ? 39.281 21.844 9.609 1 34.94 52 LEU B C 1
ATOM 6156 O O . LEU B 1 52 ? 40 21.266 10.438 1 34.94 52 LEU B O 1
ATOM 6160 N N . TYR B 1 53 ? 39.688 23.094 9.039 1 32.28 53 TYR B N 1
ATOM 6161 C CA . TYR B 1 53 ? 40.75 23.891 9.641 1 32.28 53 TYR B CA 1
ATOM 6162 C C . TYR B 1 53 ? 40.188 24.844 10.68 1 32.28 53 TYR B C 1
ATOM 6164 O O . TYR B 1 53 ? 39.812 25.969 10.352 1 32.28 53 TYR B O 1
ATOM 6172 N N . ARG B 1 54 ? 39.156 24.75 11.367 1 32.53 54 ARG B N 1
ATOM 6173 C CA . ARG B 1 54 ? 39 25.734 12.43 1 32.53 54 ARG B CA 1
ATOM 6174 C C . ARG B 1 54 ? 40.312 26.016 13.125 1 32.53 54 ARG B C 1
ATOM 6176 O O . ARG B 1 54 ? 41.031 25.094 13.523 1 32.53 54 ARG B O 1
ATOM 6183 N N . HIS B 1 55 ? 40.812 27.297 13 1 29.14 55 HIS B N 1
ATOM 6184 C CA . HIS B 1 55 ? 41.938 28.062 13.523 1 29.14 55 HIS B CA 1
ATOM 6185 C C . HIS B 1 55 ? 42 27.969 15.047 1 29.14 55 HIS B C 1
ATOM 6187 O O . HIS B 1 55 ? 41.125 28.5 15.75 1 29.14 55 HIS B O 1
ATOM 6193 N N . GLU B 1 56 ? 42.312 26.922 15.781 1 30.45 56 GLU B N 1
ATOM 6194 C CA . GLU B 1 56 ? 42.938 27.406 17.031 1 30.45 56 GLU B CA 1
ATOM 6195 C C . GLU B 1 56 ? 43.875 28.562 16.766 1 30.45 56 GLU B C 1
ATOM 6197 O O . GLU B 1 56 ? 44.875 28.391 16.062 1 30.45 56 GLU B O 1
ATOM 6202 N N . GLU B 1 57 ? 43.438 29.734 16.562 1 31 57 GLU B N 1
ATOM 6203 C CA . GLU B 1 57 ? 44.281 30.938 16.531 1 31 57 GLU B CA 1
ATOM 6204 C C . GLU B 1 57 ? 45.5 30.797 17.422 1 31 57 GLU B C 1
ATOM 6206 O O . GLU B 1 57 ? 46.531 31.406 17.156 1 31 57 GLU B O 1
ATOM 6211 N N . ASP B 1 58 ? 45.406 30.688 18.812 1 29.94 58 ASP B N 1
ATOM 6212 C CA . ASP B 1 58 ? 46.531 31.266 19.547 1 29.94 58 ASP B CA 1
ATOM 6213 C C . ASP B 1 58 ? 47.844 30.547 19.188 1 29.94 58 ASP B C 1
ATOM 6215 O O . ASP B 1 58 ? 48.938 31.109 19.375 1 29.94 58 ASP B O 1
ATOM 6219 N N . SER B 1 59 ? 48.156 29.25 19.625 1 29.98 59 SER B N 1
ATOM 6220 C CA . SER B 1 59 ? 49.562 28.953 19.781 1 29.98 59 SER B CA 1
ATOM 6221 C C . SER B 1 59 ? 50.281 28.922 18.438 1 29.98 59 SER B C 1
ATOM 6223 O O . SER B 1 59 ? 49.656 28.609 17.406 1 29.98 59 SER B O 1
ATOM 6225 N N . ASN B 1 60 ? 51.469 29.594 18.141 1 32.28 60 ASN B N 1
ATOM 6226 C CA . ASN B 1 60 ? 52.469 29.781 17.078 1 32.28 60 ASN B CA 1
ATOM 6227 C C . ASN B 1 60 ? 52.594 28.531 16.219 1 32.28 60 ASN B C 1
ATOM 6229 O O . ASN B 1 60 ? 53.438 28.484 15.32 1 32.28 60 ASN B O 1
ATOM 6233 N N . ASN B 1 61 ? 52.719 27.312 16.906 1 31.39 61 ASN B N 1
ATOM 6234 C CA . ASN B 1 61 ? 53.375 26.188 16.25 1 31.39 61 ASN B CA 1
ATOM 6235 C C . ASN B 1 61 ? 52.656 25.781 14.969 1 31.39 61 ASN B C 1
ATOM 6237 O O . ASN B 1 61 ? 51.5 26.172 14.75 1 31.39 61 ASN B O 1
ATOM 6241 N N . ASP B 1 62 ? 53 24.531 14.391 1 35.03 62 ASP B N 1
ATOM 6242 C CA . ASP B 1 62 ? 52.938 23.906 13.07 1 35.03 62 ASP B CA 1
ATOM 6243 C C . ASP B 1 62 ? 51.5 23.797 12.562 1 35.03 62 ASP B C 1
ATOM 6245 O O . ASP B 1 62 ? 50.625 23.359 13.297 1 35.03 62 ASP B O 1
ATOM 6249 N N . PRO B 1 63 ? 51.125 24.5 11.562 1 38.69 63 PRO B N 1
ATOM 6250 C CA . PRO B 1 63 ? 49.812 24.672 10.883 1 38.69 63 PRO B CA 1
ATOM 6251 C C . PRO B 1 63 ? 48.969 23.406 10.938 1 38.69 63 PRO B C 1
ATOM 6253 O O . PRO B 1 63 ? 47.781 23.484 11.281 1 38.69 63 PRO B O 1
ATOM 6256 N N . THR B 1 64 ? 49.125 22.531 9.914 1 43.06 64 THR B N 1
ATOM 6257 C CA . THR B 1 64 ? 48.25 21.531 9.305 1 43.06 64 THR B CA 1
ATOM 6258 C C . THR B 1 64 ? 48.094 20.344 10.242 1 43.06 64 THR B C 1
ATOM 6260 O O . THR B 1 64 ? 48.781 19.328 10.117 1 43.06 64 THR B O 1
ATOM 6263 N N . LEU B 1 65 ? 47.969 20.375 11.477 1 41.56 65 LEU B N 1
ATOM 6264 C CA . LEU B 1 65 ? 47.969 19.188 12.328 1 41.56 65 LEU B CA 1
ATOM 6265 C C . LEU B 1 65 ? 46.812 18.281 11.984 1 41.56 65 LEU B C 1
ATOM 6267 O O . LEU B 1 65 ? 45.625 18.688 12.055 1 41.56 65 LEU B O 1
ATOM 6271 N N . TYR B 1 66 ? 47.031 17.25 11.062 1 51.91 66 TYR B N 1
ATOM 6272 C CA . TYR B 1 66 ? 46.219 16.047 10.852 1 51.91 66 TYR B CA 1
ATOM 6273 C C . TYR B 1 66 ? 45.719 15.5 12.172 1 51.91 66 TYR B C 1
ATOM 6275 O O . TYR B 1 66 ? 46.5 15.18 13.07 1 51.91 66 TYR B O 1
ATOM 6283 N N . SER B 1 67 ? 44.5 15.961 12.633 1 67.56 67 SER B N 1
ATOM 6284 C CA . SER B 1 67 ? 43.906 15.281 13.797 1 67.56 67 SER B CA 1
ATOM 6285 C C . SER B 1 67 ? 43.031 14.109 13.375 1 67.56 67 SER B C 1
ATOM 6287 O O . SER B 1 67 ? 42.031 14.297 12.695 1 67.56 67 SER B O 1
ATOM 6289 N N . GLU B 1 68 ? 43.562 12.984 13.492 1 75.81 68 GLU B N 1
ATOM 6290 C CA . GLU B 1 68 ? 42.875 11.734 13.211 1 75.81 68 GLU B CA 1
ATOM 6291 C C . GLU B 1 68 ? 41.5 11.719 13.875 1 75.81 68 GLU B C 1
ATOM 6293 O O . GLU B 1 68 ? 40.531 11.211 13.297 1 75.81 68 GLU B O 1
ATOM 6298 N N . SER B 1 69 ? 41.469 12.438 15.016 1 78.62 69 SER B N 1
ATOM 6299 C CA . SER B 1 69 ? 40.219 12.445 15.75 1 78.62 69 SER B CA 1
ATOM 6300 C C . SER B 1 69 ? 39.188 13.336 15.07 1 78.62 69 SER B C 1
ATOM 6302 O O . SER B 1 69 ? 38 12.984 14.992 1 78.62 69 SER B O 1
ATOM 6304 N N . ALA B 1 70 ? 39.688 14.383 14.523 1 79.44 70 ALA B N 1
ATOM 6305 C CA . ALA B 1 70 ? 38.812 15.305 13.844 1 79.44 70 ALA B CA 1
ATOM 6306 C C . ALA B 1 70 ? 38.25 14.688 12.57 1 79.44 70 ALA B C 1
ATOM 6308 O O . ALA B 1 70 ? 37.062 14.883 12.242 1 79.44 70 ALA B O 1
ATOM 6309 N N . TYR B 1 71 ? 39.062 13.992 11.969 1 80.12 71 TYR B N 1
ATOM 6310 C CA . TYR B 1 71 ? 38.625 13.328 10.75 1 80.12 71 TYR B CA 1
ATOM 6311 C C . TYR B 1 71 ? 37.594 12.242 11.062 1 80.12 71 TYR B C 1
ATOM 6313 O O . TYR B 1 71 ? 36.562 12.117 10.375 1 80.12 71 TYR B O 1
ATOM 6321 N N . ARG B 1 72 ? 37.906 11.508 12.031 1 81.88 72 ARG B N 1
ATOM 6322 C CA . ARG B 1 72 ? 37 10.438 12.406 1 81.88 72 ARG B CA 1
ATOM 6323 C C . ARG B 1 72 ? 35.625 10.977 12.727 1 81.88 72 ARG B C 1
ATOM 6325 O O . ARG B 1 72 ? 34.594 10.391 12.344 1 81.88 72 ARG B O 1
ATOM 6332 N N . GLU B 1 73 ? 35.625 12.055 13.32 1 84.25 73 GLU B N 1
ATOM 6333 C CA . GLU B 1 73 ? 34.375 12.672 13.672 1 84.25 73 GLU B CA 1
ATOM 6334 C C . GLU B 1 73 ? 33.625 13.172 12.43 1 84.25 73 GLU B C 1
ATOM 6336 O O . GLU B 1 73 ? 32.406 13.055 12.336 1 84.25 73 GLU B O 1
ATOM 6341 N N . ALA B 1 74 ? 34.375 13.641 11.531 1 84.12 74 ALA B N 1
ATOM 6342 C CA . ALA B 1 74 ? 33.781 14.188 10.312 1 84.12 74 ALA B CA 1
ATOM 6343 C C . ALA B 1 74 ? 33.188 13.078 9.445 1 84.12 74 ALA B C 1
ATOM 6345 O O . ALA B 1 74 ? 32.094 13.227 8.898 1 84.12 74 ALA B O 1
ATOM 6346 N N . ILE B 1 75 ? 33.875 12.023 9.375 1 87.12 75 ILE B N 1
ATOM 6347 C CA . ILE B 1 75 ? 33.406 10.922 8.547 1 87.12 75 ILE B CA 1
ATOM 6348 C C . ILE B 1 75 ? 32.219 10.242 9.211 1 87.12 75 ILE B C 1
ATOM 6350 O O . ILE B 1 75 ? 31.266 9.828 8.531 1 87.12 75 ILE B O 1
ATOM 6354 N N . GLN B 1 76 ? 32.312 10.133 10.461 1 87.38 76 GLN B N 1
ATOM 6355 C CA . GLN B 1 76 ? 31.219 9.523 11.188 1 87.38 76 GLN B CA 1
ATOM 6356 C C . GLN B 1 76 ? 29.953 10.359 11.047 1 87.38 76 GLN B C 1
ATOM 6358 O O . GLN B 1 76 ? 28.859 9.82 10.867 1 87.38 76 GLN B O 1
ATOM 6363 N N . ARG B 1 77 ? 30.125 11.617 11.102 1 86.31 77 ARG B N 1
ATOM 6364 C CA . ARG B 1 77 ? 28.984 12.508 10.922 1 86.31 77 ARG B CA 1
ATOM 6365 C C . ARG B 1 77 ? 28.422 12.391 9.516 1 86.31 77 ARG B C 1
ATOM 6367 O O . ARG B 1 77 ? 27.203 12.398 9.328 1 86.31 77 ARG B O 1
ATOM 6374 N N . LEU B 1 78 ? 29.266 12.25 8.625 1 88.06 78 LEU B N 1
ATOM 6375 C CA . LEU B 1 78 ? 28.859 12.125 7.234 1 88.06 78 LEU B CA 1
ATOM 6376 C C . LEU B 1 78 ? 28.078 10.836 7.016 1 88.06 78 LEU B C 1
ATOM 6378 O O . LEU B 1 78 ? 27.016 10.844 6.391 1 88.06 78 LEU B O 1
ATOM 6382 N N . VAL B 1 79 ? 28.594 9.766 7.527 1 91.12 79 VAL B N 1
ATOM 6383 C CA . VAL B 1 79 ? 27.984 8.461 7.293 1 91.12 79 VAL B CA 1
ATOM 6384 C C . VAL B 1 79 ? 26.656 8.352 8.039 1 91.12 79 VAL B C 1
ATOM 6386 O O . VAL B 1 79 ? 25.703 7.746 7.547 1 91.12 79 VAL B O 1
ATOM 6389 N N . VAL B 1 80 ? 26.594 8.938 9.117 1 88.81 80 VAL B N 1
ATOM 6390 C CA . VAL B 1 80 ? 25.375 8.883 9.898 1 88.81 80 VAL B CA 1
ATOM 6391 C C . VAL B 1 80 ? 24.297 9.758 9.25 1 88.81 80 VAL B C 1
ATOM 6393 O O . VAL B 1 80 ? 23.125 9.383 9.195 1 88.81 80 VAL B O 1
ATOM 6396 N N . THR B 1 81 ? 24.703 10.914 8.773 1 87.06 81 THR B N 1
ATOM 6397 C CA . THR B 1 81 ? 23.781 11.766 8.039 1 87.06 81 THR B CA 1
ATOM 6398 C C . THR B 1 81 ? 23.266 11.047 6.789 1 87.06 81 THR B C 1
ATOM 6400 O O . THR B 1 81 ? 22.078 11.148 6.453 1 87.06 81 THR B O 1
ATOM 6403 N N . TYR B 1 82 ? 24.203 10.344 6.234 1 89.12 82 TYR B N 1
ATOM 6404 C CA . TYR B 1 82 ? 23.875 9.539 5.066 1 89.12 82 TYR B CA 1
ATOM 6405 C C . TYR B 1 82 ? 22.828 8.492 5.402 1 89.12 82 TYR B C 1
ATOM 6407 O O . TYR B 1 82 ? 21.812 8.375 4.711 1 89.12 82 TYR B O 1
ATOM 6415 N N . THR B 1 83 ? 22.938 7.824 6.453 1 89.75 83 THR B N 1
ATOM 6416 C CA . THR B 1 83 ? 22.047 6.754 6.859 1 89.75 83 THR B CA 1
ATOM 6417 C C . THR B 1 83 ? 20.703 7.32 7.336 1 89.75 83 THR B C 1
ATOM 6419 O O . THR B 1 83 ? 19.656 6.723 7.098 1 89.75 83 THR B O 1
ATOM 6422 N N . MET B 1 84 ? 20.734 8.406 7.938 1 87.75 84 MET B N 1
ATOM 6423 C CA . MET B 1 84 ? 19.516 9.047 8.406 1 87.75 84 MET B CA 1
ATOM 6424 C C . MET B 1 84 ? 18.656 9.492 7.23 1 87.75 84 MET B C 1
ATOM 6426 O O . MET B 1 84 ? 17.438 9.305 7.234 1 87.75 84 MET B O 1
ATOM 6430 N N . ASN B 1 85 ? 19.297 10.062 6.293 1 86.94 85 ASN B N 1
ATOM 6431 C CA . ASN B 1 85 ? 18.578 10.5 5.102 1 86.94 85 ASN B CA 1
ATOM 6432 C C . ASN B 1 85 ? 17.969 9.312 4.352 1 86.94 85 ASN B C 1
ATOM 6434 O O . ASN B 1 85 ? 16.828 9.391 3.877 1 86.94 85 ASN B O 1
ATOM 6438 N N . LEU B 1 86 ? 18.734 8.281 4.328 1 89.44 86 LEU B N 1
ATOM 6439 C CA . LEU B 1 86 ? 18.25 7.078 3.652 1 89.44 86 LEU B CA 1
ATOM 6440 C C . LEU B 1 86 ? 17 6.535 4.34 1 89.44 86 LEU B C 1
ATOM 6442 O O . LEU B 1 86 ? 16.016 6.199 3.674 1 89.44 86 LEU B O 1
ATOM 6446 N N . LYS B 1 87 ? 17 6.488 5.586 1 86.69 87 LYS B N 1
ATOM 6447 C CA . LYS B 1 87 ? 15.914 5.871 6.352 1 86.69 87 LYS B CA 1
ATOM 6448 C C . LYS B 1 87 ? 14.703 6.789 6.43 1 86.69 87 LYS B C 1
ATOM 6450 O O . LYS B 1 87 ? 13.562 6.34 6.27 1 86.69 87 LYS B O 1
ATOM 6455 N N . GLU B 1 88 ? 15 8.023 6.625 1 84.88 88 GLU B N 1
ATOM 6456 C CA . GLU B 1 88 ? 13.891 8.898 7.004 1 84.88 88 GLU B CA 1
ATOM 6457 C C . GLU B 1 88 ? 13.375 9.688 5.805 1 84.88 88 GLU B C 1
ATOM 6459 O O . GLU B 1 88 ? 12.188 10.016 5.73 1 84.88 88 GLU B O 1
ATOM 6464 N N . ILE B 1 89 ? 14.227 10.039 4.949 1 82.25 89 ILE B N 1
ATOM 6465 C CA . ILE B 1 89 ? 13.805 10.836 3.803 1 82.25 89 ILE B CA 1
ATOM 6466 C C . ILE B 1 89 ? 13.445 9.914 2.639 1 82.25 89 ILE B C 1
ATOM 6468 O O . ILE B 1 89 ? 12.359 10.031 2.059 1 82.25 89 ILE B O 1
ATOM 6472 N N . TYR B 1 90 ? 14.352 9 2.412 1 84.69 90 TYR B N 1
ATOM 6473 C CA . TYR B 1 90 ? 14.125 8.109 1.277 1 84.69 90 TYR B CA 1
ATOM 6474 C C . TYR B 1 90 ? 13.367 6.855 1.706 1 84.69 90 TYR B C 1
ATOM 6476 O O . TYR B 1 90 ? 13.102 5.973 0.888 1 84.69 90 TYR B O 1
ATOM 6484 N N . ARG B 1 91 ? 13.117 6.715 2.941 1 81.56 91 ARG B N 1
ATOM 6485 C CA . ARG B 1 91 ? 12.211 5.711 3.492 1 81.56 91 ARG B CA 1
ATOM 6486 C C . ARG B 1 91 ? 12.742 4.301 3.244 1 81.56 91 ARG B C 1
ATOM 6488 O O . ARG B 1 91 ? 11.992 3.422 2.814 1 81.56 91 ARG B O 1
ATOM 6495 N N . THR B 1 92 ? 13.961 4.109 3.447 1 86.75 92 THR B N 1
ATOM 6496 C CA . THR B 1 92 ? 14.531 2.775 3.289 1 86.75 92 THR B CA 1
ATOM 6497 C C . THR B 1 92 ? 14.414 1.979 4.586 1 86.75 92 THR B C 1
ATOM 6499 O O . THR B 1 92 ? 14.391 2.555 5.672 1 86.75 92 THR B O 1
ATOM 6502 N N . ARG B 1 93 ? 14.367 0.71 4.547 1 83.44 93 ARG B N 1
ATOM 6503 C CA . ARG B 1 93 ? 14.289 -0.189 5.691 1 83.44 93 ARG B CA 1
ATOM 6504 C C . ARG B 1 93 ? 15.648 -0.333 6.367 1 83.44 93 ARG B C 1
ATOM 6506 O O . ARG B 1 93 ? 16.688 -0.007 5.773 1 83.44 93 ARG B O 1
ATOM 6513 N N . GLU B 1 94 ? 15.547 -0.842 7.574 1 82.31 94 GLU B N 1
ATOM 6514 C CA . GLU B 1 94 ? 16.781 -1.021 8.336 1 82.31 94 GLU B CA 1
ATOM 6515 C C . GLU B 1 94 ? 17.688 -2.061 7.688 1 82.31 94 GLU B C 1
ATOM 6517 O O . GLU B 1 94 ? 18.906 -1.898 7.66 1 82.31 94 GLU B O 1
ATOM 6522 N N . THR B 1 95 ? 17.078 -3.068 7.172 1 82.81 95 THR B N 1
ATOM 6523 C CA . THR B 1 95 ? 17.859 -4.113 6.527 1 82.81 95 THR B CA 1
ATOM 6524 C C . THR B 1 95 ? 18.562 -3.572 5.285 1 82.81 95 THR B C 1
ATOM 6526 O O . THR B 1 95 ? 19.703 -3.941 5.004 1 82.81 95 THR B O 1
ATOM 6529 N N . THR B 1 96 ? 17.906 -2.734 4.535 1 87.06 96 THR B N 1
ATOM 6530 C CA . THR B 1 96 ? 18.5 -2.111 3.359 1 87.06 96 THR B CA 1
ATOM 6531 C C . THR B 1 96 ? 19.641 -1.177 3.758 1 87.06 96 THR B C 1
ATOM 6533 O O . THR B 1 96 ? 20.688 -1.155 3.109 1 87.06 96 THR B O 1
ATOM 6536 N N . THR B 1 97 ? 19.391 -0.486 4.805 1 89 97 THR B N 1
ATOM 6537 C CA . THR B 1 97 ? 20.422 0.43 5.277 1 89 97 THR B CA 1
ATOM 6538 C C . THR B 1 97 ? 21.656 -0.338 5.727 1 89 97 THR B C 1
ATOM 6540 O O . THR B 1 97 ? 22.781 0.112 5.508 1 89 97 THR B O 1
ATOM 6543 N N . GLN B 1 98 ? 21.438 -1.428 6.398 1 87.19 98 GLN B N 1
ATOM 6544 C CA . GLN B 1 98 ? 22.562 -2.271 6.805 1 87.19 98 GLN B CA 1
ATOM 6545 C C . GLN B 1 98 ? 23.312 -2.807 5.594 1 87.19 98 GLN B C 1
ATOM 6547 O O . GLN B 1 98 ? 24.547 -2.809 5.574 1 87.19 98 GLN B O 1
ATOM 6552 N N . PHE B 1 99 ? 22.656 -3.184 4.605 1 88.25 99 PHE B N 1
ATOM 6553 C CA . PHE B 1 99 ? 23.266 -3.645 3.365 1 88.25 99 PHE B CA 1
ATOM 6554 C C . PHE B 1 99 ? 24.078 -2.531 2.719 1 88.25 99 PHE B C 1
ATOM 6556 O O . PHE B 1 99 ? 25.203 -2.766 2.252 1 88.25 99 PHE B O 1
ATOM 6563 N N . ILE B 1 100 ? 23.484 -1.338 2.715 1 92 100 ILE B N 1
ATOM 6564 C CA . ILE B 1 100 ? 24.156 -0.188 2.115 1 92 100 ILE B CA 1
ATOM 6565 C C . ILE B 1 100 ? 25.438 0.122 2.883 1 92 100 ILE B C 1
ATOM 6567 O O . ILE B 1 100 ? 26.484 0.399 2.281 1 92 100 ILE B O 1
ATOM 6571 N N . ALA B 1 101 ? 25.344 0.056 4.188 1 90.81 101 ALA B N 1
ATOM 6572 C CA . ALA B 1 101 ? 26.531 0.315 5.008 1 90.81 101 ALA B CA 1
ATOM 6573 C C . ALA B 1 101 ? 27.625 -0.703 4.723 1 90.81 101 ALA B C 1
ATOM 6575 O O . ALA B 1 101 ? 28.781 -0.332 4.52 1 90.81 101 ALA B O 1
ATOM 6576 N N . GLU B 1 102 ? 27.266 -1.914 4.648 1 89.62 102 GLU B N 1
ATOM 6577 C CA . GLU B 1 102 ? 28.234 -2.984 4.406 1 89.62 102 GLU B CA 1
ATOM 6578 C C . GLU B 1 102 ? 28.828 -2.879 3.006 1 89.62 102 GLU B C 1
ATOM 6580 O O . GLU B 1 102 ? 30.047 -3.047 2.828 1 89.62 102 GLU B O 1
ATOM 6585 N N . GLN B 1 103 ? 27.984 -2.596 2.074 1 90.94 103 GLN B N 1
ATOM 6586 C CA . GLN B 1 103 ? 28.453 -2.514 0.696 1 90.94 103 GLN B CA 1
ATOM 6587 C C . GLN B 1 103 ? 29.312 -1.271 0.484 1 90.94 103 GLN B C 1
ATOM 6589 O O . GLN B 1 103 ? 30.266 -1.298 -0.297 1 90.94 103 GLN B O 1
ATOM 6594 N N . THR B 1 104 ? 28.953 -0.211 1.1 1 92.31 104 THR B N 1
ATOM 6595 C CA . THR B 1 104 ? 29.766 0.993 1.005 1 92.31 104 THR B CA 1
ATOM 6596 C C . THR B 1 104 ? 31.156 0.746 1.574 1 92.31 104 THR B C 1
ATOM 6598 O O . THR B 1 104 ? 32.156 1.153 0.979 1 92.31 104 THR B O 1
ATOM 6601 N N . ASP B 1 105 ? 31.25 0.076 2.723 1 92.25 105 ASP B N 1
ATOM 6602 C CA . ASP B 1 105 ? 32.531 -0.261 3.318 1 92.25 105 ASP B CA 1
ATOM 6603 C C . ASP B 1 105 ? 33.344 -1.169 2.395 1 92.25 105 ASP B C 1
ATOM 6605 O O . ASP B 1 105 ? 34.562 -1.007 2.266 1 92.25 105 ASP B O 1
ATOM 6609 N N . LEU B 1 106 ? 32.688 -2.057 1.769 1 91.06 106 LEU B N 1
ATOM 6610 C CA . LEU B 1 106 ? 33.344 -2.961 0.84 1 91.06 106 LEU B CA 1
ATOM 6611 C C . LEU B 1 106 ? 33.906 -2.195 -0.354 1 91.06 106 LEU B C 1
ATOM 6613 O O . LEU B 1 106 ? 35.031 -2.465 -0.799 1 91.06 106 LEU B O 1
ATOM 6617 N N . ILE B 1 107 ? 33.156 -1.293 -0.879 1 92.25 107 ILE B N 1
ATOM 6618 C CA . ILE B 1 107 ? 33.594 -0.492 -2.02 1 92.25 107 ILE B CA 1
ATOM 6619 C C . ILE B 1 107 ? 34.781 0.364 -1.622 1 92.25 107 ILE B C 1
ATOM 6621 O O . ILE B 1 107 ? 35.75 0.47 -2.375 1 92.25 107 ILE B O 1
ATOM 6625 N N . VAL B 1 108 ? 34.719 0.924 -0.447 1 92.25 108 VAL B N 1
ATOM 6626 C CA . VAL B 1 108 ? 35.812 1.75 0.039 1 92.25 108 VAL B CA 1
ATOM 6627 C C . VAL B 1 108 ? 37.062 0.893 0.218 1 92.25 108 VAL B C 1
ATOM 6629 O O . VAL B 1 108 ? 38.156 1.295 -0.176 1 92.25 108 VAL B O 1
ATOM 6632 N N . GLN B 1 109 ? 36.844 -0.247 0.771 1 90.31 109 GLN B N 1
ATOM 6633 C CA . GLN B 1 109 ? 37.969 -1.148 0.993 1 90.31 109 GLN B CA 1
ATOM 6634 C C . GLN B 1 109 ? 38.625 -1.554 -0.328 1 90.31 109 GLN B C 1
ATOM 6636 O O . GLN B 1 109 ? 39.844 -1.54 -0.453 1 90.31 109 GLN B O 1
ATOM 6641 N N . GLN B 1 110 ? 37.844 -1.882 -1.268 1 88.06 110 GLN B N 1
ATOM 6642 C CA . GLN B 1 110 ? 38.375 -2.277 -2.574 1 88.06 110 GLN B CA 1
ATOM 6643 C C . GLN B 1 110 ? 39.031 -1.104 -3.275 1 88.06 110 GLN B C 1
ATOM 6645 O O . GLN B 1 110 ? 40.062 -1.28 -3.938 1 88.06 110 GLN B O 1
ATOM 6650 N N . HIS B 1 111 ? 38.438 -0.053 -3.135 1 88.75 111 HIS B N 1
ATOM 6651 C CA . HIS B 1 111 ? 39 1.138 -3.762 1 88.75 111 HIS B CA 1
ATOM 6652 C C . HIS B 1 111 ? 40.344 1.523 -3.117 1 88.75 111 HIS B C 1
ATOM 6654 O O . HIS B 1 111 ? 41.281 1.93 -3.811 1 88.75 111 HIS B O 1
ATOM 6660 N N . LEU B 1 112 ? 40.406 1.414 -1.812 1 89.25 112 LEU B N 1
ATOM 6661 C CA . LEU B 1 112 ? 41.656 1.682 -1.098 1 89.25 112 LEU B CA 1
ATOM 6662 C C . LEU B 1 112 ? 42.75 0.698 -1.513 1 89.25 112 LEU B C 1
ATOM 6664 O O . LEU B 1 112 ? 43.906 1.077 -1.657 1 89.25 112 LEU B O 1
ATOM 6668 N N . HIS B 1 113 ? 42.312 -0.452 -1.611 1 87.81 113 HIS B N 1
ATOM 6669 C CA . HIS B 1 113 ? 43.281 -1.466 -2.051 1 87.81 113 HIS B CA 1
ATOM 6670 C C . HIS B 1 113 ? 43.812 -1.143 -3.436 1 87.81 113 HIS B C 1
ATOM 6672 O O . HIS B 1 113 ? 45.031 -1.325 -3.693 1 87.81 113 HIS B O 1
ATOM 6678 N N . PHE B 1 114 ? 43.031 -0.689 -4.211 1 86.69 114 PHE B N 1
ATOM 6679 C CA . PHE B 1 114 ? 43.438 -0.306 -5.559 1 86.69 114 PHE B CA 1
ATOM 6680 C C . PHE B 1 114 ? 44.406 0.873 -5.52 1 86.69 114 PHE B C 1
ATOM 6682 O O . PHE B 1 114 ? 45.438 0.865 -6.203 1 86.69 114 PHE B O 1
ATOM 6689 N N . VAL B 1 115 ? 44.062 1.831 -4.781 1 88.38 115 VAL B N 1
ATOM 6690 C CA . VAL B 1 115 ? 44.906 3.021 -4.684 1 88.38 115 VAL B CA 1
ATOM 6691 C C . VAL B 1 115 ? 46.25 2.65 -4.086 1 88.38 115 VAL B C 1
ATOM 6693 O O . VAL B 1 115 ? 47.281 3.188 -4.496 1 88.38 115 VAL B O 1
ATOM 6696 N N . GLN B 1 116 ? 46.219 1.775 -3.141 1 89.38 116 GLN B N 1
ATOM 6697 C CA . GLN B 1 116 ? 47.438 1.302 -2.531 1 89.38 116 GLN B CA 1
ATOM 6698 C C . GLN B 1 116 ? 48.375 0.656 -3.57 1 89.38 116 GLN B C 1
ATOM 6700 O O . GLN B 1 116 ? 49.562 0.955 -3.625 1 89.38 116 GLN B O 1
ATOM 6705 N N . GLN B 1 117 ? 47.812 -0.199 -4.375 1 86.5 117 GLN B N 1
ATOM 6706 C CA . GLN B 1 117 ? 48.562 -0.894 -5.402 1 86.5 117 GLN B CA 1
ATOM 6707 C C . GLN B 1 117 ? 49.094 0.081 -6.453 1 86.5 117 GLN B C 1
ATOM 6709 O O . GLN B 1 117 ? 50.25 -0.033 -6.898 1 86.5 117 GLN B O 1
ATOM 6714 N N . LYS B 1 118 ? 48.281 0.956 -6.828 1 86.06 118 LYS B N 1
ATOM 6715 C CA . LYS B 1 118 ? 48.688 1.969 -7.797 1 86.06 118 LYS B CA 1
ATOM 6716 C C . LYS B 1 118 ? 49.812 2.83 -7.258 1 86.06 118 LYS B C 1
ATOM 6718 O O . LYS B 1 118 ? 50.75 3.152 -7.984 1 86.06 118 LYS B O 1
ATOM 6723 N N . LEU B 1 119 ? 49.719 3.139 -6.016 1 88.19 119 LEU B N 1
ATOM 6724 C CA . LEU B 1 119 ? 50.719 3.961 -5.363 1 88.19 119 LEU B CA 1
ATOM 6725 C C . LEU B 1 119 ? 52.062 3.219 -5.281 1 88.19 119 LEU B C 1
ATOM 6727 O O . LEU B 1 119 ? 53.125 3.777 -5.613 1 88.19 119 LEU B O 1
ATOM 6731 N N . LEU B 1 120 ? 52.031 2.025 -4.809 1 87.56 120 LEU B N 1
ATOM 6732 C CA . LEU B 1 120 ? 53.25 1.23 -4.656 1 87.56 120 LEU B CA 1
ATOM 6733 C C . LEU B 1 120 ? 53.938 1.007 -6.008 1 87.56 120 LEU B C 1
ATOM 6735 O O . LEU B 1 120 ? 55.156 1.101 -6.117 1 87.56 120 LEU B O 1
ATOM 6739 N N . HIS B 1 121 ? 53.094 0.751 -6.977 1 84.94 121 HIS B N 1
ATOM 6740 C CA . HIS B 1 121 ? 53.625 0.516 -8.32 1 84.94 121 HIS B CA 1
ATOM 6741 C C . HIS B 1 121 ? 54.281 1.775 -8.883 1 84.94 121 HIS B C 1
ATOM 6743 O O . HIS B 1 121 ? 55.375 1.722 -9.422 1 84.94 121 HIS B O 1
ATOM 6749 N N . THR B 1 122 ? 53.625 2.916 -8.781 1 85.62 122 THR B N 1
ATOM 6750 C CA . THR B 1 122 ? 54.094 4.168 -9.352 1 85.62 122 THR B CA 1
ATOM 6751 C C . THR B 1 122 ? 55.344 4.66 -8.609 1 85.62 122 THR B C 1
ATOM 6753 O O . THR B 1 122 ? 56.25 5.176 -9.227 1 85.62 122 THR B O 1
ATOM 6756 N N . LEU B 1 123 ? 55.406 4.52 -7.324 1 84.94 123 LEU B N 1
ATOM 6757 C CA . LEU B 1 123 ? 56.562 4.992 -6.535 1 84.94 123 LEU B CA 1
ATOM 6758 C C . LEU B 1 123 ? 57.781 4.102 -6.742 1 84.94 123 LEU B C 1
ATOM 6760 O O . LEU B 1 123 ? 58.906 4.578 -6.703 1 84.94 123 LEU B O 1
ATOM 6764 N N . ARG B 1 124 ? 57.531 2.881 -6.875 1 82.12 124 ARG B N 1
ATOM 6765 C CA . ARG B 1 124 ? 58.656 1.975 -7.176 1 82.12 124 ARG B CA 1
ATOM 6766 C C . ARG B 1 124 ? 59.281 2.314 -8.523 1 82.12 124 ARG B C 1
ATOM 6768 O O . ARG B 1 124 ? 60.5 2.305 -8.656 1 82.12 124 ARG B O 1
ATOM 6775 N N . LEU B 1 125 ? 58.469 2.629 -9.438 1 81.44 125 LEU B N 1
ATOM 6776 C CA . LEU B 1 125 ? 58.938 2.887 -10.797 1 81.44 125 LEU B CA 1
ATOM 6777 C C . LEU B 1 125 ? 59.594 4.266 -10.891 1 81.44 125 LEU B C 1
ATOM 6779 O O . LEU B 1 125 ? 60.625 4.43 -11.539 1 81.44 125 LEU B O 1
ATOM 6783 N N . ARG B 1 126 ? 58.969 5.246 -10.266 1 77.25 126 ARG B N 1
ATOM 6784 C CA . ARG B 1 126 ? 59.375 6.625 -10.523 1 77.25 126 ARG B CA 1
ATOM 6785 C C . ARG B 1 126 ? 60.312 7.121 -9.445 1 77.25 126 ARG B C 1
ATOM 6787 O O . ARG B 1 126 ? 61.156 7.996 -9.695 1 77.25 126 ARG B O 1
ATOM 6794 N N . HIS B 1 127 ? 60.25 6.789 -8.219 1 71.75 127 HIS B N 1
ATOM 6795 C CA . HIS B 1 127 ? 61 7.438 -7.137 1 71.75 127 HIS B CA 1
ATOM 6796 C C . HIS B 1 127 ? 61.938 6.465 -6.465 1 71.75 127 HIS B C 1
ATOM 6798 O O . HIS B 1 127 ? 62.781 6.871 -5.652 1 71.75 127 HIS B O 1
ATOM 6804 N N . GLY B 1 128 ? 62 5.215 -6.93 1 71.69 128 GLY B N 1
ATOM 6805 C CA . GLY B 1 128 ? 62.906 4.258 -6.301 1 71.69 128 GLY B CA 1
ATOM 6806 C C . GLY B 1 128 ? 62.656 4.09 -4.812 1 71.69 128 GLY B C 1
ATOM 6807 O O . GLY B 1 128 ? 63.594 4.098 -4.016 1 71.69 128 GLY B O 1
ATOM 6808 N N . MET B 1 129 ? 61.469 3.984 -4.375 1 74.12 129 MET B N 1
ATOM 6809 C CA . MET B 1 129 ? 61.062 3.918 -2.971 1 74.12 129 MET B CA 1
ATOM 6810 C C . MET B 1 129 ? 61.719 2.719 -2.279 1 74.12 129 MET B C 1
ATOM 6812 O O . MET B 1 129 ? 61.812 1.635 -2.859 1 74.12 129 MET B O 1
ATOM 6816 N N . THR B 1 130 ? 62.281 3.021 -1.115 1 76.88 130 THR B N 1
ATOM 6817 C CA . THR B 1 130 ? 62.906 1.996 -0.302 1 76.88 130 THR B CA 1
ATOM 6818 C C . THR B 1 130 ? 61.875 1.015 0.25 1 76.88 130 THR B C 1
ATOM 6820 O O . THR B 1 130 ? 60.688 1.281 0.206 1 76.88 130 THR B O 1
ATOM 6823 N N . GLU B 1 131 ? 62.312 -0.113 0.583 1 81.69 131 GLU B N 1
ATOM 6824 C CA . GLU B 1 131 ? 61.469 -1.134 1.19 1 81.69 131 GLU B CA 1
ATOM 6825 C C . GLU B 1 131 ? 60.781 -0.604 2.445 1 81.69 131 GLU B C 1
ATOM 6827 O O . GLU B 1 131 ? 59.656 -0.97 2.732 1 81.69 131 GLU B O 1
ATOM 6832 N N . GLU B 1 132 ? 61.5 0.296 3.113 1 81.75 132 GLU B N 1
ATOM 6833 C CA . GLU B 1 132 ? 60.938 0.894 4.312 1 81.75 132 GLU B CA 1
ATOM 6834 C C . GLU B 1 132 ? 59.75 1.791 3.967 1 81.75 132 GLU B C 1
ATOM 6836 O O . GLU B 1 132 ? 58.719 1.794 4.676 1 81.75 132 GLU B O 1
ATOM 6841 N N . GLY B 1 133 ? 59.938 2.549 2.893 1 81 133 GLY B N 1
ATOM 6842 C CA . GLY B 1 133 ? 58.844 3.408 2.451 1 81 133 GLY B CA 1
ATOM 6843 C C . GLY B 1 133 ? 57.594 2.639 2.023 1 81 133 GLY B C 1
ATOM 6844 O O . GLY B 1 133 ? 56.469 3.057 2.303 1 81 133 GLY B O 1
ATOM 6845 N N . GLN B 1 134 ? 57.812 1.489 1.472 1 85.5 134 GLN B N 1
ATOM 6846 C CA . GLN B 1 134 ? 56.719 0.645 1.035 1 85.5 134 GLN B CA 1
ATOM 6847 C C . GLN B 1 134 ? 55.969 0.058 2.229 1 85.5 134 GLN B C 1
ATOM 6849 O O . GLN B 1 134 ? 54.719 -0.036 2.213 1 85.5 134 GLN B O 1
ATOM 6854 N N . ASN B 1 135 ? 56.656 -0.281 3.232 1 87.38 135 ASN B N 1
ATOM 6855 C CA . ASN B 1 135 ? 56.031 -0.855 4.426 1 87.38 135 ASN B CA 1
ATOM 6856 C C . ASN B 1 135 ? 55.219 0.178 5.18 1 87.38 135 ASN B C 1
ATOM 6858 O O . ASN B 1 135 ? 54.188 -0.157 5.766 1 87.38 135 ASN B O 1
ATOM 6862 N N . ILE B 1 136 ? 55.625 1.396 5.133 1 85.56 136 ILE B N 1
ATOM 6863 C CA . ILE B 1 136 ? 54.875 2.463 5.785 1 85.56 136 ILE B CA 1
ATOM 6864 C C . ILE B 1 136 ? 53.531 2.678 5.066 1 85.56 136 ILE B C 1
ATOM 6866 O O . ILE B 1 136 ? 52.5 2.865 5.711 1 85.56 136 ILE B O 1
ATOM 6870 N N . ILE B 1 137 ? 53.562 2.643 3.748 1 87.25 137 ILE B N 1
ATOM 6871 C CA . ILE B 1 137 ? 52.344 2.83 2.955 1 87.25 137 ILE B CA 1
ATOM 6872 C C . ILE B 1 137 ? 51.375 1.692 3.23 1 87.25 137 ILE B C 1
ATOM 6874 O O . ILE B 1 137 ? 50.188 1.931 3.471 1 87.25 137 ILE B O 1
ATOM 6878 N N . LYS B 1 138 ? 51.875 0.513 3.27 1 89.06 138 LYS B N 1
ATOM 6879 C CA . LYS B 1 138 ? 51 -0.649 3.527 1 89.06 138 LYS B CA 1
ATOM 6880 C C . LYS B 1 138 ? 50.406 -0.586 4.926 1 89.06 138 LYS B C 1
ATOM 6882 O O . LYS B 1 138 ? 49.25 -0.945 5.121 1 89.06 138 LYS B O 1
ATOM 6887 N N . GLU B 1 139 ? 51.094 -0.151 5.824 1 88.44 139 GLU B N 1
ATOM 6888 C CA . GLU B 1 139 ? 50.625 -0.044 7.199 1 88.44 139 GLU B CA 1
ATOM 6889 C C . GLU B 1 139 ? 49.5 0.977 7.316 1 88.44 139 GLU B C 1
ATOM 6891 O O . GLU B 1 139 ? 48.531 0.744 8.023 1 88.44 139 GLU B O 1
ATOM 6896 N N . ILE B 1 140 ? 49.625 2.031 6.637 1 86.62 140 ILE B N 1
ATOM 6897 C CA . ILE B 1 140 ? 48.625 3.09 6.715 1 86.62 140 ILE B CA 1
ATOM 6898 C C . ILE B 1 140 ? 47.312 2.605 6.102 1 86.62 140 ILE B C 1
ATOM 6900 O O . ILE B 1 140 ? 46.25 2.807 6.68 1 86.62 140 ILE B O 1
ATOM 6904 N N . PHE B 1 141 ? 47.438 1.971 4.984 1 89.81 141 PHE B N 1
ATOM 6905 C CA . PHE B 1 141 ? 46.25 1.509 4.297 1 89.81 141 PHE B CA 1
ATOM 6906 C C . PHE B 1 141 ? 45.594 0.377 5.074 1 89.81 141 PHE B C 1
ATOM 6908 O O . PHE B 1 141 ? 44.344 0.249 5.066 1 89.81 141 PHE B O 1
ATOM 6915 N N . ASN B 1 142 ? 46.344 -0.397 5.754 1 85.56 142 ASN B N 1
ATOM 6916 C CA . ASN B 1 142 ? 45.781 -1.528 6.5 1 85.56 142 ASN B CA 1
ATOM 6917 C C . ASN B 1 142 ? 45.188 -1.087 7.832 1 85.56 142 ASN B C 1
ATOM 6919 O O . ASN B 1 142 ? 44.344 -1.771 8.383 1 85.56 142 ASN B O 1
ATOM 6923 N N . THR B 1 143 ? 45.594 0.049 8.344 1 82.06 143 THR B N 1
ATOM 6924 C CA . THR B 1 143 ? 45.125 0.483 9.664 1 82.06 143 THR B CA 1
ATOM 6925 C C . THR B 1 143 ? 44.062 1.543 9.547 1 82.06 143 THR B C 1
ATOM 6927 O O . THR B 1 143 ? 43.5 1.992 10.555 1 82.06 143 THR B O 1
ATOM 6930 N N . THR B 1 144 ? 43.75 1.918 8.344 1 84.75 144 THR B N 1
ATOM 6931 C CA . THR B 1 144 ? 42.75 2.945 8.18 1 84.75 144 THR B CA 1
ATOM 6932 C C . THR B 1 144 ? 41.344 2.365 8.406 1 84.75 144 THR B C 1
ATOM 6934 O O . THR B 1 144 ? 41 1.332 7.832 1 84.75 144 THR B O 1
ATOM 6937 N N . ASP B 1 145 ? 40.656 3.029 9.289 1 86.12 145 ASP B N 1
ATOM 6938 C CA . ASP B 1 145 ? 39.281 2.611 9.594 1 86.12 145 ASP B CA 1
ATOM 6939 C C . ASP B 1 145 ? 38.375 2.828 8.398 1 86.12 145 ASP B C 1
ATOM 6941 O O . ASP B 1 145 ? 38.562 3.756 7.613 1 86.12 145 ASP B O 1
ATOM 6945 N N . LEU B 1 146 ? 37.469 1.967 8.289 1 90.69 146 LEU B N 1
ATOM 6946 C CA . LEU B 1 146 ? 36.438 2.131 7.266 1 90.69 146 LEU B CA 1
ATOM 6947 C C . LEU B 1 146 ? 35.375 3.115 7.727 1 90.69 146 LEU B C 1
ATOM 6949 O O . LEU B 1 146 ? 35.219 3.385 8.922 1 90.69 146 LEU B O 1
ATOM 6953 N N . PRO B 1 147 ? 34.656 3.699 6.805 1 90.31 147 PRO B N 1
ATOM 6954 C CA . PRO B 1 147 ? 33.719 4.758 7.137 1 90.31 147 PRO B CA 1
ATOM 6955 C C . PRO B 1 147 ? 32.656 4.312 8.156 1 90.31 147 PRO B C 1
ATOM 6957 O O . PRO B 1 147 ? 32.312 5.078 9.047 1 90.31 147 PRO B O 1
ATOM 6960 N N . PHE B 1 148 ? 32.188 3.055 8.094 1 91.38 148 PHE B N 1
ATOM 6961 C CA . PHE B 1 148 ? 31.094 2.623 8.953 1 91.38 148 PHE B CA 1
ATOM 6962 C C . PHE B 1 148 ? 31.625 1.818 10.141 1 91.38 148 PHE B C 1
ATOM 6964 O O . PHE B 1 148 ? 30.859 1.141 10.828 1 91.38 148 PHE B O 1
ATOM 6971 N N . ASP B 1 149 ? 32.906 1.904 10.305 1 87.88 149 ASP B N 1
ATOM 6972 C CA . ASP B 1 149 ? 33.469 1.202 11.453 1 87.88 149 ASP B CA 1
ATOM 6973 C C . ASP B 1 149 ? 32.875 1.717 12.766 1 87.88 149 ASP B C 1
ATOM 6975 O O . ASP B 1 149 ? 32.938 2.918 13.039 1 87.88 149 ASP B O 1
ATOM 6979 N N . GLY B 1 150 ? 32.344 0.898 13.562 1 83.06 150 GLY B N 1
ATOM 6980 C CA . GLY B 1 150 ? 31.672 1.254 14.805 1 83.06 150 GLY B CA 1
ATOM 6981 C C . GLY B 1 150 ? 30.219 1.648 14.625 1 83.06 150 GLY B C 1
ATOM 6982 O O . GLY B 1 150 ? 29.5 1.867 15.602 1 83.06 150 GLY B O 1
ATOM 6983 N N . LEU B 1 151 ? 29.844 1.792 13.359 1 87.19 151 LEU B N 1
ATOM 6984 C CA . LEU B 1 151 ? 28.484 2.254 13.07 1 87.19 151 LEU B CA 1
ATOM 6985 C C . LEU B 1 151 ? 27.766 1.264 12.164 1 87.19 151 LEU B C 1
ATOM 6987 O O . LEU B 1 151 ? 26.844 1.642 11.43 1 87.19 151 LEU B O 1
ATOM 6991 N N . THR B 1 152 ? 28.203 0.085 12.219 1 78.75 152 THR B N 1
ATOM 6992 C CA . THR B 1 152 ? 27.625 -0.894 11.305 1 78.75 152 THR B CA 1
ATOM 6993 C C . THR B 1 152 ? 26.266 -1.367 11.82 1 78.75 152 THR B C 1
ATOM 6995 O O . THR B 1 152 ? 25.344 -1.61 11.031 1 78.75 152 THR B O 1
ATOM 6998 N N . THR B 1 153 ? 26.156 -1.331 13.141 1 79.94 153 THR B N 1
ATOM 6999 C CA . THR B 1 153 ? 24.906 -1.814 13.711 1 79.94 153 THR B CA 1
ATOM 7000 C C . THR B 1 153 ? 23.922 -0.667 13.898 1 79.94 153 THR B C 1
ATOM 7002 O O . THR B 1 153 ? 24.328 0.495 14 1 79.94 153 THR B O 1
ATOM 7005 N N . SER B 1 154 ? 22.656 -1.062 13.898 1 80.81 154 SER B N 1
ATOM 7006 C CA . SER B 1 154 ? 21.609 -0.075 14.117 1 80.81 154 SER B CA 1
ATOM 7007 C C . SER B 1 154 ? 21.734 0.588 15.484 1 80.81 154 SER B C 1
ATOM 7009 O O . SER B 1 154 ? 21.5 1.789 15.625 1 80.81 154 SER B O 1
ATOM 7011 N N . TYR B 1 155 ? 22.156 -0.188 16.359 1 80.31 155 TYR B N 1
ATOM 7012 C CA . TYR B 1 155 ? 22.328 0.323 17.719 1 80.31 155 TYR B CA 1
ATOM 7013 C C . TYR B 1 155 ? 23.422 1.378 17.766 1 80.31 155 TYR B C 1
ATOM 7015 O O . TYR B 1 155 ? 23.25 2.438 18.375 1 80.31 155 TYR B O 1
ATOM 7023 N N . GLY B 1 156 ? 24.562 1.074 17.172 1 82.88 156 GLY B N 1
ATOM 7024 C CA . GLY B 1 156 ? 25.656 2.029 17.125 1 82.88 156 GLY B CA 1
ATOM 7025 C C . GLY B 1 156 ? 25.281 3.326 16.422 1 82.88 156 GLY B C 1
ATOM 7026 O O . GLY B 1 156 ? 25.625 4.41 16.891 1 82.88 156 GLY B O 1
ATOM 7027 N N . ARG B 1 157 ? 24.562 3.252 15.43 1 84.81 157 ARG B N 1
ATOM 7028 C CA . ARG B 1 157 ? 24.141 4.426 14.68 1 84.81 157 ARG B CA 1
ATOM 7029 C C . ARG B 1 157 ? 23.141 5.262 15.477 1 84.81 157 ARG B C 1
ATOM 7031 O O . ARG B 1 157 ? 23.266 6.488 15.547 1 84.81 157 ARG B O 1
ATOM 7038 N N . ASN B 1 158 ? 22.234 4.582 16.078 1 84.19 158 ASN B N 1
ATOM 7039 C CA . ASN B 1 158 ? 21.203 5.281 16.844 1 84.19 158 ASN B CA 1
ATOM 7040 C C . ASN B 1 158 ? 21.812 6 18.047 1 84.19 158 ASN B C 1
ATOM 7042 O O . ASN B 1 158 ? 21.391 7.102 18.406 1 84.19 158 ASN B O 1
ATOM 7046 N N . ARG B 1 159 ? 22.766 5.332 18.625 1 84.31 159 ARG B N 1
ATOM 7047 C CA . ARG B 1 159 ? 23.453 5.953 19.75 1 84.31 159 ARG B CA 1
ATOM 7048 C C . ARG B 1 159 ? 24.188 7.223 19.312 1 84.31 159 ARG B C 1
ATOM 7050 O O . ARG B 1 159 ? 24.125 8.242 20 1 84.31 159 ARG B O 1
ATOM 7057 N N . TYR B 1 160 ? 24.812 7.148 18.203 1 86.69 160 TYR B N 1
ATOM 7058 C CA . TYR B 1 160 ? 25.516 8.312 17.672 1 86.69 160 TYR B CA 1
ATOM 7059 C C . TYR B 1 160 ? 24.531 9.43 17.344 1 86.69 160 TYR B C 1
ATOM 7061 O O . TYR B 1 160 ? 24.797 10.602 17.609 1 86.69 160 TYR B O 1
ATOM 7069 N N . ILE B 1 161 ? 23.453 9.102 16.766 1 85.5 161 ILE B N 1
ATOM 7070 C CA . ILE B 1 161 ? 22.438 10.062 16.344 1 85.5 161 ILE B CA 1
ATOM 7071 C C . ILE B 1 161 ? 21.875 10.781 17.562 1 85.5 161 ILE B C 1
ATOM 7073 O O . ILE B 1 161 ? 21.75 12.008 17.578 1 85.5 161 ILE B O 1
ATOM 7077 N N . ARG B 1 162 ? 21.609 10.062 18.531 1 83.75 162 ARG B N 1
ATOM 7078 C CA . ARG B 1 162 ? 21.016 10.617 19.734 1 83.75 162 ARG B CA 1
ATOM 7079 C C . ARG B 1 162 ? 22 11.547 20.453 1 83.75 162 ARG B C 1
ATOM 7081 O O . ARG B 1 162 ? 21.578 12.555 21.031 1 83.75 162 ARG B O 1
ATOM 7088 N N . ASN B 1 163 ? 23.203 11.219 20.266 1 82.56 163 ASN B N 1
ATOM 7089 C CA . ASN B 1 163 ? 24.219 12.016 20.953 1 82.56 163 ASN B CA 1
ATOM 7090 C C . ASN B 1 163 ? 24.594 13.25 20.141 1 82.56 163 ASN B C 1
ATOM 7092 O O . ASN B 1 163 ? 25.062 14.242 20.703 1 82.56 163 ASN B O 1
ATOM 7096 N N . THR B 1 164 ? 24.406 13.133 18.891 1 82.19 164 THR B N 1
ATOM 7097 C CA . THR B 1 164 ? 24.938 14.188 18.031 1 82.19 164 THR B CA 1
ATOM 7098 C C . THR B 1 164 ? 23.828 15.117 17.562 1 82.19 164 THR B C 1
ATOM 7100 O O . THR B 1 164 ? 24.031 16.312 17.406 1 82.19 164 THR B O 1
ATOM 7103 N N . PHE B 1 165 ? 22.703 14.461 17.422 1 81.62 165 PHE B N 1
ATOM 7104 C CA . PHE B 1 165 ? 21.625 15.258 16.859 1 81.62 165 PHE B CA 1
ATOM 7105 C C . PHE B 1 165 ? 20.547 15.508 17.906 1 81.62 165 PHE B C 1
ATOM 7107 O O . PHE B 1 165 ? 20.391 14.719 18.844 1 81.62 165 PHE B O 1
ATOM 7114 N N . ASN B 1 166 ? 20.141 16.688 18.219 1 80.19 166 ASN B N 1
ATOM 7115 C CA . ASN B 1 166 ? 19.141 17.078 19.188 1 80.19 166 ASN B CA 1
ATOM 7116 C C . ASN B 1 166 ? 17.797 16.375 18.922 1 80.19 166 ASN B C 1
ATOM 7118 O O . ASN B 1 166 ? 16.828 17.016 18.516 1 80.19 166 ASN B O 1
ATOM 7122 N N . ILE B 1 167 ? 17.75 15.016 19.234 1 89.5 167 ILE B N 1
ATOM 7123 C CA . ILE B 1 167 ? 16.516 14.25 19.031 1 89.5 167 ILE B CA 1
ATOM 7124 C C . ILE B 1 167 ? 15.609 14.406 20.25 1 89.5 167 ILE B C 1
ATOM 7126 O O . ILE B 1 167 ? 16.078 14.406 21.391 1 89.5 167 ILE B O 1
ATOM 7130 N N . VAL B 1 168 ? 14.375 14.68 19.953 1 94.06 168 VAL B N 1
ATOM 7131 C CA . VAL B 1 168 ? 13.383 14.719 21.016 1 94.06 168 VAL B CA 1
ATOM 7132 C C . VAL B 1 168 ? 12.828 13.32 21.266 1 94.06 168 VAL B C 1
ATOM 7134 O O . VAL B 1 168 ? 12.062 12.797 20.453 1 94.06 168 VAL B O 1
ATOM 7137 N N . GLU B 1 169 ? 13.125 12.727 22.375 1 93.38 169 GLU B N 1
ATOM 7138 C CA . GLU B 1 169 ? 12.703 11.352 22.656 1 93.38 169 GLU B CA 1
ATOM 7139 C C . GLU B 1 169 ? 11.219 11.289 23 1 93.38 169 GLU B C 1
ATOM 7141 O O . GLU B 1 169 ? 10.719 12.094 23.781 1 93.38 169 GLU B O 1
ATOM 7146 N N . PRO B 1 170 ? 10.57 10.391 22.344 1 95.56 170 PRO B N 1
ATOM 7147 C CA . PRO B 1 170 ? 9.164 10.195 22.703 1 95.56 170 PRO B CA 1
ATOM 7148 C C . PRO B 1 170 ? 8.984 9.633 24.109 1 95.56 170 PRO B C 1
ATOM 7150 O O . PRO B 1 170 ? 9.805 8.828 24.562 1 95.56 170 PRO B O 1
ATOM 7153 N N . GLU B 1 171 ? 7.992 10.086 24.766 1 96.12 171 GLU B N 1
ATOM 7154 C CA . GLU B 1 171 ? 7.621 9.609 26.078 1 96.12 171 GLU B CA 1
ATOM 7155 C C . GLU B 1 171 ? 6.473 8.602 26.016 1 96.12 171 GLU B C 1
ATOM 7157 O O . GLU B 1 171 ? 5.496 8.828 25.281 1 96.12 171 GLU B O 1
ATOM 7162 N N . ILE B 1 172 ? 6.664 7.484 26.656 1 95 172 ILE B N 1
ATOM 7163 C CA . ILE B 1 172 ? 5.574 6.52 26.766 1 95 172 ILE B CA 1
ATOM 7164 C C . ILE B 1 172 ? 4.719 6.832 27.984 1 95 172 ILE B C 1
ATOM 7166 O O . ILE B 1 172 ? 5.203 6.793 29.109 1 95 172 ILE B O 1
ATOM 7170 N N . VAL B 1 173 ? 3.543 7.184 27.734 1 96.38 173 VAL B N 1
ATOM 7171 C CA . VAL B 1 173 ? 2.625 7.543 28.812 1 96.38 173 VAL B CA 1
ATOM 7172 C C . VAL B 1 173 ? 1.662 6.387 29.078 1 96.38 173 VAL B C 1
ATOM 7174 O O . VAL B 1 173 ? 0.981 5.918 28.156 1 96.38 173 VAL B O 1
ATOM 7177 N N . HIS B 1 174 ? 1.583 6.027 30.281 1 94.19 174 HIS B N 1
ATOM 7178 C CA . HIS B 1 174 ? 0.73 4.91 30.672 1 94.19 174 HIS B CA 1
ATOM 7179 C C . HIS B 1 174 ? -0.683 5.383 31 1 94.19 174 HIS B C 1
ATOM 7181 O O . HIS B 1 174 ? -0.862 6.402 31.656 1 94.19 174 HIS B O 1
ATOM 7187 N N . VAL B 1 175 ? -1.676 4.727 30.469 1 91.44 175 VAL B N 1
ATOM 7188 C CA . VAL B 1 175 ? -3.061 5.152 30.641 1 91.44 175 VAL B CA 1
ATOM 7189 C C . VAL B 1 175 ? -3.801 4.156 31.531 1 91.44 175 VAL B C 1
ATOM 7191 O O . VAL B 1 175 ? -4.828 4.488 32.125 1 91.44 175 VAL B O 1
ATOM 7194 N N . GLY B 1 176 ? -3.439 2.883 31.438 1 88.69 176 GLY B N 1
ATOM 7195 C CA . GLY B 1 176 ? -4.121 1.88 32.25 1 88.69 176 GLY B CA 1
ATOM 7196 C C . GLY B 1 176 ? -3.58 0.479 32.031 1 88.69 176 GLY B C 1
ATOM 7197 O O . GLY B 1 176 ? -2.494 0.304 31.469 1 88.69 176 GLY B O 1
ATOM 7198 N N . LEU B 1 177 ? -4.34 -0.466 32.625 1 87.31 177 LEU B N 1
ATOM 7199 C CA . LEU B 1 177 ? -3.934 -1.864 32.562 1 87.31 177 LEU B CA 1
ATOM 7200 C C . LEU B 1 177 ? -4.855 -2.648 31.625 1 87.31 177 LEU B C 1
ATOM 7202 O O . LEU B 1 177 ? -6.059 -2.381 31.578 1 87.31 177 LEU B O 1
ATOM 7206 N N . GLU B 1 178 ? -4.195 -3.379 30.734 1 81.38 178 GLU B N 1
ATOM 7207 C CA . GLU B 1 178 ? -4.969 -4.254 29.859 1 81.38 178 GLU B CA 1
ATOM 7208 C C . GLU B 1 178 ? -4.578 -5.715 30.047 1 81.38 178 GLU B C 1
ATOM 7210 O O . GLU B 1 178 ? -3.41 -6.027 30.281 1 81.38 178 GLU B O 1
ATOM 7215 N N . HIS B 1 179 ? -5.641 -6.5 30.062 1 76.81 179 HIS B N 1
ATOM 7216 C CA . HIS B 1 179 ? -5.41 -7.938 30.156 1 76.81 179 HIS B CA 1
ATOM 7217 C C . HIS B 1 179 ? -5.219 -8.562 28.781 1 76.81 179 HIS B C 1
ATOM 7219 O O . HIS B 1 179 ? -6.066 -8.398 27.891 1 76.81 179 HIS B O 1
ATOM 7225 N N . ILE B 1 180 ? -4.008 -9.008 28.562 1 71.38 180 ILE B N 1
ATOM 7226 C CA . ILE B 1 180 ? -3.748 -9.648 27.281 1 71.38 180 ILE B CA 1
ATOM 7227 C C . ILE B 1 180 ? -3.385 -11.117 27.5 1 71.38 180 ILE B C 1
ATOM 7229 O O . ILE B 1 180 ? -2.684 -11.453 28.469 1 71.38 180 ILE B O 1
ATOM 7233 N N . LEU B 1 181 ? -3.994 -11.914 26.641 1 63.56 181 LEU B N 1
ATOM 7234 C CA . LEU B 1 181 ? -3.656 -13.336 26.688 1 63.56 181 LEU B CA 1
ATOM 7235 C C . LEU B 1 181 ? -2.383 -13.609 25.891 1 63.56 181 LEU B C 1
ATOM 7237 O O . LEU B 1 181 ? -2.312 -13.312 24.688 1 63.56 181 LEU B O 1
ATOM 7241 N N . LYS B 1 182 ? -1.314 -13.734 26.547 1 63.72 182 LYS B N 1
ATOM 7242 C CA . LYS B 1 182 ? -0.054 -14.07 25.891 1 63.72 182 LYS B CA 1
ATOM 7243 C C . LYS B 1 182 ? 0.275 -15.555 26.047 1 63.72 182 LYS B C 1
ATOM 7245 O O . LYS B 1 182 ? -0.041 -16.156 27.078 1 63.72 182 LYS B O 1
ATOM 7250 N N . ARG B 1 183 ? 0.748 -16.031 24.984 1 53.16 183 ARG B N 1
ATOM 7251 C CA . ARG B 1 183 ? 1.156 -17.438 25.047 1 53.16 183 ARG B CA 1
ATOM 7252 C C . ARG B 1 183 ? 2.598 -17.562 25.531 1 53.16 183 ARG B C 1
ATOM 7254 O O . ARG B 1 183 ? 3.512 -17 24.922 1 53.16 183 ARG B O 1
ATOM 7261 N N . ARG B 1 184 ? 2.732 -17.859 26.625 1 55.91 184 ARG B N 1
ATOM 7262 C CA . ARG B 1 184 ? 4.051 -18.172 27.156 1 55.91 184 ARG B CA 1
ATOM 7263 C C . ARG B 1 184 ? 4.203 -19.688 27.375 1 55.91 184 ARG B C 1
ATOM 7265 O O . ARG B 1 184 ? 3.379 -20.312 28.047 1 55.91 184 ARG B O 1
ATOM 7272 N N . HIS B 1 185 ? 5.203 -20.219 26.797 1 53.91 185 HIS B N 1
ATOM 7273 C CA . HIS B 1 185 ? 5.539 -21.625 26.891 1 53.91 185 HIS B CA 1
ATOM 7274 C C . HIS B 1 185 ? 4.34 -22.516 26.562 1 53.91 185 HIS B C 1
ATOM 7276 O O . HIS B 1 185 ? 4.043 -23.469 27.281 1 53.91 185 HIS B O 1
ATOM 7282 N N . GLY B 1 186 ? 3.479 -22.172 25.484 1 54.16 186 GLY B N 1
ATOM 7283 C CA . GLY B 1 186 ? 2.365 -22.984 25.031 1 54.16 186 GLY B CA 1
ATOM 7284 C C . GLY B 1 186 ? 1.092 -22.75 25.828 1 54.16 186 GLY B C 1
ATOM 7285 O O . GLY B 1 186 ? 0.028 -23.266 25.469 1 54.16 186 GLY B O 1
ATOM 7286 N N . GLN B 1 187 ? 1.225 -22.125 26.969 1 59.34 187 GLN B N 1
ATOM 7287 C CA . GLN B 1 187 ? 0.039 -21.875 27.781 1 59.34 187 GLN B CA 1
ATOM 7288 C C . GLN B 1 187 ? -0.399 -20.422 27.688 1 59.34 187 GLN B C 1
ATOM 7290 O O . GLN B 1 187 ? 0.435 -19.516 27.562 1 59.34 187 GLN B O 1
ATOM 7295 N N . GLU B 1 188 ? -1.604 -20.203 27.359 1 58.78 188 GLU B N 1
ATOM 7296 C CA . GLU B 1 188 ? -2.139 -18.844 27.359 1 58.78 188 GLU B CA 1
ATOM 7297 C C . GLU B 1 188 ? -2.182 -18.266 28.766 1 58.78 188 GLU B C 1
ATOM 7299 O O . GLU B 1 188 ? -2.83 -18.828 29.656 1 58.78 188 GLU B O 1
ATOM 7304 N N . ILE B 1 189 ? -1.298 -17.516 29.125 1 67.38 189 ILE B N 1
ATOM 7305 C CA . ILE B 1 189 ? -1.305 -16.844 30.406 1 67.38 189 ILE B CA 1
ATOM 7306 C C . ILE B 1 189 ? -1.835 -15.414 30.234 1 67.38 189 ILE B C 1
ATOM 7308 O O . ILE B 1 189 ? -1.5 -14.734 29.266 1 67.38 189 ILE B O 1
ATOM 7312 N N . LEU B 1 190 ? -2.885 -15.148 31.047 1 73.62 190 LEU B N 1
ATOM 7313 C CA . LEU B 1 190 ? -3.377 -13.781 31.109 1 73.62 190 LEU B CA 1
ATOM 7314 C C . LEU B 1 190 ? -2.328 -12.852 31.719 1 73.62 190 LEU B C 1
ATOM 7316 O O . LEU B 1 190 ? -1.91 -13.047 32.875 1 73.62 190 LEU B O 1
ATOM 7320 N N . GLU B 1 191 ? -1.696 -12.133 30.844 1 75.69 191 GLU B N 1
ATOM 7321 C CA . GLU B 1 191 ? -0.714 -11.164 31.312 1 75.69 191 GLU B CA 1
ATOM 7322 C C . GLU B 1 191 ? -1.291 -9.75 31.328 1 75.69 191 GLU B C 1
ATOM 7324 O O . GLU B 1 191 ? -2.098 -9.398 30.469 1 75.69 191 GLU B O 1
ATOM 7329 N N . VAL B 1 192 ? -1.05 -9.117 32.438 1 81.38 192 VAL B N 1
ATOM 7330 C CA . VAL B 1 192 ? -1.446 -7.715 32.562 1 81.38 192 VAL B CA 1
ATOM 7331 C C . VAL B 1 192 ? -0.398 -6.82 31.922 1 81.38 192 VAL B C 1
ATOM 7333 O O . VAL B 1 192 ? 0.791 -6.91 32.219 1 81.38 192 VAL B O 1
ATOM 7336 N N . MET B 1 193 ? -0.848 -6.223 30.891 1 81.12 193 MET B N 1
ATOM 7337 C CA . MET B 1 193 ? 0.063 -5.301 30.203 1 81.12 193 MET B CA 1
ATOM 7338 C C . MET B 1 193 ? -0.415 -3.859 30.344 1 81.12 193 MET B C 1
ATOM 7340 O O . MET B 1 193 ? -1.608 -3.611 30.531 1 81.12 193 MET B O 1
ATOM 7344 N N . ASN B 1 194 ? 0.571 -2.986 30.359 1 85.06 194 ASN B N 1
ATOM 7345 C CA . ASN B 1 194 ? 0.259 -1.562 30.406 1 85.06 194 ASN B CA 1
ATOM 7346 C C . ASN B 1 194 ? -0.175 -1.036 29.031 1 85.06 194 ASN B C 1
ATOM 7348 O O . ASN B 1 194 ? 0.491 -1.285 28.031 1 85.06 194 ASN B O 1
ATOM 7352 N N . ALA B 1 195 ? -1.407 -0.482 29.062 1 90.31 195 ALA B N 1
ATOM 7353 C CA . ALA B 1 195 ? -1.811 0.273 27.875 1 90.31 195 ALA B CA 1
ATOM 7354 C C . ALA B 1 195 ? -1.145 1.646 27.844 1 90.31 195 ALA B C 1
ATOM 7356 O O . ALA B 1 195 ? -1.102 2.344 28.859 1 90.31 195 ALA B O 1
ATOM 7357 N N . SER B 1 196 ? -0.487 1.92 26.812 1 93.75 196 SER B N 1
ATOM 7358 C CA . SER B 1 196 ? 0.271 3.166 26.766 1 93.75 196 SER B CA 1
ATOM 7359 C C . SER B 1 196 ? 0.143 3.828 25.391 1 93.75 196 SER B C 1
ATOM 7361 O O . SER B 1 196 ? -0.361 3.221 24.453 1 93.75 196 SER B O 1
ATOM 7363 N N . PHE B 1 197 ? 0.344 5.09 25.359 1 96.38 197 PHE B N 1
ATOM 7364 C CA . PHE B 1 197 ? 0.503 5.82 24.109 1 96.38 197 PHE B CA 1
ATOM 7365 C C . PHE B 1 197 ? 1.819 6.59 24.094 1 96.38 197 PHE B C 1
ATOM 7367 O O . PHE B 1 197 ? 2.49 6.699 25.125 1 96.38 197 PHE B O 1
ATOM 7374 N N . SER B 1 198 ? 2.26 6.977 22.906 1 97.56 198 SER B N 1
ATOM 7375 C CA . SER B 1 198 ? 3.508 7.719 22.75 1 97.56 198 SER B CA 1
ATOM 7376 C C . SER B 1 198 ? 3.248 9.211 22.609 1 97.56 198 SER B C 1
ATOM 7378 O O . SER B 1 198 ? 2.381 9.633 21.844 1 97.56 198 SER B O 1
ATOM 7380 N N . TYR B 1 199 ? 3.904 9.992 23.438 1 98.25 199 TYR B N 1
ATOM 7381 C CA . TYR B 1 199 ? 3.807 11.445 23.406 1 98.25 199 TYR B CA 1
ATOM 7382 C C . TYR B 1 199 ? 5.16 12.086 23.109 1 98.25 199 TYR B C 1
ATOM 7384 O O . TYR B 1 199 ? 6.172 11.711 23.703 1 98.25 199 TYR B O 1
ATOM 7392 N N . ILE B 1 200 ? 5.207 12.93 22.141 1 97.88 200 ILE B N 1
ATOM 7393 C CA . ILE B 1 200 ? 6.402 13.719 21.859 1 97.88 200 ILE B CA 1
ATOM 7394 C C . ILE B 1 200 ? 6.305 15.07 22.562 1 97.88 200 ILE B C 1
ATOM 7396 O O . ILE B 1 200 ? 5.488 15.914 22.188 1 97.88 200 ILE B O 1
ATOM 7400 N N . PRO B 1 201 ? 7.18 15.266 23.562 1 97.38 201 PRO B N 1
ATOM 7401 C CA . PRO B 1 201 ? 7.078 16.516 24.312 1 97.38 201 PRO B CA 1
ATOM 7402 C C . PRO B 1 201 ? 7.035 17.75 23.422 1 97.38 201 PRO B C 1
ATOM 7404 O O . PRO B 1 201 ? 7.98 18 22.672 1 97.38 201 PRO B O 1
ATOM 7407 N N . MET B 1 202 ? 5.969 18.469 23.516 1 97.44 202 MET B N 1
ATOM 7408 C CA . MET B 1 202 ? 5.668 19.578 22.609 1 97.44 202 MET B CA 1
ATOM 7409 C C . MET B 1 202 ? 6.707 20.688 22.75 1 97.44 202 MET B C 1
ATOM 7411 O O . MET B 1 202 ? 7.191 21.219 21.75 1 97.44 202 MET B O 1
ATOM 7415 N N . ILE B 1 203 ? 7.113 21.047 23.922 1 96.5 203 ILE B N 1
ATOM 7416 C CA . ILE B 1 203 ? 8.016 22.156 24.203 1 96.5 203 ILE B CA 1
ATOM 7417 C C . ILE B 1 203 ? 9.398 21.859 23.625 1 96.5 203 ILE B C 1
ATOM 7419 O O . ILE B 1 203 ? 9.992 22.703 22.953 1 96.5 203 ILE B O 1
ATOM 7423 N N . GLU B 1 204 ? 9.875 20.609 23.844 1 94.5 204 GLU B N 1
ATOM 7424 C CA . GLU B 1 204 ? 11.164 20.203 23.281 1 94.5 204 GLU B CA 1
ATOM 7425 C C . GLU B 1 204 ? 11.125 20.172 21.766 1 94.5 204 GLU B C 1
ATOM 7427 O O . GLU B 1 204 ? 12.102 20.531 21.109 1 94.5 204 GLU B O 1
ATOM 7432 N N . SER B 1 205 ? 10.016 19.719 21.281 1 95.62 205 SER B N 1
ATOM 7433 C CA . SER B 1 205 ? 9.836 19.641 19.828 1 95.62 205 SER B CA 1
ATOM 7434 C C . SER B 1 205 ? 9.852 21.031 19.203 1 95.62 205 SER B C 1
ATOM 7436 O O . SER B 1 205 ? 10.469 21.25 18.156 1 95.62 205 SER B O 1
ATOM 7438 N N . ILE B 1 206 ? 9.203 22.016 19.828 1 96 206 ILE B N 1
ATOM 7439 C CA . ILE B 1 206 ? 9.18 23.391 19.359 1 96 206 ILE B CA 1
ATOM 7440 C C . ILE B 1 206 ? 10.586 23.984 19.406 1 96 206 ILE B C 1
ATOM 7442 O O . ILE B 1 206 ? 11.031 24.641 18.469 1 96 206 ILE B O 1
ATOM 7446 N N . GLN B 1 207 ? 11.258 23.75 20.484 1 93.5 207 GLN B N 1
ATOM 7447 C CA . GLN B 1 207 ? 12.617 24.25 20.641 1 93.5 207 GLN B CA 1
ATOM 7448 C C . GLN B 1 207 ? 13.523 23.703 19.531 1 93.5 207 GLN B C 1
ATOM 7450 O O . GLN B 1 207 ? 14.328 24.453 18.969 1 93.5 207 GLN B O 1
ATOM 7455 N N . GLN B 1 208 ? 13.391 22.438 19.266 1 91.69 208 GLN B N 1
ATOM 7456 C CA . GLN B 1 208 ? 14.172 21.828 18.188 1 91.69 208 GLN B CA 1
ATOM 7457 C C . GLN B 1 208 ? 13.875 22.484 16.844 1 91.69 208 GLN B C 1
ATOM 7459 O O . GLN B 1 208 ? 14.789 22.734 16.062 1 91.69 208 GLN B O 1
ATOM 7464 N N . PHE B 1 209 ? 12.633 22.766 16.594 1 92.25 209 PHE B N 1
ATOM 7465 C CA . PHE B 1 209 ? 12.18 23.391 15.344 1 92.25 209 PHE B CA 1
ATOM 7466 C C . PHE B 1 209 ? 12.734 24.797 15.203 1 92.25 209 PHE B C 1
ATOM 7468 O O . PHE B 1 209 ? 13.117 25.219 14.109 1 92.25 209 PHE B O 1
ATOM 7475 N N . LEU B 1 210 ? 12.891 25.5 16.297 1 91.56 210 LEU B N 1
ATOM 7476 C CA . LEU B 1 210 ? 13.289 26.891 16.312 1 91.56 210 LEU B CA 1
ATOM 7477 C C . LEU B 1 210 ? 14.805 27.031 16.406 1 91.56 210 LEU B C 1
ATOM 7479 O O . LEU B 1 210 ? 15.328 28.141 16.469 1 91.56 210 LEU B O 1
ATOM 7483 N N . GLN B 1 211 ? 15.477 25.922 16.359 1 86.69 211 GLN B N 1
ATOM 7484 C CA . GLN B 1 211 ? 16.938 25.969 16.359 1 86.69 211 GLN B CA 1
ATOM 7485 C C . GLN B 1 211 ? 17.469 26.531 15.039 1 86.69 211 GLN B C 1
ATOM 7487 O O . GLN B 1 211 ? 18.562 27.078 14.984 1 86.69 211 GLN B O 1
ATOM 7492 N N . ASN B 1 212 ? 16.703 26.375 14.047 1 87.5 212 ASN B N 1
ATOM 7493 C CA . ASN B 1 212 ? 17.047 26.969 12.766 1 87.5 212 ASN B CA 1
ATOM 7494 C C . ASN B 1 212 ? 16.781 28.469 12.742 1 87.5 212 ASN B C 1
ATOM 7496 O O . ASN B 1 212 ? 15.648 28.906 12.938 1 87.5 212 ASN B O 1
ATOM 7500 N N . ASP B 1 213 ? 17.734 29.172 12.359 1 88 213 ASP B N 1
ATOM 7501 C CA . ASP B 1 213 ? 17.672 30.625 12.453 1 88 213 ASP B CA 1
ATOM 7502 C C . ASP B 1 213 ? 16.625 31.172 11.484 1 88 213 ASP B C 1
ATOM 7504 O O . ASP B 1 213 ? 15.906 32.125 11.812 1 88 213 ASP B O 1
ATOM 7508 N N . ASP B 1 214 ? 16.562 30.625 10.352 1 89.44 214 ASP B N 1
ATOM 7509 C CA . ASP B 1 214 ? 15.617 31.125 9.344 1 89.44 214 ASP B CA 1
ATOM 7510 C C . ASP B 1 214 ? 14.172 30.891 9.789 1 89.44 214 ASP B C 1
ATOM 7512 O O . ASP B 1 214 ? 13.305 31.734 9.578 1 89.44 214 ASP B O 1
ATOM 7516 N N . ILE B 1 215 ? 13.945 29.828 10.438 1 92.88 215 ILE B N 1
ATOM 7517 C CA . ILE B 1 215 ? 12.609 29.5 10.914 1 92.88 215 ILE B CA 1
ATOM 7518 C C . ILE B 1 215 ? 12.242 30.406 12.086 1 92.88 215 ILE B C 1
ATOM 7520 O O . ILE B 1 215 ? 11.133 30.938 12.148 1 92.88 215 ILE B O 1
ATOM 7524 N N . ALA B 1 216 ? 13.195 30.609 12.969 1 92.75 216 ALA B N 1
ATOM 7525 C CA . ALA B 1 216 ? 12.961 31.469 14.117 1 92.75 216 ALA B CA 1
ATOM 7526 C C . ALA B 1 216 ? 12.625 32.906 13.672 1 92.75 216 ALA B C 1
ATOM 7528 O O . ALA B 1 216 ? 11.734 33.531 14.242 1 92.75 216 ALA B O 1
ATOM 7529 N N . ASN B 1 217 ? 13.273 33.312 12.648 1 91.69 217 ASN B N 1
ATOM 7530 C CA . ASN B 1 217 ? 13.023 34.656 12.141 1 91.69 217 ASN B CA 1
ATOM 7531 C C . ASN B 1 217 ? 11.625 34.781 11.555 1 91.69 217 ASN B C 1
ATOM 7533 O O . ASN B 1 217 ? 10.977 35.812 11.695 1 91.69 217 ASN B O 1
ATOM 7537 N N . LEU B 1 218 ? 11.195 33.781 10.953 1 92.06 218 LEU B N 1
ATOM 7538 C CA . LEU B 1 218 ? 9.859 33.781 10.367 1 92.06 218 LEU B CA 1
ATOM 7539 C C . LEU B 1 218 ? 8.789 33.75 11.453 1 92.06 218 LEU B C 1
ATOM 7541 O O . LEU B 1 218 ? 7.781 34.469 11.359 1 92.06 218 LEU B O 1
ATOM 7545 N N . VAL B 1 219 ? 9.008 32.969 12.453 1 93.81 219 VAL B N 1
ATOM 7546 C CA . VAL B 1 219 ? 8.023 32.75 13.516 1 93.81 219 VAL B CA 1
ATOM 7547 C C . VAL B 1 219 ? 7.895 34 14.367 1 93.81 219 VAL B C 1
ATOM 7549 O O . VAL B 1 219 ? 6.785 34.375 14.75 1 93.81 219 VAL B O 1
ATOM 7552 N N . PHE B 1 220 ? 8.961 34.656 14.609 1 91.06 220 PHE B N 1
ATOM 7553 C CA . PHE B 1 220 ? 8.93 35.781 15.523 1 91.06 220 PHE B CA 1
ATOM 7554 C C . PHE B 1 220 ? 8.883 37.094 14.75 1 91.06 220 PHE B C 1
ATOM 7556 O O . PHE B 1 220 ? 9 38.156 15.336 1 91.06 220 PHE B O 1
ATOM 7563 N N . GLY B 1 221 ? 8.641 36.906 13.484 1 85.25 221 GLY B N 1
ATOM 7564 C CA . GLY B 1 221 ? 8.445 38.125 12.695 1 85.25 221 GLY B CA 1
ATOM 7565 C C . GLY B 1 221 ? 7.129 38.812 12.984 1 85.25 221 GLY B C 1
ATOM 7566 O O . GLY B 1 221 ? 6.23 38.25 13.594 1 85.25 221 GLY B O 1
ATOM 7567 N N . ARG B 1 222 ? 6.996 40.031 12.57 1 81.69 222 ARG B N 1
ATOM 7568 C CA . ARG B 1 222 ? 5.785 40.812 12.812 1 81.69 222 ARG B CA 1
ATOM 7569 C C . ARG B 1 222 ? 4.625 40.312 11.969 1 81.69 222 ARG B C 1
ATOM 7571 O O . ARG B 1 222 ? 4.789 40.031 10.781 1 81.69 222 ARG B O 1
ATOM 7578 N N . PRO B 1 223 ? 3.523 40.031 12.719 1 81.5 223 PRO B N 1
ATOM 7579 C CA . PRO B 1 223 ? 2.352 39.562 11.969 1 81.5 223 PRO B CA 1
ATOM 7580 C C . PRO B 1 223 ? 1.872 40.594 10.945 1 81.5 223 PRO B C 1
ATOM 7582 O O . PRO B 1 223 ? 1.983 41.812 11.188 1 81.5 223 PRO B O 1
ATOM 7585 N N . ASN B 1 224 ? 1.43 40.125 9.82 1 80.5 224 ASN B N 1
ATOM 7586 C CA . ASN B 1 224 ? 0.882 40.969 8.766 1 80.5 224 ASN B CA 1
ATOM 7587 C C . ASN B 1 224 ? -0.64 41.062 8.852 1 80.5 224 ASN B C 1
ATOM 7589 O O . ASN B 1 224 ? -1.339 40.125 8.461 1 80.5 224 ASN B O 1
ATOM 7593 N N . PHE B 1 225 ? -1.147 42.188 9.336 1 85.44 225 PHE B N 1
ATOM 7594 C CA . PHE B 1 225 ? -2.588 42.375 9.469 1 85.44 225 PHE B CA 1
ATOM 7595 C C . PHE B 1 225 ? -3.189 42.906 8.172 1 85.44 225 PHE B C 1
ATOM 7597 O O . PHE B 1 225 ? -2.588 43.75 7.5 1 85.44 225 PHE B O 1
ATOM 7604 N N . ALA B 1 226 ? -4.297 42.344 7.844 1 87.31 226 ALA B N 1
ATOM 7605 C CA . ALA B 1 226 ? -5.016 42.844 6.672 1 87.31 226 ALA B CA 1
ATOM 7606 C C . ALA B 1 226 ? -5.707 44.156 6.965 1 87.31 226 ALA B C 1
ATOM 7608 O O . ALA B 1 226 ? -5.992 44.469 8.117 1 87.31 226 ALA B O 1
ATOM 7609 N N . PRO B 1 227 ? -5.855 44.938 5.812 1 85.19 227 PRO B N 1
ATOM 7610 C CA . PRO B 1 227 ? -6.602 46.188 6.02 1 85.19 227 PRO B CA 1
ATOM 7611 C C . PRO B 1 227 ? -7.996 45.969 6.602 1 85.19 227 PRO B C 1
ATOM 7613 O O . PRO B 1 227 ? -8.508 44.844 6.535 1 85.19 227 PRO B O 1
ATOM 7616 N N . ASN B 1 228 ? -8.57 47 7.047 1 80.81 228 ASN B N 1
ATOM 7617 C CA . ASN B 1 228 ? -9.836 46.875 7.77 1 80.81 228 ASN B CA 1
ATOM 7618 C C . ASN B 1 228 ? -10.938 46.281 6.898 1 80.81 228 ASN B C 1
ATOM 7620 O O . ASN B 1 228 ? -11.141 46.719 5.762 1 80.81 228 ASN B O 1
ATOM 7624 N N . GLY B 1 229 ? -11.562 45.188 7.445 1 87.06 229 GLY B N 1
ATOM 7625 C CA . GLY B 1 229 ? -12.711 44.562 6.809 1 87.06 229 GLY B CA 1
ATOM 7626 C C . GLY B 1 229 ? -12.352 43.344 5.984 1 87.06 229 GLY B C 1
ATOM 7627 O O . GLY B 1 229 ? -13.227 42.625 5.516 1 87.06 229 GLY B O 1
ATOM 7628 N N . LEU B 1 230 ? -11.086 43.188 5.863 1 94.06 230 LEU B N 1
ATOM 7629 C CA . LEU B 1 230 ? -10.648 42.031 5.086 1 94.06 230 LEU B CA 1
ATOM 7630 C C . LEU B 1 230 ? -10.016 40.969 5.988 1 94.06 230 LEU B C 1
ATOM 7632 O O . LEU B 1 230 ? -9.375 41.312 6.988 1 94.06 230 LEU B O 1
ATOM 7636 N N . LEU B 1 231 ? -10.297 39.781 5.738 1 95.06 231 LEU B N 1
ATOM 7637 C CA . LEU B 1 231 ? -9.727 38.656 6.441 1 95.06 231 LEU B CA 1
ATOM 7638 C C . LEU B 1 231 ? -8.828 37.844 5.516 1 95.06 231 LEU B C 1
ATOM 7640 O O . LEU B 1 231 ? -9.289 37.281 4.52 1 95.06 231 LEU B O 1
ATOM 7644 N N . ASN B 1 232 ? -7.562 37.781 5.883 1 93.31 232 ASN B N 1
ATOM 7645 C CA . ASN B 1 232 ? -6.582 37.125 5.039 1 93.31 232 ASN B CA 1
ATOM 7646 C C . ASN B 1 232 ? -5.91 35.969 5.777 1 93.31 232 ASN B C 1
ATOM 7648 O O . ASN B 1 232 ? -5.387 35.031 5.148 1 93.31 232 ASN B O 1
ATOM 7652 N N . ASP B 1 233 ? -5.766 36.094 7.047 1 92.5 233 ASP B N 1
ATOM 7653 C CA . ASP B 1 233 ? -5.074 35.094 7.855 1 92.5 233 ASP B CA 1
ATOM 7654 C C . ASP B 1 233 ? -5.695 35 9.242 1 92.5 233 ASP B C 1
ATOM 7656 O O . ASP B 1 233 ? -6.664 35.688 9.555 1 92.5 233 ASP B O 1
ATOM 7660 N N . PHE B 1 234 ? -5.09 34.156 10.078 1 90.31 234 PHE B N 1
ATOM 7661 C CA . PHE B 1 234 ? -5.617 33.906 11.414 1 90.31 234 PHE B CA 1
ATOM 7662 C C . PHE B 1 234 ? -5.582 35.156 12.266 1 90.31 234 PHE B C 1
ATOM 7664 O O . PHE B 1 234 ? -6.441 35.375 13.133 1 90.31 234 PHE B O 1
ATOM 7671 N N . VAL B 1 235 ? -4.617 35.969 12.016 1 91.12 235 VAL B N 1
ATOM 7672 C CA . VAL B 1 235 ? -4.41 37.156 12.852 1 91.12 235 VAL B CA 1
ATOM 7673 C C . VAL B 1 235 ? -5.551 38.156 12.641 1 91.12 235 VAL B C 1
ATOM 7675 O O . VAL B 1 235 ? -5.809 39 13.5 1 91.12 235 VAL B O 1
ATOM 7678 N N . ASP B 1 236 ? -6.223 38 11.555 1 93.44 236 ASP B N 1
ATOM 7679 C CA . ASP B 1 236 ? -7.324 38.906 11.227 1 93.44 236 ASP B CA 1
ATOM 7680 C C . ASP B 1 236 ? -8.633 38.406 11.859 1 93.44 236 ASP B C 1
ATOM 7682 O O . ASP B 1 236 ? -9.625 39.156 11.875 1 93.44 236 ASP B O 1
ATOM 7686 N N . GLY B 1 237 ? -8.617 37.25 12.391 1 93.38 237 GLY B N 1
ATOM 7687 C CA . GLY B 1 237 ? -9.828 36.656 12.961 1 93.38 237 GLY B CA 1
ATOM 7688 C C . GLY B 1 237 ? -10.086 37.125 14.383 1 93.38 237 GLY B C 1
ATOM 7689 O O . GLY B 1 237 ? -9.188 37.625 15.055 1 93.38 237 GLY B O 1
ATOM 7690 N N . SER B 1 238 ? -11.25 36.875 14.797 1 94.19 238 SER B N 1
ATOM 7691 C CA . SER B 1 238 ? -11.672 37.344 16.109 1 94.19 238 SER B CA 1
ATOM 7692 C C . SER B 1 238 ? -10.992 36.562 17.219 1 94.19 238 SER B C 1
ATOM 7694 O O . SER B 1 238 ? -10.742 37.094 18.312 1 94.19 238 SER B O 1
ATOM 7696 N N . VAL B 1 239 ? -10.648 35.375 16.984 1 95 239 VAL B N 1
ATOM 7697 C CA . VAL B 1 239 ? -10.023 34.531 18 1 95 239 VAL B CA 1
ATOM 7698 C C . VAL B 1 239 ? -8.672 35.125 18.391 1 95 239 VAL B C 1
ATOM 7700 O O . VAL B 1 239 ? -8.336 35.188 19.578 1 95 239 VAL B O 1
ATOM 7703 N N . PHE B 1 240 ? -7.969 35.531 17.359 1 93.19 240 PHE B N 1
ATOM 7704 C CA . PHE B 1 240 ? -6.668 36.125 17.641 1 93.19 240 PHE B CA 1
ATOM 7705 C C . PHE B 1 240 ? -6.832 37.5 18.234 1 93.19 240 PHE B C 1
ATOM 7707 O O . PHE B 1 240 ? -6.164 37.844 19.219 1 93.19 240 PHE B O 1
ATOM 7714 N N . GLN B 1 241 ? -7.73 38.281 17.781 1 91 241 GLN B N 1
ATOM 7715 C CA . GLN B 1 241 ? -7.887 39.688 18.141 1 91 241 GLN B CA 1
ATOM 7716 C C . GLN B 1 241 ? -8.414 39.844 19.562 1 91 241 GLN B C 1
ATOM 7718 O O . GLN B 1 241 ? -8.211 40.875 20.188 1 91 241 GLN B O 1
ATOM 7723 N N . THR B 1 242 ? -9.023 38.812 20.016 1 92.25 242 THR B N 1
ATOM 7724 C CA . THR B 1 242 ? -9.602 38.938 21.344 1 92.25 242 THR B CA 1
ATOM 7725 C C . THR B 1 242 ? -8.852 38.031 22.328 1 92.25 242 THR B C 1
ATOM 7727 O O . THR B 1 242 ? -9.227 37.938 23.5 1 92.25 242 THR B O 1
ATOM 7730 N N . HIS B 1 243 ? -7.844 37.469 21.938 1 93.19 243 HIS B N 1
ATOM 7731 C CA . HIS B 1 243 ? -7.156 36.531 22.797 1 93.19 243 HIS B CA 1
ATOM 7732 C C . HIS B 1 243 ? -6.348 37.219 23.875 1 93.19 243 HIS B C 1
ATOM 7734 O O . HIS B 1 243 ? -5.535 38.094 23.578 1 93.19 243 HIS B O 1
ATOM 7740 N N . PRO B 1 244 ? -6.449 36.844 25.016 1 90.31 244 PRO B N 1
ATOM 7741 C CA . PRO B 1 244 ? -5.801 37.594 26.109 1 90.31 244 PRO B CA 1
ATOM 7742 C C . PRO B 1 244 ? -4.277 37.469 26.062 1 90.31 244 PRO B C 1
ATOM 7744 O O . PRO B 1 244 ? -3.578 38.438 26.422 1 90.31 244 PRO B O 1
ATOM 7747 N N . LEU B 1 245 ? -3.783 36.406 25.641 1 90.69 245 LEU B N 1
ATOM 7748 C CA . LEU B 1 245 ? -2.346 36.156 25.656 1 90.69 245 LEU B CA 1
ATOM 7749 C C . LEU B 1 245 ? -1.691 36.625 24.359 1 90.69 245 LEU B C 1
ATOM 7751 O O . LEU B 1 245 ? -0.572 37.125 24.375 1 90.69 245 LEU B O 1
ATOM 7755 N N . LEU B 1 246 ? -2.338 36.469 23.312 1 86.94 246 LEU B N 1
ATOM 7756 C CA . LEU B 1 246 ? -1.709 36.625 22.016 1 86.94 246 LEU B CA 1
ATOM 7757 C C . LEU B 1 246 ? -1.776 38.094 21.562 1 86.94 246 LEU B C 1
ATOM 7759 O O . LEU B 1 246 ? -0.851 38.594 20.922 1 86.94 246 LEU B O 1
ATOM 7763 N N . LEU B 1 247 ? -2.914 38.625 22.078 1 78.69 247 LEU B N 1
ATOM 7764 C CA . LEU B 1 247 ? -3.051 40 21.688 1 78.69 247 LEU B CA 1
ATOM 7765 C C . LEU B 1 247 ? -2.021 40.875 22.391 1 78.69 247 LEU B C 1
ATOM 7767 O O . LEU B 1 247 ? -1.919 40.844 23.625 1 78.69 247 LEU B O 1
ATOM 7771 N N . GLY B 1 248 ? -1.081 41.438 21.812 1 76.38 248 GLY B N 1
ATOM 7772 C CA . GLY B 1 248 ? -0.098 42.312 22.406 1 76.38 248 GLY B CA 1
ATOM 7773 C C . GLY B 1 248 ? 1.276 41.688 22.531 1 76.38 248 GLY B C 1
ATOM 7774 O O . GLY B 1 248 ? 2.254 42.375 22.828 1 76.38 248 GLY B O 1
ATOM 7775 N N . ASN B 1 249 ? 1.277 40.375 22.547 1 85.75 249 ASN B N 1
ATOM 7776 C CA . ASN B 1 249 ? 2.557 39.688 22.578 1 85.75 249 ASN B CA 1
ATOM 7777 C C . ASN B 1 249 ? 2.938 39.125 21.219 1 85.75 249 ASN B C 1
ATOM 7779 O O . ASN B 1 249 ? 2.572 38 20.875 1 85.75 249 ASN B O 1
ATOM 7783 N N . ASN B 1 250 ? 3.748 39.781 20.625 1 80.94 250 ASN B N 1
ATOM 7784 C CA . ASN B 1 250 ? 4.105 39.438 19.25 1 80.94 250 ASN B CA 1
ATOM 7785 C C . ASN B 1 250 ? 4.988 38.188 19.203 1 80.94 250 ASN B C 1
ATOM 7787 O O . ASN B 1 250 ? 5.109 37.562 18.156 1 80.94 250 ASN B O 1
ATOM 7791 N N . GLU B 1 251 ? 5.539 37.812 20.312 1 87.38 251 GLU B N 1
ATOM 7792 C CA . GLU B 1 251 ? 6.453 36.688 20.297 1 87.38 251 GLU B CA 1
ATOM 7793 C C . GLU B 1 251 ? 5.773 35.438 20.828 1 87.38 251 GLU B C 1
ATOM 7795 O O . GLU B 1 251 ? 6.402 34.375 20.953 1 87.38 251 GLU B O 1
ATOM 7800 N N . ALA B 1 252 ? 4.473 35.562 21.078 1 94 252 ALA B N 1
ATOM 7801 C CA . ALA B 1 252 ? 3.748 34.406 21.578 1 94 252 ALA B CA 1
ATOM 7802 C C . ALA B 1 252 ? 3.436 33.406 20.453 1 94 252 ALA B C 1
ATOM 7804 O O . ALA B 1 252 ? 3.117 33.812 19.328 1 94 252 ALA B O 1
ATOM 7805 N N . LEU B 1 253 ? 3.523 32.125 20.766 1 95.56 253 LEU B N 1
ATOM 7806 C CA . LEU B 1 253 ? 3.277 31.078 19.766 1 95.56 253 LEU B CA 1
ATOM 7807 C C . LEU B 1 253 ? 1.791 30.766 19.688 1 95.56 253 LEU B C 1
ATOM 7809 O O . LEU B 1 253 ? 1.119 30.625 20.703 1 95.56 253 LEU B O 1
ATOM 7813 N N . HIS B 1 254 ? 1.29 30.75 18.484 1 94.94 254 HIS B N 1
ATOM 7814 C CA . HIS B 1 254 ? -0.056 30.281 18.172 1 94.94 254 HIS B CA 1
ATOM 7815 C C . HIS B 1 254 ? -0.034 28.844 17.656 1 94.94 254 HIS B C 1
ATOM 7817 O O . HIS B 1 254 ? 0.557 28.578 16.609 1 94.94 254 HIS B O 1
ATOM 7823 N N . LEU B 1 255 ? -0.746 27.969 18.359 1 97.12 255 LEU B N 1
ATOM 7824 C CA . LEU B 1 255 ? -0.675 26.562 17.984 1 97.12 255 LEU B CA 1
ATOM 7825 C C . LEU B 1 255 ? -2.035 26.047 17.516 1 97.12 255 LEU B C 1
ATOM 7827 O O . LEU B 1 255 ? -3.068 26.438 18.062 1 97.12 255 LEU B O 1
ATOM 7831 N N . SER B 1 256 ? -2.006 25.266 16.516 1 97.56 256 SER B N 1
ATOM 7832 C CA . SER B 1 256 ? -3.158 24.484 16.078 1 97.56 256 SER B CA 1
ATOM 7833 C C . SER B 1 256 ? -2.936 23 16.297 1 97.56 256 SER B C 1
ATOM 7835 O O . SER B 1 256 ? -1.835 22.484 16.078 1 97.56 256 SER B O 1
ATOM 7837 N N . ILE B 1 257 ? -3.912 22.328 16.828 1 98 257 ILE B N 1
ATOM 7838 C CA . ILE B 1 257 ? -3.828 20.891 17.094 1 98 257 ILE B CA 1
ATOM 7839 C C . ILE B 1 257 ? -4.773 20.141 16.156 1 98 257 ILE B C 1
ATOM 7841 O O . ILE B 1 257 ? -5.859 20.625 15.836 1 98 257 ILE B O 1
ATOM 7845 N N . TYR B 1 258 ? -4.348 19.016 15.68 1 97.62 258 TYR B N 1
ATOM 7846 C CA . TYR B 1 258 ? -5.125 18.172 14.781 1 97.62 258 TYR B CA 1
ATOM 7847 C C . TYR B 1 258 ? -5.133 16.734 15.273 1 97.62 258 TYR B C 1
ATOM 7849 O O . TYR B 1 258 ? -4.141 16.25 15.828 1 97.62 258 TYR B O 1
ATOM 7857 N N . PHE B 1 259 ? -6.277 16.078 15.086 1 97.06 259 PHE B N 1
ATOM 7858 C CA . PHE B 1 259 ? -6.406 14.664 15.445 1 97.06 259 PHE B CA 1
ATOM 7859 C C . PHE B 1 259 ? -7.195 13.906 14.391 1 97.06 259 PHE B C 1
ATOM 7861 O O . PHE B 1 259 ? -8.18 14.414 13.859 1 97.06 259 PHE B O 1
ATOM 7868 N N . ASP B 1 260 ? -6.672 12.703 14.078 1 94.88 260 ASP B N 1
ATOM 7869 C CA . ASP B 1 260 ? -7.406 11.805 13.188 1 94.88 260 ASP B CA 1
ATOM 7870 C C . ASP B 1 260 ? -6.922 10.367 13.336 1 94.88 260 ASP B C 1
ATOM 7872 O O . ASP B 1 260 ? -5.836 10.125 13.875 1 94.88 260 ASP B O 1
ATOM 7876 N N . ASP B 1 261 ? -7.797 9.469 12.906 1 93 261 ASP B N 1
ATOM 7877 C CA . ASP B 1 261 ? -7.457 8.047 12.906 1 93 261 ASP B CA 1
ATOM 7878 C C . ASP B 1 261 ? -6.836 7.633 11.57 1 93 261 ASP B C 1
ATOM 7880 O O . ASP B 1 261 ? -7.18 8.18 10.523 1 93 261 ASP B O 1
ATOM 7884 N N . LEU B 1 262 ? -5.934 6.742 11.625 1 89.88 262 LEU B N 1
ATOM 7885 C CA . LEU B 1 262 ? -5.258 6.246 10.438 1 89.88 262 LEU B CA 1
ATOM 7886 C C . LEU B 1 262 ? -5.266 4.723 10.398 1 89.88 262 LEU B C 1
ATOM 7888 O O . LEU B 1 262 ? -4.977 4.07 11.406 1 89.88 262 LEU B O 1
ATOM 7892 N N . GLU B 1 263 ? -5.637 4.191 9.273 1 86.69 263 GLU B N 1
ATOM 7893 C CA . GLU B 1 263 ? -5.551 2.75 9.039 1 86.69 263 GLU B CA 1
ATOM 7894 C C . GLU B 1 263 ? -4.223 2.371 8.398 1 86.69 263 GLU B C 1
ATOM 7896 O O . GLU B 1 263 ? -3.896 2.848 7.309 1 86.69 263 GLU B O 1
ATOM 7901 N N . ILE B 1 264 ? -3.502 1.536 9.016 1 80.25 264 ILE B N 1
ATOM 7902 C CA . ILE B 1 264 ? -2.168 1.216 8.523 1 80.25 264 ILE B CA 1
ATOM 7903 C C . ILE B 1 264 ? -2.211 -0.084 7.723 1 80.25 264 ILE B C 1
ATOM 7905 O O . ILE B 1 264 ? -1.32 -0.354 6.914 1 80.25 264 ILE B O 1
ATOM 7909 N N . CYS B 1 265 ? -3.209 -0.962 7.914 1 73.69 265 CYS B N 1
ATOM 7910 C CA . CYS B 1 265 ? -3.334 -2.201 7.152 1 73.69 265 CYS B CA 1
ATOM 7911 C C . CYS B 1 265 ? -4.27 -2.018 5.965 1 73.69 265 CYS B C 1
ATOM 7913 O O . CYS B 1 265 ? -4.914 -0.977 5.832 1 73.69 265 CYS B O 1
ATOM 7915 N N . ASN B 1 266 ? -4.227 -3.076 5.055 1 66.5 266 ASN B N 1
ATOM 7916 C CA . ASN B 1 266 ? -5.148 -3.074 3.924 1 66.5 266 ASN B CA 1
ATOM 7917 C C . ASN B 1 266 ? -6.602 -3.057 4.391 1 66.5 266 ASN B C 1
ATOM 7919 O O . ASN B 1 266 ? -7.035 -3.949 5.121 1 66.5 266 ASN B O 1
ATOM 7923 N N . PRO B 1 267 ? -7.184 -2.08 3.936 1 65.56 267 PRO B N 1
ATOM 7924 C CA . PRO B 1 267 ? -8.547 -1.912 4.434 1 65.56 267 PRO B CA 1
ATOM 7925 C C . PRO B 1 267 ? -9.484 -3.039 3.99 1 65.56 267 PRO B C 1
ATOM 7927 O O . PRO B 1 267 ? -10.547 -3.236 4.586 1 65.56 267 PRO B O 1
ATOM 7930 N N . LEU B 1 268 ? -9.078 -3.764 2.969 1 64.31 268 LEU B N 1
ATOM 7931 C CA . LEU B 1 268 ? -9.914 -4.848 2.475 1 64.31 268 LEU B CA 1
ATOM 7932 C C . LEU B 1 268 ? -9.438 -6.195 3.008 1 64.31 268 LEU B C 1
ATOM 7934 O O . LEU B 1 268 ? -10.07 -7.223 2.771 1 64.31 268 LEU B O 1
ATOM 7938 N N . GLY B 1 269 ? -8.422 -6.098 3.832 1 64.5 269 GLY B N 1
ATOM 7939 C CA . GLY B 1 269 ? -7.82 -7.344 4.285 1 64.5 269 GLY B CA 1
ATOM 7940 C C . GLY B 1 269 ? -8.438 -7.871 5.566 1 64.5 269 GLY B C 1
ATOM 7941 O O . GLY B 1 269 ? -9.328 -7.238 6.141 1 64.5 269 GLY B O 1
ATOM 7942 N N . LYS B 1 270 ? -8.016 -9.078 5.922 1 69.25 270 LYS B N 1
ATOM 7943 C CA . LYS B 1 270 ? -8.547 -9.773 7.09 1 69.25 270 LYS B CA 1
ATOM 7944 C C . LYS B 1 270 ? -8.266 -9 8.367 1 69.25 270 LYS B C 1
ATOM 7946 O O . LYS B 1 270 ? -9.008 -9.117 9.352 1 69.25 270 LYS B O 1
ATOM 7951 N N . ASN B 1 271 ? -7.203 -8.125 8.32 1 70.06 271 ASN B N 1
ATOM 7952 C CA . ASN B 1 271 ? -6.809 -7.402 9.523 1 70.06 271 ASN B CA 1
ATOM 7953 C C . ASN B 1 271 ? -7.254 -5.945 9.477 1 70.06 271 ASN B C 1
ATOM 7955 O O . ASN B 1 271 ? -6.703 -5.102 10.188 1 70.06 271 ASN B O 1
ATOM 7959 N N . ALA B 1 272 ? -8.234 -5.699 8.617 1 71.81 272 ALA B N 1
ATOM 7960 C CA . ALA B 1 272 ? -8.734 -4.332 8.5 1 71.81 272 ALA B CA 1
ATOM 7961 C C . ALA B 1 272 ? -9.312 -3.848 9.828 1 71.81 272 ALA B C 1
ATOM 7963 O O . ALA B 1 272 ? -10.117 -4.543 10.453 1 71.81 272 ALA B O 1
ATOM 7964 N N . GLY B 1 273 ? -8.891 -2.699 10.328 1 74.69 273 GLY B N 1
ATOM 7965 C CA . GLY B 1 273 ? -9.461 -2.047 11.5 1 74.69 273 GLY B CA 1
ATOM 7966 C C . GLY B 1 273 ? -8.797 -2.459 12.797 1 74.69 273 GLY B C 1
ATOM 7967 O O . GLY B 1 273 ? -9.008 -1.828 13.836 1 74.69 273 GLY B O 1
ATOM 7968 N N . ILE B 1 274 ? -7.918 -3.479 12.727 1 75.06 274 ILE B N 1
ATOM 7969 C CA . ILE B 1 274 ? -7.355 -4.043 13.953 1 75.06 274 ILE B CA 1
ATOM 7970 C C . ILE B 1 274 ? -6.215 -3.16 14.445 1 75.06 274 ILE B C 1
ATOM 7972 O O . ILE B 1 274 ? -6.082 -2.922 15.648 1 75.06 274 ILE B O 1
ATOM 7976 N N . HIS B 1 275 ? -5.465 -2.648 13.594 1 82.06 275 HIS B N 1
ATOM 7977 C CA . HIS B 1 275 ? -4.285 -1.878 13.984 1 82.06 275 HIS B CA 1
ATOM 7978 C C . HIS B 1 275 ? -4.461 -0.401 13.641 1 82.06 275 HIS B C 1
ATOM 7980 O O . HIS B 1 275 ? -3.5 0.269 13.258 1 82.06 275 HIS B O 1
ATOM 7986 N N . LYS B 1 276 ? -5.6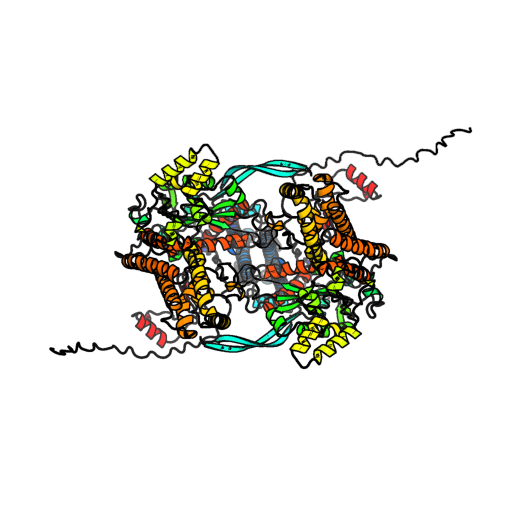64 0.087 13.852 1 89.56 276 LYS B N 1
ATOM 7987 C CA . LYS B 1 276 ? -5.914 1.51 13.641 1 89.56 276 LYS B CA 1
ATOM 7988 C C . LYS B 1 276 ? -5.227 2.354 14.711 1 89.56 276 LYS B C 1
ATOM 7990 O O . LYS B 1 276 ? -5.211 1.981 15.883 1 89.56 276 LYS B O 1
ATOM 7995 N N . ILE B 1 277 ? -4.648 3.475 14.289 1 93.12 277 ILE B N 1
ATOM 7996 C CA . ILE B 1 277 ? -3.945 4.336 15.234 1 93.12 277 ILE B CA 1
ATOM 7997 C C . ILE B 1 277 ? -4.492 5.758 15.141 1 93.12 277 ILE B C 1
ATOM 7999 O O . ILE B 1 277 ? -4.949 6.188 14.078 1 93.12 277 ILE B O 1
ATOM 8003 N N . GLY B 1 278 ? -4.613 6.367 16.281 1 95.5 278 GLY B N 1
ATOM 8004 C CA . GLY B 1 278 ? -4.891 7.793 16.359 1 95.5 278 GLY B CA 1
ATOM 8005 C C . GLY B 1 278 ? -3.637 8.641 16.438 1 95.5 278 GLY B C 1
ATOM 8006 O O . GLY B 1 278 ? -2.717 8.328 17.203 1 95.5 278 GLY B O 1
ATOM 8007 N N . VAL B 1 279 ? -3.555 9.688 15.609 1 96.88 279 VAL B N 1
ATOM 8008 C CA . VAL B 1 279 ? -2.367 10.531 15.586 1 96.88 279 VAL B CA 1
ATOM 8009 C C . VAL B 1 279 ? -2.764 11.984 15.852 1 96.88 279 VAL B C 1
ATOM 8011 O O . VAL B 1 279 ? -3.727 12.492 15.266 1 96.88 279 VAL B O 1
ATOM 8014 N N . PHE B 1 280 ? -2.043 12.594 16.734 1 98.06 280 PHE B N 1
ATOM 8015 C CA . PHE B 1 280 ? -2.178 14.016 17.016 1 98.06 280 PHE B CA 1
ATOM 8016 C C . PHE B 1 280 ? -1.026 14.812 16.406 1 98.06 280 PHE B C 1
ATOM 8018 O O . PHE B 1 280 ? 0.126 14.375 16.453 1 98.06 280 PHE B O 1
ATOM 8025 N N . TYR B 1 281 ? -1.364 15.898 15.781 1 97.81 281 TYR B N 1
ATOM 8026 C CA . TYR B 1 281 ? -0.378 16.812 15.211 1 97.81 281 TYR B CA 1
ATOM 8027 C C . TYR B 1 281 ? -0.516 18.203 15.805 1 97.81 281 TYR B C 1
ATOM 8029 O O . TYR B 1 281 ? -1.536 18.531 16.422 1 97.81 281 TYR B O 1
ATOM 8037 N N . TYR B 1 282 ? 0.528 18.984 15.695 1 97.75 282 TYR B N 1
ATOM 8038 C CA . TYR B 1 282 ? 0.415 20.406 15.945 1 97.75 282 TYR B CA 1
ATOM 8039 C C . TYR B 1 282 ? 1.166 21.219 14.891 1 97.75 282 TYR B C 1
ATOM 8041 O O . TYR B 1 282 ? 2.061 20.688 14.227 1 97.75 282 TYR B O 1
ATOM 8049 N N . SER B 1 283 ? 0.752 22.406 14.672 1 96.94 283 SER B N 1
ATOM 8050 C CA . SER B 1 283 ? 1.393 23.375 13.773 1 96.94 283 SER B CA 1
ATOM 8051 C C . SER B 1 283 ? 1.533 24.734 14.445 1 96.94 283 SER B C 1
ATOM 8053 O O . SER B 1 283 ? 0.715 25.109 15.289 1 96.94 283 SER B O 1
ATOM 8055 N N . ILE B 1 284 ? 2.596 25.359 14.062 1 96.81 284 ILE B N 1
ATOM 8056 C CA . ILE B 1 284 ? 2.818 26.719 14.531 1 96.81 284 ILE B CA 1
ATOM 8057 C C . ILE B 1 284 ? 2.221 27.719 13.539 1 96.81 284 ILE B C 1
ATOM 8059 O O . ILE B 1 284 ? 2.719 27.859 12.422 1 96.81 284 ILE B O 1
ATOM 8063 N N . LEU B 1 285 ? 1.253 28.484 13.984 1 95.25 285 LEU B N 1
ATOM 8064 C CA . LEU B 1 285 ? 0.479 29.344 13.094 1 95.25 285 LEU B CA 1
ATOM 8065 C C . LEU B 1 285 ? 1.19 30.672 12.867 1 95.25 285 LEU B C 1
ATOM 8067 O O . LEU B 1 285 ? 0.825 31.422 11.961 1 95.25 285 LEU B O 1
ATOM 8071 N N . ASN B 1 286 ? 2.262 30.938 13.625 1 94 286 ASN B N 1
ATOM 8072 C CA . ASN B 1 286 ? 3.074 32.125 13.422 1 94 286 ASN B CA 1
ATOM 8073 C C . ASN B 1 286 ? 3.76 32.125 12.062 1 94 286 ASN B C 1
ATOM 8075 O O . ASN B 1 286 ? 4.121 33.188 11.531 1 94 286 ASN B O 1
ATOM 8079 N N . LEU B 1 287 ? 3.93 30.953 11.547 1 93.81 287 LEU B N 1
ATOM 8080 C CA . LEU B 1 287 ? 4.562 30.812 10.242 1 93.81 287 LEU B CA 1
ATOM 8081 C C . LEU B 1 287 ? 3.684 31.406 9.148 1 93.81 287 LEU B C 1
ATOM 8083 O O . LEU B 1 287 ? 2.459 31.281 9.195 1 93.81 287 LEU B O 1
ATOM 8087 N N . PRO B 1 288 ? 4.348 32 8.203 1 90.38 288 PRO B N 1
ATOM 8088 C CA . PRO B 1 288 ? 3.564 32.469 7.051 1 90.38 288 PRO B CA 1
ATOM 8089 C C . PRO B 1 288 ? 2.83 31.328 6.344 1 90.38 288 PRO B C 1
ATOM 8091 O O . PRO B 1 288 ? 3.277 30.172 6.383 1 90.38 288 PRO B O 1
ATOM 8094 N N . ILE B 1 289 ? 1.817 31.656 5.684 1 86.44 289 ILE B N 1
ATOM 8095 C CA . ILE B 1 289 ? 0.915 30.688 5.074 1 86.44 289 ILE B CA 1
ATOM 8096 C C . ILE B 1 289 ? 1.688 29.812 4.09 1 86.44 289 ILE B C 1
ATOM 8098 O O . ILE B 1 289 ? 1.423 28.609 3.975 1 86.44 289 ILE B O 1
ATOM 8102 N N . SER B 1 290 ? 2.666 30.391 3.381 1 85.69 290 SER B N 1
ATOM 8103 C CA . SER B 1 290 ? 3.424 29.672 2.359 1 85.69 290 SER B CA 1
ATOM 8104 C C . SER B 1 290 ? 4.246 28.531 2.971 1 85.69 290 SER B C 1
ATOM 8106 O O . SER B 1 290 ? 4.527 27.531 2.307 1 85.69 290 SER B O 1
ATOM 8108 N N . TYR B 1 291 ? 4.59 28.672 4.227 1 91 291 TYR B N 1
ATOM 8109 C CA . TYR B 1 291 ? 5.441 27.672 4.867 1 91 291 TYR B CA 1
ATOM 8110 C C . TYR B 1 291 ? 4.629 26.797 5.801 1 91 291 TYR B C 1
ATOM 8112 O O . TYR B 1 291 ? 4.918 25.594 5.941 1 91 291 TYR B O 1
ATOM 8120 N N . ARG B 1 292 ? 3.605 27.375 6.34 1 91.25 292 ARG B N 1
ATOM 8121 C CA . ARG B 1 292 ? 2.795 26.656 7.312 1 91.25 292 ARG B CA 1
ATOM 8122 C C . ARG B 1 292 ? 2.088 25.469 6.66 1 91.25 292 ARG B C 1
ATOM 8124 O O . ARG B 1 292 ? 1.827 24.453 7.316 1 91.25 292 ARG B O 1
ATOM 8131 N N . SER B 1 293 ? 1.806 25.594 5.441 1 88.94 293 SER B N 1
ATOM 8132 C CA . SER B 1 293 ? 1.049 24.562 4.73 1 88.94 293 SER B CA 1
ATOM 8133 C C . SER B 1 293 ? 1.957 23.438 4.254 1 88.94 293 SER B C 1
ATOM 8135 O O . SER B 1 293 ? 1.478 22.406 3.791 1 88.94 293 SER B O 1
ATOM 8137 N N . ARG B 1 294 ? 3.219 23.594 4.426 1 91.06 294 ARG B N 1
ATOM 8138 C CA . ARG B 1 294 ? 4.156 22.547 4.008 1 91.06 294 ARG B CA 1
ATOM 8139 C C . ARG B 1 294 ? 4.215 21.422 5.035 1 91.06 294 ARG B C 1
ATOM 8141 O O . ARG B 1 294 ? 4.082 21.672 6.238 1 91.06 294 ARG B O 1
ATOM 8148 N N . LEU B 1 295 ? 4.512 20.312 4.625 1 90.75 295 LEU B N 1
ATOM 8149 C CA . LEU B 1 295 ? 4.422 19.125 5.453 1 90.75 295 LEU B CA 1
ATOM 8150 C C . LEU B 1 295 ? 5.461 19.156 6.57 1 90.75 295 LEU B C 1
ATOM 8152 O O . LEU B 1 295 ? 5.18 18.75 7.695 1 90.75 295 LEU B O 1
ATOM 8156 N N . PRO B 1 296 ? 6.676 19.656 6.281 1 91.94 296 PRO B N 1
ATOM 8157 C CA . PRO B 1 296 ? 7.672 19.672 7.355 1 91.94 296 PRO B CA 1
ATOM 8158 C C . PRO B 1 296 ? 7.262 20.578 8.516 1 91.94 296 PRO B C 1
ATOM 8160 O O . PRO B 1 296 ? 7.828 20.469 9.609 1 91.94 296 PRO B O 1
ATOM 8163 N N . ALA B 1 297 ? 6.32 21.469 8.273 1 94.56 297 ALA B N 1
ATOM 8164 C CA . ALA B 1 297 ? 5.867 22.375 9.32 1 94.56 297 ALA B CA 1
ATOM 8165 C C . ALA B 1 297 ? 4.883 21.688 10.258 1 94.56 297 ALA B C 1
ATOM 8167 O O . ALA B 1 297 ? 4.641 22.156 11.375 1 94.56 297 ALA B O 1
ATOM 8168 N N . ILE B 1 298 ? 4.309 20.609 9.852 1 96.12 298 ILE B N 1
ATOM 8169 C CA . ILE B 1 298 ? 3.355 19.844 10.656 1 96.12 298 ILE B CA 1
ATOM 8170 C C . ILE B 1 298 ? 4.094 18.797 11.469 1 96.12 298 ILE B C 1
ATOM 8172 O O . ILE B 1 298 ? 4.77 17.922 10.914 1 96.12 298 ILE B O 1
ATOM 8176 N N . ARG B 1 299 ? 3.949 18.828 12.711 1 96 299 ARG B N 1
ATOM 8177 C CA . ARG B 1 299 ? 4.73 17.953 13.586 1 96 299 ARG B CA 1
ATOM 8178 C C . ARG B 1 299 ? 3.83 17 14.359 1 96 299 ARG B C 1
ATOM 8180 O O . ARG B 1 299 ? 2.717 17.359 14.742 1 96 299 ARG B O 1
ATOM 8187 N N . VAL B 1 300 ? 4.348 15.852 14.617 1 96.56 300 VAL B N 1
ATOM 8188 C CA . VAL B 1 300 ? 3.592 14.828 15.336 1 96.56 300 VAL B CA 1
ATOM 8189 C C . VAL B 1 300 ? 3.672 15.094 16.844 1 96.56 300 VAL B C 1
ATOM 8191 O O . VAL B 1 300 ? 4.734 15.445 17.359 1 96.56 300 VAL B O 1
ATOM 8194 N N . LEU B 1 301 ? 2.562 14.938 17.5 1 98 301 LEU B N 1
ATOM 8195 C CA . LEU B 1 301 ? 2.475 15.234 18.922 1 98 301 LEU B CA 1
ATOM 8196 C C . LEU B 1 301 ? 2.273 13.961 19.734 1 98 301 LEU B C 1
ATOM 8198 O O . LEU B 1 301 ? 2.893 13.789 20.781 1 98 301 LEU B O 1
ATOM 8202 N N . ALA B 1 302 ? 1.37 13.125 19.266 1 98.19 302 ALA B N 1
ATOM 8203 C CA . ALA B 1 302 ? 1.071 11.898 19.984 1 98.19 302 ALA B CA 1
ATOM 8204 C C . ALA B 1 302 ? 0.565 10.812 19.047 1 98.19 302 ALA B C 1
ATOM 8206 O O . ALA B 1 302 ? -0.033 11.109 18.016 1 98.19 302 ALA B O 1
ATOM 8207 N N . ILE B 1 303 ? 0.839 9.602 19.406 1 96.81 303 ILE B N 1
ATOM 8208 C CA . ILE B 1 303 ? 0.358 8.43 18.688 1 96.81 303 ILE B CA 1
ATOM 8209 C C . ILE B 1 303 ? -0.238 7.426 19.672 1 96.81 303 ILE B C 1
ATOM 8211 O O . ILE B 1 303 ? 0.394 7.078 20.672 1 96.81 303 ILE B O 1
ATOM 8215 N N . ILE B 1 304 ? -1.471 7 19.406 1 96.31 304 ILE B N 1
ATOM 8216 C CA . ILE B 1 304 ? -2.162 6.074 20.297 1 96.31 304 ILE B CA 1
ATOM 8217 C C . ILE B 1 304 ? -2.959 5.066 19.469 1 96.31 304 ILE B C 1
ATOM 8219 O O . ILE B 1 304 ? -3.486 5.402 18.406 1 96.31 304 ILE B O 1
ATOM 8223 N N . LYS B 1 305 ? -2.992 3.859 19.906 1 92.88 305 LYS B N 1
ATOM 8224 C CA . LYS B 1 305 ? -3.869 2.889 19.266 1 92.88 305 LYS B CA 1
ATOM 8225 C C . LYS B 1 305 ? -5.34 3.242 19.484 1 92.88 305 LYS B C 1
ATOM 8227 O O . LYS B 1 305 ? -5.727 3.639 20.594 1 92.88 305 LYS B O 1
ATOM 8232 N N . ARG B 1 306 ? -6.082 3.119 18.469 1 93.12 306 ARG B N 1
ATOM 8233 C CA . ARG B 1 306 ? -7.5 3.443 18.578 1 93.12 306 ARG B CA 1
ATOM 8234 C C . ARG B 1 306 ? -8.172 2.574 19.625 1 93.12 306 ARG B C 1
ATOM 8236 O O . ARG B 1 306 ? -9.023 3.055 20.391 1 93.12 306 ARG B O 1
ATOM 8243 N N . LYS B 1 307 ? -7.848 1.286 19.656 1 88.19 307 LYS B N 1
ATOM 8244 C CA . LYS B 1 307 ? -8.406 0.369 20.641 1 88.19 307 LYS B CA 1
ATOM 8245 C C . LYS B 1 307 ? -8.141 0.866 22.062 1 88.19 307 LYS B C 1
ATOM 8247 O O . LYS B 1 307 ? -9.031 0.829 22.906 1 88.19 307 LYS B O 1
ATOM 8252 N N . THR B 1 308 ? -6.988 1.325 22.297 1 91.56 308 THR B N 1
ATOM 8253 C CA . THR B 1 308 ? -6.605 1.848 23.594 1 91.56 308 THR B CA 1
ATOM 8254 C C . THR B 1 308 ? -7.367 3.133 23.906 1 91.56 308 THR B C 1
ATOM 8256 O O . THR B 1 308 ? -7.828 3.328 25.031 1 91.56 308 THR B O 1
ATOM 8259 N N . MET B 1 309 ? -7.535 3.926 22.984 1 93.5 309 MET B N 1
ATOM 8260 C CA . MET B 1 309 ? -8.227 5.199 23.188 1 93.5 309 MET B CA 1
ATOM 8261 C C . MET B 1 309 ? -9.711 4.973 23.469 1 93.5 309 MET B C 1
ATOM 8263 O O . MET B 1 309 ? -10.305 5.688 24.266 1 93.5 309 MET B O 1
ATOM 8267 N N . SER B 1 310 ? -10.219 4.02 22.75 1 90.31 310 SER B N 1
ATOM 8268 C CA . SER B 1 310 ? -11.633 3.719 22.953 1 90.31 310 SER B CA 1
ATOM 8269 C C . SER B 1 310 ? -11.883 3.158 24.344 1 90.31 310 SER B C 1
ATOM 8271 O O . SER B 1 310 ? -12.93 3.43 24.953 1 90.31 310 SER B O 1
ATOM 8273 N N . LYS B 1 311 ? -11 2.432 24.828 1 89.88 311 LYS B N 1
ATOM 8274 C CA . LYS B 1 311 ? -11.148 1.792 26.125 1 89.88 311 LYS B CA 1
ATOM 8275 C C . LYS B 1 311 ? -10.906 2.789 27.266 1 89.88 311 LYS B C 1
ATOM 8277 O O . LYS B 1 311 ? -11.633 2.795 28.25 1 89.88 311 LYS B O 1
ATOM 8282 N N . PHE B 1 312 ? -9.906 3.625 27.125 1 92.69 312 PHE B N 1
ATOM 8283 C CA . PHE B 1 312 ? -9.492 4.469 28.25 1 92.69 312 PHE B CA 1
ATOM 8284 C C . PHE B 1 312 ? -9.883 5.922 28 1 92.69 312 PHE B C 1
ATOM 8286 O O . PHE B 1 312 ? -9.812 6.75 28.906 1 92.69 312 PHE B O 1
ATOM 8293 N N . GLY B 1 313 ? -10.266 6.258 26.766 1 92.19 313 GLY B N 1
ATOM 8294 C CA . GLY B 1 313 ? -10.766 7.594 26.484 1 92.19 313 GLY B CA 1
ATOM 8295 C C . GLY B 1 313 ? -9.711 8.508 25.891 1 92.19 313 GLY B C 1
ATOM 8296 O O . GLY B 1 313 ? -8.523 8.383 26.203 1 92.19 313 GLY B O 1
ATOM 8297 N N . ILE B 1 314 ? -10.094 9.523 25.25 1 95.19 314 ILE B N 1
ATOM 8298 C CA . ILE B 1 314 ? -9.234 10.492 24.578 1 95.19 314 ILE B CA 1
ATOM 8299 C C . ILE B 1 314 ? -8.68 11.477 25.609 1 95.19 314 ILE B C 1
ATOM 8301 O O . ILE B 1 314 ? -7.645 12.109 25.375 1 95.19 314 ILE B O 1
ATOM 8305 N N . ASN B 1 315 ? -9.336 11.656 26.75 1 95.94 315 ASN B N 1
ATOM 8306 C CA . ASN B 1 315 ? -8.977 12.625 27.781 1 95.94 315 ASN B CA 1
ATOM 8307 C C . ASN B 1 315 ? -7.59 12.352 28.359 1 95.94 315 ASN B C 1
ATOM 8309 O O . ASN B 1 315 ? -6.914 13.266 28.828 1 95.94 315 ASN B O 1
ATOM 8313 N N . ASN B 1 316 ? -7.145 11.109 28.297 1 95.56 316 ASN B N 1
ATOM 8314 C CA . ASN B 1 316 ? -5.801 10.797 28.766 1 95.56 316 ASN B CA 1
ATOM 8315 C C . ASN B 1 316 ? -4.738 11.492 27.922 1 95.56 316 ASN B C 1
ATOM 8317 O O . ASN B 1 316 ? -3.744 11.992 28.453 1 95.56 316 ASN B O 1
ATOM 8321 N N . VAL B 1 317 ? -4.957 11.516 26.688 1 97 317 VAL B N 1
ATOM 8322 C CA . VAL B 1 317 ? -4.023 12.18 25.781 1 97 317 VAL B CA 1
ATOM 8323 C C . VAL B 1 317 ? -4.105 13.688 25.969 1 97 317 VAL B C 1
ATOM 8325 O O . VAL B 1 317 ? -3.08 14.367 26.031 1 97 317 VAL B O 1
ATOM 8328 N N . LEU B 1 318 ? -5.332 14.18 26.094 1 97.94 318 LEU B N 1
ATOM 8329 C CA . LEU B 1 318 ? -5.555 15.617 26.219 1 97.94 318 LEU B CA 1
ATOM 8330 C C . LEU B 1 318 ? -4.969 16.141 27.531 1 97.94 318 LEU B C 1
ATOM 8332 O O . LEU B 1 318 ? -4.473 17.266 27.578 1 97.94 318 LEU B O 1
ATOM 8336 N N . ARG B 1 319 ? -5.023 15.344 28.531 1 97.12 319 ARG B N 1
ATOM 8337 C CA . ARG B 1 319 ? -4.453 15.734 29.812 1 97.12 319 ARG B CA 1
ATOM 8338 C C . ARG B 1 319 ? -2.941 15.914 29.719 1 97.12 319 ARG B C 1
ATOM 8340 O O . ARG B 1 319 ? -2.379 16.844 30.297 1 97.12 319 ARG B O 1
ATOM 8347 N N . ARG B 1 320 ? -2.375 15 29 1 97.56 320 ARG B N 1
ATOM 8348 C CA . ARG B 1 320 ? -0.929 15.117 28.844 1 97.56 320 ARG B CA 1
ATOM 8349 C C . ARG B 1 320 ? -0.573 16.344 28.016 1 97.56 320 ARG B C 1
ATOM 8351 O O . ARG B 1 320 ? 0.424 17.016 28.281 1 97.56 320 ARG B O 1
ATOM 8358 N N . ILE B 1 321 ? -1.286 16.688 27 1 98.12 321 ILE B N 1
ATOM 8359 C CA . ILE B 1 321 ? -1.08 17.875 26.188 1 98.12 321 ILE B CA 1
ATOM 8360 C C . ILE B 1 321 ? -1.274 19.125 27.031 1 98.12 321 ILE B C 1
ATOM 8362 O O . ILE B 1 321 ? -0.516 20.094 26.922 1 98.12 321 ILE B O 1
ATOM 8366 N N . ASN B 1 322 ? -2.252 19.062 27.891 1 98.12 322 ASN B N 1
ATOM 8367 C CA . ASN B 1 322 ? -2.566 20.188 28.766 1 98.12 322 ASN B CA 1
ATOM 8368 C C . ASN B 1 322 ? -1.373 20.578 29.625 1 98.12 322 ASN B C 1
ATOM 8370 O O . ASN B 1 322 ? -1.138 21.766 29.875 1 98.12 322 ASN B O 1
ATOM 8374 N N . LYS B 1 323 ? -0.654 19.625 30.078 1 97.69 323 LYS B N 1
ATOM 8375 C CA . LYS B 1 323 ? 0.516 19.891 30.906 1 97.69 323 LYS B CA 1
ATOM 8376 C C . LYS B 1 323 ? 1.518 20.781 30.172 1 97.69 323 LYS B C 1
ATOM 8378 O O . LYS B 1 323 ? 2.035 21.75 30.75 1 97.69 323 LYS B O 1
ATOM 8383 N N . ASP B 1 324 ? 1.768 20.484 28.969 1 97.94 324 ASP B N 1
ATOM 8384 C CA . ASP B 1 324 ? 2.693 21.297 28.172 1 97.94 324 ASP B CA 1
ATOM 8385 C C . ASP B 1 324 ? 2.107 22.672 27.859 1 97.94 324 ASP B C 1
ATOM 8387 O O . ASP B 1 324 ? 2.83 23.656 27.844 1 97.94 324 ASP B O 1
ATOM 8391 N N . LEU B 1 325 ? 0.822 22.719 27.625 1 98.12 325 LEU B N 1
ATOM 8392 C CA . LEU B 1 325 ? 0.181 23.984 27.297 1 98.12 325 LEU B CA 1
ATOM 8393 C C . LEU B 1 325 ? 0.186 24.922 28.484 1 98.12 325 LEU B C 1
ATOM 8395 O O . LEU B 1 325 ? 0.329 26.141 28.328 1 98.12 325 LEU B O 1
ATOM 8399 N N . GLU B 1 326 ? 0.008 24.375 29.672 1 97.94 326 GLU B N 1
ATOM 8400 C CA . GLU B 1 326 ? 0.072 25.172 30.891 1 97.94 326 GLU B CA 1
ATOM 8401 C C . GLU B 1 326 ? 1.457 25.797 31.078 1 97.94 326 GLU B C 1
ATOM 8403 O O . GLU B 1 326 ? 1.578 26.969 31.391 1 97.94 326 GLU B O 1
ATOM 8408 N N . LEU B 1 327 ? 2.434 24.984 30.844 1 97.62 327 LEU B N 1
ATOM 8409 C CA . LEU B 1 327 ? 3.803 25.484 30.922 1 97.62 327 LEU B CA 1
ATOM 8410 C C . LEU B 1 327 ? 4.062 26.562 29.891 1 97.62 327 LEU B C 1
ATOM 8412 O O . LEU B 1 327 ? 4.68 27.594 30.188 1 97.62 327 LEU B O 1
ATOM 8416 N N . LEU B 1 328 ? 3.623 26.312 28.75 1 97.06 328 LEU B N 1
ATOM 8417 C CA . LEU B 1 328 ? 3.826 27.266 27.656 1 97.06 328 LEU B CA 1
ATOM 8418 C C . LEU B 1 328 ? 3.098 28.578 27.938 1 97.06 328 LEU B C 1
ATOM 8420 O O . LEU B 1 328 ? 3.596 29.656 27.594 1 97.06 328 LEU B O 1
ATOM 8424 N N . ALA B 1 329 ? 1.88 28.516 28.484 1 96.38 329 ALA B N 1
ATOM 8425 C CA . ALA B 1 329 ? 1.096 29.703 28.812 1 96.38 329 ALA B CA 1
ATOM 8426 C C . ALA B 1 329 ? 1.807 30.578 29.844 1 96.38 329 ALA B C 1
ATOM 8428 O O . ALA B 1 329 ? 1.702 31.797 29.812 1 96.38 329 ALA B O 1
ATOM 8429 N N . GLU B 1 330 ? 2.469 29.969 30.766 1 95.31 330 GLU B N 1
ATOM 8430 C CA . GLU B 1 330 ? 3.211 30.672 31.797 1 95.31 330 GLU B CA 1
ATOM 8431 C C . GLU B 1 330 ? 4.52 31.234 31.25 1 95.31 330 GLU B C 1
ATOM 8433 O O . GLU B 1 330 ? 4.996 32.281 31.719 1 95.31 330 GLU B O 1
ATOM 8438 N N . GLY B 1 331 ? 5.055 30.609 30.328 1 95.31 331 GLY B N 1
ATOM 8439 C CA . GLY B 1 331 ? 6.332 31 29.75 1 95.31 331 GLY B CA 1
ATOM 8440 C C . GLY B 1 331 ? 7.434 29.984 30 1 95.31 331 GLY B C 1
ATOM 8441 O O . GLY B 1 331 ? 7.695 29.625 31.156 1 95.31 331 GLY B O 1
ATOM 8442 N N . VAL B 1 332 ? 8.039 29.578 28.922 1 95.81 332 VAL B N 1
ATOM 8443 C CA . VAL B 1 332 ? 9.102 28.578 29.031 1 95.81 332 VAL B CA 1
ATOM 8444 C C . VAL B 1 332 ? 10.398 29.156 28.469 1 95.81 332 VAL B C 1
ATOM 8446 O O . VAL B 1 332 ? 10.391 29.891 27.484 1 95.81 332 VAL B O 1
ATOM 8449 N N . ASN B 1 333 ? 11.445 28.766 29.141 1 93.94 333 ASN B N 1
ATOM 8450 C CA . ASN B 1 333 ? 12.766 29.156 28.656 1 93.94 333 ASN B CA 1
ATOM 8451 C C . ASN B 1 333 ? 13.25 28.25 27.531 1 93.94 333 ASN B C 1
ATOM 8453 O O . ASN B 1 333 ? 13.312 27.031 27.688 1 93.94 333 ASN B O 1
ATOM 8457 N N . MET B 1 334 ? 13.5 28.859 26.406 1 91.75 334 MET B N 1
ATOM 8458 C CA . MET B 1 334 ? 14.008 28.109 25.266 1 91.75 334 MET B CA 1
ATOM 8459 C C . MET B 1 334 ? 15.305 28.719 24.75 1 91.75 334 MET B C 1
ATOM 8461 O O . MET B 1 334 ? 15.477 29.938 24.797 1 91.75 334 MET B O 1
ATOM 8465 N N . SER B 1 335 ? 16.188 27.797 24.391 1 88 335 SER B N 1
ATOM 8466 C CA . SER B 1 335 ? 17.422 28.25 23.766 1 88 335 SER B CA 1
ATOM 8467 C C . SER B 1 335 ? 17.234 28.422 22.25 1 88 335 SER B C 1
ATOM 8469 O O . SER B 1 335 ? 17.078 27.422 21.531 1 88 335 SER B O 1
ATOM 8471 N N . ILE B 1 336 ? 17.141 29.641 21.875 1 84.62 336 ILE B N 1
ATOM 8472 C CA . ILE B 1 336 ? 16.953 29.969 20.453 1 84.62 336 ILE B CA 1
ATOM 8473 C C . ILE B 1 336 ? 18.156 30.781 19.953 1 84.62 336 ILE B C 1
ATOM 8475 O O . ILE B 1 336 ? 18.469 31.828 20.516 1 84.62 336 ILE B O 1
ATOM 8479 N N . LYS B 1 337 ? 18.828 30.375 18.906 1 76.19 337 LYS B N 1
ATOM 8480 C CA . LYS B 1 337 ? 19.984 31.047 18.344 1 76.19 337 LYS B CA 1
ATOM 8481 C C . LYS B 1 337 ? 21.047 31.281 19.422 1 76.19 337 LYS B C 1
ATOM 8483 O O . LYS B 1 337 ? 21.625 32.375 19.516 1 76.19 337 LYS B O 1
ATOM 8488 N N . GLY B 1 338 ? 21.172 30.375 20.266 1 77.06 338 GLY B N 1
ATOM 8489 C CA . GLY B 1 338 ? 22.172 30.484 21.312 1 77.06 338 GLY B CA 1
ATOM 8490 C C . GLY B 1 338 ? 21.75 31.391 22.469 1 77.06 338 GLY B C 1
ATOM 8491 O O . GLY B 1 338 ? 22.469 31.5 23.469 1 77.06 338 GLY B O 1
ATOM 8492 N N . GLU B 1 339 ? 20.547 32 22.328 1 85.62 339 GLU B N 1
ATOM 8493 C CA . GLU B 1 339 ? 20.047 32.875 23.391 1 85.62 339 GLU B CA 1
ATOM 8494 C C . GLU B 1 339 ? 18.844 32.25 24.094 1 85.62 339 GLU B C 1
ATOM 8496 O O . GLU B 1 339 ? 18.016 31.609 23.469 1 85.62 339 GLU B O 1
ATOM 8501 N N . ASN B 1 340 ? 18.859 32.5 25.359 1 90.12 340 ASN B N 1
ATOM 8502 C CA . ASN B 1 340 ? 17.719 32.031 26.141 1 90.12 340 ASN B CA 1
ATOM 8503 C C . ASN B 1 340 ? 16.594 33.062 26.156 1 90.12 340 ASN B C 1
ATOM 8505 O O . ASN B 1 340 ? 16.812 34.219 26.5 1 90.12 340 ASN B O 1
ATOM 8509 N N . LYS B 1 341 ? 15.484 32.625 25.703 1 90.38 341 LYS B N 1
ATOM 8510 C CA . LYS B 1 341 ? 14.305 33.5 25.656 1 90.38 341 LYS B CA 1
ATOM 8511 C C . LYS B 1 341 ? 13.094 32.812 26.281 1 90.38 341 LYS B C 1
ATOM 8513 O O . LYS B 1 341 ? 12.945 31.594 26.203 1 90.38 341 LYS B O 1
ATOM 8518 N N . ILE B 1 342 ? 12.336 33.656 26.953 1 94.06 342 ILE B N 1
ATOM 8519 C CA . ILE B 1 342 ? 11.078 33.125 27.5 1 94.06 342 ILE B CA 1
ATOM 8520 C C . ILE B 1 342 ? 9.977 33.25 26.438 1 94.06 342 ILE B C 1
ATOM 8522 O O . ILE B 1 342 ? 9.656 34.344 25.984 1 94.06 342 ILE B O 1
ATOM 8526 N N . ILE B 1 343 ? 9.477 32.156 26.125 1 94.62 343 ILE B N 1
ATOM 8527 C CA . ILE B 1 343 ? 8.469 32.094 25.062 1 94.62 343 ILE B CA 1
ATOM 8528 C C . ILE B 1 343 ? 7.137 31.641 25.656 1 94.62 343 ILE B C 1
ATOM 8530 O O . ILE B 1 343 ? 7.09 30.625 26.375 1 94.62 343 ILE B O 1
ATOM 8534 N N . LYS B 1 344 ? 6.082 32.375 25.375 1 95.94 344 LYS B N 1
ATOM 8535 C CA . LYS B 1 344 ? 4.719 32 25.734 1 95.94 344 LYS B CA 1
ATOM 8536 C C . LYS B 1 344 ? 3.945 31.5 24.516 1 95.94 344 LYS B C 1
ATOM 8538 O O . LYS B 1 344 ? 4.375 31.703 23.375 1 95.94 344 LYS B O 1
ATOM 8543 N N . GLY B 1 345 ? 2.92 30.766 24.75 1 95.94 345 GLY B N 1
ATOM 8544 C CA . GLY B 1 345 ? 2.104 30.266 23.641 1 95.94 345 GLY B CA 1
ATOM 8545 C C . GLY B 1 345 ? 0.793 29.656 24.109 1 95.94 345 GLY B C 1
ATOM 8546 O O . GLY B 1 345 ? 0.578 29.453 25.312 1 95.94 345 GLY B O 1
ATOM 8547 N N . ALA B 1 346 ? -0.125 29.453 23.188 1 96.69 346 ALA B N 1
ATOM 8548 C CA . ALA B 1 346 ? -1.434 28.859 23.484 1 96.69 346 ALA B CA 1
ATOM 8549 C C . ALA B 1 346 ? -2.006 28.172 22.25 1 96.69 346 ALA B C 1
ATOM 8551 O O . ALA B 1 346 ? -1.656 28.531 21.109 1 96.69 346 ALA B O 1
ATOM 8552 N N . ALA B 1 347 ? -2.793 27.172 22.5 1 97.38 347 ALA B N 1
ATOM 8553 C CA . ALA B 1 347 ? -3.566 26.562 21.438 1 97.38 347 ALA B CA 1
ATOM 8554 C C . ALA B 1 347 ? -4.797 27.391 21.094 1 97.38 347 ALA B C 1
ATOM 8556 O O . ALA B 1 347 ? -5.559 27.781 21.984 1 97.38 347 ALA B O 1
ATOM 8557 N N . ILE B 1 348 ? -4.992 27.656 19.812 1 96.31 348 ILE B N 1
ATOM 8558 C CA . ILE B 1 348 ? -6.102 28.547 19.484 1 96.31 348 ILE B CA 1
ATOM 8559 C C . ILE B 1 348 ? -7.047 27.844 18.5 1 96.31 348 ILE B C 1
ATOM 8561 O O . ILE B 1 348 ? -8.07 28.422 18.109 1 96.31 348 ILE B O 1
ATOM 8565 N N . ALA B 1 349 ? -6.676 26.641 18.094 1 97.44 349 ALA B N 1
ATOM 8566 C CA . ALA B 1 349 ? -7.555 25.922 17.172 1 97.44 349 ALA B CA 1
ATOM 8567 C C . ALA B 1 349 ? -7.359 24.406 17.266 1 97.44 349 ALA B C 1
ATOM 8569 O O . ALA B 1 349 ? -6.238 23.938 17.469 1 97.44 349 ALA B O 1
ATOM 8570 N N . PHE B 1 350 ? -8.43 23.734 17.219 1 97.88 350 PHE B N 1
ATOM 8571 C CA . PHE B 1 350 ? -8.43 22.297 16.984 1 97.88 350 PHE B CA 1
ATOM 8572 C C . PHE B 1 350 ? -9.109 21.969 15.664 1 97.88 350 PHE B C 1
ATOM 8574 O O . PHE B 1 350 ? -10.297 22.25 15.484 1 97.88 350 PHE B O 1
ATOM 8581 N N . VAL B 1 351 ? -8.359 21.359 14.836 1 97.06 351 VAL B N 1
ATOM 8582 C CA . VAL B 1 351 ? -8.859 21.016 13.508 1 97.06 351 VAL B CA 1
ATOM 8583 C C . VAL B 1 351 ? -9.086 19.516 13.414 1 97.06 351 VAL B C 1
ATOM 8585 O O . VAL B 1 351 ? -8.281 18.719 13.922 1 97.06 351 VAL B O 1
ATOM 8588 N N . GLY B 1 352 ? -10.156 19.109 12.953 1 94.88 352 GLY B N 1
ATOM 8589 C CA . GLY B 1 352 ? -10.469 17.703 12.742 1 94.88 352 GLY B CA 1
ATOM 8590 C C . GLY B 1 352 ? -11.758 17.484 11.984 1 94.88 352 GLY B C 1
ATOM 8591 O O . GLY B 1 352 ? -12.508 18.438 11.734 1 94.88 352 GLY B O 1
ATOM 8592 N N . ASP B 1 353 ? -11.953 16.297 11.609 1 92.62 353 ASP B N 1
ATOM 8593 C CA . ASP B 1 353 ? -13.242 15.992 11 1 92.62 353 ASP B CA 1
ATOM 8594 C C . ASP B 1 353 ? -14.367 16.047 12.031 1 92.62 353 ASP B C 1
ATOM 8596 O O . ASP B 1 353 ? -14.133 16.328 13.203 1 92.62 353 ASP B O 1
ATOM 8600 N N . THR B 1 354 ? -15.516 15.867 11.609 1 91.75 354 THR B N 1
ATOM 8601 C CA . THR B 1 354 ? -16.672 16.031 12.492 1 91.75 354 THR B CA 1
ATOM 8602 C C . THR B 1 354 ? -16.594 15.039 13.648 1 91.75 354 THR B C 1
ATOM 8604 O O . THR B 1 354 ? -16.781 15.422 14.805 1 91.75 354 THR B O 1
ATOM 8607 N N . LEU B 1 355 ? -16.281 13.844 13.383 1 91.56 355 LEU B N 1
ATOM 8608 C CA . LEU B 1 355 ? -16.234 12.82 14.422 1 91.56 355 LEU B CA 1
ATOM 8609 C C . LEU B 1 355 ? -15.109 13.086 15.406 1 91.56 355 LEU B C 1
ATOM 8611 O O . LEU B 1 355 ? -15.297 12.984 16.625 1 91.56 355 LEU B O 1
ATOM 8615 N N . ALA B 1 356 ? -14 13.414 14.844 1 94.31 356 ALA B N 1
ATOM 8616 C CA . ALA B 1 356 ? -12.836 13.695 15.68 1 94.31 356 ALA B CA 1
ATOM 8617 C C . ALA B 1 356 ? -13.078 14.922 16.562 1 94.31 356 ALA B C 1
ATOM 8619 O O . ALA B 1 356 ? -12.703 14.93 17.734 1 94.31 356 ALA B O 1
ATOM 8620 N N . SER B 1 357 ? -13.656 15.922 16.016 1 95.25 357 SER B N 1
ATOM 8621 C CA . SER B 1 357 ? -13.938 17.141 16.766 1 95.25 357 SER B CA 1
ATOM 8622 C C . SER B 1 357 ? -14.945 16.891 17.875 1 95.25 357 SER B C 1
ATOM 8624 O O . SER B 1 357 ? -14.82 17.438 18.969 1 95.25 357 SER B O 1
ATOM 8626 N N . HIS B 1 358 ? -15.906 16.062 17.562 1 94.75 358 HIS B N 1
ATOM 8627 C CA . HIS B 1 358 ? -16.891 15.695 18.578 1 94.75 358 HIS B CA 1
ATOM 8628 C C . HIS B 1 358 ? -16.234 14.93 19.719 1 94.75 358 HIS B C 1
ATOM 8630 O O . HIS B 1 358 ? -16.484 15.219 20.891 1 94.75 358 HIS B O 1
ATOM 8636 N N . GLU B 1 359 ? -15.438 14.016 19.328 1 94.88 359 GLU B N 1
ATOM 8637 C CA . GLU B 1 359 ? -14.734 13.234 20.344 1 94.88 359 GLU B CA 1
ATOM 8638 C C . GLU B 1 359 ? -13.812 14.117 21.172 1 94.88 359 GLU B C 1
ATOM 8640 O O . GLU B 1 359 ? -13.75 13.969 22.406 1 94.88 359 GLU B O 1
ATOM 8645 N N . PHE B 1 360 ? -13.172 15.031 20.531 1 96.25 360 PHE B N 1
ATOM 8646 C CA . PHE B 1 360 ? -12.25 15.969 21.156 1 96.25 360 PHE B CA 1
ATOM 8647 C C . PHE B 1 360 ? -12.977 16.828 22.188 1 96.25 360 PHE B C 1
ATOM 8649 O O . PHE B 1 360 ? -12.461 17.078 23.281 1 96.25 360 PHE B O 1
ATOM 8656 N N . CYS B 1 361 ? -14.18 17.203 21.859 1 96.38 361 CYS B N 1
ATOM 8657 C CA . CYS B 1 361 ? -14.93 18.125 22.703 1 96.38 361 CYS B CA 1
ATOM 8658 C C . CYS B 1 361 ? -15.844 17.375 23.656 1 96.38 361 CYS B C 1
ATOM 8660 O O . CYS B 1 361 ? -16.516 18 24.5 1 96.38 361 CYS B O 1
ATOM 8662 N N . GLY B 1 362 ? -15.938 16.078 23.5 1 94.88 362 GLY B N 1
ATOM 8663 C CA . GLY B 1 362 ? -16.766 15.273 24.391 1 94.88 362 GLY B CA 1
ATOM 8664 C C . GLY B 1 362 ? -18.188 15.117 23.906 1 94.88 362 GLY B C 1
ATOM 8665 O O . GLY B 1 362 ? -19.062 14.664 24.641 1 94.88 362 GLY B O 1
ATOM 8666 N N . PHE B 1 363 ? -18.453 15.547 22.734 1 94.5 363 PHE B N 1
ATOM 8667 C CA . PHE B 1 363 ? -19.781 15.391 22.141 1 94.5 363 PHE B CA 1
ATOM 8668 C C . PHE B 1 363 ? -19.984 13.969 21.641 1 94.5 363 PHE B C 1
ATOM 8670 O O . PHE B 1 363 ? -19.047 13.18 21.578 1 94.5 363 PHE B O 1
ATOM 8677 N N . LYS B 1 364 ? -21.141 13.688 21.25 1 90.81 364 LYS B N 1
ATOM 8678 C CA . LYS B 1 364 ? -21.469 12.352 20.734 1 90.81 364 LYS B CA 1
ATOM 8679 C C . LYS B 1 364 ? -20.891 12.141 19.344 1 90.81 364 LYS B C 1
ATOM 8681 O O . LYS B 1 364 ? -21.016 13.016 18.484 1 90.81 364 LYS B O 1
ATOM 8686 N N . ILE B 1 365 ? -20.297 11.008 19.125 1 83 365 ILE B N 1
ATOM 8687 C CA . ILE B 1 365 ? -19.656 10.68 17.859 1 83 365 ILE B CA 1
ATOM 8688 C C . ILE B 1 365 ? -20.703 10.188 16.859 1 83 365 ILE B C 1
ATOM 8690 O O . ILE B 1 365 ? -20.656 10.555 15.672 1 83 365 ILE B O 1
ATOM 8694 N N . GLY B 1 366 ? -21.656 9.32 17.203 1 72.81 366 GLY B N 1
ATOM 8695 C CA . GLY B 1 366 ? -22.75 8.914 16.344 1 72.81 366 GLY B CA 1
ATOM 8696 C C . GLY B 1 366 ? -23.875 9.93 16.297 1 72.81 366 GLY B C 1
ATOM 8697 O O . GLY B 1 366 ? -24.797 9.883 17.109 1 72.81 366 GLY B O 1
ATOM 8698 N N . VAL B 1 367 ? -23.797 10.82 15.367 1 64.75 367 VAL B N 1
ATOM 8699 C CA . VAL B 1 367 ? -24.656 11.992 15.328 1 64.75 367 VAL B CA 1
ATOM 8700 C C . VAL B 1 367 ? -26.094 11.57 15.016 1 64.75 367 VAL B C 1
ATOM 8702 O O . VAL B 1 367 ? -27.047 12.281 15.359 1 64.75 367 VAL B O 1
ATOM 8705 N N . GLY B 1 368 ? -26.203 10.484 14.5 1 65.31 368 GLY B N 1
ATOM 8706 C CA . GLY B 1 368 ? -27.531 10.078 14.07 1 65.31 368 GLY B CA 1
ATOM 8707 C C . GLY B 1 368 ? -28.5 9.875 15.227 1 65.31 368 GLY B C 1
ATOM 8708 O O . GLY B 1 368 ? -29.703 10.117 15.086 1 65.31 368 GLY B O 1
ATOM 8709 N N . PHE B 1 369 ? -28.016 9.711 16.359 1 70.38 369 PHE B N 1
ATOM 8710 C CA . PHE B 1 369 ? -28.906 9.312 17.453 1 70.38 369 PHE B CA 1
ATOM 8711 C C . PHE B 1 369 ? -29.062 10.438 18.469 1 70.38 369 PHE B C 1
ATOM 8713 O O . PHE B 1 369 ? -29.859 10.336 19.391 1 70.38 369 PHE B O 1
ATOM 8720 N N . ALA B 1 370 ? -28.391 11.531 18.219 1 81.69 370 ALA B N 1
ATOM 8721 C CA . ALA B 1 370 ? -28.453 12.641 19.172 1 81.69 370 ALA B CA 1
ATOM 8722 C C . ALA B 1 370 ? -29.594 13.602 18.828 1 81.69 370 ALA B C 1
ATOM 8724 O O . ALA B 1 370 ? -29.875 13.844 17.656 1 81.69 370 ALA B O 1
ATOM 8725 N N . PHE B 1 371 ? -30.219 14.062 19.844 1 85.94 371 PHE B N 1
ATOM 8726 C CA . PHE B 1 371 ? -31.281 15.047 19.656 1 85.94 371 PHE B CA 1
ATOM 8727 C C . PHE B 1 371 ? -30.688 16.391 19.25 1 85.94 371 PHE B C 1
ATOM 8729 O O . PHE B 1 371 ? -31.234 17.094 18.391 1 85.94 371 PHE B O 1
ATOM 8736 N N . GLN B 1 372 ? -29.641 16.781 19.922 1 86.69 372 GLN B N 1
ATOM 8737 C CA . GLN B 1 372 ? -28.844 17.938 19.547 1 86.69 372 GLN B CA 1
ATOM 8738 C C . GLN B 1 372 ? -27.516 17.516 18.922 1 86.69 372 GLN B C 1
ATOM 8740 O O . GLN B 1 372 ? -26.562 17.219 19.641 1 86.69 372 GLN B O 1
ATOM 8745 N N . LYS B 1 373 ? -27.391 17.594 17.672 1 86.94 373 LYS B N 1
ATOM 8746 C CA . LYS B 1 373 ? -26.297 16.953 16.938 1 86.94 373 LYS B CA 1
ATOM 8747 C C . LYS B 1 373 ? -25.156 17.938 16.703 1 86.94 373 LYS B C 1
ATOM 8749 O O . LYS B 1 373 ? -24.031 17.516 16.422 1 86.94 373 LYS B O 1
ATOM 8754 N N . CYS B 1 374 ? -25.406 19.156 16.906 1 92 374 CYS B N 1
ATOM 8755 C CA . CYS B 1 374 ? -24.422 20.172 16.531 1 92 374 CYS B CA 1
ATOM 8756 C C . CYS B 1 374 ? -23.594 20.609 17.734 1 92 374 CYS B C 1
ATOM 8758 O O . CYS B 1 374 ? -24.125 20.75 18.828 1 92 374 CYS B O 1
ATOM 8760 N N . ARG B 1 375 ? -22.375 20.766 17.562 1 91.81 375 ARG B N 1
ATOM 8761 C CA . ARG B 1 375 ? -21.5 21.188 18.656 1 91.81 375 ARG B CA 1
ATOM 8762 C C . ARG B 1 375 ? -21.531 22.703 18.844 1 91.81 375 ARG B C 1
ATOM 8764 O O . ARG B 1 375 ? -21.125 23.203 19.891 1 91.81 375 ARG B O 1
ATOM 8771 N N . GLU B 1 376 ? -22.047 23.422 17.859 1 93.06 376 GLU B N 1
ATOM 8772 C CA . GLU B 1 376 ? -22.047 24.875 17.938 1 93.06 376 GLU B CA 1
ATOM 8773 C C . GLU B 1 376 ? -23.391 25.406 18.438 1 93.06 376 GLU B C 1
ATOM 8775 O O . GLU B 1 376 ? -23.469 26.469 19.031 1 93.06 376 GLU B O 1
ATOM 8780 N N . CYS B 1 377 ? -24.453 24.672 18.109 1 94 377 CYS B N 1
ATOM 8781 C CA . CYS B 1 377 ? -25.766 25.125 18.516 1 94 377 CYS B CA 1
ATOM 8782 C C . CYS B 1 377 ? -26.609 23.953 19.031 1 94 377 CYS B C 1
ATOM 8784 O O . CYS B 1 377 ? -26.188 22.797 18.969 1 94 377 CYS B O 1
ATOM 8786 N N . GLU B 1 378 ? -27.797 24.266 19.547 1 92.69 378 GLU B N 1
ATOM 8787 C CA . GLU B 1 378 ? -28.688 23.25 20.109 1 92.69 378 GLU B CA 1
ATOM 8788 C C . GLU B 1 378 ? -29.828 22.922 19.156 1 92.69 378 GLU B C 1
ATOM 8790 O O . GLU B 1 378 ? -30.969 22.75 19.578 1 92.69 378 GLU B O 1
ATOM 8795 N N . CYS B 1 379 ? -29.469 22.906 17.938 1 92.19 379 CYS B N 1
ATOM 8796 C CA . CYS B 1 379 ? -30.469 22.625 16.906 1 92.19 379 CYS B CA 1
ATOM 8797 C C . CYS B 1 379 ? -31 21.203 17.047 1 92.19 379 CYS B C 1
ATOM 8799 O O . CYS B 1 379 ? -30.219 20.25 17.203 1 92.19 379 CYS B O 1
ATOM 8801 N N . THR B 1 380 ? -32.312 21.031 16.938 1 90.31 380 THR B N 1
ATOM 8802 C CA . THR B 1 380 ? -32.938 19.719 16.953 1 90.31 380 THR B CA 1
ATOM 8803 C C . THR B 1 380 ? -33.094 19.188 15.539 1 90.31 380 THR B C 1
ATOM 8805 O O . THR B 1 380 ? -32.938 19.922 14.562 1 90.31 380 THR B O 1
ATOM 8808 N N . ASN B 1 381 ? -33.469 17.938 15.461 1 87.88 381 ASN B N 1
ATOM 8809 C CA . ASN B 1 381 ? -33.656 17.312 14.156 1 87.88 381 ASN B CA 1
ATOM 8810 C C . ASN B 1 381 ? -34.781 17.969 13.367 1 87.88 381 ASN B C 1
ATOM 8812 O O . ASN B 1 381 ? -34.688 18.141 12.156 1 87.88 381 ASN B O 1
ATOM 8816 N N . THR B 1 382 ? -35.781 18.344 14.062 1 89.12 382 THR B N 1
ATOM 8817 C CA . THR B 1 382 ? -36.938 18.953 13.414 1 89.12 382 THR B CA 1
ATOM 8818 C C . THR B 1 382 ? -36.594 20.359 12.93 1 89.12 382 THR B C 1
ATOM 8820 O O . THR B 1 382 ? -36.938 20.734 11.805 1 89.12 382 THR B O 1
ATOM 8823 N N . ASP B 1 383 ? -35.938 21.062 13.75 1 92.75 383 ASP B N 1
ATOM 8824 C CA . ASP B 1 383 ? -35.562 22.438 13.391 1 92.75 383 ASP B CA 1
ATOM 8825 C C . ASP B 1 383 ? -34.562 22.438 12.227 1 92.75 383 ASP B C 1
ATOM 8827 O O . ASP B 1 383 ? -34.594 23.344 11.391 1 92.75 383 ASP B O 1
ATOM 8831 N N . MET B 1 384 ? -33.75 21.469 12.18 1 92.56 384 MET B N 1
ATOM 8832 C CA . MET B 1 384 ? -32.75 21.359 11.141 1 92.56 384 MET B CA 1
ATOM 8833 C C . MET B 1 384 ? -33.375 21.25 9.758 1 92.56 384 MET B C 1
ATOM 8835 O O . MET B 1 384 ? -32.812 21.688 8.766 1 92.56 384 MET B O 1
ATOM 8839 N N . GLN B 1 385 ? -34.594 20.719 9.727 1 93.69 385 GLN B N 1
ATOM 8840 C CA . GLN B 1 385 ? -35.25 20.469 8.453 1 93.69 385 GLN B CA 1
ATOM 8841 C C . GLN B 1 385 ? -36 21.719 7.98 1 93.69 385 GLN B C 1
ATOM 8843 O O . GLN B 1 385 ? -36.344 21.828 6.801 1 93.69 385 GLN B O 1
ATOM 8848 N N . THR B 1 386 ? -36.188 22.734 8.93 1 93.75 386 THR B N 1
ATOM 8849 C CA . THR B 1 386 ? -37.094 23.812 8.57 1 93.75 386 THR B CA 1
ATOM 8850 C C . THR B 1 386 ? -36.406 25.172 8.703 1 93.75 386 THR B C 1
ATOM 8852 O O . THR B 1 386 ? -36.812 26.141 8.07 1 93.75 386 THR B O 1
ATOM 8855 N N . LYS B 1 387 ? -35.375 25.219 9.531 1 94.81 387 LYS B N 1
ATOM 8856 C CA . LYS B 1 387 ? -34.719 26.5 9.797 1 94.81 387 LYS B CA 1
ATOM 8857 C C . LYS B 1 387 ? -33.281 26.484 9.258 1 94.81 387 LYS B C 1
ATOM 8859 O O . LYS B 1 387 ? -32.531 25.531 9.477 1 94.81 387 LYS B O 1
ATOM 8864 N N . PHE B 1 388 ? -32.938 27.609 8.586 1 95.5 388 PHE B N 1
ATOM 8865 C CA . PHE B 1 388 ? -31.656 27.562 7.875 1 95.5 388 PHE B CA 1
ATOM 8866 C C . PHE B 1 388 ? -30.844 28.828 8.125 1 95.5 388 PHE B C 1
ATOM 8868 O O . PHE B 1 388 ? -29.984 29.188 7.32 1 95.5 388 PHE B O 1
ATOM 8875 N N . HIS B 1 389 ? -31.203 29.453 9.211 1 92.75 389 HIS B N 1
ATOM 8876 C CA . HIS B 1 389 ? -30.453 30.625 9.617 1 92.75 389 HIS B CA 1
ATOM 8877 C C . HIS B 1 389 ? -29.984 30.516 11.07 1 92.75 389 HIS B C 1
ATOM 8879 O O . HIS B 1 389 ? -30.719 30.016 11.922 1 92.75 389 HIS B O 1
ATOM 8885 N N . GLN B 1 390 ? -28.859 31.031 11.289 1 89.75 390 GLN B N 1
ATOM 8886 C CA . GLN B 1 390 ? -28.203 30.891 12.594 1 89.75 390 GLN B CA 1
ATOM 8887 C C . GLN B 1 390 ? -29.062 31.531 13.695 1 89.75 390 GLN B C 1
ATOM 8889 O O . GLN B 1 390 ? -29.062 31.047 14.836 1 89.75 390 GLN B O 1
ATOM 8894 N N . ARG B 1 391 ? -29.781 32.562 13.352 1 89.25 391 ARG B N 1
ATOM 8895 C CA . ARG B 1 391 ? -30.562 33.312 14.328 1 89.25 391 ARG B CA 1
ATOM 8896 C C . ARG B 1 391 ? -31.656 32.438 14.945 1 89.25 391 ARG B C 1
ATOM 8898 O O . ARG B 1 391 ? -32.156 32.75 16.031 1 89.25 391 ARG B O 1
ATOM 8905 N N . PHE B 1 392 ? -31.938 31.406 14.289 1 91.38 392 PHE B N 1
ATOM 8906 C CA . PHE B 1 392 ? -33.031 30.562 14.75 1 91.38 392 PHE B CA 1
ATOM 8907 C C . PHE B 1 392 ? -32.531 29.531 15.75 1 91.38 392 PHE B C 1
ATOM 8909 O O . PHE B 1 392 ? -33.344 28.812 16.359 1 91.38 392 PHE B O 1
ATOM 8916 N N . PHE B 1 393 ? -31.266 29.516 15.938 1 92.62 393 PHE B N 1
ATOM 8917 C CA . PHE B 1 393 ? -30.719 28.469 16.812 1 92.62 393 PHE B CA 1
ATOM 8918 C C . PHE B 1 393 ? -30.031 29.094 18.016 1 92.62 393 PHE B C 1
ATOM 8920 O O . PHE B 1 393 ? -29.344 30.109 17.906 1 92.62 393 PHE B O 1
ATOM 8927 N N . GLN B 1 394 ? -30.266 28.453 19.094 1 92.5 394 GLN B N 1
ATOM 8928 C CA . GLN B 1 394 ? -29.547 28.859 20.297 1 92.5 394 GLN B CA 1
ATOM 8929 C C . GLN B 1 394 ? -28.109 28.359 20.281 1 92.5 394 GLN B C 1
ATOM 8931 O O . GLN B 1 394 ? -27.859 27.172 20.141 1 92.5 394 GLN B O 1
ATOM 8936 N N . GLN B 1 395 ? -27.25 29.297 20.422 1 93.62 395 GLN B N 1
ATOM 8937 C CA . GLN B 1 395 ? -25.844 28.922 20.422 1 93.62 395 GLN B CA 1
ATOM 8938 C C . GLN B 1 395 ? -25.438 28.297 21.75 1 93.62 395 GLN B C 1
ATOM 8940 O O . GLN B 1 395 ? -25.922 28.703 22.812 1 93.62 395 GLN B O 1
ATOM 8945 N N . ARG B 1 396 ? -24.625 27.359 21.609 1 94.19 396 ARG B N 1
ATOM 8946 C CA . ARG B 1 396 ? -24.109 26.75 22.844 1 94.19 396 ARG B CA 1
ATOM 8947 C C . ARG B 1 396 ? -23.156 27.703 23.562 1 94.19 396 ARG B C 1
ATOM 8949 O O . ARG B 1 396 ? -22.469 28.5 22.922 1 94.19 396 ARG B O 1
ATOM 8956 N N . ASN B 1 397 ? -23.156 27.641 24.828 1 93.75 397 ASN B N 1
ATOM 8957 C CA . ASN B 1 397 ? -22.219 28.406 25.625 1 93.75 397 ASN B CA 1
ATOM 8958 C C . ASN B 1 397 ? -21.531 27.531 26.688 1 93.75 397 ASN B C 1
ATOM 8960 O O . ASN B 1 397 ? -22.016 26.453 27 1 93.75 397 ASN B O 1
ATOM 8964 N N . LEU B 1 398 ? -20.469 28.047 27.172 1 95.69 398 LEU B N 1
ATOM 8965 C CA . LEU B 1 398 ? -19.609 27.25 28.047 1 95.69 398 LEU B CA 1
ATOM 8966 C C . LEU B 1 398 ? -20.312 26.938 29.359 1 95.69 398 LEU B C 1
ATOM 8968 O O . LEU B 1 398 ? -20.141 25.844 29.906 1 95.69 398 LEU B O 1
ATOM 8972 N N . ASP B 1 399 ? -21.062 27.844 29.812 1 94.62 399 ASP B N 1
ATOM 8973 C CA . ASP B 1 399 ? -21.781 27.625 31.078 1 94.62 399 ASP B CA 1
ATOM 8974 C C . ASP B 1 399 ? -22.797 26.5 30.938 1 94.62 399 ASP B C 1
ATOM 8976 O O . ASP B 1 399 ? -22.891 25.625 31.812 1 94.62 399 ASP B O 1
ATOM 8980 N N . ARG B 1 400 ? -23.469 26.578 29.906 1 94.31 400 ARG B N 1
ATOM 8981 C CA . ARG B 1 400 ? -24.453 25.531 29.656 1 94.31 400 ARG B CA 1
ATOM 8982 C C . ARG B 1 400 ? -23.781 24.188 29.422 1 94.31 400 ARG B C 1
ATOM 8984 O O . ARG B 1 400 ? -24.281 23.156 29.891 1 94.31 400 ARG B O 1
ATOM 8991 N N . TYR B 1 401 ? -22.766 24.25 28.734 1 96.12 401 TYR B N 1
ATOM 8992 C CA . TYR B 1 401 ? -21.984 23.047 28.516 1 96.12 401 TYR B CA 1
ATOM 8993 C C . TYR B 1 401 ? -21.562 22.422 29.844 1 96.12 401 TYR B C 1
ATOM 8995 O O . TYR B 1 401 ? -21.719 21.219 30.047 1 96.12 401 TYR B O 1
ATOM 9003 N N . ASP B 1 402 ? -21.047 23.203 30.719 1 96.62 402 ASP B N 1
ATOM 9004 C CA . ASP B 1 402 ? -20.578 22.719 32 1 96.62 402 ASP B CA 1
ATOM 9005 C C . ASP B 1 402 ? -21.75 22.188 32.844 1 96.62 402 ASP B C 1
ATOM 9007 O O . ASP B 1 402 ? -21.609 21.172 33.531 1 96.62 402 ASP B O 1
ATOM 9011 N N . GLU B 1 403 ? -22.828 22.859 32.719 1 95.94 403 GLU B N 1
ATOM 9012 C CA . GLU B 1 403 ? -24.016 22.422 33.438 1 95.94 403 GLU B CA 1
ATOM 9013 C C . GLU B 1 403 ? -24.5 21.062 32.938 1 95.94 403 GLU B C 1
ATOM 9015 O O . GLU B 1 403 ? -24.812 20.172 33.75 1 95.94 403 GLU B O 1
ATOM 9020 N N . GLN B 1 404 ? -24.531 20.969 31.703 1 95.12 404 GLN B N 1
ATOM 9021 C CA . GLN B 1 404 ? -24.969 19.719 31.094 1 95.12 404 GLN B CA 1
ATOM 9022 C C . GLN B 1 404 ? -24.016 18.578 31.453 1 95.12 404 GLN B C 1
ATOM 9024 O O . GLN B 1 404 ? -24.453 17.469 31.719 1 95.12 404 GLN B O 1
ATOM 9029 N N . CYS B 1 405 ? -22.781 18.875 31.422 1 96 405 CYS B N 1
ATOM 9030 C CA . CYS B 1 405 ? -21.781 17.859 31.781 1 96 405 CYS B CA 1
ATOM 9031 C C . CYS B 1 405 ? -21.938 17.438 33.25 1 96 405 CYS B C 1
ATOM 9033 O O . CYS B 1 405 ? -21.75 16.266 33.562 1 96 405 CYS B O 1
ATOM 9035 N N . ARG B 1 406 ? -22.25 18.375 34.094 1 95.19 406 ARG B N 1
ATOM 9036 C CA . ARG B 1 406 ? -22.453 18.078 35.5 1 95.19 406 ARG B CA 1
ATOM 9037 C C . ARG B 1 406 ? -23.672 17.172 35.688 1 95.19 406 ARG B C 1
ATOM 9039 O O . ARG B 1 406 ? -23.641 16.25 36.5 1 95.19 406 ARG B O 1
ATOM 9046 N N . GLU B 1 407 ? -24.656 17.469 34.938 1 95.06 407 GLU B N 1
ATOM 9047 C CA . GLU B 1 407 ? -25.859 16.656 35 1 95.06 407 GLU B CA 1
ATOM 9048 C C . GLU B 1 407 ? -25.578 15.227 34.562 1 95.06 407 GLU B C 1
ATOM 9050 O O . GLU B 1 407 ? -26.109 14.273 35.125 1 95.06 407 GLU B O 1
ATOM 9055 N N . LEU B 1 408 ? -24.828 15.117 33.562 1 94.81 408 LEU B N 1
ATOM 9056 C CA . LEU B 1 408 ? -24.453 13.805 33.062 1 94.81 408 LEU B CA 1
ATOM 9057 C C . LEU B 1 408 ? -23.641 13.039 34.094 1 94.81 408 LEU B C 1
ATOM 9059 O O . LEU B 1 408 ? -23.812 11.828 34.281 1 94.81 408 LEU B O 1
ATOM 9063 N N . ALA B 1 409 ? -22.797 13.719 34.781 1 92.31 409 ALA B N 1
ATOM 9064 C CA . ALA B 1 409 ? -21.906 13.094 35.75 1 92.31 409 ALA B CA 1
ATOM 9065 C C . ALA B 1 409 ? -22.688 12.594 36.969 1 92.31 409 ALA B C 1
ATOM 9067 O O . ALA B 1 409 ? -22.312 11.602 37.594 1 92.31 409 ALA B O 1
ATOM 9068 N N . ILE B 1 410 ? -23.797 13.195 37.25 1 91.31 410 ILE B N 1
ATOM 9069 C CA . ILE B 1 410 ? -24.547 12.859 38.469 1 91.31 410 ILE B CA 1
ATOM 9070 C C . ILE B 1 410 ? -25.625 11.836 38.125 1 91.31 410 ILE B C 1
ATOM 9072 O O . ILE B 1 410 ? -26.297 11.312 39 1 91.31 410 ILE B O 1
ATOM 9076 N N . ALA B 1 411 ? -25.703 11.633 36.875 1 91.12 411 ALA B N 1
ATOM 9077 C CA . ALA B 1 411 ? -26.703 10.641 36.469 1 91.12 411 ALA B CA 1
ATOM 9078 C C . ALA B 1 411 ? -26.453 9.305 37.156 1 91.12 411 ALA B C 1
ATOM 9080 O O . ALA B 1 411 ? -25.344 8.758 37.062 1 91.12 411 ALA B O 1
ATOM 9081 N N . THR B 1 412 ? -27.391 8.695 37.906 1 86.88 412 THR B N 1
ATOM 9082 C CA . THR B 1 412 ? -27.219 7.539 38.781 1 86.88 412 THR B CA 1
ATOM 9083 C C . THR B 1 412 ? -27.469 6.242 38 1 86.88 412 THR B C 1
ATOM 9085 O O . THR B 1 412 ? -27 5.176 38.438 1 86.88 412 THR B O 1
ATOM 9088 N N . THR B 1 413 ? -28.328 6.34 37 1 90.62 413 THR B N 1
ATOM 9089 C CA . THR B 1 413 ? -28.641 5.121 36.25 1 90.62 413 THR B CA 1
ATOM 9090 C C . THR B 1 413 ? -28.125 5.211 34.812 1 90.62 413 THR B C 1
ATOM 9092 O O . THR B 1 413 ? -27.984 6.305 34.25 1 90.62 413 THR B O 1
ATOM 9095 N N . LYS B 1 414 ? -27.828 4.082 34.219 1 89 414 LYS B N 1
ATOM 9096 C CA . LYS B 1 414 ? -27.391 3.996 32.844 1 89 414 LYS B CA 1
ATOM 9097 C C . LYS B 1 414 ? -28.469 4.5 31.891 1 89 414 LYS B C 1
ATOM 9099 O O . LYS B 1 414 ? -28.156 5.098 30.859 1 89 414 LYS B O 1
ATOM 9104 N N . GLY B 1 415 ? -29.656 4.191 32.188 1 89.62 415 GLY B N 1
ATOM 9105 C CA . GLY B 1 415 ? -30.766 4.656 31.391 1 89.62 415 GLY B CA 1
ATOM 9106 C C . GLY B 1 415 ? -30.906 6.168 31.359 1 89.62 415 GLY B C 1
ATOM 9107 O O . GLY B 1 415 ? -31.109 6.766 30.297 1 89.62 415 GLY B O 1
ATOM 9108 N N . LEU B 1 416 ? -30.797 6.703 32.562 1 91.06 416 LEU B N 1
ATOM 9109 C CA . LEU B 1 416 ? -30.859 8.156 32.656 1 91.06 416 LEU B CA 1
ATOM 9110 C C . LEU B 1 416 ? -29.688 8.812 31.938 1 91.06 416 LEU B C 1
ATOM 9112 O O . LEU B 1 416 ? -29.844 9.828 31.266 1 91.06 416 LEU B O 1
ATOM 9116 N N . PHE B 1 417 ? -28.562 8.297 32.156 1 92.56 417 PHE B N 1
ATOM 9117 C CA . PHE B 1 417 ? -27.375 8.789 31.469 1 92.56 417 PHE B CA 1
ATOM 9118 C C . PHE B 1 417 ? -27.562 8.781 29.969 1 92.56 417 PHE B C 1
ATOM 9120 O O . PHE B 1 417 ? -27.266 9.773 29.281 1 92.56 417 PHE B O 1
ATOM 9127 N N . ARG B 1 418 ? -28.031 7.684 29.469 1 90.75 418 ARG B N 1
ATOM 9128 C CA . ARG B 1 418 ? -28.234 7.543 28.031 1 90.75 418 ARG B CA 1
ATOM 9129 C C . ARG B 1 418 ? -29.25 8.562 27.516 1 90.75 418 ARG B C 1
ATOM 9131 O O . ARG B 1 418 ? -29.078 9.125 26.438 1 90.75 418 ARG B O 1
ATOM 9138 N N . ARG B 1 419 ? -30.234 8.766 28.234 1 90.75 419 ARG B N 1
ATOM 9139 C CA . ARG B 1 419 ? -31.266 9.711 27.844 1 90.75 419 ARG B CA 1
ATOM 9140 C C . ARG B 1 419 ? -30.734 11.133 27.812 1 90.75 419 ARG B C 1
ATOM 9142 O O . ARG B 1 419 ? -31.016 11.891 26.875 1 90.75 419 ARG B O 1
ATOM 9149 N N . LEU B 1 420 ? -29.984 11.508 28.812 1 92.56 420 LEU B N 1
ATOM 9150 C CA . LEU B 1 420 ? -29.406 12.844 28.875 1 92.56 420 LEU B CA 1
ATOM 9151 C C . LEU B 1 420 ? -28.344 13.031 27.797 1 92.56 420 LEU B C 1
ATOM 9153 O O . LEU B 1 420 ? -28.266 14.094 27.172 1 92.56 420 LEU B O 1
ATOM 9157 N N . SER B 1 421 ? -27.547 12.047 27.656 1 92 421 SER B N 1
ATOM 9158 C CA . SER B 1 421 ? -26.516 12.078 26.625 1 92 421 SER B CA 1
ATOM 9159 C C . SER B 1 421 ? -27.141 12.273 25.25 1 92 421 SER B C 1
ATOM 9161 O O . SER B 1 421 ? -26.625 13.047 24.438 1 92 421 SER B O 1
ATOM 9163 N N . MET B 1 422 ? -28.188 11.633 24.969 1 91.19 422 MET B N 1
ATOM 9164 C CA . MET B 1 422 ? -28.891 11.766 23.688 1 91.19 422 MET B CA 1
ATOM 9165 C C . MET B 1 422 ? -29.562 13.133 23.578 1 91.19 422 MET B C 1
ATOM 9167 O O . MET B 1 422 ? -29.578 13.734 22.5 1 91.19 422 MET B O 1
ATOM 9171 N N . ALA B 1 423 ? -30.062 13.555 24.656 1 91.38 423 ALA B N 1
ATOM 9172 C CA . ALA B 1 423 ? -30.781 14.828 24.656 1 91.38 423 ALA B CA 1
ATOM 9173 C C . ALA B 1 423 ? -29.828 16 24.422 1 91.38 423 ALA B C 1
ATOM 9175 O O . ALA B 1 423 ? -30.125 16.906 23.625 1 91.38 423 ALA B O 1
ATOM 9176 N N . TYR B 1 424 ? -28.672 15.961 25.141 1 91.81 424 TYR B N 1
ATOM 9177 C CA . TYR B 1 424 ? -27.734 17.078 25.062 1 91.81 424 TYR B CA 1
ATOM 9178 C C . TYR B 1 424 ? -26.75 16.875 23.922 1 91.81 424 TYR B C 1
ATOM 9180 O O . TYR B 1 424 ? -26.109 17.844 23.469 1 91.81 424 TYR B O 1
ATOM 9188 N N . GLY B 1 425 ? -26.594 15.672 23.438 1 92.44 425 GLY B N 1
ATOM 9189 C CA . GLY B 1 425 ? -25.578 15.367 22.438 1 92.44 425 GLY B CA 1
ATOM 9190 C C . GLY B 1 425 ? -24.172 15.375 23 1 92.44 425 GLY B C 1
ATOM 9191 O O . GLY B 1 425 ? -23.219 15.688 22.281 1 92.44 425 GLY B O 1
ATOM 9192 N N . ILE B 1 426 ? -24.047 15.133 24.328 1 94.31 426 ILE B N 1
ATOM 9193 C CA . ILE B 1 426 ? -22.766 15.141 25.016 1 94.31 426 ILE B CA 1
ATOM 9194 C C . ILE B 1 426 ? -22.547 13.797 25.719 1 94.31 426 ILE B C 1
ATOM 9196 O O . ILE B 1 426 ? -23.484 13.227 26.281 1 94.31 426 ILE B O 1
ATOM 9200 N N . ASN B 1 427 ? -21.344 13.281 25.609 1 92.12 427 ASN B N 1
ATOM 9201 C CA . ASN B 1 427 ? -21 12.016 26.25 1 92.12 427 ASN B CA 1
ATOM 9202 C C . ASN B 1 427 ? -20.25 12.234 27.562 1 92.12 427 ASN B C 1
ATOM 9204 O O . ASN B 1 427 ? -20.422 11.469 28.516 1 92.12 427 ASN B O 1
ATOM 9208 N N . SER B 1 428 ? -19.359 13.195 27.594 1 92.06 428 SER B N 1
ATOM 9209 C CA . SER B 1 428 ? -18.562 13.477 28.781 1 92.06 428 SER B CA 1
ATOM 9210 C C . SER B 1 428 ? -17.875 14.836 28.672 1 92.06 428 SER B C 1
ATOM 9212 O O . SER B 1 428 ? -17.781 15.406 27.578 1 92.06 428 SER B O 1
ATOM 9214 N N . ARG B 1 429 ? -17.469 15.305 29.781 1 95.5 429 ARG B N 1
ATOM 9215 C CA . ARG B 1 429 ? -16.719 16.562 29.781 1 95.5 429 ARG B CA 1
ATOM 9216 C C . ARG B 1 429 ? -15.328 16.359 29.188 1 95.5 429 ARG B C 1
ATOM 9218 O O . ARG B 1 429 ? -14.602 15.445 29.578 1 95.5 429 ARG B O 1
ATOM 9225 N N . SER B 1 430 ? -14.969 17.188 28.281 1 96.81 430 SER B N 1
ATOM 9226 C CA . SER B 1 430 ? -13.664 17.094 27.641 1 96.81 430 SER B CA 1
ATOM 9227 C C . SER B 1 430 ? -12.586 17.766 28.484 1 96.81 430 SER B C 1
ATOM 9229 O O . SER B 1 430 ? -12.836 18.797 29.109 1 96.81 430 SER B O 1
ATOM 9231 N N . CYS B 1 431 ? -11.391 17.25 28.469 1 96.38 431 CYS B N 1
ATOM 9232 C CA . CYS B 1 431 ? -10.266 17.812 29.203 1 96.38 431 CYS B CA 1
ATOM 9233 C C . CYS B 1 431 ? -9.781 19.094 28.547 1 96.38 431 CYS B C 1
ATOM 9235 O O . CYS B 1 431 ? -9.086 19.906 29.188 1 96.38 431 CYS B O 1
ATOM 9237 N N . CYS B 1 432 ? -10.195 19.328 27.344 1 96.19 432 CYS B N 1
ATOM 9238 C CA . CYS B 1 432 ? -9.75 20.531 26.656 1 96.19 432 CYS B CA 1
ATOM 9239 C C . CYS B 1 432 ? -10.391 21.766 27.266 1 96.19 432 CYS B C 1
ATOM 9241 O O . CYS B 1 432 ? -9.914 22.891 27.062 1 96.19 432 CYS B O 1
ATOM 9243 N N . ARG B 1 433 ? -11.453 21.5 27.953 1 96.5 433 ARG B N 1
ATOM 9244 C CA . ARG B 1 433 ? -12.109 22.594 28.672 1 96.5 433 ARG B CA 1
ATOM 9245 C C . ARG B 1 433 ? -11.156 23.234 29.688 1 96.5 433 ARG B C 1
ATOM 9247 O O . ARG B 1 433 ? -11.297 24.406 30.016 1 96.5 433 ARG B O 1
ATOM 9254 N N . ASP B 1 434 ? -10.164 22.531 30.078 1 95.88 434 ASP B N 1
ATOM 9255 C CA . ASP B 1 434 ? -9.234 23 31.109 1 95.88 434 ASP B CA 1
ATOM 9256 C C . ASP B 1 434 ? -7.977 23.594 30.469 1 95.88 434 ASP B C 1
ATOM 9258 O O . ASP B 1 434 ? -7.059 24.016 31.188 1 95.88 434 ASP B O 1
ATOM 9262 N N . TRP B 1 435 ? -7.891 23.609 29.172 1 97.62 435 TRP B N 1
ATOM 9263 C CA . TRP B 1 435 ? -6.738 24.203 28.5 1 97.62 435 TRP B CA 1
ATOM 9264 C C . TRP B 1 435 ? -6.699 25.703 28.734 1 97.62 435 TRP B C 1
ATOM 9266 O O . TRP B 1 435 ? -7.738 26.375 28.719 1 97.62 435 TRP B O 1
ATOM 9276 N N . PRO B 1 436 ? -5.516 26.219 28.891 1 96.81 436 PRO B N 1
ATOM 9277 C CA . PRO B 1 436 ? -5.438 27.672 29.109 1 96.81 436 PRO B CA 1
ATOM 9278 C C . PRO B 1 436 ? -5.934 28.469 27.906 1 96.81 436 PRO B C 1
ATOM 9280 O O . PRO B 1 436 ? -5.488 28.234 26.781 1 96.81 436 PRO B O 1
ATOM 9283 N N . TYR B 1 437 ? -6.898 29.391 28.141 1 94.81 437 TYR B N 1
ATOM 9284 C CA . TYR B 1 437 ? -7.406 30.359 27.172 1 94.81 437 TYR B CA 1
ATOM 9285 C C . TYR B 1 437 ? -8.086 29.656 26.016 1 94.81 437 TYR B C 1
ATOM 9287 O O . TYR B 1 437 ? -8.133 30.172 24.906 1 94.81 437 TYR B O 1
ATOM 9295 N N . PHE B 1 438 ? -8.516 28.406 26.219 1 96.88 438 PHE B N 1
ATOM 9296 C CA . PHE B 1 438 ? -9.109 27.641 25.125 1 96.88 438 PHE B CA 1
ATOM 9297 C C . PHE B 1 438 ? -10.625 27.531 25.297 1 96.88 438 PHE B C 1
ATOM 9299 O O . PHE B 1 438 ? -11.102 27.031 26.312 1 96.88 438 PHE B O 1
ATOM 9306 N N . ASN B 1 439 ? -11.344 28.031 24.328 1 95.62 439 ASN B N 1
ATOM 9307 C CA . ASN B 1 439 ? -12.789 27.875 24.266 1 95.62 439 ASN B CA 1
ATOM 9308 C C . ASN B 1 439 ? -13.18 26.766 23.281 1 95.62 439 ASN B C 1
ATOM 9310 O O . ASN B 1 439 ? -13.219 26.984 22.062 1 95.62 439 ASN B O 1
ATOM 9314 N N . LEU B 1 440 ? -13.586 25.641 23.781 1 94.75 440 LEU B N 1
ATOM 9315 C CA . LEU B 1 440 ? -13.781 24.453 22.953 1 94.75 440 LEU B CA 1
ATOM 9316 C C . LEU B 1 440 ? -14.945 24.656 22 1 94.75 440 LEU B C 1
ATOM 9318 O O . LEU B 1 440 ? -15.039 23.953 20.984 1 94.75 440 LEU B O 1
ATOM 9322 N N . LEU B 1 441 ? -15.867 25.547 22.25 1 94.5 441 LEU B N 1
ATOM 9323 C CA . LEU B 1 441 ? -17.016 25.75 21.391 1 94.5 441 LEU B CA 1
ATOM 9324 C C . LEU B 1 441 ? -16.672 26.703 20.25 1 94.5 441 LEU B C 1
ATOM 9326 O O . LEU B 1 441 ? -17.219 26.562 19.141 1 94.5 441 LEU B O 1
ATOM 9330 N N . GLU B 1 442 ? -15.742 27.562 20.5 1 93.94 442 GLU B N 1
ATOM 9331 C CA . GLU B 1 442 ? -15.422 28.594 19.516 1 93.94 442 GLU B CA 1
ATOM 9332 C C . GLU B 1 442 ? -14.141 28.25 18.75 1 93.94 442 GLU B C 1
ATOM 9334 O O . GLU B 1 442 ? -13.938 28.703 17.625 1 93.94 442 GLU B O 1
ATOM 9339 N N . MET B 1 443 ? -13.336 27.484 19.359 1 96.75 443 MET B N 1
ATOM 9340 C CA . MET B 1 443 ? -12.008 27.266 18.797 1 96.75 443 MET B CA 1
ATOM 9341 C C . MET B 1 443 ? -11.898 25.891 18.156 1 96.75 443 MET B C 1
ATOM 9343 O O . MET B 1 443 ? -10.812 25.312 18.109 1 96.75 443 MET B O 1
ATOM 9347 N N . THR B 1 444 ? -12.984 25.266 17.797 1 96.81 444 THR B N 1
ATOM 9348 C CA . THR B 1 444 ? -13.062 24.031 17.047 1 96.81 444 THR B CA 1
ATOM 9349 C C . THR B 1 444 ? -13.906 24.219 15.781 1 96.81 444 THR B C 1
ATOM 9351 O O . THR B 1 444 ? -15.047 23.75 15.711 1 96.81 444 THR B O 1
ATOM 9354 N N . PRO B 1 445 ? -13.289 24.812 14.836 1 96.19 445 PRO B N 1
ATOM 9355 C CA . PRO B 1 445 ? -14.031 25.156 13.617 1 96.19 445 PRO B CA 1
ATOM 9356 C C . PRO B 1 445 ? -14.484 23.922 12.828 1 96.19 445 PRO B C 1
ATOM 9358 O O . PRO B 1 445 ? -13.867 22.859 12.93 1 96.19 445 PRO B O 1
ATOM 9361 N N . GLU B 1 446 ? -15.562 24.141 12.07 1 95.31 446 GLU B N 1
ATOM 9362 C CA . GLU B 1 446 ? -15.984 23.109 11.125 1 95.31 446 GLU B CA 1
ATOM 9363 C C . GLU B 1 446 ? -15 23 9.961 1 95.31 446 GLU B C 1
ATOM 9365 O O . GLU B 1 446 ? -14.492 24 9.469 1 95.31 446 GLU B O 1
ATOM 9370 N N . ASP B 1 447 ? -14.711 21.844 9.594 1 96.06 447 ASP B N 1
ATOM 9371 C CA . ASP B 1 447 ? -13.766 21.578 8.516 1 96.06 447 ASP B CA 1
ATOM 9372 C C . ASP B 1 447 ? -14.469 21.609 7.156 1 96.06 447 ASP B C 1
ATOM 9374 O O . ASP B 1 447 ? -15.312 20.75 6.875 1 96.06 447 ASP B O 1
ATOM 9378 N N . ILE B 1 448 ? -14.086 22.484 6.355 1 97.12 448 ILE B N 1
ATOM 9379 C CA . ILE B 1 448 ? -14.75 22.641 5.066 1 97.12 448 ILE B CA 1
ATOM 9380 C C . ILE B 1 448 ? -14.523 21.406 4.203 1 97.12 448 ILE B C 1
ATOM 9382 O O . ILE B 1 448 ? -15.398 21.031 3.414 1 97.12 448 ILE B O 1
ATOM 9386 N N . MET B 1 449 ? -13.406 20.781 4.305 1 96.25 449 MET B N 1
ATOM 9387 C CA . MET B 1 449 ? -13.117 19.609 3.496 1 96.25 449 MET B CA 1
ATOM 9388 C C . MET B 1 449 ? -14.156 18.516 3.73 1 96.25 449 MET B C 1
ATOM 9390 O O . MET B 1 449 ? -14.727 17.984 2.779 1 96.25 449 MET B O 1
ATOM 9394 N N . HIS B 1 450 ? -14.438 18.234 4.969 1 95.06 450 HIS B N 1
ATOM 9395 C CA . HIS B 1 450 ? -15.336 17.141 5.316 1 95.06 450 HIS B CA 1
ATOM 9396 C C . HIS B 1 450 ? -16.797 17.562 5.199 1 95.06 450 HIS B C 1
ATOM 9398 O O . HIS B 1 450 ? -17.656 16.766 4.844 1 95.06 450 HIS B O 1
ATOM 9404 N N . VAL B 1 451 ? -17.062 18.797 5.457 1 96.12 451 VAL B N 1
ATOM 9405 C CA . VAL B 1 451 ? -18.438 19.281 5.465 1 96.12 451 VAL B CA 1
ATOM 9406 C C . VAL B 1 451 ? -18.922 19.469 4.027 1 96.12 451 VAL B C 1
ATOM 9408 O O . VAL B 1 451 ? -19.984 18.953 3.654 1 96.12 451 VAL B O 1
ATOM 9411 N N . VAL B 1 452 ? -18.094 20.109 3.273 1 97.12 452 VAL B N 1
ATOM 9412 C CA . VAL B 1 452 ? -18.562 20.469 1.939 1 97.12 452 VAL B CA 1
ATOM 9413 C C . VAL B 1 452 ? -18.109 19.422 0.928 1 97.12 452 VAL B C 1
ATOM 9415 O O . VAL B 1 452 ? -18.938 18.75 0.306 1 97.12 452 VAL B O 1
ATOM 9418 N N . PHE B 1 453 ? -16.906 19.156 0.837 1 96.25 453 PHE B N 1
ATOM 9419 C CA . PHE B 1 453 ? -16.375 18.422 -0.295 1 96.25 453 PHE B CA 1
ATOM 9420 C C . PHE B 1 453 ? -16.594 16.922 -0.117 1 96.25 453 PHE B C 1
ATOM 9422 O O . PHE B 1 453 ? -16.719 16.188 -1.099 1 96.25 453 PHE B O 1
ATOM 9429 N N . GLU B 1 454 ? -16.656 16.438 1.061 1 93.25 454 GLU B N 1
ATOM 9430 C CA . GLU B 1 454 ? -16.938 15.023 1.286 1 93.25 454 GLU B CA 1
ATOM 9431 C C . GLU B 1 454 ? -18.375 14.805 1.759 1 93.25 454 GLU B C 1
ATOM 9433 O O . GLU B 1 454 ? -18.781 13.672 2.025 1 93.25 454 GLU B O 1
ATOM 9438 N N . GLY B 1 455 ? -19.109 15.883 1.835 1 94.12 455 GLY B N 1
ATOM 9439 C CA . GLY B 1 455 ? -20.469 15.758 2.361 1 94.12 455 GLY B CA 1
ATOM 9440 C C . GLY B 1 455 ? -21.5 16.406 1.475 1 94.12 455 GLY B C 1
ATOM 9441 O O . GLY B 1 455 ? -22.078 15.758 0.596 1 94.12 455 GLY B O 1
ATOM 9442 N N . VAL B 1 456 ? -21.641 17.703 1.614 1 96.5 456 VAL B N 1
ATOM 9443 C CA . VAL B 1 456 ? -22.734 18.438 0.998 1 96.5 456 VAL B CA 1
ATOM 9444 C C . VAL B 1 456 ? -22.609 18.391 -0.522 1 96.5 456 VAL B C 1
ATOM 9446 O O . VAL B 1 456 ? -23.594 18.141 -1.225 1 96.5 456 VAL B O 1
ATOM 9449 N N . ALA B 1 457 ? -21.406 18.641 -1.005 1 97 457 ALA B N 1
ATOM 9450 C CA . ALA B 1 457 ? -21.203 18.672 -2.449 1 97 457 ALA B CA 1
ATOM 9451 C C . ALA B 1 457 ? -21.562 17.344 -3.098 1 97 457 ALA B C 1
ATOM 9453 O O . ALA B 1 457 ? -22.281 17.312 -4.105 1 97 457 ALA B O 1
ATOM 9454 N N . LEU B 1 458 ? -21.172 16.297 -2.564 1 94.56 458 LEU B N 1
ATOM 9455 C CA . LEU B 1 458 ? -21.453 14.984 -3.123 1 94.56 458 LEU B CA 1
ATOM 9456 C C . LEU B 1 458 ? -22.953 14.672 -3.055 1 94.56 458 LEU B C 1
ATOM 9458 O O . LEU B 1 458 ? -23.516 14.141 -4.012 1 94.56 458 LEU B O 1
ATOM 9462 N N . TYR B 1 459 ? -23.547 15.031 -1.933 1 94.56 459 TYR B N 1
ATOM 9463 C CA . TYR B 1 459 ? -24.953 14.773 -1.689 1 94.56 459 TYR B CA 1
ATOM 9464 C C . TYR B 1 459 ? -25.828 15.539 -2.68 1 94.56 459 TYR B C 1
ATOM 9466 O O . TYR B 1 459 ? -26.703 14.953 -3.32 1 94.56 459 TYR B O 1
ATOM 9474 N N . GLU B 1 460 ? -25.531 16.781 -2.852 1 96.31 460 GLU B N 1
ATOM 9475 C CA . GLU B 1 460 ? -26.375 17.641 -3.668 1 96.31 460 GLU B CA 1
ATOM 9476 C C . GLU B 1 460 ? -26.094 17.438 -5.156 1 96.31 460 GLU B C 1
ATOM 9478 O O . GLU B 1 460 ? -27.016 17.453 -5.973 1 96.31 460 GLU B O 1
ATOM 9483 N N . VAL B 1 461 ? -24.859 17.266 -5.516 1 95.62 461 VAL B N 1
ATOM 9484 C CA . VAL B 1 461 ? -24.516 17.047 -6.918 1 95.62 461 VAL B CA 1
ATOM 9485 C C . VAL B 1 461 ? -25.125 15.734 -7.406 1 95.62 461 VAL B C 1
ATOM 9487 O O . VAL B 1 461 ? -25.688 15.672 -8.508 1 95.62 461 VAL B O 1
ATOM 9490 N N . LYS B 1 462 ? -24.984 14.703 -6.621 1 94 462 LYS B N 1
ATOM 9491 C CA . LYS B 1 462 ? -25.562 13.406 -6.988 1 94 462 LYS B CA 1
ATOM 9492 C C . LYS B 1 462 ? -27.078 13.516 -7.191 1 94 462 LYS B C 1
ATOM 9494 O O . LYS B 1 462 ? -27.609 13 -8.18 1 94 462 LYS B O 1
ATOM 9499 N N . ALA B 1 463 ? -27.75 14.172 -6.223 1 93.81 463 ALA B N 1
ATOM 9500 C CA . ALA B 1 463 ? -29.203 14.328 -6.305 1 93.81 463 ALA B CA 1
ATOM 9501 C C . ALA B 1 463 ? -29.594 15.094 -7.562 1 93.81 463 ALA B C 1
ATOM 9503 O O . ALA B 1 463 ? -30.562 14.727 -8.25 1 93.81 463 ALA B O 1
ATOM 9504 N N . THR B 1 464 ? -28.875 16.141 -7.852 1 95.5 464 THR B N 1
ATOM 9505 C CA . THR B 1 464 ? -29.188 17 -8.992 1 95.5 464 THR B CA 1
ATOM 9506 C C . THR B 1 464 ? -28.891 16.281 -10.305 1 95.5 464 THR B C 1
ATOM 9508 O O . THR B 1 464 ? -29.703 16.312 -11.234 1 95.5 464 THR B O 1
ATOM 9511 N N . LEU B 1 465 ? -27.766 15.602 -10.383 1 94.12 465 LEU B N 1
ATOM 9512 C CA . LEU B 1 465 ? -27.391 14.891 -11.594 1 94.12 465 LEU B CA 1
ATOM 9513 C C . LEU B 1 465 ? -28.359 13.75 -11.875 1 94.12 465 LEU B C 1
ATOM 9515 O O . LEU B 1 465 ? -28.656 13.453 -13.039 1 94.12 465 LEU B O 1
ATOM 9519 N N . LYS B 1 466 ? -28.781 13.102 -10.828 1 92.88 466 LYS B N 1
ATOM 9520 C CA . LYS B 1 466 ? -29.734 12.016 -10.992 1 92.88 466 LYS B CA 1
ATOM 9521 C C . LYS B 1 466 ? -31 12.5 -11.703 1 92.88 466 LYS B C 1
ATOM 9523 O O . LYS B 1 466 ? -31.5 11.828 -12.609 1 92.88 466 LYS B O 1
ATOM 9528 N N . VAL B 1 467 ? -31.516 13.68 -11.344 1 94.12 467 VAL B N 1
ATOM 9529 C CA . VAL B 1 467 ? -32.719 14.242 -11.93 1 94.12 467 VAL B CA 1
ATOM 9530 C C . VAL B 1 467 ? -32.438 14.656 -13.375 1 94.12 467 VAL B C 1
ATOM 9532 O O . VAL B 1 467 ? -33.25 14.391 -14.266 1 94.12 467 VAL B O 1
ATOM 9535 N N . LEU B 1 468 ? -31.328 15.25 -13.617 1 94.38 468 LEU B N 1
ATOM 9536 C CA . LEU B 1 468 ? -31 15.75 -14.953 1 94.38 468 LEU B CA 1
ATOM 9537 C C . LEU B 1 468 ? -30.828 14.594 -15.93 1 94.38 468 LEU B C 1
ATOM 9539 O O . LEU B 1 468 ? -31.219 14.695 -17.094 1 94.38 468 LEU B O 1
ATOM 9543 N N . VAL B 1 469 ? -30.234 13.523 -15.492 1 92.94 469 VAL B N 1
ATOM 9544 C CA . VAL B 1 469 ? -30.047 12.344 -16.328 1 92.94 469 VAL B CA 1
ATOM 9545 C C . VAL B 1 469 ? -31.375 11.641 -16.547 1 92.94 469 VAL B C 1
ATOM 9547 O O . VAL B 1 469 ? -31.672 11.18 -17.656 1 92.94 469 VAL B O 1
ATOM 9550 N N . ALA B 1 470 ? -32.188 11.547 -15.492 1 91.75 470 ALA B N 1
ATOM 9551 C CA . ALA B 1 470 ? -33.5 10.898 -15.586 1 91.75 470 ALA B CA 1
ATOM 9552 C C . ALA B 1 470 ? -34.406 11.641 -16.562 1 91.75 470 ALA B C 1
ATOM 9554 O O . ALA B 1 470 ? -35.188 11.023 -17.266 1 91.75 470 ALA B O 1
ATOM 9555 N N . GLU B 1 471 ? -34.281 12.945 -16.594 1 92 471 GLU B N 1
ATOM 9556 C CA . GLU B 1 471 ? -35.125 13.773 -17.469 1 92 471 GLU B CA 1
ATOM 9557 C C . GLU B 1 471 ? -34.5 13.875 -18.859 1 92 471 GLU B C 1
ATOM 9559 O O . GLU B 1 471 ? -35 14.656 -19.688 1 92 471 GLU B O 1
ATOM 9564 N N . ASP B 1 472 ? -33.375 13.164 -19.094 1 90.56 472 ASP B N 1
ATOM 9565 C CA . ASP B 1 472 ? -32.75 12.969 -20.391 1 90.56 472 ASP B CA 1
ATOM 9566 C C . ASP B 1 472 ? -32.188 14.281 -20.938 1 90.56 472 ASP B C 1
ATOM 9568 O O . ASP B 1 472 ? -32.25 14.555 -22.125 1 90.56 472 ASP B O 1
ATOM 9572 N N . PHE B 1 473 ? -31.812 15.156 -20.062 1 91.75 473 PHE B N 1
ATOM 9573 C CA . PHE B 1 473 ? -31.078 16.328 -20.516 1 91.75 473 PHE B CA 1
ATOM 9574 C C . PHE B 1 473 ? -29.75 15.93 -21.156 1 91.75 473 PHE B C 1
ATOM 9576 O O . PHE B 1 473 ? -29.312 16.562 -22.109 1 91.75 473 PHE B O 1
ATOM 9583 N N . PHE B 1 474 ? -29.094 14.938 -20.578 1 92.5 474 PHE B N 1
ATOM 9584 C CA . PHE B 1 474 ? -27.875 14.289 -21.078 1 92.5 474 PHE B CA 1
ATOM 9585 C C . PHE B 1 474 ? -27.734 12.891 -20.5 1 92.5 474 PHE B C 1
ATOM 9587 O O . PHE B 1 474 ? -28.438 12.531 -19.547 1 92.5 474 PHE B O 1
ATOM 9594 N N . SER B 1 475 ? -26.891 12.164 -21.094 1 92.5 475 SER B N 1
ATOM 9595 C CA . SER B 1 475 ? -26.594 10.828 -20.594 1 92.5 475 SER B CA 1
ATOM 9596 C C . SER B 1 475 ? -25.359 10.836 -19.703 1 92.5 475 SER B C 1
ATOM 9598 O O . SER B 1 475 ? -24.516 11.734 -19.812 1 92.5 475 SER B O 1
ATOM 9600 N N . LEU B 1 476 ? -25.281 9.922 -18.844 1 91.19 476 LEU B N 1
ATOM 9601 C CA . LEU B 1 476 ? -24.125 9.805 -17.984 1 91.19 476 LEU B CA 1
ATOM 9602 C C . LEU B 1 476 ? -22.844 9.586 -18.797 1 91.19 476 LEU B C 1
ATOM 9604 O O . LEU B 1 476 ? -21.781 10.07 -18.422 1 91.19 476 LEU B O 1
ATOM 9608 N N . SER B 1 477 ? -22.984 8.891 -19.844 1 89.94 477 SER B N 1
ATOM 9609 C CA . SER B 1 477 ? -21.844 8.664 -20.719 1 89.94 477 SER B CA 1
ATOM 9610 C C . SER B 1 477 ? -21.328 9.969 -21.328 1 89.94 477 SER B C 1
ATOM 9612 O O . SER B 1 477 ? -20.125 10.164 -21.469 1 89.94 477 SER B O 1
ATOM 9614 N N . GLN B 1 478 ? -22.234 10.797 -21.641 1 91.75 478 GLN B N 1
ATOM 9615 C CA . GLN B 1 478 ? -21.859 12.102 -22.188 1 91.75 478 GLN B CA 1
ATOM 9616 C C . GLN B 1 478 ? -21.125 12.938 -21.156 1 91.75 478 GLN B C 1
ATOM 9618 O O . GLN B 1 478 ? -20.125 13.578 -21.469 1 91.75 478 GLN B O 1
ATOM 9623 N N . LEU B 1 479 ? -21.688 12.898 -20.016 1 93.31 479 LEU B N 1
ATOM 9624 C CA . LEU B 1 479 ? -21.047 13.648 -18.938 1 93.31 479 LEU B CA 1
ATOM 9625 C C . LEU B 1 479 ? -19.656 13.086 -18.641 1 93.31 479 LEU B C 1
ATOM 9627 O O . LEU B 1 479 ? -18.703 13.852 -18.469 1 93.31 479 LEU B O 1
ATOM 9631 N N . ASN B 1 480 ? -19.562 11.812 -18.516 1 90.69 480 ASN B N 1
ATOM 9632 C CA . ASN B 1 480 ? -18.297 11.164 -18.234 1 90.69 480 ASN B CA 1
ATOM 9633 C C . ASN B 1 480 ? -17.266 11.438 -19.344 1 90.69 480 ASN B C 1
ATOM 9635 O O . ASN B 1 480 ? -16.078 11.602 -19.062 1 90.69 480 ASN B O 1
ATOM 9639 N N . ASN B 1 481 ? -17.703 11.453 -20.531 1 87.5 481 ASN B N 1
ATOM 9640 C CA . ASN B 1 481 ? -16.828 11.82 -21.625 1 87.5 481 ASN B CA 1
ATOM 9641 C C . ASN B 1 481 ? -16.312 13.25 -21.484 1 87.5 481 ASN B C 1
ATOM 9643 O O . ASN B 1 481 ? -15.148 13.531 -21.781 1 87.5 481 ASN B O 1
ATOM 9647 N N . LEU B 1 482 ? -17.172 14.062 -21.047 1 91.12 482 LEU B N 1
ATOM 9648 C CA . LEU B 1 482 ? -16.781 15.453 -20.828 1 91.12 482 LEU B CA 1
ATOM 9649 C C . LEU B 1 482 ? -15.805 15.57 -19.672 1 91.12 482 LEU B C 1
ATOM 9651 O O . LEU B 1 482 ? -14.836 16.328 -19.734 1 91.12 482 LEU B O 1
ATOM 9655 N N . ILE B 1 483 ? -16.047 14.844 -18.609 1 91.06 483 ILE B N 1
ATOM 9656 C CA . ILE B 1 483 ? -15.18 14.867 -17.438 1 91.06 483 ILE B CA 1
ATOM 9657 C C . ILE B 1 483 ? -13.773 14.414 -17.828 1 91.06 483 ILE B C 1
ATOM 9659 O O . ILE B 1 483 ? -12.781 15.008 -17.391 1 91.06 483 ILE B O 1
ATOM 9663 N N . SER B 1 484 ? -13.734 13.484 -18.609 1 85.38 484 SER B N 1
ATOM 9664 C CA . SER B 1 484 ? -12.453 12.898 -19 1 85.38 484 SER B CA 1
ATOM 9665 C C . SER B 1 484 ? -11.727 13.789 -20 1 85.38 484 SER B C 1
ATOM 9667 O O . SER B 1 484 ? -10.492 13.836 -20.016 1 85.38 484 SER B O 1
ATOM 9669 N N . SER B 1 485 ? -12.461 14.5 -20.891 1 84.06 485 SER B N 1
ATOM 9670 C CA . SER B 1 485 ? -11.844 15.219 -22 1 84.06 485 SER B CA 1
ATOM 9671 C C . SER B 1 485 ? -11.828 16.719 -21.734 1 84.06 485 SER B C 1
ATOM 9673 O O . SER B 1 485 ? -11.32 17.484 -22.562 1 84.06 485 SER B O 1
ATOM 9675 N N . PHE B 1 486 ? -12.281 17.188 -20.641 1 88.81 486 PHE B N 1
ATOM 9676 C CA . PHE B 1 486 ? -12.359 18.609 -20.359 1 88.81 486 PHE B CA 1
ATOM 9677 C C . PHE B 1 486 ? -10.969 19.234 -20.328 1 88.81 486 PHE B C 1
ATOM 9679 O O . PHE B 1 486 ? -10.016 18.609 -19.828 1 88.81 486 PHE B O 1
ATOM 9686 N N . PRO B 1 487 ? -10.758 20.328 -20.859 1 86.19 487 PRO B N 1
ATOM 9687 C CA . PRO B 1 487 ? -9.453 20.984 -20.859 1 86.19 487 PRO B CA 1
ATOM 9688 C C . PRO B 1 487 ? -9.117 21.625 -19.5 1 86.19 487 PRO B C 1
ATOM 9690 O O . PRO B 1 487 ? -9.117 22.844 -19.375 1 86.19 487 PRO B O 1
ATOM 9693 N N . TYR B 1 488 ? -8.727 20.828 -18.641 1 87.5 488 TYR B N 1
ATOM 9694 C CA . TYR B 1 488 ? -8.383 21.297 -17.297 1 87.5 488 TYR B CA 1
ATOM 9695 C C . TYR B 1 488 ? -7.094 22.109 -17.328 1 87.5 488 TYR B C 1
ATOM 9697 O O . TYR B 1 488 ? -6.176 21.812 -18.094 1 87.5 488 TYR B O 1
ATOM 9705 N N . GLY B 1 489 ? -7.023 23.141 -16.516 1 80.88 489 GLY B N 1
ATOM 9706 C CA . GLY B 1 489 ? -5.762 23.844 -16.312 1 80.88 489 GLY B CA 1
ATOM 9707 C C . GLY B 1 489 ? -4.68 22.969 -15.711 1 80.88 489 GLY B C 1
ATOM 9708 O O . GLY B 1 489 ? -4.965 21.875 -15.219 1 80.88 489 GLY B O 1
ATOM 9709 N N . TYR B 1 490 ? -3.5 23.422 -15.719 1 77.31 490 TYR B N 1
ATOM 9710 C CA . TYR B 1 490 ? -2.346 22.641 -15.273 1 77.31 490 TYR B CA 1
ATOM 9711 C C . TYR B 1 490 ? -2.516 22.203 -13.828 1 77.31 490 TYR B C 1
ATOM 9713 O O . TYR B 1 490 ? -2.254 21.031 -13.492 1 77.31 490 TYR B O 1
ATOM 9721 N N . LYS B 1 491 ? -2.967 23.016 -12.992 1 79.44 491 LYS B N 1
ATOM 9722 C CA . LYS B 1 491 ? -3.121 22.703 -11.578 1 79.44 491 LYS B CA 1
ATOM 9723 C C . LYS B 1 491 ? -4.305 21.766 -11.352 1 79.44 491 LYS B C 1
ATOM 9725 O O . LYS B 1 491 ? -4.242 20.859 -10.508 1 79.44 491 LYS B O 1
ATOM 9730 N N . ASP B 1 492 ? -5.285 21.938 -12.125 1 86.06 492 ASP B N 1
ATOM 9731 C CA . ASP B 1 492 ? -6.52 21.172 -11.961 1 86.06 492 ASP B CA 1
ATOM 9732 C C . ASP B 1 492 ? -6.367 19.75 -12.492 1 86.06 492 ASP B C 1
ATOM 9734 O O . ASP B 1 492 ? -7.094 18.844 -12.078 1 86.06 492 ASP B O 1
ATOM 9738 N N . ARG B 1 493 ? -5.422 19.578 -13.289 1 82.56 493 ARG B N 1
ATOM 9739 C CA . ARG B 1 493 ? -5.23 18.281 -13.922 1 82.56 493 ARG B CA 1
ATOM 9740 C C . ARG B 1 493 ? -4.762 17.25 -12.906 1 82.56 493 ARG B C 1
ATOM 9742 O O . ARG B 1 493 ? -5.078 16.062 -13.031 1 82.56 493 ARG B O 1
ATOM 9749 N N . GLU B 1 494 ? -4.078 17.734 -11.984 1 79.62 494 GLU B N 1
ATOM 9750 C CA . GLU B 1 494 ? -3.557 16.828 -10.969 1 79.62 494 GLU B CA 1
ATOM 9751 C C . GLU B 1 494 ? -4.688 16.219 -10.141 1 79.62 494 GLU B C 1
ATOM 9753 O O . GLU B 1 494 ? -4.562 15.094 -9.648 1 79.62 494 GLU B O 1
ATOM 9758 N N . CYS B 1 495 ? -5.711 16.984 -10.016 1 87.56 495 CYS B N 1
ATOM 9759 C CA . CYS B 1 495 ? -6.84 16.531 -9.211 1 87.56 495 CYS B CA 1
ATOM 9760 C C . CYS B 1 495 ? -8.102 16.422 -10.055 1 87.56 495 CYS B C 1
ATOM 9762 O O . CYS B 1 495 ? -9.203 16.734 -9.586 1 87.56 495 CYS B O 1
ATOM 9764 N N . GLN B 1 496 ? -7.879 16 -11.266 1 88.69 496 GLN B N 1
ATOM 9765 C CA . GLN B 1 496 ? -9.023 15.891 -12.164 1 88.69 496 GLN B CA 1
ATOM 9766 C C . GLN B 1 496 ? -10.039 14.891 -11.633 1 88.69 496 GLN B C 1
ATOM 9768 O O . GLN B 1 496 ? -9.664 13.852 -11.078 1 88.69 496 GLN B O 1
ATOM 9773 N N . PRO B 1 497 ? -11.305 15.195 -11.781 1 90.62 497 PRO B N 1
ATOM 9774 C CA . PRO B 1 497 ? -12.344 14.266 -11.328 1 90.62 497 PRO B CA 1
ATOM 9775 C C . PRO B 1 497 ? -12.336 12.953 -12.102 1 90.62 497 PRO B C 1
ATOM 9777 O O . PRO B 1 497 ? -11.883 12.906 -13.25 1 90.62 497 PRO B O 1
ATOM 9780 N N . SER B 1 498 ? -12.82 11.922 -11.492 1 87.31 498 SER B N 1
ATOM 9781 C CA . SER B 1 498 ? -12.961 10.609 -12.125 1 87.31 498 SER B CA 1
ATOM 9782 C C . SER B 1 498 ? -14.359 10.422 -12.695 1 87.31 498 SER B C 1
ATOM 9784 O O . SER B 1 498 ? -15.297 11.125 -12.312 1 87.31 498 SER B O 1
ATOM 9786 N N . CYS B 1 499 ? -14.422 9.508 -13.578 1 87.62 499 CYS B N 1
ATOM 9787 C CA . CYS B 1 499 ? -15.727 9.195 -14.148 1 87.62 499 CYS B CA 1
ATOM 9788 C C . CYS B 1 499 ? -16.656 8.617 -13.094 1 87.62 499 CYS B C 1
ATOM 9790 O O . CYS B 1 499 ? -16.219 7.871 -12.211 1 87.62 499 CYS B O 1
ATOM 9792 N N . ILE B 1 500 ? -17.844 8.992 -13.203 1 88.12 500 ILE B N 1
ATOM 9793 C CA . ILE B 1 500 ? -18.875 8.523 -12.273 1 88.12 500 ILE B CA 1
ATOM 9794 C C . ILE B 1 500 ? -19.359 7.141 -12.703 1 88.12 500 ILE B C 1
ATOM 9796 O O . ILE B 1 500 ? -19.812 6.965 -13.836 1 88.12 500 ILE B O 1
ATOM 9800 N N . PRO B 1 501 ? -19.25 6.238 -11.805 1 82.88 501 PRO B N 1
ATOM 9801 C CA . PRO B 1 501 ? -19.703 4.891 -12.18 1 82.88 501 PRO B CA 1
ATOM 9802 C C . PRO B 1 501 ? -21.203 4.812 -12.406 1 82.88 501 PRO B C 1
ATOM 9804 O O . PRO B 1 501 ? -21.969 5.562 -11.797 1 82.88 501 PRO B O 1
ATOM 9807 N N . ASP B 1 502 ? -21.656 3.811 -13.156 1 76.25 502 ASP B N 1
ATOM 9808 C CA . ASP B 1 502 ? -23.047 3.66 -13.578 1 76.25 502 ASP B CA 1
ATOM 9809 C C . ASP B 1 502 ? -23.938 3.277 -12.398 1 76.25 502 ASP B C 1
ATOM 9811 O O . ASP B 1 502 ? -25.094 3.699 -12.32 1 76.25 502 ASP B O 1
ATOM 9815 N N . ASN B 1 503 ? -23.281 2.621 -11.508 1 77 503 ASN B N 1
ATOM 9816 C CA . ASN B 1 503 ? -24.078 2.068 -10.414 1 77 503 ASN B CA 1
ATOM 9817 C C . ASN B 1 503 ? -24.297 3.09 -9.305 1 77 503 ASN B C 1
ATOM 9819 O O . ASN B 1 503 ? -25.031 2.83 -8.352 1 77 503 ASN B O 1
ATOM 9823 N N . VAL B 1 504 ? -23.828 4.242 -9.492 1 77.75 504 VAL B N 1
ATOM 9824 C CA . VAL B 1 504 ? -23.844 5.223 -8.406 1 77.75 504 VAL B CA 1
ATOM 9825 C C . VAL B 1 504 ? -25.266 5.75 -8.211 1 77.75 504 VAL B C 1
ATOM 9827 O O . VAL B 1 504 ? -25.672 6.035 -7.082 1 77.75 504 VAL B O 1
ATOM 9830 N N . PHE B 1 505 ? -26.047 5.812 -9.258 1 80.31 505 PHE B N 1
ATOM 9831 C CA . PHE B 1 505 ? -27.359 6.422 -9.164 1 80.31 505 PHE B CA 1
ATOM 9832 C C . PHE B 1 505 ? -28.391 5.418 -8.648 1 80.31 505 PHE B C 1
ATOM 9834 O O . PHE B 1 505 ? -29.469 5.797 -8.211 1 80.31 505 PHE B O 1
ATOM 9841 N N . ASN B 1 506 ? -27.891 4.137 -8.68 1 76.44 506 ASN B N 1
ATOM 9842 C CA . ASN B 1 506 ? -28.797 3.094 -8.211 1 76.44 506 ASN B CA 1
ATOM 9843 C C . ASN B 1 506 ? -28.578 2.775 -6.734 1 76.44 506 ASN B C 1
ATOM 9845 O O . ASN B 1 506 ? -29.391 2.094 -6.109 1 76.44 506 ASN B O 1
ATOM 9849 N N . SER B 1 507 ? -27.516 3.197 -6.266 1 69.62 507 SER B N 1
ATOM 9850 C CA . SER B 1 507 ? -27.203 2.881 -4.879 1 69.62 507 SER B CA 1
ATOM 9851 C C . SER B 1 507 ? -27.562 4.039 -3.953 1 69.62 507 SER B C 1
ATOM 9853 O O . SER B 1 507 ? -27.594 5.195 -4.383 1 69.62 507 SER B O 1
ATOM 9855 N N . ASP B 1 508 ? -27.859 3.629 -2.77 1 67.06 508 ASP B N 1
ATOM 9856 C CA . ASP B 1 508 ? -28.172 4.625 -1.745 1 67.06 508 ASP B CA 1
ATOM 9857 C C . ASP B 1 508 ? -26.891 5.219 -1.165 1 67.06 508 ASP B C 1
ATOM 9859 O O . ASP B 1 508 ? -26.938 6.125 -0.328 1 67.06 508 ASP B O 1
ATOM 9863 N N . ASP B 1 509 ? -25.938 4.812 -1.789 1 65.12 509 ASP B N 1
ATOM 9864 C CA . ASP B 1 509 ? -24.688 5.352 -1.282 1 65.12 509 ASP B CA 1
ATOM 9865 C C . ASP B 1 509 ? -24.438 6.77 -1.802 1 65.12 509 ASP B C 1
ATOM 9867 O O . ASP B 1 509 ? -24.797 7.09 -2.936 1 65.12 509 ASP B O 1
ATOM 9871 N N . THR B 1 510 ? -24.047 7.668 -0.926 1 66.19 510 THR B N 1
ATOM 9872 C CA . THR B 1 510 ? -23.844 9.078 -1.248 1 66.19 510 THR B CA 1
ATOM 9873 C C . THR B 1 510 ? -22.516 9.281 -1.955 1 66.19 510 THR B C 1
ATOM 9875 O O . THR B 1 510 ? -22.203 10.398 -2.383 1 66.19 510 THR B O 1
ATOM 9878 N N . SER B 1 511 ? -21.938 8.227 -2.338 1 74.38 511 SER B N 1
ATOM 9879 C CA . SER B 1 511 ? -20.578 8.43 -2.816 1 74.38 511 SER B CA 1
ATOM 9880 C C . SER B 1 511 ? -20.531 8.5 -4.34 1 74.38 511 SER B C 1
ATOM 9882 O O . SER B 1 511 ? -21.281 7.793 -5.02 1 74.38 511 SER B O 1
ATOM 9884 N N . LEU B 1 512 ? -19.938 9.633 -4.91 1 81.69 512 LEU B N 1
ATOM 9885 C CA . LEU B 1 512 ? -19.641 9.734 -6.336 1 81.69 512 LEU B CA 1
ATOM 9886 C C . LEU B 1 512 ? -18.266 9.164 -6.652 1 81.69 512 LEU B C 1
ATOM 9888 O O . LEU B 1 512 ? -17.797 9.258 -7.785 1 81.69 512 LEU B O 1
ATOM 9892 N N . ARG B 1 513 ? -17.672 8.578 -5.703 1 79.06 513 ARG B N 1
ATOM 9893 C CA . ARG B 1 513 ? -16.344 7.98 -5.824 1 79.06 513 ARG B CA 1
ATOM 9894 C C . ARG B 1 513 ? -15.312 9.023 -6.25 1 79.06 513 ARG B C 1
ATOM 9896 O O . ARG B 1 513 ? -14.555 8.805 -7.203 1 79.06 513 ARG B O 1
ATOM 9903 N N . GLN B 1 514 ? -15.336 10.195 -5.605 1 87 514 GLN B N 1
ATOM 9904 C CA . GLN B 1 514 ? -14.398 11.289 -5.828 1 87 514 GLN B CA 1
ATOM 9905 C C . GLN B 1 514 ? -13.641 11.641 -4.547 1 87 514 GLN B C 1
ATOM 9907 O O . GLN B 1 514 ? -14.188 11.523 -3.449 1 87 514 GLN B O 1
ATOM 9912 N N . SER B 1 515 ? -12.422 11.984 -4.73 1 87.25 515 SER B N 1
ATOM 9913 C CA . SER B 1 515 ? -11.688 12.539 -3.598 1 87.25 515 SER B CA 1
ATOM 9914 C C . SER B 1 515 ? -12.07 14 -3.357 1 87.25 515 SER B C 1
ATOM 9916 O O . SER B 1 515 ? -12.656 14.648 -4.23 1 87.25 515 SER B O 1
ATOM 9918 N N . ALA B 1 516 ? -11.727 14.516 -2.225 1 91.81 516 ALA B N 1
ATOM 9919 C CA . ALA B 1 516 ? -12.031 15.906 -1.896 1 91.81 516 ALA B CA 1
ATOM 9920 C C . ALA B 1 516 ? -11.383 16.859 -2.896 1 91.81 516 ALA B C 1
ATOM 9922 O O . ALA B 1 516 ? -12.008 17.812 -3.348 1 91.81 516 ALA B O 1
ATOM 9923 N N . SER B 1 517 ? -10.164 16.578 -3.283 1 91.94 517 SER B N 1
ATOM 9924 C CA . SER B 1 517 ? -9.453 17.422 -4.23 1 91.94 517 SER B CA 1
ATOM 9925 C C . SER B 1 517 ? -10.109 17.391 -5.609 1 91.94 517 SER B C 1
ATOM 9927 O O . SER B 1 517 ? -10.172 18.406 -6.301 1 91.94 517 SER B O 1
ATOM 9929 N N . SER B 1 518 ? -10.602 16.266 -5.98 1 92.94 518 SER B N 1
ATOM 9930 C CA . SER B 1 518 ? -11.273 16.125 -7.266 1 92.94 518 SER B CA 1
ATOM 9931 C C . SER B 1 518 ? -12.609 16.859 -7.277 1 92.94 518 SER B C 1
ATOM 9933 O O . SER B 1 518 ? -13.008 17.422 -8.305 1 92.94 518 SER B O 1
ATOM 9935 N N . VAL B 1 519 ? -13.227 16.844 -6.145 1 95.19 519 VAL B N 1
ATOM 9936 C CA . VAL B 1 519 ? -14.523 17.516 -6.039 1 95.19 519 VAL B CA 1
ATOM 9937 C C . VAL B 1 519 ? -14.344 19.031 -6.172 1 95.19 519 VAL B C 1
ATOM 9939 O O . VAL B 1 519 ? -15.172 19.703 -6.77 1 95.19 519 VAL B O 1
ATOM 9942 N N . ILE B 1 520 ? -13.305 19.547 -5.609 1 95.88 520 ILE B N 1
ATOM 9943 C CA . ILE B 1 520 ? -13.016 20.969 -5.715 1 95.88 520 ILE B CA 1
ATOM 9944 C C . ILE B 1 520 ? -12.898 21.359 -7.184 1 95.88 520 ILE B C 1
ATOM 9946 O O . ILE B 1 520 ? -13.5 22.344 -7.617 1 95.88 520 ILE B O 1
ATOM 9950 N N . VAL B 1 521 ? -12.188 20.547 -7.898 1 95.38 521 VAL B N 1
ATOM 9951 C CA . VAL B 1 521 ? -11.992 20.828 -9.32 1 95.38 521 VAL B CA 1
ATOM 9952 C C . VAL B 1 521 ? -13.297 20.594 -10.078 1 95.38 521 VAL B C 1
ATOM 9954 O O . VAL B 1 521 ? -13.641 21.375 -10.969 1 95.38 521 VAL B O 1
ATOM 9957 N N . PHE B 1 522 ? -14.039 19.641 -9.688 1 95.62 522 PHE B N 1
ATOM 9958 C CA . PHE B 1 522 ? -15.305 19.328 -10.336 1 95.62 522 PHE B CA 1
ATOM 9959 C C . PHE B 1 522 ? -16.297 20.469 -10.18 1 95.62 522 PHE B C 1
ATOM 9961 O O . PHE B 1 522 ? -16.922 20.906 -11.164 1 95.62 522 PHE B O 1
ATOM 9968 N N . LEU B 1 523 ? -16.359 21.016 -9.008 1 96.88 523 LEU B N 1
ATOM 9969 C CA . LEU B 1 523 ? -17.312 22.078 -8.727 1 96.88 523 LEU B CA 1
ATOM 9970 C C . LEU B 1 523 ? -16.906 23.375 -9.445 1 96.88 523 LEU B C 1
ATOM 9972 O O . LEU B 1 523 ? -17.766 24.172 -9.828 1 96.88 523 LEU B O 1
ATOM 9976 N N . LYS B 1 524 ? -15.664 23.516 -9.609 1 95.31 524 LYS B N 1
ATOM 9977 C CA . LYS B 1 524 ? -15.148 24.703 -10.297 1 95.31 524 LYS B CA 1
ATOM 9978 C C . LYS B 1 524 ? -15.594 24.719 -11.758 1 95.31 524 LYS B C 1
ATOM 9980 O O . LYS B 1 524 ? -15.875 25.781 -12.312 1 95.31 524 LYS B O 1
ATOM 9985 N N . HIS B 1 525 ? -15.742 23.562 -12.352 1 95.56 525 HIS B N 1
ATOM 9986 C CA . HIS B 1 525 ? -15.969 23.516 -13.789 1 95.56 525 HIS B CA 1
ATOM 9987 C C . HIS B 1 525 ? -17.359 22.984 -14.109 1 95.56 525 HIS B C 1
ATOM 9989 O O . HIS B 1 525 ? -17.812 23.062 -15.258 1 95.56 525 HIS B O 1
ATOM 9995 N N . LEU B 1 526 ? -18.078 22.578 -13.148 1 95.38 526 LEU B N 1
ATOM 9996 C CA . LEU B 1 526 ? -19.359 21.906 -13.336 1 95.38 526 LEU B CA 1
ATOM 9997 C C . LEU B 1 526 ? -20.359 22.812 -14.062 1 95.38 526 LEU B C 1
ATOM 9999 O O . LEU B 1 526 ? -21.031 22.375 -15 1 95.38 526 LEU B O 1
ATOM 10003 N N . PRO B 1 527 ? -20.484 24.125 -13.695 1 95 527 PRO B N 1
ATOM 10004 C CA . PRO B 1 527 ? -21.406 25 -14.422 1 95 527 PRO B CA 1
ATOM 10005 C C . PRO B 1 527 ? -21.062 25.141 -15.898 1 95 527 PRO B C 1
ATOM 10007 O O . PRO B 1 527 ? -21.953 25.156 -16.75 1 95 527 PRO B O 1
ATOM 10010 N N . LEU B 1 528 ? -19.797 25.172 -16.172 1 94.69 528 LEU B N 1
ATOM 10011 C CA . LEU B 1 528 ? -19.344 25.281 -17.562 1 94.69 528 LEU B CA 1
ATOM 10012 C C . LEU B 1 528 ? -19.656 24 -18.328 1 94.69 528 LEU B C 1
ATOM 10014 O O . LEU B 1 528 ? -20.031 24.047 -19.5 1 94.69 528 LEU B O 1
ATOM 10018 N N . MET B 1 529 ? -19.531 22.875 -17.688 1 94.62 529 MET B N 1
ATOM 10019 C CA . MET B 1 529 ? -19.812 21.594 -18.312 1 94.62 529 MET B CA 1
ATOM 10020 C C . MET B 1 529 ? -21.297 21.469 -18.641 1 94.62 529 MET B C 1
ATOM 10022 O O . MET B 1 529 ? -21.672 21.047 -19.734 1 94.62 529 MET B O 1
ATOM 10026 N N . LEU B 1 530 ? -22.094 21.891 -17.719 1 95.31 530 LEU B N 1
ATOM 10027 C CA . LEU B 1 530 ? -23.531 21.719 -17.875 1 95.31 530 LEU B CA 1
ATOM 10028 C C . LEU B 1 530 ? -24.109 22.734 -18.859 1 95.31 530 LEU B C 1
ATOM 10030 O O . LEU B 1 530 ? -24.859 22.359 -19.766 1 95.31 530 LEU B O 1
ATOM 10034 N N . ILE B 1 531 ? -23.734 23.984 -18.734 1 94.12 531 ILE B N 1
ATOM 10035 C CA . ILE B 1 531 ? -24.375 25.062 -19.469 1 94.12 531 ILE B CA 1
ATOM 10036 C C . ILE B 1 531 ? -23.75 25.188 -20.844 1 94.12 531 ILE B C 1
ATOM 10038 O O . ILE B 1 531 ? -24.453 25.172 -21.859 1 94.12 531 ILE B O 1
ATOM 10042 N N . GLU B 1 532 ? -22.531 25.156 -20.938 1 91.75 532 GLU B N 1
ATOM 10043 C CA . GLU B 1 532 ? -21.844 25.453 -22.203 1 91.75 532 GLU B CA 1
ATOM 10044 C C . GLU B 1 532 ? -21.641 24.188 -23.016 1 91.75 532 GLU B C 1
ATOM 10046 O O . GLU B 1 532 ? -21.828 24.188 -24.234 1 91.75 532 GLU B O 1
ATOM 10051 N N . LYS B 1 533 ? -21.266 23.156 -22.391 1 91.69 533 LYS B N 1
ATOM 10052 C CA . LYS B 1 533 ? -20.859 21.984 -23.156 1 91.69 533 LYS B CA 1
ATOM 10053 C C . LYS B 1 533 ? -22.031 21.016 -23.375 1 91.69 533 LYS B C 1
ATOM 10055 O O . LYS B 1 533 ? -22.172 20.438 -24.453 1 91.69 533 LYS B O 1
ATOM 10060 N N . LEU B 1 534 ? -22.812 20.828 -22.328 1 94.06 534 LEU B N 1
ATOM 10061 C CA . LEU B 1 534 ? -23.938 19.891 -22.453 1 94.06 534 LEU B CA 1
ATOM 10062 C C . LEU B 1 534 ? -25.203 20.625 -22.844 1 94.06 534 LEU B C 1
ATOM 10064 O O . LEU B 1 534 ? -26.25 20.016 -23.047 1 94.06 534 LEU B O 1
ATOM 10068 N N . ASN B 1 535 ? -25.156 21.938 -22.984 1 91.88 535 ASN B N 1
ATOM 10069 C CA . ASN B 1 535 ? -26.219 22.797 -23.469 1 91.88 535 ASN B CA 1
ATOM 10070 C C . ASN B 1 535 ? -27.469 22.688 -22.609 1 91.88 535 ASN B C 1
ATOM 10072 O O . ASN B 1 535 ? -28.594 22.641 -23.125 1 91.88 535 ASN B O 1
ATOM 10076 N N . CYS B 1 536 ? -27.188 22.594 -21.359 1 92.31 536 CYS B N 1
ATOM 10077 C CA . CYS B 1 536 ? -28.328 22.625 -20.453 1 92.31 536 CYS B CA 1
ATOM 10078 C C . CYS B 1 536 ? -28.828 24.062 -20.281 1 92.31 536 CYS B C 1
ATOM 10080 O O . CYS B 1 536 ? -28.047 25 -20.281 1 92.31 536 CYS B O 1
ATOM 10082 N N . ASP B 1 537 ? -30.078 24.219 -20.188 1 90.81 537 ASP B N 1
ATOM 10083 C CA . ASP B 1 537 ? -30.672 25.547 -20.031 1 90.81 537 ASP B CA 1
ATOM 10084 C C . ASP B 1 537 ? -30.266 26.172 -18.703 1 90.81 537 ASP B C 1
ATOM 10086 O O . ASP B 1 537 ? -30.453 25.578 -17.641 1 90.81 537 ASP B O 1
ATOM 10090 N N . ARG B 1 538 ? -29.812 27.328 -18.766 1 90 538 ARG B N 1
ATOM 10091 C CA . ARG B 1 538 ? -29.359 28.062 -17.594 1 90 538 ARG B CA 1
ATOM 10092 C C . ARG B 1 538 ? -30.531 28.344 -16.641 1 90 538 ARG B C 1
ATOM 10094 O O . ARG B 1 538 ? -30.344 28.5 -15.438 1 90 538 ARG B O 1
ATOM 10101 N N . GLU B 1 539 ? -31.688 28.406 -17.25 1 90.81 539 GLU B N 1
ATOM 10102 C CA . GLU B 1 539 ? -32.844 28.766 -16.469 1 90.81 539 GLU B CA 1
ATOM 10103 C C . GLU B 1 539 ? -33.5 27.531 -15.828 1 90.81 539 GLU B C 1
ATOM 10105 O O . GLU B 1 539 ? -34.438 27.641 -15.031 1 90.81 539 GLU B O 1
ATOM 10110 N N . ASN B 1 540 ? -32.938 26.359 -16.188 1 94.44 540 ASN B N 1
ATOM 10111 C CA . ASN B 1 540 ? -33.406 25.141 -15.516 1 94.44 540 ASN B CA 1
ATOM 10112 C C . ASN B 1 540 ? -33.156 25.219 -14.008 1 94.44 540 ASN B C 1
ATOM 10114 O O . ASN B 1 540 ? -32.062 25.594 -13.57 1 94.44 540 ASN B O 1
ATOM 10118 N N . GLU B 1 541 ? -34.094 24.953 -13.234 1 95.38 541 GLU B N 1
ATOM 10119 C CA . GLU B 1 541 ? -34.062 25.141 -11.781 1 95.38 541 GLU B CA 1
ATOM 10120 C C . GLU B 1 541 ? -32.938 24.328 -11.156 1 95.38 541 GLU B C 1
ATOM 10122 O O . GLU B 1 541 ? -32.281 24.781 -10.211 1 95.38 541 GLU B O 1
ATOM 10127 N N . TYR B 1 542 ? -32.719 23.172 -11.641 1 96.75 542 TYR B N 1
ATOM 10128 C CA . TYR B 1 542 ? -31.688 22.312 -11.094 1 96.75 542 TYR B CA 1
ATOM 10129 C C . TYR B 1 542 ? -30.297 22.812 -11.477 1 96.75 542 TYR B C 1
ATOM 10131 O O . TYR B 1 542 ? -29.375 22.75 -10.664 1 96.75 542 TYR B O 1
ATOM 10139 N N . VAL B 1 543 ? -30.125 23.266 -12.664 1 96.88 543 VAL B N 1
ATOM 10140 C CA . VAL B 1 543 ? -28.859 23.812 -13.125 1 96.88 543 VAL B CA 1
ATOM 10141 C C . VAL B 1 543 ? -28.562 25.109 -12.375 1 96.88 543 VAL B C 1
ATOM 10143 O O . VAL B 1 543 ? -27.422 25.344 -11.977 1 96.88 543 VAL B O 1
ATOM 10146 N N . THR B 1 544 ? -29.578 25.906 -12.156 1 96.62 544 THR B N 1
ATOM 10147 C CA . THR B 1 544 ? -29.422 27.141 -11.398 1 96.62 544 THR B CA 1
ATOM 10148 C C . THR B 1 544 ? -29.031 26.844 -9.953 1 96.62 544 THR B C 1
ATOM 10150 O O . THR B 1 544 ? -28.188 27.531 -9.375 1 96.62 544 THR B O 1
ATOM 10153 N N . PHE B 1 545 ? -29.688 25.891 -9.43 1 97.62 545 PHE B N 1
ATOM 10154 C CA . PHE B 1 545 ? -29.406 25.469 -8.062 1 97.62 545 PHE B CA 1
ATOM 10155 C C . PHE B 1 545 ? -27.938 25.078 -7.906 1 97.62 545 PHE B C 1
ATOM 10157 O O . PHE B 1 545 ? -27.266 25.531 -6.988 1 97.62 545 PHE B O 1
ATOM 10164 N N . LEU B 1 546 ? -27.5 24.297 -8.789 1 96.88 546 LEU B N 1
ATOM 10165 C CA . LEU B 1 546 ? -26.125 23.812 -8.734 1 96.88 546 LEU B CA 1
ATOM 10166 C C . LEU B 1 546 ? -25.141 24.953 -9.008 1 96.88 546 LEU B C 1
ATOM 10168 O O . LEU B 1 546 ? -24.062 25 -8.398 1 96.88 546 LEU B O 1
ATOM 10172 N N . SER B 1 547 ? -25.406 25.75 -9.922 1 96.81 547 SER B N 1
ATOM 10173 C CA . SER B 1 547 ? -24.547 26.891 -10.227 1 96.81 547 SER B CA 1
ATOM 10174 C C . SER B 1 547 ? -24.422 27.828 -9.031 1 96.81 547 SER B C 1
ATOM 10176 O O . SER B 1 547 ? -23.328 28.344 -8.758 1 96.81 547 SER B O 1
ATOM 10178 N N . GLN B 1 548 ? -25.5 28.031 -8.391 1 96.94 548 GLN B N 1
ATOM 10179 C CA . GLN B 1 548 ? -25.469 28.859 -7.188 1 96.94 548 GLN B CA 1
ATOM 10180 C C . GLN B 1 548 ? -24.625 28.219 -6.098 1 96.94 548 GLN B C 1
ATOM 10182 O O . GLN B 1 548 ? -23.891 28.906 -5.383 1 96.94 548 GLN B O 1
ATOM 10187 N N . PHE B 1 549 ? -24.812 26.984 -5.941 1 98 549 PHE B N 1
ATOM 10188 C CA . PHE B 1 549 ? -24 26.25 -4.969 1 98 549 PHE B CA 1
ATOM 10189 C C . PHE B 1 549 ? -22.516 26.406 -5.281 1 98 549 PHE B C 1
ATOM 10191 O O . PHE B 1 549 ? -21.703 26.641 -4.379 1 98 549 PHE B O 1
ATOM 10198 N N . CYS B 1 550 ? -22.141 26.281 -6.539 1 97.94 550 CYS B N 1
ATOM 10199 C CA . CYS B 1 550 ? -20.75 26.438 -6.965 1 97.94 550 CYS B CA 1
ATOM 10200 C C . CYS B 1 550 ? -20.234 27.828 -6.625 1 97.94 550 CYS B C 1
ATOM 10202 O O . CYS B 1 550 ? -19.078 28 -6.25 1 97.94 550 CYS B O 1
ATOM 10204 N N . GLU B 1 551 ? -21.062 28.766 -6.746 1 97.06 551 GLU B N 1
ATOM 10205 C CA . GLU B 1 551 ? -20.703 30.141 -6.395 1 97.06 551 GLU B CA 1
ATOM 10206 C C . GLU B 1 551 ? -20.453 30.266 -4.895 1 97.06 551 GLU B C 1
ATOM 10208 O O . GLU B 1 551 ? -19.5 30.938 -4.477 1 97.06 551 GLU B O 1
ATOM 10213 N N . ILE B 1 552 ? -21.281 29.672 -4.172 1 97.88 552 ILE B N 1
ATOM 10214 C CA . ILE B 1 552 ? -21.125 29.688 -2.721 1 97.88 552 ILE B CA 1
ATOM 10215 C C . ILE B 1 552 ? -19.781 29.062 -2.348 1 97.88 552 ILE B C 1
ATOM 10217 O O . ILE B 1 552 ? -19.031 29.625 -1.538 1 97.88 552 ILE B O 1
ATOM 10221 N N . VAL B 1 553 ? -19.5 27.922 -2.939 1 97.94 553 VAL B N 1
ATOM 10222 C CA . VAL B 1 553 ? -18.266 27.203 -2.641 1 97.94 553 VAL B CA 1
ATOM 10223 C C . VAL B 1 553 ? -17.062 28.062 -3.043 1 97.94 553 VAL B C 1
ATOM 10225 O O . VAL B 1 553 ? -16.047 28.094 -2.336 1 97.94 553 VAL B O 1
ATOM 10228 N N . LYS B 1 554 ? -17.156 28.734 -4.117 1 96.56 554 LYS B N 1
ATOM 10229 C CA . LYS B 1 554 ? -16.078 29.625 -4.578 1 96.56 554 LYS B CA 1
ATOM 10230 C C . LYS B 1 554 ? -15.789 30.719 -3.553 1 96.56 554 LYS B C 1
ATOM 10232 O O . LYS B 1 554 ? -14.633 31.016 -3.277 1 96.56 554 LYS B O 1
ATOM 10237 N N . LEU B 1 555 ? -16.781 31.234 -3.016 1 96.88 555 LEU B N 1
ATOM 10238 C CA . LEU B 1 555 ? -16.641 32.281 -2.021 1 96.88 555 LEU B CA 1
ATOM 10239 C C . LEU B 1 555 ? -16.094 31.734 -0.713 1 96.88 555 LEU B C 1
ATOM 10241 O O . LEU B 1 555 ? -15.273 32.375 -0.053 1 96.88 555 LEU B O 1
ATOM 10245 N N . LEU B 1 556 ? -16.516 30.547 -0.397 1 97.38 556 LEU B N 1
ATOM 10246 C CA . LEU B 1 556 ? -16.031 29.906 0.822 1 97.38 556 LEU B CA 1
ATOM 10247 C C . LEU B 1 556 ? -14.547 29.5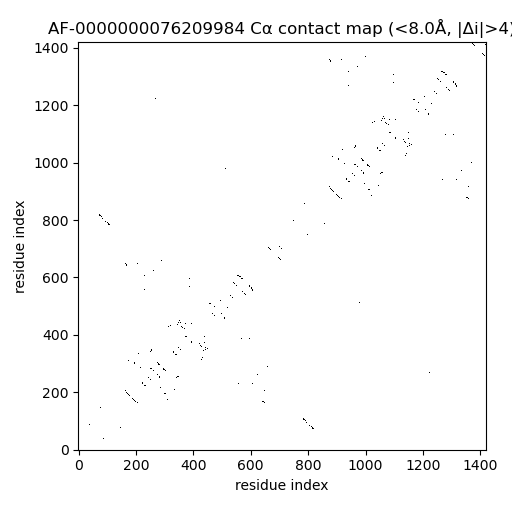94 0.715 1 97.38 556 LEU B C 1
ATOM 10249 O O . LEU B 1 556 ? -13.844 29.578 1.725 1 97.38 556 LEU B O 1
ATOM 10253 N N . MET B 1 557 ? -14.094 29.422 -0.501 1 96 557 MET B N 1
ATOM 10254 C CA . MET B 1 557 ? -12.703 29.016 -0.728 1 96 557 MET B CA 1
ATOM 10255 C C . MET B 1 557 ? -11.828 30.219 -1.026 1 96 557 MET B C 1
ATOM 10257 O O . MET B 1 557 ? -10.641 30.062 -1.322 1 96 557 MET B O 1
ATOM 10261 N N . ALA B 1 558 ? -12.352 31.359 -0.873 1 94.94 558 ALA B N 1
ATOM 10262 C CA . ALA B 1 558 ? -11.602 32.562 -1.192 1 94.94 558 ALA B CA 1
ATOM 10263 C C . ALA B 1 558 ? -10.414 32.75 -0.247 1 94.94 558 ALA B C 1
ATOM 10265 O O . ALA B 1 558 ? -10.516 32.469 0.948 1 94.94 558 ALA B O 1
ATOM 10266 N N . SER B 1 559 ? -9.32 33.219 -0.808 1 91.88 559 SER B N 1
ATOM 10267 C CA . SER B 1 559 ? -8.109 33.438 -0.015 1 91.88 559 SER B CA 1
ATOM 10268 C C . SER B 1 559 ? -8.211 34.688 0.823 1 91.88 559 SER B C 1
ATOM 10270 O O . SER B 1 559 ? -7.5 34.844 1.823 1 91.88 559 SER B O 1
ATOM 10272 N N . VAL B 1 560 ? -8.922 35.625 0.313 1 94.75 560 VAL B N 1
ATOM 10273 C CA . VAL B 1 560 ? -9.234 36.844 1.027 1 94.75 560 VAL B CA 1
ATOM 10274 C C . VAL B 1 560 ? -10.742 37.094 1.005 1 94.75 560 VAL B C 1
ATOM 10276 O O . VAL B 1 560 ? -11.383 36.969 -0.046 1 94.75 560 VAL B O 1
ATOM 10279 N N . ILE B 1 561 ? -11.258 37.344 2.154 1 95.88 561 ILE B N 1
ATOM 10280 C CA . ILE B 1 561 ? -12.711 37.5 2.229 1 95.88 561 ILE B CA 1
ATOM 10281 C C . ILE B 1 561 ? -13.047 38.719 3.088 1 95.88 561 ILE B C 1
ATOM 10283 O O . ILE B 1 561 ? -12.406 38.969 4.117 1 95.88 561 ILE B O 1
ATOM 10287 N N . SER B 1 562 ? -13.984 39.438 2.645 1 95.81 562 SER B N 1
ATOM 10288 C CA . SER B 1 562 ? -14.422 40.594 3.41 1 95.81 562 SER B CA 1
ATOM 10289 C C . SER B 1 562 ? -15.57 40.25 4.352 1 95.81 562 SER B C 1
ATOM 10291 O O . SER B 1 562 ? -16.297 39.281 4.117 1 95.81 562 SER B O 1
ATOM 10293 N N . VAL B 1 563 ? -15.758 41.031 5.344 1 94.75 563 VAL B N 1
ATOM 10294 C CA . VAL B 1 563 ? -16.844 40.812 6.297 1 94.75 563 VAL B CA 1
ATOM 10295 C C . VAL B 1 563 ? -18.188 41 5.594 1 94.75 563 VAL B C 1
ATOM 10297 O O . VAL B 1 563 ? -19.156 40.312 5.918 1 94.75 563 VAL B O 1
ATOM 10300 N N . GLU B 1 564 ? -18.172 41.812 4.672 1 94.81 564 GLU B N 1
ATOM 10301 C CA . GLU B 1 564 ? -19.391 42.031 3.893 1 94.81 564 GLU B CA 1
ATOM 10302 C C . GLU B 1 564 ? -19.766 40.812 3.074 1 94.81 564 GLU B C 1
ATOM 10304 O O . GLU B 1 564 ? -20.938 40.469 2.975 1 94.81 564 GLU B O 1
ATOM 10309 N N . THR B 1 565 ? -18.75 40.281 2.551 1 96.25 565 THR B N 1
ATOM 10310 C CA . THR B 1 565 ? -18.984 39.062 1.77 1 96.25 565 THR B CA 1
ATOM 10311 C C . THR B 1 565 ? -19.547 37.969 2.654 1 96.25 565 THR B C 1
ATOM 10313 O O . THR B 1 565 ? -20.375 37.156 2.213 1 96.25 565 THR B O 1
ATOM 10316 N N . VAL B 1 566 ? -19.109 37.906 3.891 1 96.62 566 VAL B N 1
ATOM 10317 C CA . VAL B 1 566 ? -19.578 36.875 4.824 1 96.62 566 VAL B CA 1
ATOM 10318 C C . VAL B 1 566 ? -21.062 37.094 5.113 1 96.62 566 VAL B C 1
ATOM 10320 O O . VAL B 1 566 ? -21.828 36.125 5.188 1 96.62 566 VAL B O 1
ATOM 10323 N N . ALA B 1 567 ? -21.453 38.281 5.184 1 95.38 567 ALA B N 1
ATOM 10324 C CA . ALA B 1 567 ? -22.859 38.625 5.402 1 95.38 567 ALA B CA 1
ATOM 10325 C C . ALA B 1 567 ? -23.719 38.188 4.211 1 95.38 567 ALA B C 1
ATOM 10327 O O . ALA B 1 567 ? -24.828 37.688 4.383 1 95.38 567 ALA B O 1
ATOM 10328 N N . MET B 1 568 ? -23.172 38.438 3.125 1 96.75 568 MET B N 1
ATOM 10329 C CA . MET B 1 568 ? -23.875 38.031 1.904 1 96.75 568 MET B CA 1
ATOM 10330 C C . MET B 1 568 ? -24 36.5 1.834 1 96.75 568 MET B C 1
ATOM 10332 O O . MET B 1 568 ? -25.047 35.969 1.436 1 96.75 568 MET B O 1
ATOM 10336 N N . LEU B 1 569 ? -22.984 35.844 2.211 1 97.12 569 LEU B N 1
ATOM 10337 C CA . LEU B 1 569 ? -22.969 34.375 2.191 1 97.12 569 LEU B CA 1
ATOM 10338 C C . LEU B 1 569 ? -24.047 33.812 3.119 1 97.12 569 LEU B C 1
ATOM 10340 O O . LEU B 1 569 ? -24.625 32.781 2.836 1 97.12 569 LEU B O 1
ATOM 10344 N N . LYS B 1 570 ? -24.297 34.5 4.16 1 96.44 570 LYS B N 1
ATOM 10345 C CA . LYS B 1 570 ? -25.328 34.062 5.094 1 96.44 570 LYS B CA 1
ATOM 10346 C C . LYS B 1 570 ? -26.688 33.969 4.398 1 96.44 570 LYS B C 1
ATOM 10348 O O . LYS B 1 570 ? -27.406 33 4.559 1 96.44 570 LYS B O 1
ATOM 10353 N N . ILE B 1 571 ? -26.922 34.906 3.631 1 96.25 571 ILE B N 1
ATOM 10354 C CA . ILE B 1 571 ? -28.188 34.969 2.906 1 96.25 571 ILE B CA 1
ATOM 10355 C C . ILE B 1 571 ? -28.203 33.938 1.789 1 96.25 571 ILE B C 1
ATOM 10357 O O . ILE B 1 571 ? -29.203 33.25 1.575 1 96.25 571 ILE B O 1
ATOM 10361 N N . MET B 1 572 ? -27.156 33.844 1.183 1 97.5 572 MET B N 1
ATOM 10362 C CA . MET B 1 572 ? -27.062 32.906 0.066 1 97.5 572 MET B CA 1
ATOM 10363 C C . MET B 1 572 ? -27.25 31.484 0.539 1 97.5 572 MET B C 1
ATOM 10365 O O . MET B 1 572 ? -27.938 30.688 -0.105 1 97.5 572 MET B O 1
ATOM 10369 N N . ILE B 1 573 ? -26.625 31.094 1.662 1 97.81 573 ILE B N 1
ATOM 10370 C CA . ILE B 1 573 ? -26.688 29.734 2.184 1 97.81 573 ILE B CA 1
ATOM 10371 C C . ILE B 1 573 ? -28.109 29.422 2.646 1 97.81 573 ILE B C 1
ATOM 10373 O O . ILE B 1 573 ? -28.625 28.328 2.398 1 97.81 573 ILE B O 1
ATOM 10377 N N . GLU B 1 574 ? -28.703 30.375 3.287 1 97.25 574 GLU B N 1
ATOM 10378 C CA . GLU B 1 574 ? -30.094 30.188 3.705 1 97.25 574 GLU B CA 1
ATOM 10379 C C . GLU B 1 574 ? -31 29.938 2.506 1 97.25 574 GLU B C 1
ATOM 10381 O O . GLU B 1 574 ? -31.797 29 2.512 1 97.25 574 GLU B O 1
ATOM 10386 N N . SER B 1 575 ? -30.844 30.797 1.539 1 97.19 575 SER B N 1
ATOM 10387 C CA . SER B 1 575 ? -31.641 30.656 0.324 1 97.19 575 SER B CA 1
ATOM 10388 C C . SER B 1 575 ? -31.375 29.328 -0.372 1 97.19 575 SER B C 1
ATOM 10390 O O . SER B 1 575 ? -32.281 28.719 -0.938 1 97.19 575 SER B O 1
ATOM 10392 N N . HIS B 1 576 ? -30.203 28.969 -0.359 1 97.94 576 HIS B N 1
ATOM 10393 C CA . HIS B 1 576 ? -29.781 27.719 -1.007 1 97.94 576 HIS B CA 1
ATOM 10394 C C . HIS B 1 576 ? -30.422 26.516 -0.335 1 97.94 576 HIS B C 1
ATOM 10396 O O . HIS B 1 576 ? -30.938 25.625 -1.014 1 97.94 576 HIS B O 1
ATOM 10402 N N . LEU B 1 577 ? -30.359 26.469 0.988 1 97.75 577 LEU B N 1
ATOM 10403 C CA . LEU B 1 577 ? -30.922 25.328 1.726 1 97.75 577 LEU B CA 1
ATOM 10404 C C . LEU B 1 577 ? -32.438 25.281 1.571 1 97.75 577 LEU B C 1
ATOM 10406 O O . LEU B 1 577 ? -33.031 24.188 1.487 1 97.75 577 LEU B O 1
ATOM 10410 N N . LYS B 1 578 ? -33.031 26.422 1.476 1 97.06 578 LYS B N 1
ATOM 10411 C CA . LYS B 1 578 ? -34.469 26.469 1.216 1 97.06 578 LYS B CA 1
ATOM 10412 C C . LYS B 1 578 ? -34.812 25.906 -0.165 1 97.06 578 LYS B C 1
ATOM 10414 O O . LYS B 1 578 ? -35.75 25.125 -0.316 1 97.06 578 LYS B O 1
ATOM 10419 N N . LYS B 1 579 ? -34.062 26.328 -1.054 1 97.56 579 LYS B N 1
ATOM 10420 C CA . LYS B 1 579 ? -34.25 25.859 -2.422 1 97.56 579 LYS B CA 1
ATOM 10421 C C . LYS B 1 579 ? -34.062 24.344 -2.523 1 97.56 579 LYS B C 1
ATOM 10423 O O . LYS B 1 579 ? -34.75 23.672 -3.305 1 97.56 579 LYS B O 1
ATOM 10428 N N . PHE B 1 580 ? -33.125 23.828 -1.833 1 98.06 580 PHE B N 1
ATOM 10429 C CA . PHE B 1 580 ? -32.875 22.375 -1.826 1 98.06 580 PHE B CA 1
ATOM 10430 C C . PHE B 1 580 ? -34.125 21.641 -1.366 1 98.06 580 PHE B C 1
ATOM 10432 O O . PHE B 1 580 ? -34.531 20.641 -1.98 1 98.06 580 PHE B O 1
ATOM 10439 N N . LYS B 1 581 ? -34.688 22.094 -0.295 1 96.31 581 LYS B N 1
ATOM 10440 C CA . LYS B 1 581 ? -35.875 21.453 0.242 1 96.31 581 LYS B CA 1
ATOM 10441 C C . LYS B 1 581 ? -37.031 21.547 -0.743 1 96.31 581 LYS B C 1
ATOM 10443 O O . LYS B 1 581 ? -37.875 20.625 -0.813 1 96.31 581 LYS B O 1
ATOM 10448 N N . ASP B 1 582 ? -37.094 22.609 -1.479 1 96.38 582 ASP B N 1
ATOM 10449 C CA . ASP B 1 582 ? -38.156 22.797 -2.473 1 96.38 582 ASP B CA 1
ATOM 10450 C C . ASP B 1 582 ? -37.969 21.828 -3.648 1 96.38 582 ASP B C 1
ATOM 10452 O O . ASP B 1 582 ? -38.938 21.234 -4.129 1 96.38 582 ASP B O 1
ATOM 10456 N N . LEU B 1 583 ? -36.75 21.672 -4.082 1 96.88 583 LEU B N 1
ATOM 10457 C CA . LEU B 1 583 ? -36.438 20.891 -5.27 1 96.88 583 LEU B CA 1
ATOM 10458 C C . LEU B 1 583 ? -36.469 19.391 -4.945 1 96.88 583 LEU B C 1
ATOM 10460 O O . LEU B 1 583 ? -36.812 18.578 -5.801 1 96.88 583 LEU B O 1
ATOM 10464 N N . PHE B 1 584 ? -36.031 19.109 -3.732 1 96.5 584 PHE B N 1
ATOM 10465 C CA . PHE B 1 584 ? -35.938 17.719 -3.328 1 96.5 584 PHE B CA 1
ATOM 10466 C C . PHE B 1 584 ? -36.75 17.484 -2.045 1 96.5 584 PHE B C 1
ATOM 10468 O O . PHE B 1 584 ? -36.156 17.125 -1.014 1 96.5 584 PHE B O 1
ATOM 10475 N N . PRO B 1 585 ? -37.969 17.453 -2.098 1 94.19 585 PRO B N 1
ATOM 10476 C CA . PRO B 1 585 ? -38.812 17.375 -0.901 1 94.19 585 PRO B CA 1
ATOM 10477 C C . PRO B 1 585 ? -38.656 16.031 -0.175 1 94.19 585 PRO B C 1
ATOM 10479 O O . PRO B 1 585 ? -38.875 15.961 1.04 1 94.19 585 PRO B O 1
ATOM 10482 N N . GLU B 1 586 ? -38.281 14.977 -0.855 1 92.19 586 GLU B N 1
ATOM 10483 C CA . GLU B 1 586 ? -38.156 13.656 -0.255 1 92.19 586 GLU B CA 1
ATOM 10484 C C . GLU B 1 586 ? -36.812 13.492 0.471 1 92.19 586 GLU B C 1
ATOM 10486 O O . GLU B 1 586 ? -36.656 12.578 1.286 1 92.19 586 GLU B O 1
ATOM 10491 N N . LYS B 1 587 ? -35.969 14.383 0.195 1 92.75 587 LYS B N 1
ATOM 10492 C CA . LYS B 1 587 ? -34.656 14.266 0.802 1 92.75 587 LYS B CA 1
ATOM 10493 C C . LYS B 1 587 ? -34.562 15.031 2.117 1 92.75 587 LYS B C 1
ATOM 10495 O O . LYS B 1 587 ? -35.25 16.062 2.281 1 92.75 587 LYS B O 1
ATOM 10500 N N . THR B 1 588 ? -33.812 14.523 3 1 92.31 588 THR B N 1
ATOM 10501 C CA . THR B 1 588 ? -33.625 15.164 4.297 1 92.31 588 THR B CA 1
ATOM 10502 C C . THR B 1 588 ? -32.375 16.031 4.309 1 92.31 588 THR B C 1
ATOM 10504 O O . THR B 1 588 ? -31.422 15.773 3.566 1 92.31 588 THR B O 1
ATOM 10507 N N . ILE B 1 589 ? -32.469 17.094 5.125 1 94.56 589 ILE B N 1
ATOM 10508 C CA . ILE B 1 589 ? -31.297 17.906 5.379 1 94.56 589 ILE B CA 1
ATOM 10509 C C . ILE B 1 589 ? -30.344 17.141 6.297 1 94.56 589 ILE B C 1
ATOM 10511 O O . ILE B 1 589 ? -30.688 16.781 7.422 1 94.56 589 ILE B O 1
ATOM 10515 N N . ILE B 1 590 ? -29.188 16.891 5.773 1 92.12 590 ILE B N 1
ATOM 10516 C CA . ILE B 1 590 ? -28.203 16.141 6.559 1 92.12 590 ILE B CA 1
ATOM 10517 C C . ILE B 1 590 ? -27.453 17.109 7.477 1 92.12 590 ILE B C 1
ATOM 10519 O O . ILE B 1 590 ? -27.391 18.312 7.215 1 92.12 590 ILE B O 1
ATOM 10523 N N . PRO B 1 591 ? -26.812 16.672 8.516 1 92.19 591 PRO B N 1
ATOM 10524 C CA . PRO B 1 591 ? -26.094 17.516 9.469 1 92.19 591 PRO B CA 1
ATOM 10525 C C . PRO B 1 591 ? -25.031 18.375 8.797 1 92.19 591 PRO B C 1
ATOM 10527 O O . PRO B 1 591 ? -24.859 19.547 9.164 1 92.19 591 PRO B O 1
ATOM 10530 N N . LYS B 1 592 ? -24.375 17.859 7.84 1 93.75 592 LYS B N 1
ATOM 10531 C CA . LYS B 1 592 ? -23.312 18.609 7.168 1 93.75 592 LYS B CA 1
ATOM 10532 C C . LYS B 1 592 ? -23.875 19.828 6.441 1 93.75 592 LYS B C 1
ATOM 10534 O O . LYS B 1 592 ? -23.188 20.844 6.312 1 93.75 592 LYS B O 1
ATOM 10539 N N . GLN B 1 593 ? -25.094 19.734 5.965 1 95.75 593 GLN B N 1
ATOM 10540 C CA . GLN B 1 593 ? -25.75 20.891 5.371 1 95.75 593 GLN B CA 1
ATOM 10541 C C . GLN B 1 593 ? -26.031 21.969 6.426 1 95.75 593 GLN B C 1
ATOM 10543 O O . GLN B 1 593 ? -25.891 23.156 6.164 1 95.75 593 GLN B O 1
ATOM 10548 N N . HIS B 1 594 ? -26.391 21.5 7.562 1 94.88 594 HIS B N 1
ATOM 10549 C CA . HIS B 1 594 ? -26.578 22.422 8.672 1 94.88 594 HIS B CA 1
ATOM 10550 C C . HIS B 1 594 ? -25.281 23.125 9.039 1 94.88 594 HIS B C 1
ATOM 10552 O O . HIS B 1 594 ? -25.266 24.328 9.328 1 94.88 594 HIS B O 1
ATOM 10558 N N . TYR B 1 595 ? -24.234 22.453 8.992 1 95.38 595 TYR B N 1
ATOM 10559 C CA . TYR B 1 595 ? -22.938 22.984 9.367 1 95.38 595 TYR B CA 1
ATOM 10560 C C . TYR B 1 595 ? -22.484 24.078 8.406 1 95.38 595 TYR B C 1
ATOM 10562 O O . TYR B 1 595 ? -21.594 24.859 8.727 1 95.38 595 TYR B O 1
ATOM 10570 N N . LEU B 1 596 ? -23.047 24.125 7.242 1 95.69 596 LEU B N 1
ATOM 10571 C CA . LEU B 1 596 ? -22.75 25.219 6.309 1 95.69 596 LEU B CA 1
ATOM 10572 C C . LEU B 1 596 ? -23 26.578 6.949 1 95.69 596 LEU B C 1
ATOM 10574 O O . LEU B 1 596 ? -22.281 27.531 6.688 1 95.69 596 LEU B O 1
ATOM 10578 N N . VAL B 1 597 ? -24 26.531 7.742 1 93.5 597 VAL B N 1
ATOM 10579 C CA . VAL B 1 597 ? -24.391 27.781 8.406 1 93.5 597 VAL B CA 1
ATOM 10580 C C . VAL B 1 597 ? -23.297 28.219 9.375 1 93.5 597 VAL B C 1
ATOM 10582 O O . VAL B 1 597 ? -23.047 29.422 9.539 1 93.5 597 VAL B O 1
ATOM 10585 N N . HIS B 1 598 ? -22.641 27.266 9.898 1 94.06 598 HIS B N 1
ATOM 10586 C CA . HIS B 1 598 ? -21.656 27.531 10.93 1 94.06 598 HIS B CA 1
ATOM 10587 C C . HIS B 1 598 ? -20.281 27.797 10.312 1 94.06 598 HIS B C 1
ATOM 10589 O O . HIS B 1 598 ? -19.375 28.312 10.984 1 94.06 598 HIS B O 1
ATOM 10595 N N . LEU B 1 599 ? -20.078 27.422 9.07 1 96.19 599 LEU B N 1
ATOM 10596 C CA . LEU B 1 599 ? -18.812 27.688 8.414 1 96.19 599 LEU B CA 1
ATOM 10597 C C . LEU B 1 599 ? -18.484 29.188 8.414 1 96.19 599 LEU B C 1
ATOM 10599 O O . LEU B 1 599 ? -17.312 29.562 8.422 1 96.19 599 LEU B O 1
ATOM 10603 N N . LEU B 1 600 ? -19.469 30 8.43 1 95.62 600 LEU B N 1
ATOM 10604 C CA . LEU B 1 600 ? -19.297 31.453 8.398 1 95.62 600 LEU B CA 1
ATOM 10605 C C . LEU B 1 600 ? -18.688 31.969 9.703 1 95.62 600 LEU B C 1
ATOM 10607 O O . LEU B 1 600 ? -17.906 32.906 9.695 1 95.62 600 LEU B O 1
ATOM 10611 N N . ASN B 1 601 ? -19.062 31.281 10.766 1 95 601 ASN B N 1
ATOM 10612 C CA . ASN B 1 601 ? -18.438 31.609 12.039 1 95 601 ASN B CA 1
ATOM 10613 C C . ASN B 1 601 ? -16.938 31.344 12 1 95 601 ASN B C 1
ATOM 10615 O O . ASN B 1 601 ? -16.141 32.125 12.562 1 95 601 ASN B O 1
ATOM 10619 N N . ALA B 1 602 ? -16.625 30.297 11.367 1 96.12 602 ALA B N 1
ATOM 10620 C CA . ALA B 1 602 ? -15.211 29.938 11.258 1 96.12 602 ALA B CA 1
ATOM 10621 C C . ALA B 1 602 ? -14.438 31 10.477 1 96.12 602 ALA B C 1
ATOM 10623 O O . ALA B 1 602 ? -13.297 31.312 10.805 1 96.12 602 ALA B O 1
ATOM 10624 N N . ILE B 1 603 ? -15.031 31.562 9.469 1 97.06 603 ILE B N 1
ATOM 10625 C CA . ILE B 1 603 ? -14.383 32.594 8.672 1 97.06 603 ILE B CA 1
ATOM 10626 C C . ILE B 1 603 ? -14.141 33.844 9.523 1 97.06 603 ILE B C 1
ATOM 10628 O O . ILE B 1 603 ? -13.047 34.406 9.508 1 97.06 603 ILE B O 1
ATOM 10632 N N . ILE B 1 604 ? -15.094 34.188 10.273 1 95.81 604 ILE B N 1
ATOM 10633 C CA . ILE B 1 604 ? -14.992 35.375 11.117 1 95.81 604 ILE B CA 1
ATOM 10634 C C . ILE B 1 604 ? -13.938 35.125 12.195 1 95.81 604 ILE B C 1
ATOM 10636 O O . ILE B 1 604 ? -13.164 36.031 12.516 1 95.81 604 ILE B O 1
ATOM 10640 N N . ARG B 1 605 ? -13.875 34 12.648 1 96.31 605 ARG B N 1
ATOM 10641 C CA . ARG B 1 605 ? -13.008 33.688 13.773 1 96.31 605 ARG B CA 1
ATOM 10642 C C . ARG B 1 605 ? -11.57 33.469 13.312 1 96.31 605 ARG B C 1
ATOM 10644 O O . ARG B 1 605 ? -10.625 33.781 14.047 1 96.31 605 ARG B O 1
ATOM 10651 N N . TYR B 1 606 ? -11.336 32.969 12.109 1 96.31 606 TYR B N 1
ATOM 10652 C CA . TYR B 1 606 ? -9.992 32.531 11.75 1 96.31 606 TYR B CA 1
ATOM 10653 C C . TYR B 1 606 ? -9.555 33.156 10.422 1 96.31 606 TYR B C 1
ATOM 10655 O O . TYR B 1 606 ? -8.375 33.094 10.07 1 96.31 606 TYR B O 1
ATOM 10663 N N . GLY B 1 607 ? -10.438 33.719 9.68 1 94.56 607 GLY B N 1
ATOM 10664 C CA . GLY B 1 607 ? -10.148 34.094 8.312 1 94.56 607 GLY B CA 1
ATOM 10665 C C . GLY B 1 607 ? -10.523 33.031 7.301 1 94.56 607 GLY B C 1
ATOM 10666 O O . GLY B 1 607 ? -11.422 32.219 7.551 1 94.56 607 GLY B O 1
ATOM 10667 N N . PRO B 1 608 ? -9.906 33 6.191 1 95.19 608 PRO B N 1
ATOM 10668 C CA . PRO B 1 608 ? -10.273 32.031 5.164 1 95.19 608 PRO B CA 1
ATOM 10669 C C . PRO B 1 608 ? -10.281 30.594 5.695 1 95.19 608 PRO B C 1
ATOM 10671 O O . PRO B 1 608 ? -9.422 30.219 6.5 1 95.19 608 PRO B O 1
ATOM 10674 N N . LEU B 1 609 ? -11.148 29.781 5.172 1 96.31 609 LEU B N 1
ATOM 10675 C CA . LEU B 1 609 ? -11.391 28.438 5.699 1 96.31 609 LEU B CA 1
ATOM 10676 C C . LEU B 1 609 ? -10.203 27.531 5.41 1 96.31 609 LEU B C 1
ATOM 10678 O O . LEU B 1 609 ? -10.008 26.531 6.105 1 96.31 609 LEU B O 1
ATOM 10682 N N . THR B 1 610 ? -9.406 27.812 4.438 1 93.25 610 THR B N 1
ATOM 10683 C CA . THR B 1 610 ? -8.273 26.984 4.059 1 93.25 610 THR B CA 1
ATOM 10684 C C . THR B 1 610 ? -7.188 27.031 5.129 1 93.25 610 THR B C 1
ATOM 10686 O O . THR B 1 610 ? -6.293 26.188 5.141 1 93.25 610 THR B O 1
ATOM 10689 N N . GLN B 1 611 ? -7.363 27.953 6 1 91.75 611 GLN B N 1
ATOM 10690 C CA . GLN B 1 611 ? -6.379 28.078 7.07 1 91.75 611 GLN B CA 1
ATOM 10691 C C . GLN B 1 611 ? -6.633 27.062 8.172 1 91.75 611 GLN B C 1
ATOM 10693 O O . GLN B 1 611 ? -5.738 26.75 8.961 1 91.75 611 GLN B O 1
ATOM 10698 N N . VAL B 1 612 ? -7.828 26.547 8.18 1 94.19 612 VAL B N 1
ATOM 10699 C CA . VAL B 1 612 ? -8.18 25.656 9.273 1 94.19 612 VAL B CA 1
ATOM 10700 C C . VAL B 1 612 ? -8.781 24.375 8.703 1 94.19 612 VAL B C 1
ATOM 10702 O O . VAL B 1 612 ? -9.664 23.766 9.328 1 94.19 612 VAL B O 1
ATOM 10705 N N . TRP B 1 613 ? -8.414 24 7.559 1 95.19 613 TRP B N 1
ATOM 10706 C CA . TRP B 1 613 ? -8.969 22.766 7.012 1 95.19 613 TRP B CA 1
ATOM 10707 C C . TRP B 1 613 ? -8.039 21.578 7.262 1 95.19 613 TRP B C 1
ATOM 10709 O O . TRP B 1 613 ? -6.871 21.766 7.609 1 95.19 613 TRP B O 1
ATOM 10719 N N . SER B 1 614 ? -8.477 20.422 7.133 1 95.62 614 SER B N 1
ATOM 10720 C CA . SER B 1 614 ? -7.77 19.203 7.496 1 95.62 614 SER B CA 1
ATOM 10721 C C . SER B 1 614 ? -6.902 18.703 6.348 1 95.62 614 SER B C 1
ATOM 10723 O O . SER B 1 614 ? -6.117 17.766 6.52 1 95.62 614 SER B O 1
ATOM 10725 N N . MET B 1 615 ? -6.895 19.25 5.18 1 93.56 615 MET B N 1
ATOM 10726 C CA . MET B 1 615 ? -6.293 18.734 3.959 1 93.56 615 MET B CA 1
ATOM 10727 C C . MET B 1 615 ? -4.801 18.484 4.148 1 93.56 615 MET B C 1
ATOM 10729 O O . MET B 1 615 ? -4.285 17.438 3.785 1 93.56 615 MET B O 1
ATOM 10733 N N . ARG B 1 616 ? -4.113 19.391 4.668 1 92.06 616 ARG B N 1
ATOM 10734 C CA . ARG B 1 616 ? -2.662 19.281 4.785 1 92.06 616 ARG B CA 1
ATOM 10735 C C . ARG B 1 616 ? -2.273 18.297 5.883 1 92.06 616 ARG B C 1
ATOM 10737 O O . ARG B 1 616 ? -1.259 17.609 5.773 1 92.06 616 ARG B O 1
ATOM 10744 N N . TYR B 1 617 ? -3.074 18.297 6.953 1 94.88 617 TYR B N 1
ATOM 10745 C CA . TYR B 1 617 ? -2.82 17.328 8.008 1 94.88 617 TYR B CA 1
ATOM 10746 C C . TYR B 1 617 ? -2.998 15.898 7.484 1 94.88 617 TYR B C 1
ATOM 10748 O O . TYR B 1 617 ? -2.225 15.008 7.828 1 94.88 617 TYR B O 1
ATOM 10756 N N . GLU B 1 618 ? -3.977 15.719 6.582 1 92.25 618 GLU B N 1
ATOM 10757 C CA . GLU B 1 618 ? -4.18 14.414 5.969 1 92.25 618 GLU B CA 1
ATOM 10758 C C . GLU B 1 618 ? -3.029 14.062 5.027 1 92.25 618 GLU B C 1
ATOM 10760 O O . GLU B 1 618 ? -2.693 12.891 4.863 1 92.25 618 GLU B O 1
ATOM 10765 N N . GLY B 1 619 ? -2.496 15.117 4.398 1 90.56 619 GLY B N 1
ATOM 10766 C CA . GLY B 1 619 ? -1.289 14.898 3.619 1 90.56 619 GLY B CA 1
ATOM 10767 C C . GLY B 1 619 ? -0.146 14.328 4.438 1 90.56 619 GLY B C 1
ATOM 10768 O O . GLY B 1 619 ? 0.597 13.469 3.955 1 90.56 619 GLY B O 1
ATOM 10769 N N . LYS B 1 620 ? 0.005 14.766 5.66 1 93.06 620 LYS B N 1
ATOM 10770 C CA . LYS B 1 620 ? 1.055 14.289 6.551 1 93.06 620 LYS B CA 1
ATOM 10771 C C . LYS B 1 620 ? 0.818 12.828 6.949 1 93.06 620 LYS B C 1
ATOM 10773 O O . LYS B 1 620 ? 1.766 12.102 7.246 1 93.06 620 LYS B O 1
ATOM 10778 N N . HIS B 1 621 ? -0.368 12.344 6.93 1 90.25 621 HIS B N 1
ATOM 10779 C CA . HIS B 1 621 ? -0.686 10.953 7.219 1 90.25 621 HIS B CA 1
ATOM 10780 C C . HIS B 1 621 ? 0.011 10.016 6.238 1 90.25 621 HIS B C 1
ATOM 10782 O O . HIS B 1 621 ? 0.37 8.891 6.594 1 90.25 621 HIS B O 1
ATOM 10788 N N . GLN B 1 622 ? 0.054 10.484 5.043 1 83.19 622 GLN B N 1
ATOM 10789 C CA . GLN B 1 622 ? 0.665 9.648 4.012 1 83.19 622 GLN B CA 1
ATOM 10790 C C . GLN B 1 622 ? 2.098 9.273 4.383 1 83.19 622 GLN B C 1
ATOM 10792 O O . GLN B 1 622 ? 2.555 8.172 4.078 1 83.19 622 GLN B O 1
ATOM 10797 N N . PHE B 1 623 ? 2.744 10.156 5.023 1 79.88 623 PHE B N 1
ATOM 10798 C CA . PHE B 1 623 ? 4.094 9.891 5.512 1 79.88 623 PHE B CA 1
ATOM 10799 C C . PHE B 1 623 ? 4.102 8.695 6.453 1 79.88 623 PHE B C 1
ATOM 10801 O O . PHE B 1 623 ? 4.934 7.793 6.312 1 79.88 623 PHE B O 1
ATOM 10808 N N . ILE B 1 624 ? 3.191 8.711 7.324 1 85.5 624 ILE B N 1
ATOM 10809 C CA . ILE B 1 624 ? 3.113 7.645 8.32 1 85.5 624 ILE B CA 1
ATOM 10810 C C . ILE B 1 624 ? 2.688 6.34 7.645 1 85.5 624 ILE B C 1
ATOM 10812 O O . ILE B 1 624 ? 3.244 5.277 7.93 1 85.5 624 ILE B O 1
ATOM 10816 N N . LYS B 1 625 ? 1.799 6.449 6.754 1 83 625 LYS B N 1
ATOM 10817 C CA . LYS B 1 625 ? 1.303 5.27 6.055 1 83 625 LYS B CA 1
ATOM 10818 C C . LYS B 1 625 ? 2.406 4.617 5.227 1 83 625 LYS B C 1
ATOM 10820 O O . LYS B 1 625 ? 2.529 3.389 5.207 1 83 625 LYS B O 1
ATOM 10825 N N . GLN B 1 626 ? 3.141 5.355 4.582 1 79.06 626 GLN B N 1
ATOM 10826 C CA . GLN B 1 626 ? 4.215 4.852 3.736 1 79.06 626 GLN B CA 1
ATOM 10827 C C . GLN B 1 626 ? 5.293 4.16 4.566 1 79.06 626 GLN B C 1
ATOM 10829 O O . GLN B 1 626 ? 5.914 3.195 4.113 1 79.06 626 GLN B O 1
ATOM 10834 N N . ARG B 1 627 ? 5.445 4.625 5.715 1 79.25 627 ARG B N 1
ATOM 10835 C CA . ARG B 1 627 ? 6.461 4.047 6.586 1 79.25 627 ARG B CA 1
ATOM 10836 C C . ARG B 1 627 ? 6.02 2.686 7.113 1 79.25 627 ARG B C 1
ATOM 10838 O O . ARG B 1 627 ? 6.852 1.831 7.418 1 79.25 627 ARG B O 1
ATOM 10845 N N . MET B 1 628 ? 4.805 2.553 7.137 1 79.56 628 MET B N 1
ATOM 10846 C CA . MET B 1 628 ? 4.289 1.305 7.691 1 79.56 628 MET B CA 1
ATOM 10847 C C . MET B 1 628 ? 3.984 0.302 6.582 1 79.56 628 MET B C 1
ATOM 10849 O O . MET B 1 628 ? 3.809 -0.888 6.848 1 79.56 628 MET B O 1
ATOM 10853 N N . SER B 1 629 ? 4.031 0.89 5.414 1 69.88 629 SER B N 1
ATOM 10854 C CA . SER B 1 629 ? 3.717 0.01 4.293 1 69.88 629 SER B CA 1
ATOM 10855 C C . SER B 1 629 ? 4.75 -1.103 4.156 1 69.88 629 SER B C 1
ATOM 10857 O O . SER B 1 629 ? 5.957 -0.842 4.164 1 69.88 629 SER B O 1
ATOM 10859 N N . GLY B 1 630 ? 4.301 -2.354 4.195 1 61.84 630 GLY B N 1
ATOM 10860 C CA . GLY B 1 630 ? 5.184 -3.492 4 1 61.84 630 GLY B CA 1
ATOM 10861 C C . GLY B 1 630 ? 5.727 -4.059 5.297 1 61.84 630 GLY B C 1
ATOM 10862 O O . GLY B 1 630 ? 6.41 -5.082 5.297 1 61.84 630 GLY B O 1
ATOM 10863 N N . ASN B 1 631 ? 5.445 -3.254 6.375 1 64.81 631 ASN B N 1
ATOM 10864 C CA . ASN B 1 631 ? 5.895 -3.779 7.66 1 64.81 631 ASN B CA 1
ATOM 10865 C C . ASN B 1 631 ? 4.945 -4.848 8.195 1 64.81 631 ASN B C 1
ATOM 10867 O O . ASN B 1 631 ? 3.785 -4.562 8.492 1 64.81 631 ASN B O 1
ATOM 10871 N N . PRO B 1 632 ? 5.449 -6 8.281 1 63.72 632 PRO B N 1
ATOM 10872 C CA . PRO B 1 632 ? 4.562 -7.086 8.703 1 63.72 632 PRO B CA 1
ATOM 10873 C C . PRO B 1 632 ? 4.41 -7.168 10.219 1 63.72 632 PRO B C 1
ATOM 10875 O O . PRO B 1 632 ? 3.574 -7.922 10.719 1 63.72 632 PRO B O 1
ATOM 10878 N N . ASN B 1 633 ? 5.168 -6.324 11.031 1 70.12 633 ASN B N 1
ATOM 10879 C CA . ASN B 1 633 ? 5.148 -6.41 12.484 1 70.12 633 ASN B CA 1
ATOM 10880 C C . ASN B 1 633 ? 4.359 -5.258 13.102 1 70.12 633 ASN B C 1
ATOM 10882 O O . ASN B 1 633 ? 4.781 -4.102 13.023 1 70.12 633 ASN B O 1
ATOM 10886 N N . PHE B 1 634 ? 3.273 -5.617 13.727 1 74.75 634 PHE B N 1
ATOM 10887 C CA . PHE B 1 634 ? 2.416 -4.582 14.297 1 74.75 634 PHE B CA 1
ATOM 10888 C C . PHE B 1 634 ? 2.412 -4.656 15.82 1 74.75 634 PHE B C 1
ATOM 10890 O O . PHE B 1 634 ? 1.551 -4.062 16.469 1 74.75 634 PHE B O 1
ATOM 10897 N N . LYS B 1 635 ? 3.359 -5.398 16.375 1 73.44 635 LYS B N 1
ATOM 10898 C CA . LYS B 1 635 ? 3.391 -5.574 17.828 1 73.44 635 LYS B CA 1
ATOM 10899 C C . LYS B 1 635 ? 3.639 -4.246 18.531 1 73.44 635 LYS B C 1
ATOM 10901 O O . LYS B 1 635 ? 2.912 -3.889 19.469 1 73.44 635 LYS B O 1
ATOM 10906 N N . ASN B 1 636 ? 4.66 -3.527 18.203 1 82.81 636 ASN B N 1
ATOM 10907 C CA . ASN B 1 636 ? 4.988 -2.244 18.812 1 82.81 636 ASN B CA 1
ATOM 10908 C C . ASN B 1 636 ? 4.941 -1.11 17.797 1 82.81 636 ASN B C 1
ATOM 10910 O O . ASN B 1 636 ? 5.891 -0.33 17.688 1 82.81 636 ASN B O 1
ATOM 10914 N N . VAL B 1 637 ? 3.754 -1.012 17.266 1 87.38 637 VAL B N 1
ATOM 10915 C CA . VAL B 1 637 ? 3.607 -0.075 16.156 1 87.38 637 VAL B CA 1
ATOM 10916 C C . VAL B 1 637 ? 3.717 1.357 16.672 1 87.38 637 VAL B C 1
ATOM 10918 O O . VAL B 1 637 ? 4.332 2.211 16.031 1 87.38 637 VAL B O 1
ATOM 10921 N N . VAL B 1 638 ? 3.189 1.646 17.844 1 92.31 638 VAL B N 1
ATOM 10922 C CA . VAL B 1 638 ? 3.174 2.994 18.391 1 92.31 638 VAL B CA 1
ATOM 10923 C C . VAL B 1 638 ? 4.602 3.451 18.688 1 92.31 638 VAL B C 1
ATOM 10925 O O . VAL B 1 638 ? 4.988 4.57 18.344 1 92.31 638 VAL B O 1
ATOM 10928 N N . LYS B 1 639 ? 5.387 2.59 19.25 1 90.44 639 LYS B N 1
ATOM 10929 C CA . LYS B 1 639 ? 6.77 2.916 19.578 1 90.44 639 LYS B CA 1
ATOM 10930 C C . LYS B 1 639 ? 7.602 3.104 18.312 1 90.44 639 LYS B C 1
ATOM 10932 O O . LYS B 1 639 ? 8.336 4.082 18.188 1 90.44 639 LYS B O 1
ATOM 10937 N N . SER B 1 640 ? 7.461 2.191 17.422 1 88.31 640 SER B N 1
ATOM 10938 C CA . SER B 1 640 ? 8.234 2.24 16.188 1 88.31 640 SER B CA 1
ATOM 10939 C C . SER B 1 640 ? 7.91 3.496 15.383 1 88.31 640 SER B C 1
ATOM 10941 O O . SER B 1 640 ? 8.812 4.148 14.852 1 88.31 640 SER B O 1
ATOM 10943 N N . LEU B 1 641 ? 6.664 3.836 15.375 1 91 641 LEU B N 1
ATOM 10944 C CA . LEU B 1 641 ? 6.23 4.992 14.602 1 91 641 LEU B CA 1
ATOM 10945 C C . LEU B 1 641 ? 6.699 6.289 15.25 1 91 641 LEU B C 1
ATOM 10947 O O . LEU B 1 641 ? 7.117 7.223 14.562 1 91 641 LEU B O 1
ATOM 10951 N N . SER B 1 642 ? 6.547 6.336 16.5 1 94.12 642 SER B N 1
ATOM 10952 C CA . SER B 1 642 ? 6.98 7.543 17.203 1 94.12 642 SER B CA 1
ATOM 10953 C C . SER B 1 642 ? 8.477 7.773 17.031 1 94.12 642 SER B C 1
ATOM 10955 O O . SER B 1 642 ? 8.914 8.906 16.844 1 94.12 642 SER B O 1
ATOM 10957 N N . GLU B 1 643 ? 9.234 6.699 17.078 1 89.94 643 GLU B N 1
ATOM 10958 C CA . GLU B 1 643 ? 10.68 6.805 16.891 1 89.94 643 GLU B CA 1
ATOM 10959 C C . GLU B 1 643 ? 11.023 7.281 15.484 1 89.94 643 GLU B C 1
ATOM 10961 O O . GLU B 1 643 ? 11.922 8.109 15.305 1 89.94 643 GLU B O 1
ATOM 10966 N N . ARG B 1 644 ? 10.328 6.789 14.609 1 89.12 644 ARG B N 1
ATOM 10967 C CA . ARG B 1 644 ? 10.57 7.191 13.227 1 89.12 644 ARG B CA 1
ATOM 10968 C C . ARG B 1 644 ? 10.211 8.656 13.016 1 89.12 644 ARG B C 1
ATOM 10970 O O . ARG B 1 644 ? 10.883 9.367 12.266 1 89.12 644 ARG B O 1
ATOM 10977 N N . CYS B 1 645 ? 9.164 9.086 13.602 1 92.25 645 CYS B N 1
ATOM 10978 C CA . CYS B 1 645 ? 8.727 10.469 13.453 1 92.25 645 CYS B CA 1
ATOM 10979 C C . CYS B 1 645 ? 9.742 11.43 14.039 1 92.25 645 CYS B C 1
ATOM 10981 O O . CYS B 1 645 ? 10.062 12.453 13.43 1 92.25 645 CYS B O 1
ATOM 10983 N N . VAL B 1 646 ? 10.242 11.07 15.18 1 92.56 646 VAL B N 1
ATOM 10984 C CA . VAL B 1 646 ? 11.195 11.961 15.836 1 92.56 646 VAL B CA 1
ATOM 10985 C C . VAL B 1 646 ? 12.508 11.969 15.055 1 92.56 646 VAL B C 1
ATOM 10987 O O . VAL B 1 646 ? 13.172 13.008 14.953 1 92.56 646 VAL B O 1
ATOM 10990 N N . MET B 1 647 ? 12.883 10.805 14.508 1 89.75 647 MET B N 1
ATOM 10991 C CA . MET B 1 647 ? 14.086 10.734 13.68 1 89.75 647 MET B CA 1
ATOM 10992 C C . MET B 1 647 ? 13.914 11.555 12.406 1 89.75 647 MET B C 1
ATOM 10994 O O . MET B 1 647 ? 14.859 12.211 11.961 1 89.75 647 MET B O 1
ATOM 10998 N N . TYR B 1 648 ? 12.781 11.539 11.828 1 90.44 648 TYR B N 1
ATOM 10999 C CA . TYR B 1 648 ? 12.484 12.328 10.641 1 90.44 648 TYR B CA 1
ATOM 11000 C C . TYR B 1 648 ? 12.586 13.82 10.93 1 90.44 648 TYR B C 1
ATOM 11002 O O . TYR B 1 648 ? 13.211 14.562 10.172 1 90.44 648 TYR B O 1
ATOM 11010 N N . GLU B 1 649 ? 11.992 14.227 11.984 1 90.56 649 GLU B N 1
ATOM 11011 C CA . GLU B 1 649 ? 12.016 15.641 12.352 1 90.56 649 GLU B CA 1
ATOM 11012 C C . GLU B 1 649 ? 13.445 16.109 12.617 1 90.56 649 GLU B C 1
ATOM 11014 O O . GLU B 1 649 ? 13.797 17.25 12.266 1 90.56 649 GLU B O 1
ATOM 11019 N N . ALA B 1 650 ? 14.219 15.227 13.211 1 88.44 650 ALA B N 1
ATOM 11020 C CA . ALA B 1 650 ? 15.617 15.562 13.438 1 88.44 650 ALA B CA 1
ATOM 11021 C C . ALA B 1 650 ? 16.391 15.656 12.125 1 88.44 650 ALA B C 1
ATOM 11023 O O . ALA B 1 650 ? 17.266 16.516 11.969 1 88.44 650 ALA B O 1
ATOM 11024 N N . SER B 1 651 ? 16.062 14.797 11.195 1 86.94 651 SER B N 1
ATOM 11025 C CA . SER B 1 651 ? 16.734 14.766 9.906 1 86.94 651 SER B CA 1
ATOM 11026 C C . SER B 1 651 ? 16.469 16.031 9.109 1 86.94 651 SER B C 1
ATOM 11028 O O . SER B 1 651 ? 17.297 16.453 8.297 1 86.94 651 SER B O 1
ATOM 11030 N N . LEU B 1 652 ? 15.414 16.703 9.352 1 87.06 652 LEU B N 1
ATOM 11031 C CA . LEU B 1 652 ? 15.062 17.922 8.648 1 87.06 652 LEU B CA 1
ATOM 11032 C C . LEU B 1 652 ? 16.031 19.062 9.008 1 87.06 652 LEU B C 1
ATOM 11034 O O . LEU B 1 652 ? 16.219 19.984 8.227 1 87.06 652 LEU B O 1
ATOM 11038 N N . ASN B 1 653 ? 16.703 18.953 10.141 1 80.38 653 ASN B N 1
ATOM 11039 C CA . ASN B 1 653 ? 17.578 20 10.656 1 80.38 653 ASN B CA 1
ATOM 11040 C C . ASN B 1 653 ? 19.031 19.75 10.312 1 80.38 653 ASN B C 1
ATOM 11042 O O . ASN B 1 653 ? 19.906 20.578 10.594 1 80.38 653 ASN B O 1
ATOM 11046 N N . ILE B 1 654 ? 19.391 18.641 9.766 1 75.38 654 ILE B N 1
ATOM 11047 C CA . ILE B 1 654 ? 20.781 18.234 9.562 1 75.38 654 ILE B CA 1
ATOM 11048 C C . ILE B 1 654 ? 21.312 18.875 8.289 1 75.38 654 ILE B C 1
ATOM 11050 O O . ILE B 1 654 ? 22.484 19.281 8.234 1 75.38 654 ILE B O 1
ATOM 11054 N N . GLY B 1 655 ? 20.578 19.156 7.367 1 65.38 655 GLY B N 1
ATOM 11055 C CA . GLY B 1 655 ? 21.078 19.719 6.129 1 65.38 655 GLY B CA 1
ATOM 11056 C C . GLY B 1 655 ? 21.359 21.219 6.23 1 65.38 655 GLY B C 1
ATOM 11057 O O . GLY B 1 655 ? 21.031 21.844 7.234 1 65.38 655 GLY B O 1
ATOM 11058 N N . GLU B 1 656 ? 22.156 21.656 5.297 1 65 656 GLU B N 1
ATOM 11059 C CA . GLU B 1 656 ? 22.469 23.078 5.242 1 65 656 GLU B CA 1
ATOM 11060 C C . GLU B 1 656 ? 21.203 23.922 5.176 1 65 656 GLU B C 1
ATOM 11062 O O . GLU B 1 656 ? 21.094 24.938 5.863 1 65 656 GLU B O 1
ATOM 11067 N N . GLN B 1 657 ? 20.375 23.422 4.391 1 77.19 657 GLN B N 1
ATOM 11068 C CA . GLN B 1 657 ? 19.094 24.109 4.281 1 77.19 657 GLN B CA 1
ATOM 11069 C C . GLN B 1 657 ? 17.953 23.219 4.781 1 77.19 657 GLN B C 1
ATOM 11071 O O . GLN B 1 657 ? 17.875 22.047 4.418 1 77.19 657 GLN B O 1
ATOM 11076 N N . HIS B 1 658 ? 17.234 23.859 5.699 1 85 658 HIS B N 1
ATOM 11077 C CA . HIS B 1 658 ? 16.078 23.125 6.215 1 85 658 HIS B CA 1
ATOM 11078 C C . HIS B 1 658 ? 15.102 22.766 5.102 1 85 658 HIS B C 1
ATOM 11080 O O . HIS B 1 658 ? 14.859 23.578 4.203 1 85 658 HIS B O 1
ATOM 11086 N N . SER B 1 659 ? 14.508 21.641 5.176 1 84.69 659 SER B N 1
ATOM 11087 C CA . SER B 1 659 ? 13.609 21.125 4.148 1 84.69 659 SER B CA 1
ATOM 11088 C C . SER B 1 659 ? 12.383 22 3.982 1 84.69 659 SER B C 1
ATOM 11090 O O . SER B 1 659 ? 11.711 21.969 2.947 1 84.69 659 SER B O 1
ATOM 11092 N N . LEU B 1 660 ? 12.078 22.797 4.93 1 88.94 660 LEU B N 1
ATOM 11093 C CA . LEU B 1 660 ? 10.961 23.734 4.859 1 88.94 660 LEU B CA 1
ATOM 11094 C C . LEU B 1 660 ? 11.148 24.719 3.719 1 88.94 660 LEU B C 1
ATOM 11096 O O . LEU B 1 660 ? 10.18 25.203 3.133 1 88.94 660 LEU B O 1
ATOM 11100 N N . PHE B 1 661 ? 12.43 24.953 3.377 1 86 661 PHE B N 1
ATOM 11101 C CA . PHE B 1 661 ? 12.734 26 2.396 1 86 661 PHE B CA 1
ATOM 11102 C C . PHE B 1 661 ? 13.086 25.375 1.048 1 86 661 PHE B C 1
ATOM 11104 O O . PHE B 1 661 ? 13.5 26.078 0.126 1 86 661 PHE B O 1
ATOM 11111 N N . SER B 1 662 ? 13.031 24.078 0.866 1 75.94 662 SER B N 1
ATOM 11112 C CA . SER B 1 662 ? 13.477 23.359 -0.322 1 75.94 662 SER B CA 1
ATOM 11113 C C . SER B 1 662 ? 12.672 23.766 -1.552 1 75.94 662 SER B C 1
ATOM 11115 O O . SER B 1 662 ? 13.195 23.766 -2.668 1 75.94 662 SER B O 1
ATOM 11117 N N . ASN B 1 663 ? 11.422 24.172 -1.468 1 69.94 663 ASN B N 1
ATOM 11118 C CA . ASN B 1 663 ? 10.578 24.422 -2.633 1 69.94 663 ASN B CA 1
ATOM 11119 C C . ASN B 1 663 ? 10.305 25.922 -2.816 1 69.94 663 ASN B C 1
ATOM 11121 O O . ASN B 1 663 ? 9.273 26.297 -3.365 1 69.94 663 ASN B O 1
ATOM 11125 N N . ASP B 1 664 ? 11.203 26.703 -2.361 1 79.94 664 ASP B N 1
ATOM 11126 C CA . ASP B 1 664 ? 10.969 28.141 -2.525 1 79.94 664 ASP B CA 1
ATOM 11127 C C . ASP B 1 664 ? 11.148 28.562 -3.982 1 79.94 664 ASP B C 1
ATOM 11129 O O . ASP B 1 664 ? 10.336 29.328 -4.516 1 79.94 664 ASP B O 1
ATOM 11133 N N . LEU B 1 665 ? 12.203 28.078 -4.562 1 80.31 665 LEU B N 1
ATOM 11134 C CA . LEU B 1 665 ? 12.461 28.344 -5.973 1 80.31 665 LEU B CA 1
ATOM 11135 C C . LEU B 1 665 ? 13.117 27.141 -6.641 1 80.31 665 LEU B C 1
ATOM 11137 O O . LEU B 1 665 ? 14.211 26.719 -6.246 1 80.31 665 LEU B O 1
ATOM 11141 N N . ILE B 1 666 ? 12.336 26.547 -7.473 1 79.44 666 ILE B N 1
ATOM 11142 C CA . ILE B 1 666 ? 12.891 25.453 -8.258 1 79.44 666 ILE B CA 1
ATOM 11143 C C . ILE B 1 666 ? 12.758 25.75 -9.742 1 79.44 666 ILE B C 1
ATOM 11145 O O . ILE B 1 666 ? 11.688 26.156 -10.211 1 79.44 666 ILE B O 1
ATOM 11149 N N . LEU B 1 667 ? 13.836 25.688 -10.43 1 82 667 LEU B N 1
ATOM 11150 C CA . LEU B 1 667 ? 13.852 25.953 -11.867 1 82 667 LEU B CA 1
ATOM 11151 C C . LEU B 1 667 ? 13.992 24.656 -12.656 1 82 667 LEU B C 1
ATOM 11153 O O . LEU B 1 667 ? 14.727 23.75 -12.25 1 82 667 LEU B O 1
ATOM 11157 N N . GLY B 1 668 ? 13.148 24.562 -13.617 1 76.25 668 GLY B N 1
ATOM 11158 C CA . GLY B 1 668 ? 13.367 23.469 -14.555 1 76.25 668 GLY B CA 1
ATOM 11159 C C . GLY B 1 668 ? 14.641 23.609 -15.359 1 76.25 668 GLY B C 1
ATOM 11160 O O . GLY B 1 668 ? 15.461 24.484 -15.078 1 76.25 668 GLY B O 1
ATOM 11161 N N . LYS B 1 669 ? 14.859 22.75 -16.344 1 77.5 669 LYS B N 1
ATOM 11162 C CA . LYS B 1 669 ? 16 22.875 -17.234 1 77.5 669 LYS B CA 1
ATOM 11163 C C . LYS B 1 669 ? 16.031 24.25 -17.906 1 77.5 669 LYS B C 1
ATOM 11165 O O . LYS B 1 669 ? 14.992 24.734 -18.391 1 77.5 669 LYS B O 1
ATOM 11170 N N . PHE B 1 670 ? 17.094 25 -17.625 1 78.25 670 PHE B N 1
ATOM 11171 C CA . PHE B 1 670 ? 17.109 26.359 -18.156 1 78.25 670 PHE B CA 1
ATOM 11172 C C . PHE B 1 670 ? 18.203 26.516 -19.203 1 78.25 670 PHE B C 1
ATOM 11174 O O . PHE B 1 670 ? 19.188 25.781 -19.188 1 78.25 670 PHE B O 1
ATOM 11181 N N . LYS B 1 671 ? 17.875 27.203 -20.266 1 79.44 671 LYS B N 1
ATOM 11182 C CA . LYS B 1 671 ? 18.797 27.547 -21.344 1 79.44 671 LYS B CA 1
ATOM 11183 C C . LYS B 1 671 ? 19.094 29.047 -21.359 1 79.44 671 LYS B C 1
ATOM 11185 O O . LYS B 1 671 ? 18.203 29.859 -21.172 1 79.44 671 LYS B O 1
ATOM 11190 N N . ALA B 1 672 ? 20.422 29.266 -21.422 1 79.31 672 ALA B N 1
ATOM 11191 C CA . ALA B 1 672 ? 20.828 30.656 -21.516 1 79.31 672 ALA B CA 1
ATOM 11192 C C . ALA B 1 672 ? 20.375 31.281 -22.828 1 79.31 672 ALA B C 1
ATOM 11194 O O . ALA B 1 672 ? 20.484 30.656 -23.891 1 79.31 672 ALA B O 1
ATOM 11195 N N . VAL B 1 673 ? 19.578 32.25 -22.734 1 77.81 673 VAL B N 1
ATOM 11196 C CA . VAL B 1 673 ? 19.141 32.969 -23.938 1 77.81 673 VAL B CA 1
ATOM 11197 C C . VAL B 1 673 ? 20.062 34.188 -24.188 1 77.81 673 VAL B C 1
ATOM 11199 O O . VAL B 1 673 ? 20.203 35.031 -23.328 1 77.81 673 VAL B O 1
ATOM 11202 N N . VAL B 1 674 ? 20.875 34.031 -25.203 1 70.12 674 VAL B N 1
ATOM 11203 C CA . VAL B 1 674 ? 21.734 35.125 -25.578 1 70.12 674 VAL B CA 1
ATOM 11204 C C . VAL B 1 674 ? 21.016 36.062 -26.562 1 70.12 674 VAL B C 1
ATOM 11206 O O . VAL B 1 674 ? 21.031 35.844 -27.766 1 70.12 674 VAL B O 1
ATOM 11209 N N . ASN B 1 675 ? 19.844 36.438 -26.297 1 65.44 675 ASN B N 1
ATOM 11210 C CA . ASN B 1 675 ? 19.156 37.344 -27.219 1 65.44 675 ASN B CA 1
ATOM 11211 C C . ASN B 1 675 ? 19 38.719 -26.641 1 65.44 675 ASN B C 1
ATOM 11213 O O . ASN B 1 675 ? 18.344 38.906 -25.609 1 65.44 675 ASN B O 1
ATOM 11217 N N . ASN B 1 676 ? 19.641 39.656 -27.219 1 68.62 676 ASN B N 1
ATOM 11218 C CA . ASN B 1 676 ? 19.625 41.062 -26.812 1 68.62 676 ASN B CA 1
ATOM 11219 C C . ASN B 1 676 ? 18.203 41.594 -26.781 1 68.62 676 ASN B C 1
ATOM 11221 O O . ASN B 1 676 ? 17.891 42.469 -25.953 1 68.62 676 ASN B O 1
ATOM 11225 N N . GLU B 1 677 ? 17.375 41.062 -27.609 1 73.81 677 GLU B N 1
ATOM 11226 C CA . GLU B 1 677 ? 16 41.562 -27.641 1 73.81 677 GLU B CA 1
ATOM 11227 C C . GLU B 1 677 ? 15.258 41.156 -26.359 1 73.81 677 GLU B C 1
ATOM 11229 O O . GLU B 1 677 ? 14.508 41.969 -25.812 1 73.81 677 GLU B O 1
ATOM 11234 N N . CYS B 1 678 ? 15.539 40.062 -25.859 1 76.12 678 CYS B N 1
ATOM 11235 C CA . CYS B 1 678 ? 14.891 39.594 -24.625 1 76.12 678 CYS B CA 1
ATOM 11236 C C . CYS B 1 678 ? 15.375 40.375 -23.422 1 76.12 678 CYS B C 1
ATOM 11238 O O . CYS B 1 678 ? 14.586 40.719 -22.531 1 76.12 678 CYS B O 1
ATOM 11240 N N . LYS B 1 679 ? 16.578 40.656 -23.5 1 78.75 679 LYS B N 1
ATOM 11241 C CA . LYS B 1 679 ? 17.141 41.5 -22.438 1 78.75 679 LYS B CA 1
ATOM 11242 C C . LYS B 1 679 ? 16.484 42.875 -22.391 1 78.75 679 LYS B C 1
ATOM 11244 O O . LYS B 1 679 ? 16.156 43.375 -21.328 1 78.75 679 LYS B O 1
ATOM 11249 N N . ASN B 1 680 ? 16.266 43.469 -23.578 1 79.94 680 ASN B N 1
ATOM 11250 C CA . ASN B 1 680 ? 15.648 44.781 -23.688 1 79.94 680 ASN B CA 1
ATOM 11251 C C . ASN B 1 680 ? 14.195 44.75 -23.219 1 79.94 680 ASN B C 1
ATOM 11253 O O . ASN B 1 680 ? 13.742 45.656 -22.516 1 79.94 680 ASN B O 1
ATOM 11257 N N . LYS B 1 681 ? 13.516 43.719 -23.5 1 81.19 681 LYS B N 1
ATOM 11258 C CA . LYS B 1 681 ? 12.109 43.594 -23.125 1 81.19 681 LYS B CA 1
ATOM 11259 C C . LYS B 1 681 ? 11.961 43.406 -21.609 1 81.19 681 LYS B C 1
ATOM 11261 O O . LYS B 1 681 ? 11.078 44.031 -21 1 81.19 681 LYS B O 1
ATOM 11266 N N . ILE B 1 682 ? 12.789 42.656 -21.078 1 81.19 682 ILE B N 1
ATOM 11267 C CA . ILE B 1 682 ? 12.734 42.438 -19.641 1 81.19 682 ILE B CA 1
ATOM 11268 C C . ILE B 1 682 ? 13.125 43.688 -18.891 1 81.19 682 ILE B C 1
ATOM 11270 O O . ILE B 1 682 ? 12.5 44.062 -17.891 1 81.19 682 ILE B O 1
ATOM 11274 N N . ALA B 1 683 ? 14.117 44.344 -19.5 1 81 683 ALA B N 1
ATOM 11275 C CA . ALA B 1 683 ? 14.531 45.625 -18.906 1 81 683 ALA B CA 1
ATOM 11276 C C . ALA B 1 683 ? 13.406 46.625 -18.969 1 81 683 ALA B C 1
ATOM 11278 O O . ALA B 1 683 ? 13.172 47.375 -18 1 81 683 ALA B O 1
ATOM 11279 N N . ALA B 1 684 ? 12.742 46.656 -20.047 1 81.31 684 ALA B N 1
ATOM 11280 C CA . ALA B 1 684 ? 11.625 47.594 -20.219 1 81.31 684 ALA B CA 1
ATOM 11281 C C . ALA B 1 684 ? 10.477 47.219 -19.281 1 81.31 684 ALA B C 1
ATOM 11283 O O . ALA B 1 684 ? 9.836 48.125 -18.703 1 81.31 684 ALA B O 1
ATOM 11284 N N . PHE B 1 685 ? 10.336 45.938 -19.094 1 79.62 685 PHE B N 1
ATOM 11285 C CA . PHE B 1 685 ? 9.227 45.469 -18.281 1 79.62 685 PHE B CA 1
ATOM 11286 C C . PHE B 1 685 ? 9.461 45.812 -16.812 1 79.62 685 PHE B C 1
ATOM 11288 O O . PHE B 1 685 ? 8.555 46.281 -16.125 1 79.62 685 PHE B O 1
ATOM 11295 N N . PHE B 1 686 ? 10.633 45.594 -16.406 1 77.94 686 PHE B N 1
ATOM 11296 C CA . PHE B 1 686 ? 10.922 45.812 -14.992 1 77.94 686 PHE B CA 1
ATOM 11297 C C . PHE B 1 686 ? 11.453 47.25 -14.766 1 77.94 686 PHE B C 1
ATOM 11299 O O . PHE B 1 686 ? 11.617 47.656 -13.617 1 77.94 686 PHE B O 1
ATOM 11306 N N . GLY B 1 687 ? 11.562 47.938 -15.852 1 76.25 687 GLY B N 1
ATOM 11307 C CA . GLY B 1 687 ? 12.078 49.312 -15.758 1 76.25 687 GLY B CA 1
ATOM 11308 C C . GLY B 1 687 ? 13.531 49.344 -15.312 1 76.25 687 GLY B C 1
ATOM 11309 O O . GLY B 1 687 ? 13.914 50.25 -14.539 1 76.25 687 GLY B O 1
ATOM 11310 N N . THR B 1 688 ? 14.258 48.312 -15.531 1 76.69 688 THR B N 1
ATOM 11311 C CA . THR B 1 688 ? 15.664 48.281 -15.133 1 76.69 688 THR B CA 1
ATOM 11312 C C . THR B 1 688 ? 16.578 48.531 -16.328 1 76.69 688 THR B C 1
ATOM 11314 O O . THR B 1 688 ? 16.125 48.5 -17.469 1 76.69 688 THR B O 1
ATOM 11317 N N . ASN B 1 689 ? 17.828 49.062 -16.062 1 78.12 689 ASN B N 1
ATOM 11318 C CA . ASN B 1 689 ? 18.828 49.281 -17.094 1 78.12 689 ASN B CA 1
ATOM 11319 C C . ASN B 1 689 ? 19.281 47.938 -17.703 1 78.12 689 ASN B C 1
ATOM 11321 O O . ASN B 1 689 ? 19.453 46.969 -17 1 78.12 689 ASN B O 1
ATOM 11325 N N . VAL B 1 690 ? 19.281 47.812 -19.016 1 79.88 690 VAL B N 1
ATOM 11326 C CA . VAL B 1 690 ? 19.656 46.625 -19.766 1 79.88 690 VAL B CA 1
ATOM 11327 C C . VAL B 1 690 ? 21.016 46.125 -19.297 1 79.88 690 VAL B C 1
ATOM 11329 O O . VAL B 1 690 ? 21.234 44.906 -19.234 1 79.88 690 VAL B O 1
ATOM 11332 N N . ASP B 1 691 ? 21.828 47.031 -18.891 1 76.31 691 ASP B N 1
ATOM 11333 C CA . ASP B 1 691 ? 23.188 46.656 -18.484 1 76.31 691 ASP B CA 1
ATOM 11334 C C . ASP B 1 691 ? 23.156 45.938 -17.125 1 76.31 691 ASP B C 1
ATOM 11336 O O . ASP B 1 691 ? 24.125 45.281 -16.766 1 76.31 691 ASP B O 1
ATOM 11340 N N . GLY B 1 692 ? 22.109 46.062 -16.453 1 73.12 692 GLY B N 1
ATOM 11341 C CA . GLY B 1 692 ? 22 45.438 -15.148 1 73.12 692 GLY B CA 1
ATOM 11342 C C . GLY B 1 692 ? 21.625 43.969 -15.234 1 73.12 692 GLY B C 1
ATOM 11343 O O . GLY B 1 692 ? 21.766 43.219 -14.25 1 73.12 692 GLY B O 1
ATOM 11344 N N . ILE B 1 693 ? 21.25 43.594 -16.453 1 78.5 693 ILE B N 1
ATOM 11345 C CA . ILE B 1 693 ? 20.859 42.188 -16.625 1 78.5 693 ILE B CA 1
ATOM 11346 C C . ILE B 1 693 ? 22.094 41.375 -17 1 78.5 693 ILE B C 1
ATOM 11348 O O . ILE B 1 693 ? 22.625 41.531 -18.109 1 78.5 693 ILE B O 1
ATOM 11352 N N . LYS B 1 694 ? 22.5 40.562 -16.094 1 75.62 694 LYS B N 1
ATOM 11353 C CA . LYS B 1 694 ? 23.703 39.75 -16.281 1 75.62 694 LYS B CA 1
ATOM 11354 C C . LYS B 1 694 ? 23.453 38.562 -17.203 1 75.62 694 LYS B C 1
ATOM 11356 O O . LYS B 1 694 ? 24.219 38.312 -18.141 1 75.62 694 LYS B O 1
ATOM 11361 N N . SER B 1 695 ? 22.375 37.844 -16.906 1 79.38 695 SER B N 1
ATOM 11362 C CA . SER B 1 695 ? 22.062 36.656 -17.703 1 79.38 695 SER B CA 1
ATOM 11363 C C . SER B 1 695 ? 20.562 36.406 -17.734 1 79.38 695 SER B C 1
ATOM 11365 O O . SER B 1 695 ? 19.844 36.781 -16.797 1 79.38 695 SER B O 1
ATOM 11367 N N . ILE B 1 696 ? 20.141 36.125 -18.906 1 80.88 696 ILE B N 1
ATOM 11368 C CA . ILE B 1 696 ? 18.734 35.75 -19.062 1 80.88 696 ILE B CA 1
ATOM 11369 C C . ILE B 1 696 ? 18.641 34.25 -19.375 1 80.88 696 ILE B C 1
ATOM 11371 O O . ILE B 1 696 ? 19.406 33.719 -20.172 1 80.88 696 ILE B O 1
ATOM 11375 N N . TYR B 1 697 ? 17.781 33.625 -18.547 1 81.44 697 TYR B N 1
ATOM 11376 C CA . TYR B 1 697 ? 17.578 32.188 -18.75 1 81.44 697 TYR B CA 1
ATOM 11377 C C . TYR B 1 697 ? 16.125 31.891 -19.109 1 81.44 697 TYR B C 1
ATOM 11379 O O . TYR B 1 697 ? 15.211 32.5 -18.578 1 81.44 697 TYR B O 1
ATOM 11387 N N . ALA B 1 698 ? 15.906 31.094 -20.156 1 82.25 698 ALA B N 1
ATOM 11388 C CA . ALA B 1 698 ? 14.586 30.547 -20.469 1 82.25 698 ALA B CA 1
ATOM 11389 C C . ALA B 1 698 ? 14.375 29.203 -19.781 1 82.25 698 ALA B C 1
ATOM 11391 O O . ALA B 1 698 ? 15.258 28.344 -19.797 1 82.25 698 ALA B O 1
ATOM 11392 N N . VAL B 1 699 ? 13.25 29.25 -18.984 1 83.19 699 VAL B N 1
ATOM 11393 C CA . VAL B 1 699 ? 12.945 28 -18.297 1 83.19 699 VAL B CA 1
ATOM 11394 C C . VAL B 1 699 ? 11.555 27.5 -18.703 1 83.19 699 VAL B C 1
ATOM 11396 O O . VAL B 1 699 ? 10.672 28.312 -19 1 83.19 699 VAL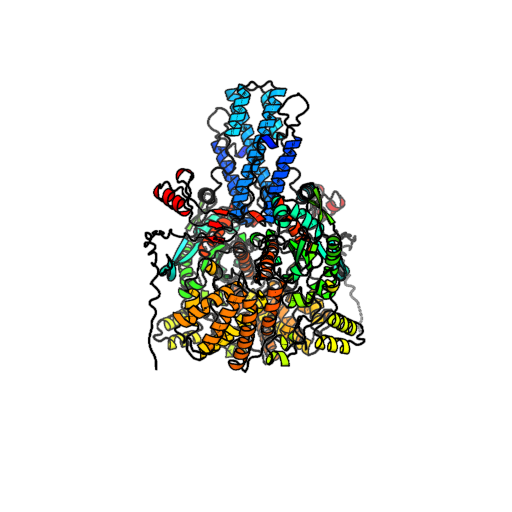 B O 1
ATOM 11399 N N . ASN B 1 700 ? 11.336 26.188 -18.812 1 81 700 ASN B N 1
ATOM 11400 C CA . ASN B 1 700 ? 10.047 25.609 -19.172 1 81 700 ASN B CA 1
ATOM 11401 C C . ASN B 1 700 ? 9.039 25.719 -18.047 1 81 700 ASN B C 1
ATOM 11403 O O . ASN B 1 700 ? 7.832 25.812 -18.281 1 81 700 ASN B O 1
ATOM 11407 N N . TRP B 1 701 ? 9.508 25.625 -16.828 1 82.88 701 TRP B N 1
ATOM 11408 C CA . TRP B 1 701 ? 8.617 25.766 -15.688 1 82.88 701 TRP B CA 1
ATOM 11409 C C . TRP B 1 701 ? 9.375 26.266 -14.461 1 82.88 701 TRP B C 1
ATOM 11411 O O . TRP B 1 701 ? 10.602 26.109 -14.383 1 82.88 701 TRP B O 1
ATOM 11421 N N . ILE B 1 702 ? 8.688 27.016 -13.734 1 84.69 702 ILE B N 1
ATOM 11422 C CA . ILE B 1 702 ? 9.234 27.531 -12.484 1 84.69 702 ILE B CA 1
ATOM 11423 C C . ILE B 1 702 ? 8.289 27.219 -11.336 1 84.69 702 ILE B C 1
ATOM 11425 O O . ILE B 1 702 ? 7.066 27.312 -11.484 1 84.69 702 ILE B O 1
ATOM 11429 N N . ILE B 1 703 ? 8.898 26.672 -10.289 1 82.31 703 ILE B N 1
ATOM 11430 C CA . ILE B 1 703 ? 8.109 26.547 -9.062 1 82.31 703 ILE B CA 1
ATOM 11431 C C . ILE B 1 703 ? 8.492 27.656 -8.094 1 82.31 703 ILE B C 1
ATOM 11433 O O . ILE B 1 703 ? 9.656 27.797 -7.719 1 82.31 703 ILE B O 1
ATOM 11437 N N . TYR B 1 704 ? 7.488 28.438 -7.891 1 83.06 704 TYR B N 1
ATOM 11438 C CA . TYR B 1 704 ? 7.684 29.547 -6.949 1 83.06 704 TYR B CA 1
ATOM 11439 C C . TYR B 1 704 ? 6.73 29.422 -5.766 1 83.06 704 TYR B C 1
ATOM 11441 O O . TYR B 1 704 ? 5.508 29.453 -5.941 1 83.06 704 TYR B O 1
ATOM 11449 N N . ASN B 1 705 ? 7.293 29.297 -4.578 1 77.38 705 ASN B N 1
ATOM 11450 C CA . ASN B 1 705 ? 6.527 29.141 -3.346 1 77.38 705 ASN B CA 1
ATOM 11451 C C . ASN B 1 705 ? 5.512 28 -3.461 1 77.38 705 ASN B C 1
ATOM 11453 O O . ASN B 1 705 ? 4.332 28.188 -3.156 1 77.38 705 ASN B O 1
ATOM 11457 N N . GLY B 1 706 ? 5.953 26.953 -4.113 1 72.5 706 GLY B N 1
ATOM 11458 C CA . GLY B 1 706 ? 5.152 25.75 -4.199 1 72.5 706 GLY B CA 1
ATOM 11459 C C . GLY B 1 706 ? 4.215 25.734 -5.391 1 72.5 706 GLY B C 1
ATOM 11460 O O . GLY B 1 706 ? 3.562 24.719 -5.664 1 72.5 706 GLY B O 1
ATOM 11461 N N . GLN B 1 707 ? 4.156 26.891 -6.039 1 77.31 707 GLN B N 1
ATOM 11462 C CA . GLN B 1 707 ? 3.287 26.984 -7.207 1 77.31 707 GLN B CA 1
ATOM 11463 C C . GLN B 1 707 ? 4.086 26.859 -8.5 1 77.31 707 GLN B C 1
ATOM 11465 O O . GLN B 1 707 ? 5.082 27.562 -8.695 1 77.31 707 GLN B O 1
ATOM 11470 N N . LYS B 1 708 ? 3.635 25.938 -9.281 1 79.69 708 LYS B N 1
ATOM 11471 C CA . LYS B 1 708 ? 4.328 25.688 -10.547 1 79.69 708 LYS B CA 1
ATOM 11472 C C . LYS B 1 708 ? 3.775 26.562 -11.656 1 79.69 708 LYS B C 1
ATOM 11474 O O . LYS B 1 708 ? 2.561 26.656 -11.844 1 79.69 708 LYS B O 1
ATOM 11479 N N . PHE B 1 709 ? 4.609 27.312 -12.219 1 80.25 709 PHE B N 1
ATOM 11480 C CA . PHE B 1 709 ? 4.289 28.141 -13.383 1 80.25 709 PHE B CA 1
ATOM 11481 C C . PHE B 1 709 ? 4.887 27.547 -14.648 1 80.25 709 PHE B C 1
ATOM 11483 O O . PHE B 1 709 ? 6.059 27.156 -14.672 1 80.25 709 PHE B O 1
ATOM 11490 N N . VAL B 1 710 ? 4.008 27.156 -15.531 1 79 710 VAL B N 1
ATOM 11491 C CA . VAL B 1 710 ? 4.473 26.562 -16.781 1 79 710 VAL B CA 1
ATOM 11492 C C . VAL B 1 710 ? 4.273 27.562 -17.922 1 79 710 VAL B C 1
ATOM 11494 O O . VAL B 1 710 ? 3.254 28.25 -17.984 1 79 710 VAL B O 1
#

Foldseek 3Di:
DDDDPPPCPDDPPPPPPDPDDDPPPPPPPPPPPPPPPPPPDFPPPDPPPCVLQPPPPDDPDDRPPPDPVSVLVVLQLVLLLVLLCCCFVVNDDPVVSLVVLVVQQVVVLVVLVVVLVVVVVCCCVPVVDDPVRNVVSVVCSVPDDGSCVQPSDPVSSVVCCVVPFLFQDKDKAFQDWDFDQDQDPNDGDGDIDTATKIFGQPVSLVLSVQQDPVSVCQLLDADDEDPPQKFQWQCPFPLNCVFPQNNPDSQAWEKEKEKDKDWQDDCPDPCHPVFIKMWMWMATRSHDPLLRLDLLRIATGIMHGPVSCVVRHPQSVVVVVLVSLVDQQVWDWHQHPNDTDTYHYFYQAYFYAPQVLCSQQQFANPQVQAQQRDLFFRAGQVCLQPPQAPVVTHTDDPVVVVVLQVVLVPDPDPVSNVVSSRHRRGNHGHNCNVHPSYDSNQRYAHACLCLPLVHVLLQLVLVLVLVCCVVPLDHLVLLQVCQVPPPDDPVLVVQRFHRFDPCPNVDPDSDSPHHSSNSLSCLLCVLVCQCPVSVHDCPPLSSVLSVLVSVLVVQLQDSMHGPVNLVVSSVSLRVSSVSSCVVCVPDGDDVSSSSSNVSSSVCNRTNRSVNRHCVSVVVSVVSLSSSSPPPPDSPPSSSVSVVSSSSNSSSQPSHPDRPSCVQQKDFADKDWDPDLVVLVVVCVVVVHDSVPDDTDIDTPWMGHSNDIDD/DDDDPVPCPDPPDPPPPDPPDPPPPVPPPPPPPPPPPPPPDQPPPDPPPCVLQPDPPDDPDDRPPPDPVSVLVVLQLVLLLVLLCCCFVVNDDPVVSLVVLVVQQVVVLVVLVVVLVVVLVVCCVPVVDDPVRNVVSVVCSVPDDGSCVQPSDPVSSVVCCVVPFLFQDKDKAFQDWDFDQDDDPNDGDGDIDTATKIFGQPVSLVLSVQQDPVSVCQLLDADDEDPPQKFQWQCPFPLQCVFPQNNPDSQAWEKEKEKDKDWQDDCPDPCHPVFIKMWMKMATRSHDPLLRLDLLRIATGIMHGPVSCVVRHPQSVVVVVLVSLVDQQVWDWHQHPNDTDTYHYFYQAYFYALQVLCSQQQFANPQVQAQQRDLFFRDGQVCLQPPQAPVVTHTDDPVVVVVLQVVLVPDPDPVSNVVSSRHRRGRHGHNCNVHPSYDSNQRYAHACLCLPLVHVLLQLVLVLVLVCCVVPLDHLVLLQVCQVPPPDDPVLVVQRFHRFDPCPNVDPDSDSPGHSSNSLSCLLCVLVCQCPVSVHDCPPLSSVLSVLVSVLVVQLQDSMHGPVNLVVSSVSLRVSSVSSCVVCVPDGDDVSSSSSNVNSSVCNRTNRSVNRHCVSVVVSVVSLSSSSPPPPDSPPSSSVSVVSSSSNSSSQPSRPDRPSCVQQKDFADKDWDPDLVVLVVVCVVVVHDSVPDDTDIDTPWMGHSNDIDD

pLDDT: mean 82.82, std 19.69, range [16.05, 98.25]

Nearest PDB structures (foldseek):
  6oes-assembly1_A  TM=5.395E-01  e=2.340E-10  Mus musculus
  3jbx-assembly1_A  TM=5.376E-01  e=2.225E-09  Danio rerio
  6dbv-assembly1_C  TM=4.711E-01  e=1.932E-10  Escherichia coli K-12
  4wwx-assembly1_B  TM=4.922E-01  e=8.534E-10  Mus musculus
  6oep-assembly1_C  TM=4.852E-01  e=1.134E-08  Mus musculus